Protein AF-0000000076095648 (afdb_homodimer)

Radius of gyration: 36.89 Å; Cα contacts (8 Å, |Δi|>4): 1553; chains: 2; bounding box: 144×110×98 Å

Solvent-accessible surface area (backbone atoms only — not comparable to full-atom values): 47430 Å² total; per-residue (Å²): 128,73,72,68,59,58,62,59,61,60,60,69,63,57,70,74,69,68,72,68,76,69,55,60,53,64,60,37,48,50,49,26,67,74,51,19,48,48,38,20,20,87,54,78,91,26,33,66,55,30,49,51,30,52,50,48,53,45,48,51,34,42,73,59,68,24,60,36,41,72,51,74,47,71,48,64,93,80,34,85,80,55,76,47,58,24,40,36,26,35,46,79,15,77,28,57,55,34,54,77,20,33,37,35,34,40,34,19,35,65,35,24,47,80,56,14,14,19,23,36,50,14,21,38,20,42,30,32,51,53,51,31,51,50,57,55,37,52,34,36,77,27,51,33,42,40,33,21,26,37,40,38,36,39,27,23,44,41,46,42,57,45,49,64,70,91,82,63,45,54,72,39,99,60,46,25,41,31,48,44,48,37,64,71,51,50,50,57,49,52,41,46,75,55,21,51,93,26,52,44,86,56,54,54,22,33,43,27,33,50,20,46,27,66,60,28,80,48,76,58,19,34,57,69,59,75,92,41,40,70,57,44,42,69,66,30,48,67,43,44,50,55,34,56,74,54,48,21,33,19,38,40,40,37,41,37,30,28,51,83,46,61,13,39,57,47,49,50,44,36,51,53,29,43,64,70,69,50,68,71,77,60,38,72,39,66,44,61,34,92,51,66,45,74,87,77,50,51,72,71,53,40,67,68,46,47,80,79,48,78,50,60,39,41,50,35,30,62,31,82,90,32,97,65,19,43,29,30,31,38,40,24,29,59,43,59,30,19,48,70,25,51,70,17,53,74,21,57,60,23,17,60,89,70,50,68,40,72,65,15,46,50,53,31,28,51,52,26,44,17,49,40,50,30,50,50,57,64,19,49,60,42,67,80,40,52,65,73,63,64,80,55,71,74,68,72,72,71,68,62,68,64,63,63,63,63,70,64,63,75,71,63,72,90,70,71,80,79,72,69,91,74,78,73,99,81,81,78,85,73,68,92,71,79,70,93,75,80,84,72,92,83,76,78,135,128,73,72,68,56,59,62,58,61,60,61,69,62,58,71,74,69,67,74,70,75,70,57,60,52,65,60,36,50,50,48,26,66,73,49,21,47,50,38,20,21,86,53,77,91,26,34,65,55,30,49,51,28,54,51,48,52,47,49,51,34,41,73,58,68,23,58,36,41,72,51,75,45,71,47,65,94,80,34,83,78,55,74,46,57,25,41,36,26,36,46,78,15,76,27,57,56,34,54,79,21,32,37,34,33,42,33,19,36,65,34,24,46,81,54,13,14,20,23,34,49,15,22,37,20,41,30,33,51,53,50,31,51,51,54,55,38,52,35,37,78,27,52,32,42,40,33,18,26,38,39,36,36,38,27,23,44,41,47,44,56,43,48,65,71,92,81,63,46,52,74,38,98,58,44,26,42,31,49,44,48,36,62,70,50,50,50,57,50,51,40,45,74,56,21,51,93,26,52,44,86,57,56,54,22,32,43,28,34,49,21,46,28,67,60,28,81,47,77,58,19,34,56,70,61,73,92,40,40,69,58,46,43,68,66,29,47,67,43,45,50,55,35,55,73,53,48,21,34,19,37,41,39,38,41,37,31,29,51,83,45,61,13,39,58,47,50,51,45,36,51,53,28,42,63,70,72,52,67,73,76,61,38,72,37,66,44,62,34,92,50,64,45,72,87,77,48,52,72,71,54,40,68,69,45,48,80,80,48,76,50,60,39,41,52,35,30,62,29,83,92,31,96,66,19,43,30,30,30,37,39,23,29,60,44,59,31,19,47,70,26,50,72,17,54,73,22,57,59,22,18,59,88,70,52,67,41,72,65,14,46,50,52,32,27,50,52,26,43,17,48,40,50,29,52,48,57,64,20,49,62,42,66,80,40,50,63,72,64,64,82,54,72,72,66,70,66,68,66,57,60,60,57,55,58,57,61,58,60,67,72,57,71,86,71,66,96,80,86,73,102,86,86,73,100,82,82,85,85,72,72,94,70,86,83,87,80,79,90,66,95,77,86,87,136

pLDDT: mean 80.95, std 27.75, range [15.97, 98.94]

Foldsee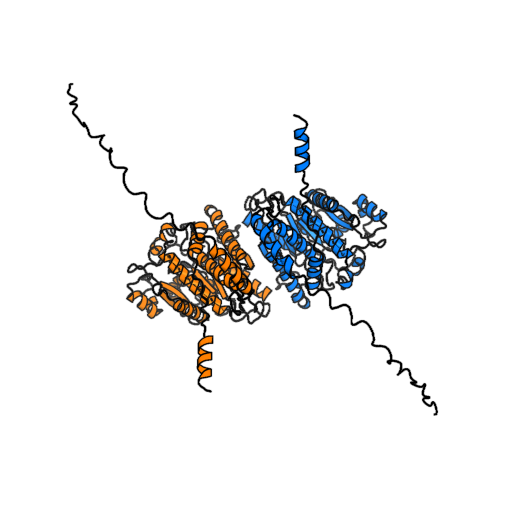k 3Di:
DVPVVVVVVVPVPPVCPVVLPFFPLVQLLVLLVPQQFAAQAPDPVNPVSVVVNQVVLQVLLVVLPFPKDWDKDDDVVVPDPDIDTKIKTKDAAQCWQAQPAAEEEEEEERHAFRFASCSLFPSLSSSLLSSLSNSLSLLVVLPKGFHHMYMYIHFYQQCPLAQDDDQPRPVPPCHQVRLLCCLVPVVVVVQCVTHNVRRHPHYLFYEYEGRAQFAFLDAQQFADDPVQVVVQCVQAVPLVCVCVVSNNGLLEKEKEFEDVDSLVVLSVLLVVLLVVLDPPSYHYGYRHDHDQALVPDDPVVCSNCVLVCSGSVNSQSHRPVDPSGGHYMYIHSSQCRGHPSVPNRSHHVNGCVNGVDPRRSSSSSSSSSSVSSSVVVVSPIDTSSHNCPVVPPPPPPPPPVPPVPPPPPPPPDDPPDPPDDPDDDDDDPPDDPDDPDDDDPDPDD/DVVVVVVVVVPVPPVCPVVLPFFPLVQLLVLLVPQQFAAQAPDPVNPVSVVVNQVVLQVLLVVLPFPKDWDKDDDVVVPPPDIDTKIKTKDAAPCWQAQPAAEEEEEEERHAFRFASCSLFPSLSSSLLSSLSNSLSLLVVLPKGFHHMYMYIHFYQQCPPAQDDDQPRPVPPCHLVRLLCCLVPVVVVVQCVTHNVSRHPHYLFYEYEGRAQFAFLDALQFADDPVQVVVQCVQAVPLVVVCVVSNNGLQEKEKEFECVDSLVVLSVLLVVLLVVLDPPSYHYGYRHDHDQALVPDDPVVCSNCVLVCSGSVNSQSHRPVDPSGGHYMYIHSSQCRGHPSVPNRSHHVNGCVNGVDPRRSSSSSSSSSSVSSSCVVVSPIDDSSHNCPVVPPCPPPPPPVPVVVPVVPPPPPDPPPDDDDDDDDDDDPDDDDDDPDDDDPDDDD

Structure (mmCIF, N/CA/C/O backbone):
data_AF-0000000076095648-model_v1
#
loop_
_entity.id
_entity.type
_entity.pdbx_description
1 polymer 'Peptidase M28 domain-containing protein'
#
loop_
_atom_site.group_PDB
_atom_site.id
_atom_site.type_symbol
_atom_site.label_atom_id
_atom_site.label_alt_id
_atom_site.label_comp_id
_atom_site.label_asym_id
_atom_site.label_entity_id
_atom_site.label_seq_id
_atom_site.pdbx_PDB_ins_code
_atom_site.Cartn_x
_atom_site.Cartn_y
_atom_site.Cartn_z
_atom_site.occupancy
_atom_site.B_iso_or_equiv
_atom_site.auth_seq_id
_atom_site.auth_comp_id
_atom_site.auth_asym_id
_atom_site.auth_atom_id
_atom_site.pdbx_PDB_model_num
ATOM 1 N N . MET A 1 1 ? -32.781 4.141 54.625 1 26.33 1 MET A N 1
ATOM 2 C CA . MET A 1 1 ? -32.438 3.391 53.406 1 26.33 1 MET A CA 1
ATOM 3 C C . MET A 1 1 ? -31.75 4.285 52.375 1 26.33 1 MET A C 1
ATOM 5 O O . MET A 1 1 ? -31.266 3.803 51.344 1 26.33 1 MET A O 1
ATOM 9 N N . VAL A 1 2 ? -31.938 5.605 52.5 1 37.78 2 VAL A N 1
ATOM 10 C CA . VAL A 1 2 ? -31.5 6.688 51.625 1 37.78 2 VAL A CA 1
ATOM 11 C C . VAL A 1 2 ? -30 6.895 51.75 1 37.78 2 VAL A C 1
ATOM 13 O O . VAL A 1 2 ? -29.359 7.43 50.812 1 37.78 2 VAL A O 1
ATOM 16 N N . THR A 1 3 ? -29.469 6.566 52.938 1 38.81 3 THR A N 1
ATOM 17 C CA . THR A 1 3 ? -28.109 7.016 53.219 1 38.81 3 THR A CA 1
ATOM 18 C C . THR A 1 3 ? -27.094 6.18 52.438 1 38.81 3 THR A C 1
ATOM 20 O O . THR A 1 3 ? -25.953 6.617 52.219 1 38.81 3 THR A O 1
ATOM 23 N N . SER A 1 4 ? -27.438 4.867 52.188 1 37.41 4 SER A N 1
ATOM 24 C CA . SER A 1 4 ? -26.422 3.963 51.656 1 37.41 4 SER A CA 1
ATOM 25 C C . SER A 1 4 ? -26.172 4.203 50.188 1 37.41 4 SER A C 1
ATOM 27 O O . SER A 1 4 ? -25.234 3.646 49.594 1 37.41 4 SER A O 1
ATOM 29 N N . VAL A 1 5 ? -27.234 4.805 49.5 1 39.22 5 VAL A N 1
ATOM 30 C CA . VAL A 1 5 ? -27.109 4.93 48.062 1 39.22 5 VAL A CA 1
ATOM 31 C C . VAL A 1 5 ? -26.078 6.004 47.719 1 39.22 5 VAL A C 1
ATOM 33 O O . VAL A 1 5 ? -25.484 5.977 46.625 1 39.22 5 VAL A O 1
ATOM 36 N N . PHE A 1 6 ? -25.938 6.969 48.719 1 37.59 6 PHE A N 1
ATOM 37 C CA . PHE A 1 6 ? -25.141 8.133 48.344 1 37.59 6 PHE A CA 1
ATOM 38 C C . PHE A 1 6 ? -23.672 7.762 48.219 1 37.59 6 PHE A C 1
ATOM 40 O O . PHE A 1 6 ? -22.953 8.312 47.375 1 37.59 6 PHE A O 1
ATOM 47 N N . LEU A 1 7 ? -23.281 6.77 49.094 1 37.88 7 LEU A N 1
ATOM 48 C CA . LEU A 1 7 ? -21.828 6.547 49.125 1 37.88 7 LEU A CA 1
ATOM 49 C C . LEU A 1 7 ? -21.375 5.789 47.875 1 37.88 7 LEU A C 1
ATOM 51 O O . LEU A 1 7 ? -20.219 5.93 47.469 1 37.88 7 LEU A O 1
ATOM 55 N N . TYR A 1 8 ? -22.344 5.016 47.281 1 36.31 8 TYR A N 1
ATOM 56 C CA . TYR A 1 8 ? -21.891 4.16 46.188 1 36.31 8 TYR A CA 1
ATOM 57 C C . TYR A 1 8 ? -21.578 4.98 44.938 1 36.31 8 TYR A C 1
ATOM 59 O O . TYR A 1 8 ? -20.812 4.551 44.094 1 36.31 8 TYR A O 1
ATOM 67 N N . TYR A 1 9 ? -22.328 6.113 44.781 1 37.31 9 TYR A N 1
ATOM 68 C CA . TYR A 1 9 ? -22.109 6.852 43.562 1 37.31 9 TYR A CA 1
ATOM 69 C C . TYR A 1 9 ? -20.766 7.578 43.594 1 37.31 9 TYR A C 1
ATOM 71 O O . TYR A 1 9 ? -20.328 8.125 42.562 1 37.31 9 TYR A O 1
ATOM 79 N N . VAL A 1 10 ? -20.297 7.855 44.812 1 37.16 10 VAL A N 1
ATOM 80 C CA . VAL A 1 10 ? -19.078 8.641 44.812 1 37.16 10 VAL A CA 1
ATOM 81 C C . VAL A 1 10 ? -17.922 7.801 44.25 1 37.16 10 VAL A C 1
ATOM 83 O O . VAL A 1 10 ? -17.047 8.32 43.562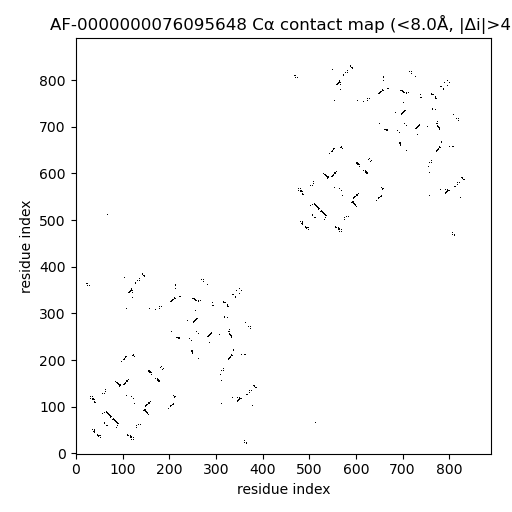 1 37.16 10 VAL A O 1
ATOM 86 N N . ILE A 1 11 ? -17.938 6.461 44.562 1 36.47 11 ILE A N 1
ATOM 87 C CA . ILE A 1 11 ? -16.703 5.746 44.25 1 36.47 11 ILE A CA 1
ATOM 88 C C . ILE A 1 11 ? -16.562 5.578 42.75 1 36.47 11 ILE A C 1
ATOM 90 O O . ILE A 1 11 ? -15.453 5.621 42.188 1 36.47 11 ILE A O 1
ATOM 94 N N . SER A 1 12 ? -17.688 5.371 42.125 1 34.75 12 SER A N 1
ATOM 95 C CA . SER A 1 12 ? -17.469 4.906 40.75 1 34.75 12 SER A CA 1
ATOM 96 C C . SER A 1 12 ? -17.016 6.047 39.875 1 34.75 12 SER A C 1
ATOM 98 O O . SER A 1 12 ? -16.859 5.863 38.656 1 34.75 12 SER A O 1
ATOM 100 N N . PHE A 1 13 ? -17.203 7.293 40.312 1 34.5 13 PHE A N 1
ATOM 101 C CA . PHE A 1 13 ? -16.609 8.258 39.406 1 34.5 13 PHE A CA 1
ATOM 102 C C . PHE A 1 13 ? -15.086 8.141 39.406 1 34.5 13 PHE A C 1
ATOM 104 O O . PHE A 1 13 ? -14.398 9.008 39.969 1 34.5 13 PHE A O 1
ATOM 111 N N . LEU A 1 14 ? -14.57 7.012 39.75 1 32.22 14 LEU A N 1
ATOM 112 C CA . LEU A 1 14 ? -13.164 6.988 39.375 1 32.22 14 LEU A CA 1
ATOM 113 C C . LEU A 1 14 ? -12.969 7.605 37.969 1 32.22 14 LEU A C 1
ATOM 115 O O . LEU A 1 14 ? -13.469 7.074 37 1 32.22 14 LEU A O 1
ATOM 119 N N . LEU A 1 15 ? -12.859 8.922 37.906 1 34.62 15 LEU A N 1
ATOM 120 C CA . LEU A 1 15 ? -12.227 9.555 36.781 1 34.62 15 LEU A CA 1
ATOM 121 C C . LEU A 1 15 ? -11.117 8.664 36.219 1 34.62 15 LEU A C 1
ATOM 123 O O . LEU A 1 15 ? -10.117 8.414 36.875 1 34.62 15 LEU A O 1
ATOM 127 N N . SER A 1 16 ? -11.422 7.648 35.625 1 35.34 16 SER A N 1
ATOM 128 C CA . SER A 1 16 ? -10.406 7.078 34.75 1 35.34 16 SER A CA 1
ATOM 129 C C . SER A 1 16 ? -9.523 8.164 34.125 1 35.34 16 SER A C 1
ATOM 131 O O . SER A 1 16 ? -9.875 8.75 33.094 1 35.34 16 SER A O 1
ATOM 133 N N . PHE A 1 17 ? -8.984 8.969 34.969 1 36.44 17 PHE A N 1
ATOM 134 C CA . PHE A 1 17 ? -7.883 9.742 34.406 1 36.44 17 PHE A CA 1
ATOM 135 C C . PHE A 1 17 ? -7.016 8.875 33.5 1 36.44 17 PHE A C 1
ATOM 137 O O . PHE A 1 17 ? -6.234 8.055 33.969 1 36.44 17 PHE A O 1
ATOM 144 N N . TYR A 1 18 ? -7.516 8.453 32.469 1 40.91 18 TYR A N 1
ATOM 145 C CA . TYR A 1 18 ? -6.645 7.961 31.406 1 40.91 18 TYR A CA 1
ATOM 146 C C . TYR A 1 18 ? -5.402 8.828 31.266 1 40.91 18 TYR A C 1
ATOM 148 O O . TYR A 1 18 ? -5.504 10.031 31 1 40.91 18 TYR A O 1
ATOM 156 N N . CYS A 1 19 ? -4.539 8.664 32.156 1 42.22 19 CYS A N 1
ATOM 157 C CA . CYS A 1 19 ? -3.25 9.328 32 1 42.22 19 CYS A CA 1
ATOM 158 C C . CYS A 1 19 ? -2.809 9.352 30.547 1 42.22 19 CYS A C 1
ATOM 160 O O . CYS A 1 19 ? -2.514 8.305 29.969 1 42.22 19 CYS A O 1
ATOM 162 N N . VAL A 1 20 ? -3.406 10.164 29.859 1 53.25 20 VAL A N 1
ATOM 163 C CA . VAL A 1 20 ? -2.83 10.438 28.547 1 53.25 20 VAL A CA 1
ATOM 164 C C . VAL A 1 20 ? -1.32 10.625 28.672 1 53.25 20 VAL A C 1
ATOM 166 O O . VAL A 1 20 ? -0.859 11.539 29.375 1 53.25 20 VAL A O 1
ATOM 169 N N . LYS A 1 21 ? -0.603 9.625 28.406 1 65.44 21 LYS A N 1
ATOM 170 C CA . LYS A 1 21 ? 0.849 9.773 28.359 1 65.44 21 LYS A CA 1
ATOM 171 C C . LYS A 1 21 ? 1.253 10.969 27.5 1 65.44 21 LYS A C 1
ATOM 173 O O . LYS A 1 21 ? 0.716 11.164 26.406 1 65.44 21 LYS A O 1
ATOM 178 N N . SER A 1 22 ? 1.883 11.898 28.109 1 86.31 22 SER A N 1
ATOM 179 C CA . SER A 1 22 ? 2.404 13.078 27.422 1 86.31 22 SER A CA 1
ATOM 180 C C . SER A 1 22 ? 3.293 12.68 26.25 1 86.31 22 SER A C 1
ATOM 182 O O . SER A 1 22 ? 3.836 11.57 26.219 1 86.31 22 SER A O 1
ATOM 184 N N . ALA A 1 23 ? 3.326 13.586 25.312 1 96.31 23 ALA A N 1
ATOM 185 C CA . ALA A 1 23 ? 4.148 13.375 24.125 1 96.31 23 ALA A CA 1
ATOM 186 C C . ALA A 1 23 ? 5.578 13 24.5 1 96.31 23 ALA A C 1
ATOM 188 O O . ALA A 1 23 ? 6.145 13.57 25.438 1 96.31 23 ALA A O 1
ATOM 189 N N . ASP A 1 24 ? 6.121 11.984 23.922 1 97.69 24 ASP A N 1
ATOM 190 C CA . ASP A 1 24 ? 7.527 11.617 24.062 1 97.69 24 ASP A CA 1
ATOM 191 C C . ASP A 1 24 ? 8.414 12.57 23.25 1 97.69 24 ASP A C 1
ATOM 193 O O . ASP A 1 24 ? 8.75 12.289 22.094 1 97.69 24 ASP A O 1
ATOM 197 N N . THR A 1 25 ? 8.883 13.648 23.891 1 97.5 25 THR A N 1
ATOM 198 C CA . THR A 1 25 ? 9.641 14.68 23.203 1 97.5 25 THR A CA 1
ATOM 199 C C . THR A 1 25 ? 10.992 14.133 22.734 1 97.5 25 THR A C 1
ATOM 201 O O . THR A 1 25 ? 11.539 14.609 21.734 1 97.5 25 THR A O 1
ATOM 204 N N . GLN A 1 26 ? 11.484 13.133 23.406 1 97.94 26 GLN A N 1
ATOM 205 C CA . GLN A 1 26 ? 12.734 12.523 22.953 1 97.94 26 GLN A CA 1
ATOM 206 C C . GLN A 1 26 ? 12.547 11.766 21.641 1 97.94 26 GLN A C 1
ATOM 208 O O . GLN A 1 26 ? 13.414 11.805 20.766 1 97.94 26 GLN A O 1
ATOM 213 N N . TYR A 1 27 ? 11.453 11.039 21.609 1 97.81 27 TYR A N 1
ATOM 214 C CA . TYR A 1 27 ? 11.117 10.375 20.359 1 97.81 27 TYR A CA 1
ATOM 215 C C . TYR A 1 27 ? 11 11.375 19.219 1 97.81 27 TYR A C 1
ATOM 217 O O . TYR A 1 27 ? 11.539 11.156 18.141 1 97.81 27 TYR A O 1
ATOM 225 N N . MET A 1 28 ? 10.344 12.477 19.453 1 98.56 28 MET A N 1
ATOM 226 C CA . MET A 1 28 ? 10.141 13.5 18.438 1 98.56 28 MET A CA 1
ATOM 227 C C . MET A 1 28 ? 11.469 14.141 18.031 1 98.56 28 MET A C 1
ATOM 229 O O . MET A 1 28 ? 11.727 14.352 16.859 1 98.56 28 MET A O 1
ATOM 233 N N . LYS A 1 29 ? 12.32 14.438 19.016 1 98.56 29 LYS A N 1
ATOM 234 C CA . LYS A 1 29 ? 13.641 15 18.75 1 98.56 29 LYS A CA 1
ATOM 235 C C . LYS A 1 29 ? 14.469 14.07 17.875 1 98.56 29 LYS A C 1
ATOM 237 O O . LYS A 1 29 ? 15.117 14.516 16.922 1 98.56 29 LYS A O 1
ATOM 242 N N . THR A 1 30 ? 14.406 12.836 18.25 1 98.56 30 THR A N 1
ATOM 243 C CA . THR A 1 30 ? 15.195 11.844 17.531 1 98.56 30 THR A CA 1
ATOM 244 C C . THR A 1 30 ? 14.719 11.719 16.078 1 98.56 30 THR A C 1
ATOM 246 O O . THR A 1 30 ? 15.539 11.641 15.156 1 98.56 30 THR A O 1
ATOM 249 N N . SER A 1 31 ? 13.391 11.664 15.875 1 98.69 31 SER A N 1
ATOM 250 C CA . SER A 1 31 ? 12.859 11.609 14.523 1 98.69 31 SER A CA 1
ATOM 251 C C . SER A 1 31 ? 13.305 12.812 13.703 1 98.69 31 SER A C 1
ATOM 253 O O . SER A 1 31 ? 13.719 12.672 12.547 1 98.69 31 SER A O 1
ATOM 255 N N . ILE A 1 32 ? 13.258 14.023 14.312 1 98.81 32 ILE A N 1
ATOM 256 C CA . ILE A 1 32 ? 13.625 15.258 13.617 1 98.81 32 ILE A CA 1
ATOM 257 C C . ILE A 1 32 ? 15.109 15.234 13.273 1 98.81 32 ILE A C 1
ATOM 259 O O . ILE A 1 32 ? 15.492 15.484 12.133 1 98.81 32 ILE A O 1
ATOM 263 N N . ARG A 1 33 ? 15.93 14.891 14.227 1 98.75 33 ARG A N 1
ATOM 264 C CA . ARG A 1 33 ? 17.375 14.906 14.039 1 98.75 33 ARG A CA 1
ATOM 265 C C . ARG A 1 33 ? 17.797 13.938 12.945 1 98.75 33 ARG A C 1
ATOM 267 O O . ARG A 1 33 ? 18.656 14.266 12.109 1 98.75 33 ARG A O 1
ATOM 274 N N . ASN A 1 34 ? 17.172 12.812 12.914 1 98.5 34 ASN A N 1
ATOM 275 C CA . ASN A 1 34 ? 17.672 11.742 12.047 1 98.5 34 ASN A CA 1
ATOM 276 C C . ASN A 1 34 ? 17.078 11.836 10.648 1 98.5 34 ASN A C 1
ATOM 278 O O . ASN A 1 34 ? 17.734 11.469 9.672 1 98.5 34 ASN A O 1
ATOM 282 N N . TYR A 1 35 ? 15.82 12.367 10.531 1 98.75 35 TYR A N 1
ATOM 283 C CA . TYR A 1 35 ? 15.18 12.156 9.242 1 98.75 35 TYR A CA 1
ATOM 284 C C . TYR A 1 35 ? 14.531 13.445 8.734 1 98.75 35 TYR A C 1
ATOM 286 O O . TYR A 1 35 ? 14.078 13.516 7.594 1 98.75 35 TYR A O 1
ATOM 294 N N . PHE A 1 36 ? 14.492 14.5 9.555 1 98.81 36 PHE A N 1
ATOM 295 C CA . PHE A 1 36 ? 13.805 15.719 9.125 1 98.81 36 PHE A CA 1
ATOM 296 C C . PHE A 1 36 ? 14.648 16.953 9.43 1 98.81 36 PHE A C 1
ATOM 298 O O . PHE A 1 36 ? 14.117 17.984 9.828 1 98.81 36 PHE A O 1
ATOM 305 N N . SER A 1 37 ? 15.953 16.844 9.273 1 98.75 37 SER A N 1
ATOM 306 C CA . SER A 1 37 ? 16.859 17.938 9.609 1 98.75 37 SER A CA 1
ATOM 307 C C . SER A 1 37 ? 17.703 18.344 8.406 1 98.75 37 SER A C 1
ATOM 309 O O . SER A 1 37 ? 18.734 19 8.562 1 98.75 37 SER A O 1
ATOM 311 N N . ASN A 1 38 ? 17.328 17.859 7.211 1 98.62 38 ASN A N 1
ATOM 312 C CA . ASN A 1 38 ? 18 18.234 5.969 1 98.62 38 ASN A CA 1
ATOM 313 C C . ASN A 1 38 ? 17 18.391 4.824 1 98.62 38 ASN A C 1
ATOM 315 O O . ASN A 1 38 ? 15.812 18.094 4.973 1 98.62 38 ASN A O 1
ATOM 319 N N . THR A 1 39 ? 17.5 18.953 3.76 1 98.31 39 THR A N 1
ATOM 320 C CA . THR A 1 39 ? 16.656 19.297 2.613 1 98.31 39 THR A CA 1
ATOM 321 C C . THR A 1 39 ? 16.031 18.031 2.018 1 98.31 39 THR A C 1
ATOM 323 O O . THR A 1 39 ? 16.734 17.078 1.701 1 98.31 39 THR A O 1
ATOM 326 N N . ARG A 1 40 ? 14.703 18.031 1.833 1 97.94 40 ARG A N 1
ATOM 327 C CA . ARG A 1 40 ? 13.891 16.969 1.266 1 97.94 40 ARG A CA 1
ATOM 328 C C . ARG A 1 40 ? 13.18 17.422 0.002 1 97.94 40 ARG A C 1
ATOM 330 O O . ARG A 1 40 ? 11.945 17.438 -0.051 1 97.94 40 ARG A O 1
ATOM 337 N N . HIS A 1 41 ? 13.938 17.719 -0.95 1 95.06 41 HIS A N 1
ATOM 338 C CA . HIS A 1 41 ? 13.469 18.297 -2.207 1 95.06 41 HIS A CA 1
ATOM 339 C C . HIS A 1 41 ? 13.562 17.281 -3.342 1 95.06 41 HIS A C 1
ATOM 341 O O . HIS A 1 41 ? 14.32 16.312 -3.256 1 95.06 41 HIS A O 1
ATOM 347 N N . HIS A 1 42 ? 12.828 17.469 -4.441 1 91.75 42 HIS A N 1
ATOM 348 C CA . HIS A 1 42 ? 12.688 16.484 -5.512 1 91.75 42 HIS A CA 1
ATOM 349 C C . HIS A 1 42 ? 13.898 16.5 -6.445 1 91.75 42 HIS A C 1
ATOM 351 O O . HIS A 1 42 ? 14.086 15.586 -7.246 1 91.75 42 HIS A O 1
ATOM 357 N N . GLU A 1 43 ? 14.68 17.531 -6.391 1 92.88 43 GLU A N 1
ATOM 358 C CA . GLU A 1 43 ? 15.844 17.594 -7.262 1 92.88 43 GLU A CA 1
ATOM 359 C C . GLU A 1 43 ? 16.844 16.484 -6.93 1 92.88 43 GLU A C 1
ATOM 361 O O . GLU A 1 43 ? 16.938 16.062 -5.773 1 92.88 43 GLU A O 1
ATOM 366 N N . PRO A 1 44 ? 17.594 16.031 -7.883 1 91.38 44 PRO A N 1
ATOM 367 C CA . PRO A 1 44 ? 18.422 14.836 -7.754 1 91.38 44 PRO A CA 1
ATOM 368 C C . PRO A 1 44 ? 19.406 14.914 -6.582 1 91.38 44 PRO A C 1
ATOM 370 O O . PRO A 1 44 ? 19.672 13.906 -5.922 1 91.38 44 PRO A O 1
ATOM 373 N N . GLU A 1 45 ? 19.906 16.094 -6.293 1 94.25 45 GLU A N 1
ATOM 374 C CA . GLU A 1 45 ? 20.906 16.234 -5.242 1 94.25 45 GLU A CA 1
ATOM 375 C C . GLU A 1 45 ? 20.312 15.953 -3.865 1 94.25 45 GLU A C 1
ATOM 377 O O . GLU A 1 45 ? 21.031 15.594 -2.936 1 94.25 45 GLU A O 1
ATOM 382 N N . TYR A 1 46 ? 19.016 16.078 -3.732 1 95.25 46 TYR A N 1
ATOM 383 C CA . TYR A 1 46 ? 18.375 15.953 -2.428 1 95.25 46 TYR A CA 1
ATOM 384 C C . TYR A 1 46 ? 17.531 14.688 -2.348 1 95.25 46 TYR A C 1
ATOM 386 O O . TYR A 1 46 ? 16.906 14.406 -1.319 1 95.25 46 TYR A O 1
ATOM 394 N N . LYS A 1 47 ? 17.547 13.891 -3.34 1 91.38 47 LYS A N 1
ATOM 395 C CA . LYS A 1 47 ? 16.609 12.789 -3.498 1 91.38 47 LYS A CA 1
ATOM 396 C C . LYS A 1 47 ? 16.875 11.68 -2.482 1 91.38 47 LYS A C 1
ATOM 398 O O . LYS A 1 47 ? 15.938 11.031 -2.008 1 91.38 47 LYS A O 1
ATOM 403 N N . ASP A 1 48 ? 18.125 11.461 -2.145 1 94.75 48 ASP A N 1
ATOM 404 C CA . ASP A 1 48 ? 18.453 10.375 -1.227 1 94.75 48 ASP A CA 1
ATOM 405 C C . ASP A 1 48 ? 17.906 10.656 0.171 1 94.75 48 ASP A C 1
ATOM 407 O O . ASP A 1 48 ? 17.328 9.766 0.803 1 94.75 48 ASP A O 1
ATOM 411 N N . TYR A 1 49 ? 18.094 11.844 0.655 1 98.12 49 TYR A N 1
ATOM 412 C CA . TYR A 1 49 ? 17.594 12.18 1.982 1 98.12 49 TYR A CA 1
ATOM 413 C C . TYR A 1 49 ? 16.078 12.219 1.993 1 98.12 49 TYR A C 1
ATOM 415 O O . TYR A 1 49 ? 15.438 11.781 2.961 1 98.12 49 TYR A O 1
ATOM 423 N N . LYS A 1 50 ? 15.469 12.742 0.946 1 98.12 50 LYS A N 1
ATOM 424 C CA . LYS A 1 50 ? 14.008 12.742 0.839 1 98.12 50 LYS A CA 1
ATOM 425 C C . LYS A 1 50 ? 13.469 11.312 0.838 1 98.12 50 LYS A C 1
ATOM 427 O O . LYS A 1 50 ? 12.469 11.023 1.502 1 98.12 50 LYS A O 1
ATOM 432 N N . TYR A 1 51 ? 14.133 10.469 0.103 1 97.5 51 TYR A N 1
ATOM 433 C CA . TYR A 1 51 ? 13.75 9.062 0.059 1 97.5 51 TYR A CA 1
ATOM 434 C C . TYR A 1 51 ? 13.852 8.422 1.44 1 97.5 51 TYR A C 1
ATOM 436 O O . TYR A 1 51 ? 12.961 7.68 1.854 1 97.5 51 TYR A O 1
ATOM 444 N N . ALA A 1 52 ? 14.875 8.695 2.154 1 98.25 52 ALA A N 1
ATOM 445 C CA . ALA A 1 52 ? 15.07 8.141 3.492 1 98.25 52 ALA A CA 1
ATOM 446 C C . ALA A 1 52 ? 13.977 8.617 4.445 1 98.25 52 ALA A C 1
ATOM 448 O O . ALA A 1 52 ? 13.492 7.848 5.277 1 98.25 52 ALA A O 1
ATOM 449 N N . ALA A 1 53 ? 13.617 9.875 4.344 1 98.88 53 ALA A N 1
ATOM 450 C CA . ALA A 1 53 ? 12.547 10.414 5.18 1 98.88 53 ALA A CA 1
ATOM 451 C C . ALA A 1 53 ? 11.219 9.727 4.887 1 98.88 53 ALA A C 1
ATOM 453 O O . ALA A 1 53 ? 10.5 9.336 5.809 1 98.88 53 ALA A O 1
ATOM 454 N N . LYS A 1 54 ? 10.938 9.57 3.625 1 98.69 54 LYS A N 1
ATOM 455 C CA . LYS A 1 54 ? 9.719 8.883 3.193 1 98.69 54 LYS A CA 1
ATOM 456 C C . LYS A 1 54 ? 9.68 7.453 3.723 1 98.69 54 LYS A C 1
ATOM 458 O O . LYS A 1 54 ? 8.656 7.004 4.242 1 98.69 54 LYS A O 1
ATOM 463 N N . GLU A 1 55 ? 10.797 6.727 3.627 1 98.44 55 GLU A N 1
ATOM 464 C CA . GLU A 1 55 ? 10.891 5.348 4.098 1 98.44 55 GLU A CA 1
ATOM 465 C C . GLU A 1 55 ? 10.766 5.27 5.617 1 98.44 55 GLU A C 1
ATOM 467 O O . GLU A 1 55 ? 10.211 4.305 6.148 1 98.44 55 GLU A O 1
ATOM 472 N N . TYR A 1 56 ? 11.328 6.246 6.266 1 98.75 56 TYR A N 1
ATOM 473 C CA . TYR A 1 56 ? 11.188 6.293 7.719 1 98.75 56 TYR A CA 1
ATOM 474 C C . TYR A 1 56 ? 9.727 6.441 8.117 1 98.75 56 TYR A C 1
ATOM 476 O O . TYR A 1 56 ? 9.25 5.746 9.023 1 98.75 56 TYR A O 1
ATOM 484 N N . ILE A 1 57 ? 9 7.34 7.461 1 98.94 57 ILE A N 1
ATOM 485 C CA . ILE A 1 57 ? 7.578 7.539 7.734 1 98.94 57 ILE A CA 1
ATOM 486 C C . ILE A 1 57 ? 6.82 6.234 7.512 1 98.94 57 ILE A C 1
ATOM 488 O O . ILE A 1 57 ? 6.051 5.801 8.375 1 98.94 57 ILE A O 1
ATOM 492 N N . TYR A 1 58 ? 7.055 5.613 6.363 1 98.69 58 TYR A N 1
ATOM 493 C CA . TYR A 1 58 ? 6.422 4.328 6.078 1 98.69 58 TYR A CA 1
ATOM 494 C C . TYR A 1 58 ? 6.719 3.318 7.18 1 98.69 58 TYR A C 1
ATOM 496 O O . TYR A 1 58 ? 5.812 2.637 7.664 1 98.69 58 TYR A O 1
ATOM 504 N N . GLY A 1 59 ? 7.984 3.188 7.52 1 98.12 59 GLY A N 1
ATOM 505 C CA . GLY A 1 59 ? 8.406 2.24 8.539 1 98.12 59 GLY A CA 1
ATOM 506 C C . GLY A 1 59 ? 7.719 2.459 9.875 1 98.12 59 GLY A C 1
ATOM 507 O O . GLY A 1 59 ? 7.328 1.499 10.547 1 98.12 59 GLY A O 1
ATOM 508 N N . GLU A 1 60 ? 7.582 3.703 10.234 1 98.44 60 GLU A N 1
ATOM 509 C CA . GLU A 1 60 ? 6.918 4.012 11.5 1 98.44 60 GLU A CA 1
ATOM 510 C C . GLU A 1 60 ? 5.434 3.67 11.445 1 98.44 60 GLU A C 1
ATOM 512 O O . GLU A 1 60 ? 4.891 3.082 12.383 1 98.44 60 GLU A O 1
ATOM 517 N N . PHE A 1 61 ? 4.754 4.07 10.336 1 98.5 61 PHE A N 1
ATOM 518 C CA . PHE A 1 61 ? 3.357 3.688 10.172 1 98.5 61 PHE A CA 1
ATOM 519 C C . PHE A 1 61 ? 3.193 2.178 10.297 1 98.5 61 PHE A C 1
ATOM 521 O O . PHE A 1 61 ? 2.322 1.703 11.031 1 98.5 61 PHE A O 1
ATOM 528 N N . PHE A 1 62 ? 4.074 1.475 9.609 1 96.75 62 PHE A N 1
ATOM 529 C CA . PHE A 1 62 ? 4.031 0.018 9.555 1 96.75 62 PHE A CA 1
ATOM 530 C C . PHE A 1 62 ? 4.301 -0.584 10.93 1 96.75 62 PHE A C 1
ATOM 532 O O . PHE A 1 62 ? 3.592 -1.494 11.359 1 96.75 62 PHE A O 1
ATOM 539 N N . ARG A 1 63 ? 5.293 -0.123 11.57 1 94.94 63 ARG A N 1
ATOM 540 C CA . ARG A 1 63 ? 5.703 -0.615 12.883 1 94.94 63 ARG A CA 1
ATOM 541 C C . ARG A 1 63 ? 4.574 -0.478 13.898 1 94.94 63 ARG A C 1
ATOM 543 O O . ARG A 1 63 ? 4.406 -1.333 14.766 1 94.94 63 ARG A O 1
ATOM 550 N N . TYR A 1 64 ? 3.824 0.56 13.711 1 94.44 64 TYR A N 1
ATOM 551 C CA . TYR A 1 64 ? 2.777 0.812 14.695 1 94.44 64 TYR A CA 1
ATOM 552 C C . TYR A 1 64 ? 1.45 0.212 14.25 1 94.44 64 TYR A C 1
ATOM 554 O O . TYR A 1 64 ? 0.394 0.546 14.789 1 94.44 64 TYR A O 1
ATOM 562 N N . GLY A 1 65 ? 1.449 -0.602 13.188 1 94.12 65 GLY A N 1
ATOM 563 C CA . GLY A 1 65 ? 0.333 -1.482 12.883 1 94.12 65 GLY A CA 1
ATOM 564 C C . GLY A 1 65 ? -0.656 -0.874 11.906 1 94.12 65 GLY A C 1
ATOM 565 O O . GLY A 1 65 ? -1.755 -1.4 11.719 1 94.12 65 GLY A O 1
ATOM 566 N N . LEU A 1 66 ? -0.342 0.237 11.289 1 97.62 66 LEU A N 1
ATOM 567 C CA . LEU A 1 66 ? -1.224 0.827 10.289 1 97.62 66 LEU A CA 1
ATOM 568 C C . LEU A 1 66 ? -1.117 0.081 8.961 1 97.62 66 LEU A C 1
ATOM 570 O O . LEU A 1 66 ? -0.029 -0.353 8.578 1 97.62 66 LEU A O 1
ATOM 574 N N . ARG A 1 67 ? -2.254 -0.125 8.297 1 97.75 67 ARG A N 1
ATOM 575 C CA . ARG A 1 67 ? -2.182 -0.498 6.891 1 97.75 67 ARG A CA 1
ATOM 576 C C . ARG A 1 67 ? -1.526 0.605 6.066 1 97.75 67 ARG A C 1
ATOM 578 O O . ARG A 1 67 ? -2.127 1.657 5.84 1 97.75 67 ARG A O 1
ATOM 585 N N . THR A 1 68 ? -0.284 0.354 5.652 1 98.31 68 THR A N 1
ATOM 586 C CA . THR A 1 68 ? 0.556 1.41 5.098 1 98.31 68 THR A CA 1
ATOM 587 C C . THR A 1 68 ? 0.761 1.209 3.6 1 98.31 68 THR A C 1
ATOM 589 O O . THR A 1 68 ? 0.987 0.086 3.145 1 98.31 68 THR A O 1
ATOM 592 N N . GLU A 1 69 ? 0.626 2.256 2.818 1 97.19 69 GLU A N 1
ATOM 593 C CA . GLU A 1 69 ? 0.892 2.189 1.385 1 97.19 69 GLU A CA 1
ATOM 594 C C . GLU A 1 69 ? 1.394 3.529 0.854 1 97.19 69 GLU A C 1
ATOM 596 O O . GLU A 1 69 ? 1.292 4.551 1.537 1 97.19 69 GLU A O 1
ATOM 601 N N . TYR A 1 70 ? 1.992 3.465 -0.304 1 98.31 70 TYR A N 1
ATOM 602 C CA . TYR A 1 70 ? 2.357 4.676 -1.03 1 98.31 70 TYR A CA 1
ATOM 603 C C . TYR A 1 70 ? 1.256 5.082 -2.004 1 98.31 70 TYR A C 1
ATOM 605 O O . TYR A 1 70 ? 0.646 4.227 -2.65 1 98.31 70 TYR A O 1
ATOM 613 N N . HIS A 1 71 ? 0.945 6.32 -2.006 1 98.38 71 HIS A N 1
ATOM 614 C CA . HIS A 1 71 ? 0.241 6.895 -3.146 1 98.38 71 HIS A CA 1
ATOM 615 C C . HIS A 1 71 ? 1.217 7.508 -4.145 1 98.38 71 HIS A C 1
ATOM 617 O O . HIS A 1 71 ? 1.782 8.57 -3.891 1 98.38 71 HIS A O 1
ATOM 623 N N . THR A 1 72 ? 1.404 6.82 -5.246 1 97.94 72 THR A N 1
ATOM 624 C CA . THR A 1 72 ? 2.361 7.215 -6.273 1 97.94 72 THR A CA 1
ATOM 625 C C . THR A 1 72 ? 1.678 8.031 -7.367 1 97.94 72 THR A C 1
ATOM 627 O O . THR A 1 72 ? 0.62 7.645 -7.867 1 97.94 72 THR A O 1
ATOM 630 N N . PHE A 1 73 ? 2.283 9.188 -7.727 1 95.81 73 PHE A N 1
ATOM 631 C CA . PHE A 1 73 ? 1.7 10.047 -8.742 1 95.81 73 PHE A CA 1
ATOM 632 C C . PHE A 1 73 ? 2.789 10.758 -9.539 1 95.81 73 PHE A C 1
ATOM 634 O O . PHE A 1 73 ? 3.959 10.75 -9.148 1 95.81 73 PHE A O 1
ATOM 641 N N . GLN A 1 74 ? 2.422 11.25 -10.672 1 93.44 74 GLN A N 1
ATOM 642 C CA . GLN A 1 74 ? 3.297 12.078 -11.492 1 93.44 74 GLN A CA 1
ATOM 643 C C . GLN A 1 74 ? 2.783 13.516 -11.57 1 93.44 74 GLN A C 1
ATOM 645 O O . GLN A 1 74 ? 1.575 13.75 -11.516 1 93.44 74 GLN A O 1
ATOM 650 N N . GLU A 1 75 ? 3.664 14.359 -11.531 1 91.38 75 GLU A N 1
ATOM 651 C CA . GLU A 1 75 ? 3.402 15.789 -11.727 1 91.38 75 GLU A CA 1
ATOM 652 C C . GLU A 1 75 ? 4.246 16.359 -12.867 1 91.38 75 GLU A C 1
ATOM 654 O O . GLU A 1 75 ? 5.371 16.797 -12.648 1 91.38 75 GLU A O 1
ATOM 659 N N . THR A 1 76 ? 3.633 16.453 -14.031 1 88 76 THR A N 1
ATOM 660 C CA . THR A 1 76 ? 4.352 16.75 -15.266 1 88 76 THR A CA 1
ATOM 661 C C . THR A 1 76 ? 4.973 18.141 -15.203 1 88 76 THR A C 1
ATOM 663 O O . THR A 1 76 ? 5.984 18.406 -15.859 1 88 76 THR A O 1
ATOM 666 N N . SER A 1 77 ? 4.336 19.031 -14.445 1 84.31 77 SER A N 1
ATOM 667 C CA . SER A 1 77 ? 4.875 20.375 -14.305 1 84.31 77 SER A CA 1
ATOM 668 C C . SER A 1 77 ? 6.211 20.375 -13.57 1 84.31 77 SER A C 1
ATOM 670 O O . SER A 1 77 ? 6.977 21.328 -13.648 1 84.31 77 SER A O 1
ATOM 672 N N . VAL A 1 78 ? 6.465 19.328 -12.875 1 86.5 78 VAL A N 1
ATOM 673 C CA . VAL A 1 78 ? 7.711 19.203 -12.125 1 86.5 78 VAL A CA 1
ATOM 674 C C . VAL A 1 78 ? 8.688 18.312 -12.891 1 86.5 78 VAL A C 1
ATOM 676 O O . VAL A 1 78 ? 9.859 18.672 -13.055 1 86.5 78 VAL A O 1
ATOM 679 N N . SER A 1 79 ? 8.211 17.234 -13.344 1 87.5 79 SER A N 1
ATOM 680 C CA . SER A 1 79 ? 9.008 16.266 -14.102 1 87.5 79 SER A CA 1
ATOM 681 C C . SER A 1 79 ? 8.117 15.375 -14.961 1 87.5 79 SER A C 1
ATOM 683 O O . SER A 1 79 ? 7.047 14.953 -14.523 1 87.5 79 SER A O 1
ATOM 685 N N . SER A 1 80 ? 8.602 15.055 -16.078 1 88.19 80 SER A N 1
ATOM 686 C CA . SER A 1 80 ? 7.84 14.195 -16.969 1 88.19 80 SER A CA 1
ATOM 687 C C . SER A 1 80 ? 8.141 12.727 -16.719 1 88.19 80 SER A C 1
ATOM 689 O O . SER A 1 80 ? 7.418 11.844 -17.188 1 88.19 80 SER A O 1
ATOM 691 N N . THR A 1 81 ? 9.156 12.461 -15.953 1 88.38 81 THR A N 1
ATOM 692 C CA . THR A 1 81 ? 9.586 11.078 -15.844 1 88.38 81 THR A CA 1
ATOM 693 C C . THR A 1 81 ? 9.562 10.617 -14.383 1 88.38 81 THR A C 1
ATOM 695 O O . THR A 1 81 ? 9.414 9.43 -14.109 1 88.38 81 THR A O 1
ATOM 698 N N . ASP A 1 82 ? 9.664 11.594 -13.508 1 91.19 82 ASP A N 1
ATOM 699 C CA . ASP A 1 82 ? 9.805 11.211 -12.102 1 91.19 82 ASP A CA 1
ATOM 700 C C . ASP A 1 82 ? 8.445 10.891 -11.484 1 91.19 82 ASP A C 1
ATOM 702 O O . ASP A 1 82 ? 7.414 11.383 -11.945 1 91.19 82 ASP A O 1
ATOM 706 N N . TYR A 1 83 ? 8.523 10.031 -10.516 1 94.94 83 TYR A N 1
ATOM 707 C CA . TYR A 1 83 ? 7.363 9.734 -9.688 1 94.94 83 TYR A CA 1
ATOM 708 C C . TYR A 1 83 ? 7.527 10.312 -8.281 1 94.94 83 TYR A C 1
ATOM 710 O O . TYR A 1 83 ? 8.648 10.406 -7.777 1 94.94 83 TYR A O 1
ATOM 718 N N . PHE A 1 84 ? 6.43 10.703 -7.734 1 96.12 84 PHE A N 1
ATOM 719 C CA . PHE A 1 84 ? 6.352 11.211 -6.371 1 96.12 84 PHE A CA 1
ATOM 720 C C . PHE A 1 84 ? 5.434 10.352 -5.516 1 96.12 84 PHE A C 1
ATOM 722 O O . PHE A 1 84 ? 4.609 9.602 -6.043 1 96.12 84 PHE A O 1
ATOM 729 N N . GLN A 1 85 ? 5.703 10.367 -4.168 1 98 85 GLN A N 1
ATOM 730 C CA . GLN A 1 85 ? 4.934 9.445 -3.338 1 98 85 GLN A CA 1
ATOM 731 C C . GLN A 1 85 ? 4.523 10.102 -2.023 1 98 85 GLN A C 1
ATOM 733 O O . GLN A 1 85 ? 5.371 10.586 -1.272 1 98 85 GLN A O 1
ATOM 738 N N . SER A 1 86 ? 3.221 10.148 -1.761 1 98.69 86 SER A N 1
ATOM 739 C CA . SER A 1 86 ? 2.746 10.344 -0.395 1 98.69 86 SER A CA 1
ATOM 740 C C . SER A 1 86 ? 2.695 9.023 0.369 1 98.69 86 SER A C 1
ATOM 742 O O . SER A 1 86 ? 2.611 7.953 -0.236 1 98.69 86 SER A O 1
ATOM 744 N N . VAL A 1 87 ? 2.867 9.078 1.647 1 98.88 87 VAL A N 1
ATOM 745 C CA . VAL A 1 87 ? 2.771 7.887 2.486 1 98.88 87 VAL A CA 1
ATOM 746 C C . VAL A 1 87 ? 1.446 7.895 3.244 1 98.88 87 VAL A C 1
ATOM 748 O O . VAL A 1 87 ? 1.112 8.875 3.914 1 98.88 87 VAL A O 1
ATOM 751 N N . ILE A 1 88 ? 0.662 6.828 3.125 1 98.88 88 ILE A N 1
ATOM 752 C CA . ILE A 1 88 ? -0.655 6.742 3.748 1 98.88 88 ILE A CA 1
ATOM 753 C C . ILE A 1 88 ? -0.666 5.621 4.785 1 98.88 88 ILE A C 1
ATOM 755 O O . ILE A 1 88 ? -0.155 4.527 4.531 1 98.88 88 ILE A O 1
ATOM 759 N N . GLY A 1 89 ? -1.114 5.852 5.965 1 98.75 89 GLY A N 1
ATOM 760 C CA . GLY A 1 89 ? -1.392 4.879 7.008 1 98.75 89 GLY A CA 1
ATOM 761 C C . GLY A 1 89 ? -2.84 4.887 7.461 1 98.75 89 GLY A C 1
ATOM 762 O O . GLY A 1 89 ? -3.396 5.945 7.762 1 98.75 89 GLY A O 1
ATOM 763 N N . ILE A 1 90 ? -3.457 3.721 7.5 1 98.31 90 ILE A N 1
ATOM 764 C CA . ILE A 1 90 ? -4.879 3.623 7.801 1 98.31 90 ILE A CA 1
ATOM 765 C C . ILE A 1 90 ? -5.09 2.742 9.031 1 98.31 90 ILE A C 1
ATOM 767 O O . ILE A 1 90 ? -4.578 1.622 9.094 1 98.31 90 ILE A O 1
ATOM 771 N N . ALA A 1 91 ? -5.77 3.2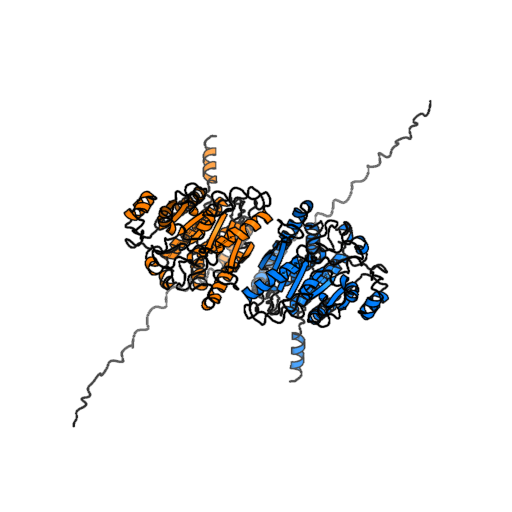34 10.016 1 97.25 91 ALA A N 1
ATOM 772 C CA . ALA A 1 91 ? -6.324 2.461 11.125 1 97.25 91 ALA A CA 1
ATOM 773 C C . ALA A 1 91 ? -7.832 2.291 10.977 1 97.25 91 ALA A C 1
ATOM 775 O O . ALA A 1 91 ? -8.602 3.213 11.266 1 97.25 91 ALA A O 1
ATOM 776 N N . ARG A 1 92 ? -8.266 1.13 10.57 1 96.12 92 ARG A N 1
ATOM 777 C CA . ARG A 1 92 ? -9.68 0.873 10.352 1 96.12 92 ARG A CA 1
ATOM 778 C C . ARG A 1 92 ? -10.43 0.774 11.672 1 96.12 92 ARG A C 1
ATOM 780 O O . ARG A 1 92 ? -9.93 0.198 12.641 1 96.12 92 ARG A O 1
ATOM 787 N N . GLY A 1 93 ? -11.594 1.379 11.719 1 96.12 93 GLY A N 1
ATOM 788 C CA . GLY A 1 93 ? -12.492 1.203 12.844 1 96.12 93 GLY A CA 1
ATOM 789 C C . GLY A 1 93 ? -13.531 0.12 12.609 1 96.12 93 GLY A C 1
ATOM 790 O O . GLY A 1 93 ? -13.625 -0.431 11.516 1 96.12 93 GLY A O 1
ATOM 791 N N . THR A 1 94 ? -14.328 -0.138 13.594 1 95.56 94 THR A N 1
ATOM 792 C CA . THR A 1 94 ? -15.352 -1.176 13.492 1 95.56 94 THR A CA 1
ATOM 793 C C . THR A 1 94 ? -16.438 -0.77 12.5 1 95.56 94 THR A C 1
ATOM 795 O O . THR A 1 94 ? -17.156 -1.623 11.969 1 95.56 94 THR A O 1
ATOM 798 N N . ASN A 1 95 ? -16.594 0.543 12.234 1 96.19 95 ASN A N 1
ATOM 799 C CA . ASN A 1 95 ? -17.578 1.034 11.281 1 96.19 95 ASN A CA 1
ATOM 800 C C . ASN A 1 95 ? -17.031 1.005 9.852 1 96.19 95 ASN A C 1
ATOM 802 O O . ASN A 1 95 ? -17.75 1.344 8.906 1 96.19 95 ASN A O 1
ATOM 806 N N . PHE A 1 96 ? -15.852 0.566 9.711 1 97 96 PHE A N 1
ATOM 807 C CA . PHE A 1 96 ? -15.227 0.563 8.391 1 97 96 PHE A CA 1
ATOM 808 C C . PHE A 1 96 ? -16.109 -0.151 7.371 1 97 96 PHE A C 1
ATOM 810 O O . PHE A 1 96 ? -16.609 -1.24 7.641 1 97 96 PHE A O 1
ATOM 817 N N . GLY A 1 97 ? -16.25 0.551 6.23 1 95.75 97 GLY A N 1
ATOM 818 C CA . GLY A 1 97 ? -17 -0.036 5.133 1 95.75 97 GLY A CA 1
ATOM 819 C C . GLY A 1 97 ? -18.5 0.211 5.238 1 95.75 97 GLY A C 1
ATOM 820 O O . GLY A 1 97 ? -19.266 -0.24 4.383 1 95.75 97 GLY A O 1
ATOM 821 N N . THR A 1 98 ? -18.922 0.901 6.262 1 95.94 98 THR A N 1
ATOM 822 C CA . THR A 1 98 ? -20.328 1.188 6.441 1 95.94 98 THR A CA 1
ATOM 823 C C . THR A 1 98 ? -20.594 2.688 6.348 1 95.94 98 THR A C 1
ATOM 825 O O . THR A 1 98 ? -19.672 3.494 6.434 1 95.94 98 THR A O 1
ATOM 828 N N . ALA A 1 99 ? -21.844 3.027 6.207 1 94.31 99 ALA A N 1
ATOM 829 C CA . ALA A 1 99 ? -22.25 4.422 6.094 1 94.31 99 ALA A CA 1
ATOM 830 C C . ALA A 1 99 ? -22.078 5.156 7.422 1 94.31 99 ALA A C 1
ATOM 832 O O . ALA A 1 99 ? -22.078 6.391 7.461 1 94.31 99 ALA A O 1
ATOM 833 N N . ASN A 1 100 ? -21.844 4.43 8.508 1 94.75 100 ASN A N 1
ATOM 834 C CA . ASN A 1 100 ? -21.734 5.027 9.836 1 94.75 100 ASN A CA 1
ATOM 835 C C . ASN A 1 100 ? -20.297 5.453 10.141 1 94.75 100 ASN A C 1
ATOM 837 O O . ASN A 1 100 ? -20.047 6.113 11.148 1 94.75 100 ASN A O 1
ATOM 841 N N . ASP A 1 101 ? -19.375 5.062 9.281 1 96.69 101 ASP A N 1
ATOM 842 C CA . ASP A 1 101 ? -17.984 5.418 9.508 1 96.69 101 ASP A CA 1
ATOM 843 C C . ASP A 1 101 ? -17.766 6.922 9.344 1 96.69 101 ASP A C 1
ATOM 845 O O . ASP A 1 101 ? -18.031 7.477 8.273 1 96.69 101 ASP A O 1
ATOM 849 N N . ARG A 1 102 ? -17.344 7.637 10.422 1 96.75 102 ARG A N 1
ATOM 850 C CA . ARG A 1 102 ? -16.984 9.047 10.352 1 96.75 102 ARG A CA 1
ATOM 851 C C . ARG A 1 102 ? -15.461 9.227 10.328 1 96.75 102 ARG A C 1
ATOM 853 O O . ARG A 1 102 ? -14.852 9.5 11.367 1 96.75 102 ARG A O 1
ATOM 860 N N . ILE A 1 103 ? -14.898 9.18 9.195 1 97.69 103 ILE A N 1
ATOM 861 C CA . ILE A 1 103 ? -13.461 9.141 8.984 1 97.69 103 ILE A CA 1
ATOM 862 C C . ILE A 1 103 ? -12.82 10.438 9.477 1 97.69 103 ILE A C 1
ATOM 864 O O . ILE A 1 103 ? -13.359 11.523 9.242 1 97.69 103 ILE A O 1
ATOM 868 N N . ILE A 1 104 ? -11.727 10.375 10.18 1 98.06 104 ILE A N 1
ATOM 869 C CA . ILE A 1 104 ? -10.914 11.523 10.555 1 98.06 104 ILE A CA 1
ATOM 870 C C . ILE A 1 104 ? -9.484 11.336 10.055 1 98.06 104 ILE A C 1
ATOM 872 O O . ILE A 1 104 ? -8.969 10.211 10.039 1 98.06 104 ILE A O 1
ATOM 876 N N . GLY A 1 105 ? -8.891 12.398 9.609 1 98.5 105 GLY A N 1
ATOM 877 C CA . GLY A 1 105 ? -7.551 12.336 9.039 1 98.5 105 GLY A CA 1
ATOM 878 C C . GLY A 1 105 ? -6.57 13.273 9.719 1 98.5 105 GLY A C 1
ATOM 879 O O . GLY A 1 105 ? -6.977 14.227 10.383 1 98.5 105 GLY A O 1
ATOM 880 N N . LEU A 1 106 ? -5.336 12.977 9.625 1 98.94 106 LEU A N 1
ATOM 881 C CA . LEU A 1 106 ? -4.207 13.812 10.016 1 98.94 106 LEU A CA 1
ATOM 882 C C . LEU A 1 106 ? -3.162 13.859 8.898 1 98.94 106 LEU A C 1
ATOM 884 O O . LEU A 1 106 ? -2.738 12.812 8.398 1 98.94 106 LEU A O 1
ATOM 888 N N . GLY A 1 107 ? -2.773 15.055 8.484 1 98.81 107 GLY A N 1
ATOM 889 C CA . GLY A 1 107 ? -1.854 15.195 7.367 1 98.81 107 GLY A CA 1
ATOM 890 C C . GLY A 1 107 ? -0.744 16.188 7.625 1 98.81 107 GLY A C 1
ATOM 891 O O . GLY A 1 107 ? -0.939 17.172 8.352 1 98.81 107 GLY A O 1
ATOM 892 N N . ALA A 1 108 ? 0.374 15.992 7.062 1 98.81 108 ALA A N 1
ATOM 893 C CA . ALA A 1 108 ? 1.532 16.875 7.012 1 98.81 108 ALA A CA 1
ATOM 894 C C . ALA A 1 108 ? 2.379 16.609 5.773 1 98.81 108 ALA A C 1
ATOM 896 O O . ALA A 1 108 ? 2.482 15.461 5.32 1 98.81 108 ALA A O 1
ATOM 897 N N . HIS A 1 109 ? 2.918 17.641 5.203 1 97.88 109 HIS A N 1
ATOM 898 C CA . HIS A 1 109 ? 3.82 17.359 4.09 1 97.88 109 HIS A CA 1
ATOM 899 C C . HIS A 1 109 ? 5.242 17.109 4.586 1 97.88 109 HIS A C 1
ATOM 901 O O . HIS A 1 109 ? 5.66 17.672 5.598 1 97.88 109 HIS A O 1
ATOM 907 N N . TYR A 1 110 ? 5.961 16.297 3.83 1 98.5 110 TYR A N 1
ATOM 908 C CA . TYR A 1 110 ? 7.297 15.977 4.324 1 98.5 110 TYR A CA 1
ATOM 909 C C . TYR A 1 110 ? 8.367 16.578 3.42 1 98.5 110 TYR A C 1
ATOM 911 O O . TYR A 1 110 ? 9.547 16.609 3.783 1 98.5 110 TYR A O 1
ATOM 919 N N . ASP A 1 111 ? 7.988 17.125 2.217 1 96.94 111 ASP A N 1
ATOM 920 C CA . ASP A 1 111 ? 8.969 17.734 1.319 1 96.94 111 ASP A CA 1
ATOM 921 C C . ASP A 1 111 ? 9.352 19.125 1.799 1 96.94 111 ASP A C 1
ATOM 923 O O . ASP A 1 111 ? 8.742 19.672 2.725 1 96.94 111 ASP A O 1
ATOM 927 N N . THR A 1 112 ? 10.461 19.656 1.258 1 95.62 112 THR A N 1
ATOM 928 C CA . THR A 1 112 ? 10.914 21.016 1.54 1 95.62 112 THR A CA 1
ATOM 929 C C . THR A 1 112 ? 11.211 21.766 0.245 1 95.62 112 THR A C 1
ATOM 931 O O . THR A 1 112 ? 11.281 21.156 -0.827 1 95.62 112 THR A O 1
ATOM 934 N N . VAL A 1 113 ? 11.297 23.094 0.404 1 93.44 113 VAL A N 1
ATOM 935 C CA . VAL A 1 113 ? 11.969 23.828 -0.665 1 93.44 113 VAL A CA 1
ATOM 936 C C . VAL A 1 113 ? 13.461 23.516 -0.657 1 93.44 113 VAL A C 1
ATOM 938 O O . VAL A 1 113 ? 13.969 22.922 0.299 1 93.44 113 VAL A O 1
ATOM 941 N N . LYS A 1 114 ? 14.148 23.875 -1.705 1 93.19 114 LYS A N 1
ATOM 942 C CA . LYS A 1 114 ? 15.539 23.469 -1.902 1 93.19 114 LYS A CA 1
ATOM 943 C C . LYS A 1 114 ? 16.469 24.219 -0.95 1 93.19 114 LYS A C 1
ATOM 945 O O . LYS A 1 114 ? 17.531 23.719 -0.58 1 93.19 114 LYS A O 1
ATOM 950 N N . GLU A 1 115 ? 16.062 25.391 -0.449 1 94.06 115 GLU A N 1
ATOM 951 C CA . GLU A 1 115 ? 16.953 26.281 0.276 1 94.06 115 GLU A CA 1
ATOM 952 C C . GLU A 1 115 ? 16.953 25.984 1.772 1 94.06 115 GLU A C 1
ATOM 954 O O . GLU A 1 115 ? 17.812 26.453 2.514 1 94.06 115 GLU A O 1
ATOM 959 N N . THR A 1 116 ? 16.031 25.188 2.193 1 96.81 116 THR A N 1
ATOM 960 C CA . THR A 1 116 ? 15.82 25.047 3.631 1 96.81 116 THR A CA 1
ATOM 961 C C . THR A 1 116 ? 16.25 23.656 4.113 1 96.81 116 THR A C 1
ATOM 963 O O . THR A 1 116 ? 16.344 22.719 3.316 1 96.81 116 THR A O 1
ATOM 966 N N . LYS A 1 117 ? 16.578 23.562 5.469 1 98.44 117 LYS A N 1
ATOM 967 C CA . LYS A 1 117 ? 16.75 22.266 6.102 1 98.44 117 LYS A CA 1
ATOM 968 C C . LYS A 1 117 ? 15.43 21.719 6.641 1 98.44 117 LYS A C 1
ATOM 970 O O . LYS A 1 117 ? 15.328 20.531 6.965 1 98.44 117 LYS A O 1
ATOM 975 N N . GLY A 1 118 ? 14.438 22.562 6.723 1 98.31 118 GLY A N 1
ATOM 976 C CA . GLY A 1 118 ? 13.039 22.188 6.871 1 98.31 118 GLY A CA 1
ATOM 977 C C . GLY A 1 118 ? 12.727 21.547 8.219 1 98.31 118 GLY A C 1
ATOM 978 O O . GLY A 1 118 ? 11.898 20.641 8.305 1 98.31 118 GLY A O 1
ATOM 979 N N . VAL A 1 119 ? 13.414 22 9.281 1 98.81 119 VAL A N 1
ATOM 980 C CA . VAL A 1 119 ? 13.156 21.422 10.602 1 98.81 119 VAL A CA 1
ATOM 981 C C . VAL A 1 119 ? 11.758 21.812 11.07 1 98.81 119 VAL A C 1
ATOM 983 O O . VAL A 1 119 ? 10.969 20.953 11.477 1 98.81 119 VAL A O 1
ATOM 986 N N . ASP A 1 120 ? 11.469 23.094 11.023 1 98.75 120 ASP A N 1
ATOM 987 C CA . ASP A 1 120 ? 10.117 23.531 11.375 1 98.75 120 ASP A CA 1
ATOM 988 C C . ASP A 1 120 ? 9.156 23.328 10.211 1 98.75 120 ASP A C 1
ATOM 990 O O . ASP A 1 120 ? 8.039 22.828 10.398 1 98.75 120 ASP A O 1
ATOM 994 N N . ASP A 1 121 ? 9.547 23.688 9.016 1 97.25 121 ASP A N 1
ATOM 995 C CA . ASP A 1 121 ? 8.781 23.547 7.781 1 97.25 121 ASP A CA 1
ATOM 996 C C . ASP A 1 121 ? 9.305 22.375 6.949 1 97.25 121 ASP A C 1
ATOM 998 O O . ASP A 1 121 ? 10.102 22.562 6.027 1 97.25 121 ASP A O 1
ATOM 1002 N N . ASN A 1 122 ? 8.805 21.281 7.137 1 97.88 122 ASN A N 1
ATOM 1003 C CA . ASN A 1 122 ? 7.703 20.828 7.984 1 97.88 122 ASN A CA 1
ATOM 1004 C C . ASN A 1 122 ? 8.062 19.578 8.773 1 97.88 122 ASN A C 1
ATOM 1006 O O . ASN A 1 122 ? 7.227 18.703 8.961 1 97.88 122 ASN A O 1
ATOM 1010 N N . GLY A 1 123 ? 9.406 19.453 9.094 1 98.81 123 GLY A N 1
ATOM 1011 C CA . GLY A 1 123 ? 9.82 18.344 9.938 1 98.81 123 GLY A CA 1
ATOM 1012 C C . GLY A 1 123 ? 9.055 18.266 11.242 1 98.81 123 GLY A C 1
ATOM 1013 O O . GLY A 1 123 ? 8.734 17.172 11.711 1 98.81 123 GLY A O 1
ATOM 1014 N N . ALA A 1 124 ? 8.75 19.391 11.773 1 98.81 124 ALA A N 1
ATOM 1015 C CA . ALA A 1 124 ? 7.988 19.453 13.016 1 98.81 124 ALA A CA 1
ATOM 1016 C C . ALA A 1 124 ? 6.609 18.828 12.852 1 98.81 124 ALA A C 1
ATOM 1018 O O . ALA A 1 124 ? 6.16 18.078 13.719 1 98.81 124 ALA A O 1
ATOM 1019 N N . GLY A 1 125 ? 5.914 19.188 11.773 1 98.81 125 GLY A N 1
ATOM 1020 C CA . GLY A 1 125 ? 4.602 18.609 11.523 1 98.81 125 GLY A CA 1
ATOM 1021 C C . GLY A 1 125 ? 4.629 17.109 11.391 1 98.81 125 GLY A C 1
ATOM 1022 O O . GLY A 1 125 ? 3.771 16.406 11.945 1 98.81 125 GLY A O 1
ATOM 1023 N N . VAL A 1 126 ? 5.582 16.578 10.68 1 98.94 126 VAL A N 1
ATOM 1024 C CA . VAL A 1 126 ? 5.691 15.141 10.477 1 98.94 126 VAL A CA 1
ATOM 1025 C C . VAL A 1 126 ? 6.023 14.461 11.805 1 98.94 126 VAL A C 1
ATOM 1027 O O . VAL A 1 126 ? 5.457 13.414 12.133 1 98.94 126 VAL A O 1
ATOM 1030 N N . ALA A 1 127 ? 6.93 15.055 12.547 1 98.88 127 ALA A N 1
ATOM 1031 C CA . ALA A 1 127 ? 7.285 14.492 13.852 1 98.88 127 ALA A CA 1
ATOM 1032 C C . ALA A 1 127 ? 6.07 14.43 14.766 1 98.88 127 ALA A C 1
ATOM 1034 O O . ALA A 1 127 ? 5.871 13.445 15.484 1 98.88 127 ALA A O 1
ATOM 1035 N N . ALA A 1 128 ? 5.312 15.484 14.781 1 98.88 128 ALA A N 1
ATOM 1036 C CA . ALA A 1 128 ? 4.09 15.492 15.586 1 98.88 128 ALA A CA 1
ATOM 1037 C C . ALA A 1 128 ? 3.123 14.406 15.125 1 98.88 128 ALA A C 1
ATOM 1039 O O . ALA A 1 128 ? 2.508 13.719 15.945 1 98.88 128 ALA A O 1
ATOM 1040 N N . MET A 1 129 ? 2.967 14.258 13.844 1 98.88 129 MET A N 1
ATOM 1041 C CA . MET A 1 129 ? 2.092 13.219 13.297 1 98.88 129 MET A CA 1
ATOM 1042 C C . MET A 1 129 ? 2.547 11.836 13.742 1 98.88 129 MET A C 1
ATOM 1044 O O . MET A 1 129 ? 1.729 11.008 14.156 1 98.88 129 MET A O 1
ATOM 1048 N N . LEU A 1 130 ? 3.826 11.555 13.656 1 98.88 130 LEU A N 1
ATOM 1049 C CA . LEU A 1 130 ? 4.355 10.258 14.062 1 98.88 130 LEU A CA 1
ATOM 1050 C C . LEU A 1 130 ? 4.129 10.016 15.547 1 98.88 130 LEU A C 1
ATOM 1052 O O . LEU A 1 130 ? 3.844 8.891 15.961 1 98.88 130 LEU A O 1
ATOM 1056 N N . GLU A 1 131 ? 4.262 11.086 16.312 1 98.69 131 GLU A N 1
ATOM 1057 C CA . GLU A 1 131 ? 3.986 10.977 17.75 1 98.69 131 GLU A CA 1
ATOM 1058 C C . GLU A 1 131 ? 2.514 10.664 18 1 98.69 131 GLU A C 1
ATOM 1060 O O . GLU A 1 131 ? 2.186 9.859 18.875 1 98.69 131 GLU A O 1
ATOM 1065 N N . VAL A 1 132 ? 1.643 11.266 17.25 1 98.69 132 VAL A N 1
ATOM 1066 C CA . VAL A 1 132 ? 0.214 10.992 17.375 1 98.69 132 VAL A CA 1
ATOM 1067 C C . VAL A 1 132 ? -0.065 9.531 17.031 1 98.69 132 VAL A C 1
ATOM 1069 O O . VAL A 1 132 ? -0.812 8.852 17.734 1 98.69 132 VAL A O 1
ATOM 1072 N N . VAL A 1 133 ? 0.527 9.023 15.945 1 98.44 133 VAL A N 1
ATOM 1073 C CA . VAL A 1 133 ? 0.391 7.629 15.539 1 98.44 133 VAL A CA 1
ATOM 1074 C C . VAL A 1 133 ? 0.815 6.715 16.688 1 98.44 133 VAL A C 1
ATOM 1076 O O . VAL A 1 133 ? 0.096 5.777 17.047 1 98.44 133 VAL A O 1
ATOM 1079 N N . ARG A 1 134 ? 1.94 6.98 17.234 1 97.44 134 ARG A N 1
ATOM 1080 C CA . ARG A 1 134 ? 2.49 6.168 18.312 1 97.44 134 ARG A CA 1
ATOM 1081 C C . ARG A 1 134 ? 1.532 6.117 19.5 1 97.44 134 ARG A C 1
ATOM 1083 O O . ARG A 1 134 ? 1.216 5.035 20 1 97.44 134 ARG A O 1
ATOM 1090 N N . GLN A 1 135 ? 1.049 7.254 19.875 1 96.69 135 GLN A N 1
ATOM 1091 C CA . GLN A 1 135 ? 0.194 7.32 21.062 1 96.69 135 GLN A CA 1
ATOM 1092 C C . GLN A 1 135 ? -1.134 6.609 20.828 1 96.69 135 GLN A C 1
ATOM 1094 O O . GLN A 1 135 ? -1.603 5.855 21.672 1 96.69 135 GLN A O 1
ATOM 1099 N N . LEU A 1 136 ? -1.746 6.863 19.703 1 96 136 LEU A N 1
ATOM 1100 C CA . LEU A 1 136 ? -3.051 6.273 19.422 1 96 136 LEU A CA 1
ATOM 1101 C C . LEU A 1 136 ? -2.947 4.758 19.297 1 96 136 LEU A C 1
ATOM 1103 O O . LEU A 1 136 ? -3.809 4.031 19.797 1 96 136 LEU A O 1
ATOM 1107 N N . THR A 1 137 ? -1.94 4.277 18.641 1 91.5 137 THR A N 1
ATOM 1108 C CA . THR A 1 137 ? -1.82 2.842 18.406 1 91.5 137 THR A CA 1
ATOM 1109 C C . THR A 1 137 ? -1.406 2.115 19.672 1 91.5 137 THR A C 1
ATOM 1111 O O . THR A 1 137 ? -1.761 0.953 19.875 1 91.5 137 THR A O 1
ATOM 1114 N N . ASP A 1 138 ? -0.649 2.768 20.5 1 89.12 138 ASP A N 1
ATOM 1115 C CA . ASP A 1 138 ? -0.346 2.207 21.812 1 89.12 138 ASP A CA 1
ATOM 1116 C C . ASP A 1 138 ? -1.625 1.952 22.609 1 89.12 138 ASP A C 1
ATOM 1118 O O . ASP A 1 138 ? -1.748 0.929 23.297 1 89.12 138 ASP A O 1
ATOM 1122 N N . ARG A 1 139 ? -2.547 2.818 22.5 1 88.12 139 ARG A N 1
ATOM 1123 C CA . ARG A 1 139 ? -3.838 2.648 23.156 1 88.12 139 ARG A CA 1
ATOM 1124 C C . ARG A 1 139 ? -4.602 1.465 22.578 1 88.12 139 ARG A C 1
ATOM 1126 O O . ARG A 1 139 ? -5.238 0.708 23.312 1 88.12 139 ARG A O 1
ATOM 1133 N N . ASN A 1 140 ? -4.496 1.348 21.375 1 86.94 140 ASN A N 1
ATOM 1134 C CA . ASN A 1 140 ? -5.137 0.208 20.719 1 86.94 140 ASN A CA 1
ATOM 1135 C C . ASN A 1 140 ? -4.547 -1.114 21.203 1 86.94 140 ASN A C 1
ATOM 1137 O O . ASN A 1 140 ? -5.281 -2.066 21.469 1 86.94 140 ASN A O 1
ATOM 1141 N N . ARG A 1 141 ? -3.299 -1.178 21.234 1 85.06 141 ARG A N 1
ATOM 1142 C CA . ARG A 1 141 ? -2.609 -2.385 21.688 1 85.06 141 ARG A CA 1
ATOM 1143 C C . ARG A 1 141 ? -2.975 -2.729 23.125 1 85.06 141 ARG A C 1
ATOM 1145 O O . ARG A 1 141 ? -2.887 -3.887 23.531 1 85.06 141 ARG A O 1
ATOM 1152 N N . ASN A 1 142 ? -3.414 -1.694 23.75 1 84.38 142 ASN A N 1
ATOM 1153 C CA . ASN A 1 142 ? -3.799 -1.884 25.156 1 84.38 142 ASN A CA 1
ATOM 1154 C C . ASN A 1 142 ? -5.309 -2.051 25.297 1 84.38 142 ASN A C 1
ATOM 1156 O O . ASN A 1 142 ? -5.867 -1.769 26.359 1 84.38 142 ASN A O 1
ATOM 1160 N N . GLY A 1 143 ? -5.969 -2.334 24.141 1 85.44 143 GLY A N 1
ATOM 1161 C CA . GLY A 1 143 ? -7.336 -2.816 24.234 1 85.44 143 GLY A CA 1
ATOM 1162 C C . GLY A 1 143 ? -8.359 -1.803 23.766 1 85.44 143 GLY A C 1
ATOM 1163 O O . GLY A 1 143 ? -9.562 -2.078 23.766 1 85.44 143 GLY A O 1
ATOM 1164 N N . VAL A 1 144 ? -7.941 -0.671 23.391 1 89.25 144 VAL A N 1
ATOM 1165 C CA . VAL A 1 144 ? -8.891 0.316 22.891 1 89.25 144 VAL A CA 1
ATOM 1166 C C . VAL A 1 144 ? -9.344 -0.076 21.484 1 89.25 144 VAL A C 1
ATOM 1168 O O . VAL A 1 144 ? -8.523 -0.37 20.609 1 89.25 144 VAL A O 1
ATOM 1171 N N . LYS A 1 145 ? -10.633 -0.126 21.328 1 91.5 145 LYS A N 1
ATOM 1172 C CA . LYS A 1 145 ? -11.242 -0.343 20.016 1 91.5 145 LYS A CA 1
ATOM 1173 C C . LYS A 1 145 ? -11.938 0.919 19.516 1 91.5 145 LYS A C 1
ATOM 1175 O O . LYS A 1 145 ? -12.734 1.521 20.234 1 91.5 145 LYS A O 1
ATOM 1180 N N . ARG A 1 146 ? -11.664 1.267 18.375 1 95.62 146 ARG A N 1
ATOM 1181 C CA . ARG A 1 146 ? -12.227 2.498 17.828 1 95.62 146 ARG A CA 1
ATOM 1182 C C . ARG A 1 146 ? -13.305 2.195 16.797 1 95.62 146 ARG A C 1
ATOM 1184 O O . ARG A 1 146 ? -13.188 1.232 16.031 1 95.62 146 ARG A O 1
ATOM 1191 N N . LYS A 1 147 ? -14.266 3.018 16.734 1 95.94 147 LYS A N 1
ATOM 1192 C CA . LYS A 1 147 ? -15.375 2.82 15.805 1 95.94 147 LYS A CA 1
ATOM 1193 C C . LYS A 1 147 ? -15.062 3.443 14.445 1 95.94 147 LYS A C 1
ATOM 1195 O O . LYS A 1 147 ? -15.375 2.861 13.406 1 95.94 147 LYS A O 1
ATOM 1200 N N . ASN A 1 148 ? -14.492 4.641 14.492 1 97.44 148 ASN A N 1
ATOM 1201 C CA . ASN A 1 148 ? -14.289 5.371 13.25 1 97.44 148 ASN A CA 1
ATOM 1202 C C . ASN A 1 148 ? -12.867 5.211 12.727 1 97.44 148 ASN A C 1
ATOM 1204 O O . ASN A 1 148 ? -11.914 5.18 13.508 1 97.44 148 ASN A O 1
ATOM 1208 N N . THR A 1 149 ? -12.727 5.141 11.391 1 97.62 149 THR A N 1
ATOM 1209 C CA . THR A 1 149 ? -11.453 4.965 10.695 1 97.62 149 THR A CA 1
ATOM 1210 C C . THR A 1 149 ? -10.609 6.23 10.789 1 97.62 149 THR A C 1
ATOM 1212 O O . THR A 1 149 ? -11.125 7.344 10.68 1 97.62 149 THR A O 1
ATOM 1215 N N . ILE A 1 150 ? -9.328 6.055 11.039 1 98.31 150 ILE A N 1
ATOM 1216 C CA . ILE A 1 150 ? -8.352 7.141 11.039 1 98.31 150 ILE A CA 1
ATOM 1217 C C . ILE A 1 150 ? -7.391 6.977 9.867 1 98.31 150 ILE A C 1
ATOM 1219 O O . ILE A 1 150 ? -6.883 5.879 9.625 1 98.31 150 ILE A O 1
ATOM 1223 N N . ILE A 1 151 ? -7.156 8.055 9.117 1 98.69 151 ILE A N 1
ATOM 1224 C CA . ILE A 1 151 ? -6.215 8.055 8.008 1 98.69 151 ILE A CA 1
ATOM 1225 C C . ILE A 1 151 ? -5.102 9.062 8.273 1 98.69 151 ILE A C 1
ATOM 1227 O O . ILE A 1 151 ? -5.375 10.234 8.555 1 98.69 151 ILE A O 1
ATOM 1231 N N . PHE A 1 152 ? -3.883 8.625 8.234 1 98.94 152 PHE A N 1
ATOM 1232 C CA . PHE A 1 152 ? -2.701 9.477 8.297 1 98.94 152 PHE A CA 1
ATOM 1233 C C . PHE A 1 152 ? -2.064 9.625 6.918 1 98.94 152 PHE A C 1
ATOM 1235 O O . PHE A 1 152 ? -1.931 8.641 6.184 1 98.94 152 PHE A O 1
ATOM 1242 N N . VAL A 1 153 ? -1.694 10.859 6.535 1 98.94 153 VAL A N 1
ATOM 1243 C CA . VAL A 1 153 ? -1.082 11.047 5.223 1 98.94 153 VAL A CA 1
ATOM 1244 C C . VAL A 1 153 ? 0.113 11.984 5.336 1 98.94 153 VAL A C 1
ATOM 1246 O O . VAL A 1 153 ? -0.02 13.109 5.832 1 98.94 153 VAL A O 1
ATOM 1249 N N . ALA A 1 154 ? 1.256 11.562 4.961 1 98.94 154 ALA A N 1
ATOM 1250 C CA . ALA A 1 154 ? 2.414 12.414 4.715 1 98.94 154 ALA A CA 1
ATOM 1251 C C . ALA A 1 154 ? 2.506 12.805 3.244 1 98.94 154 ALA A C 1
ATOM 1253 O O . ALA A 1 154 ? 2.947 12.008 2.41 1 98.94 154 ALA A O 1
ATOM 1254 N N . PHE A 1 155 ? 2.182 14.039 2.949 1 98.25 155 PHE A N 1
ATOM 1255 C CA . PHE A 1 155 ? 2.043 14.484 1.568 1 98.25 155 PHE A CA 1
ATOM 1256 C C . PHE A 1 155 ? 3.4 14.844 0.976 1 98.25 155 PHE A C 1
ATOM 1258 O O . PHE A 1 155 ? 4.246 15.43 1.657 1 98.25 155 PHE A O 1
ATOM 1265 N N . ASP A 1 156 ? 3.559 14.5 -0.288 1 96.81 156 ASP A N 1
ATOM 1266 C CA . ASP A 1 156 ? 4.715 14.93 -1.069 1 96.81 156 ASP A CA 1
ATOM 1267 C C . ASP A 1 156 ? 4.379 16.156 -1.918 1 96.81 156 ASP A C 1
ATOM 1269 O O . ASP A 1 156 ? 3.207 16.453 -2.15 1 96.81 156 ASP A O 1
ATOM 1273 N N . LEU A 1 157 ? 5.363 16.984 -2.211 1 94 157 LEU A N 1
ATOM 1274 C CA . LEU A 1 157 ? 5.336 18.062 -3.184 1 94 157 LEU A CA 1
ATOM 1275 C C . LEU A 1 157 ? 4.344 19.141 -2.768 1 94 157 LEU A C 1
ATOM 1277 O O . LEU A 1 157 ? 3.58 19.641 -3.598 1 94 157 LEU A O 1
ATOM 1281 N N . GLU A 1 158 ? 4.293 19.375 -1.544 1 93.69 158 GLU A N 1
ATOM 1282 C CA . GLU A 1 158 ? 3.535 20.547 -1.086 1 93.69 158 GLU A CA 1
ATOM 1283 C C . GLU A 1 158 ? 4.203 21.844 -1.516 1 93.69 158 GLU A C 1
ATOM 1285 O O . GLU A 1 158 ? 3.525 22.812 -1.873 1 93.69 158 GLU A O 1
ATOM 1290 N N . GLU A 1 159 ? 5.5 21.812 -1.488 1 89.12 159 GLU A N 1
ATOM 1291 C CA . GLU A 1 159 ? 6.293 23.031 -1.645 1 89.12 159 GLU A CA 1
ATOM 1292 C C . GLU A 1 159 ? 6.457 23.391 -3.117 1 89.12 159 GLU A C 1
ATOM 1294 O O . GLU A 1 159 ? 6.988 24.453 -3.441 1 89.12 159 GLU A O 1
ATOM 1299 N N . TYR A 1 160 ? 6.043 22.484 -3.969 1 76.38 160 TYR A N 1
ATOM 1300 C CA . TYR A 1 160 ? 6.309 22.75 -5.375 1 76.38 160 TYR A CA 1
ATOM 1301 C C . TYR A 1 160 ? 5.426 23.891 -5.887 1 76.38 160 TYR A C 1
ATOM 1303 O O . TYR A 1 160 ? 4.215 23.875 -5.676 1 76.38 160 TYR A O 1
ATOM 1311 N N . GLY A 1 161 ? 6.07 24.875 -6.41 1 58.66 161 GLY A N 1
ATOM 1312 C CA . GLY A 1 161 ? 5.422 26.047 -6.973 1 58.66 161 GLY A CA 1
ATOM 1313 C C . GLY A 1 161 ? 5.145 27.125 -5.945 1 58.66 161 GLY A C 1
ATOM 1314 O O . GLY A 1 161 ? 4.422 28.078 -6.223 1 58.66 161 GLY A O 1
ATOM 1315 N N . SER A 1 162 ? 5.43 26.641 -4.691 1 50.75 162 SER A N 1
ATOM 1316 C CA . SER A 1 162 ? 5.148 27.562 -3.596 1 50.75 162 SER A CA 1
ATOM 1317 C C . SER A 1 162 ? 5.648 28.969 -3.914 1 50.75 162 SER A C 1
ATOM 1319 O O . SER A 1 162 ? 6.527 29.141 -4.758 1 50.75 162 SER A O 1
ATOM 1321 N N . CYS A 1 163 ? 4.898 29.938 -3.309 1 45.78 163 CYS A N 1
ATOM 1322 C CA . CYS A 1 163 ? 5.078 31.391 -3.324 1 45.78 163 CYS A CA 1
ATOM 1323 C C . CYS A 1 163 ? 6.527 31.766 -3.033 1 45.78 163 CYS A C 1
ATOM 1325 O O . CYS A 1 163 ? 7.066 31.406 -1.985 1 45.78 163 CYS A O 1
ATOM 1327 N N . ARG A 1 164 ? 7.293 31.531 -4.027 1 39.19 164 ARG A N 1
ATOM 1328 C CA . ARG A 1 164 ? 8.57 32.219 -3.816 1 39.19 164 ARG A CA 1
ATOM 1329 C C . ARG A 1 164 ? 8.352 33.656 -3.402 1 39.19 164 ARG A C 1
ATOM 1331 O O . ARG A 1 164 ? 7.504 34.344 -3.969 1 39.19 164 ARG A O 1
ATOM 1338 N N . GLY A 1 165 ? 9.094 34.188 -2.207 1 38.31 165 GLY A N 1
ATOM 1339 C CA . GLY A 1 165 ? 9.203 35.469 -1.504 1 38.31 165 GLY A CA 1
ATOM 1340 C C . GLY A 1 165 ? 7.867 36 -1.012 1 38.31 165 GLY A C 1
ATOM 1341 O O . GLY A 1 165 ? 6.832 35.344 -1.215 1 38.31 165 GLY A O 1
ATOM 1342 N N . THR A 1 166 ? 7.91 37.219 -0.317 1 39.44 166 THR A N 1
ATOM 1343 C CA . THR A 1 166 ? 6.922 37.875 0.529 1 39.44 166 THR A CA 1
ATOM 1344 C C . THR A 1 166 ? 5.551 37.875 -0.137 1 39.44 166 THR A C 1
ATOM 1346 O O . THR A 1 166 ? 4.531 37.656 0.529 1 39.44 166 THR A O 1
ATOM 1349 N N . PHE A 1 167 ? 5.328 38.875 -1.072 1 38.16 167 PHE A N 1
ATOM 1350 C CA . PHE A 1 167 ? 4.055 39.469 -1.471 1 38.16 167 PHE A CA 1
ATOM 1351 C C . PHE A 1 167 ? 3.463 38.719 -2.662 1 38.16 167 PHE A C 1
ATOM 1353 O O . PHE A 1 167 ? 2.301 38.938 -3.014 1 38.16 167 PHE A O 1
ATOM 1360 N N . ASP A 1 168 ? 4.27 38.281 -3.539 1 37.91 168 ASP A N 1
ATOM 1361 C CA . ASP A 1 168 ? 3.635 37.812 -4.77 1 37.91 168 ASP A CA 1
ATOM 1362 C C . ASP A 1 168 ? 3.395 36.312 -4.73 1 37.91 168 ASP A C 1
ATOM 1364 O O . ASP A 1 168 ? 4.031 35.562 -5.469 1 37.91 168 ASP A O 1
ATOM 1368 N N . CYS A 1 169 ? 3.061 35.875 -3.721 1 42.97 169 CYS A N 1
ATOM 1369 C CA . CYS A 1 169 ? 2.658 34.469 -3.645 1 42.97 169 CYS A CA 1
ATOM 1370 C C . CYS A 1 169 ? 1.471 34.188 -4.559 1 42.97 169 CYS A C 1
ATOM 1372 O O . CYS A 1 169 ? 0.332 34.531 -4.219 1 42.97 169 CYS A O 1
ATOM 1374 N N . LYS A 1 170 ? 1.63 34.5 -5.855 1 40.16 170 LYS A N 1
ATOM 1375 C CA . LYS A 1 170 ? 0.537 33.906 -6.625 1 40.16 170 LYS A CA 1
ATOM 1376 C C . LYS A 1 170 ? 0.446 32.406 -6.395 1 40.16 170 LYS A C 1
ATOM 1378 O O . LYS A 1 170 ? 1.447 31.703 -6.496 1 40.16 170 LYS A O 1
ATOM 1383 N N . LEU A 1 171 ? -0.273 32 -5.422 1 44.75 171 LEU A N 1
ATOM 1384 C CA . LEU A 1 171 ? -0.547 30.578 -5.445 1 44.75 171 LEU A CA 1
ATOM 1385 C C . LEU A 1 171 ? -0.365 30.016 -6.852 1 44.75 171 LEU A C 1
ATOM 1387 O O . LEU A 1 171 ? -1.01 30.469 -7.797 1 44.75 171 LEU A O 1
ATOM 1391 N N . PRO A 1 172 ? 0.781 29.734 -7.285 1 42.06 172 PRO A N 1
ATOM 1392 C CA . PRO A 1 172 ? 0.73 29.062 -8.586 1 42.06 172 PRO A CA 1
ATOM 1393 C C . PRO A 1 172 ? -0.419 28.062 -8.695 1 42.06 172 PRO A C 1
ATOM 1395 O O . PRO A 1 172 ? -0.894 27.562 -7.676 1 42.06 172 PRO A O 1
ATOM 1398 N N . ASN A 1 173 ? -1.161 28 -9.734 1 46.16 173 ASN A N 1
ATOM 1399 C CA . ASN A 1 173 ? -2.17 27.031 -10.156 1 46.16 173 ASN A CA 1
ATOM 1400 C C . ASN A 1 173 ? -1.833 25.625 -9.664 1 46.16 173 ASN A C 1
ATOM 1402 O O . ASN A 1 173 ? -2.652 24.703 -9.773 1 46.16 173 ASN A O 1
ATOM 1406 N N . VAL A 1 174 ? -0.434 25.359 -9.289 1 49.56 174 VAL A N 1
ATOM 1407 C CA . VAL A 1 174 ? -0.067 23.953 -9.133 1 49.56 174 VAL A CA 1
ATOM 1408 C C . VAL A 1 174 ? 0.365 23.688 -7.695 1 49.56 174 VAL A C 1
ATOM 1410 O O . VAL A 1 174 ? 1.026 22.688 -7.41 1 49.56 174 VAL A O 1
ATOM 1413 N N . PRO A 1 175 ? 0.275 24.672 -6.578 1 59.41 175 PRO A N 1
ATOM 1414 C CA . PRO A 1 175 ? 0.817 24.328 -5.258 1 59.41 175 PRO A CA 1
ATOM 1415 C C . PRO A 1 175 ? 0.016 23.234 -4.555 1 59.41 175 PRO A C 1
ATOM 1417 O O . PRO A 1 175 ? -1.144 23 -4.898 1 59.41 175 PRO A O 1
ATOM 1420 N N . LEU A 1 176 ? 0.623 22.359 -3.842 1 83.12 176 LEU A N 1
ATOM 1421 C CA . LEU A 1 176 ? 0.052 21.359 -2.951 1 83.12 176 LEU A CA 1
ATOM 1422 C C . LEU A 1 176 ? -0.323 20.094 -3.721 1 83.12 176 LEU A C 1
ATOM 1424 O O . LEU A 1 176 ? -1.454 19.609 -3.619 1 83.12 176 LEU A O 1
ATOM 1428 N N . ALA A 1 177 ? 0.683 19.719 -4.559 1 89.94 177 ALA A N 1
ATOM 1429 C CA . ALA A 1 177 ? 0.397 18.672 -5.551 1 89.94 177 ALA A CA 1
ATOM 1430 C C . ALA A 1 177 ? -0.011 17.375 -4.883 1 89.94 177 ALA A C 1
ATOM 1432 O O . ALA A 1 177 ? -0.958 16.719 -5.316 1 89.94 177 ALA A O 1
ATOM 1433 N N . GLY A 1 178 ? 0.711 16.984 -3.809 1 94.94 178 GLY A N 1
ATOM 1434 C CA . GLY A 1 178 ? 0.449 15.703 -3.174 1 94.94 178 GLY A CA 1
ATOM 1435 C C . GLY A 1 178 ? -0.988 15.555 -2.713 1 94.94 178 GLY A C 1
ATOM 1436 O O . GLY A 1 178 ? -1.655 14.578 -3.062 1 94.94 178 GLY A O 1
ATOM 1437 N N . SER A 1 179 ? -1.47 16.578 -2.02 1 96.19 179 SER A N 1
ATOM 1438 C CA . SER A 1 179 ? -2.84 16.484 -1.521 1 96.19 179 SER A CA 1
ATOM 1439 C C . SER A 1 179 ? -3.85 16.609 -2.658 1 96.19 179 SER A C 1
ATOM 1441 O O . SER A 1 179 ? -4.926 16.016 -2.609 1 96.19 179 SER A O 1
ATOM 1443 N N . ARG A 1 180 ? -3.529 17.375 -3.678 1 93.5 180 ARG A N 1
ATOM 1444 C CA . ARG A 1 180 ? -4.406 17.453 -4.844 1 93.5 180 ARG A CA 1
ATOM 1445 C C . ARG A 1 180 ? -4.57 16.094 -5.496 1 93.5 180 ARG A C 1
ATOM 1447 O O . ARG A 1 180 ? -5.695 15.656 -5.766 1 93.5 180 ARG A O 1
ATOM 1454 N N . HIS A 1 181 ? -3.465 15.438 -5.762 1 95.25 181 HIS A N 1
ATOM 1455 C CA . HIS A 1 181 ? -3.512 14.102 -6.355 1 95.25 181 HIS A CA 1
ATOM 1456 C C . HIS A 1 181 ? -4.227 13.117 -5.441 1 95.25 181 HIS A C 1
ATOM 1458 O O . HIS A 1 181 ? -4.973 12.25 -5.91 1 95.25 181 HIS A O 1
ATOM 1464 N N . PHE A 1 182 ? -3.959 13.211 -4.18 1 97.5 182 PHE A N 1
ATOM 1465 C CA . PHE A 1 182 ? -4.625 12.367 -3.195 1 97.5 182 PHE A CA 1
ATOM 1466 C C . PHE A 1 182 ? -6.141 12.492 -3.312 1 97.5 182 PHE A C 1
ATOM 1468 O O . PHE A 1 182 ? -6.848 11.484 -3.379 1 97.5 182 PHE A O 1
ATOM 1475 N N . LEU A 1 183 ? -6.664 13.688 -3.393 1 96.06 183 LEU A N 1
ATOM 1476 C CA . LEU A 1 183 ? -8.102 13.961 -3.359 1 96.06 183 LEU A CA 1
ATOM 1477 C C . LEU A 1 183 ? -8.742 13.641 -4.699 1 96.06 183 LEU A C 1
ATOM 1479 O O . LEU A 1 183 ? -9.945 13.367 -4.766 1 96.06 183 LEU A O 1
ATOM 1483 N N . LYS A 1 184 ? -7.965 13.664 -5.738 1 94.62 184 LYS A N 1
ATOM 1484 C CA . LYS A 1 184 ? -8.523 13.43 -7.066 1 94.62 184 LYS A CA 1
ATOM 1485 C C . LYS A 1 184 ? -8.383 11.969 -7.473 1 94.62 184 LYS A C 1
ATOM 1487 O O . LYS A 1 184 ? -9.188 11.453 -8.258 1 94.62 184 LYS A O 1
ATOM 1492 N N . GLU A 1 185 ? -7.363 11.336 -6.93 1 95.81 185 GLU A N 1
ATOM 1493 C CA . GLU A 1 185 ? -7.016 10.016 -7.449 1 95.81 185 GLU A CA 1
ATOM 1494 C C . GLU A 1 185 ? -7.184 8.938 -6.375 1 95.81 185 GLU A C 1
ATOM 1496 O O . GLU A 1 185 ? -7.926 7.977 -6.566 1 95.81 185 GLU A O 1
ATOM 1501 N N . TRP A 1 186 ? -6.559 9.062 -5.293 1 97.56 186 TRP A N 1
ATOM 1502 C CA . TRP A 1 186 ? -6.488 7.977 -4.316 1 97.56 186 TRP A CA 1
ATOM 1503 C C . TRP A 1 186 ? -7.785 7.879 -3.518 1 97.56 186 TRP A C 1
ATOM 1505 O O . TRP A 1 186 ? -8.383 6.805 -3.42 1 97.56 186 TRP A O 1
ATOM 1515 N N . LEU A 1 187 ? -8.242 9 -2.885 1 97.31 187 LEU A N 1
ATOM 1516 C CA . LEU A 1 187 ? -9.336 8.945 -1.921 1 97.31 187 LEU A CA 1
ATOM 1517 C C . LEU A 1 187 ? -10.625 8.484 -2.588 1 97.31 187 LEU A C 1
ATOM 1519 O O . LEU A 1 187 ? -11.305 7.59 -2.082 1 97.31 187 LEU A O 1
ATOM 1523 N N . PRO A 1 188 ? -11.047 9.07 -3.773 1 95.88 188 PRO A N 1
ATOM 1524 C CA . PRO A 1 188 ? -12.305 8.609 -4.375 1 95.88 188 PRO A CA 1
ATOM 1525 C C . PRO A 1 188 ? -12.289 7.125 -4.723 1 95.88 188 PRO A C 1
ATOM 1527 O O . PRO A 1 188 ? -13.297 6.434 -4.555 1 95.88 188 PRO A O 1
ATOM 1530 N N . VAL A 1 189 ? -11.156 6.668 -5.199 1 96.56 189 VAL A N 1
ATOM 1531 C CA . VAL A 1 189 ? -11.023 5.262 -5.562 1 96.56 189 VAL A CA 1
ATOM 1532 C C . VAL A 1 189 ? -11.094 4.395 -4.305 1 96.56 189 VAL A C 1
ATOM 1534 O O . VAL A 1 189 ? -11.789 3.373 -4.285 1 96.56 189 VAL A O 1
ATOM 1537 N N . TRP A 1 190 ? -10.383 4.738 -3.281 1 97.44 190 TRP A N 1
ATOM 1538 C CA . TRP A 1 190 ? -10.367 4.012 -2.016 1 97.44 190 TRP A CA 1
ATOM 1539 C C . TRP A 1 190 ? -11.766 3.943 -1.411 1 97.44 190 TRP A C 1
ATOM 1541 O O . TRP A 1 190 ? -12.188 2.895 -0.916 1 97.44 190 TRP A O 1
ATOM 1551 N N . LEU A 1 191 ? -12.484 5.059 -1.472 1 96.31 191 LEU A N 1
ATOM 1552 C CA . LEU A 1 191 ? -13.852 5.09 -0.972 1 96.31 191 LEU A CA 1
ATOM 1553 C C . LEU A 1 191 ? -14.75 4.172 -1.79 1 96.31 191 LEU A C 1
ATOM 1555 O O . LEU A 1 191 ? -15.555 3.42 -1.229 1 96.31 191 LEU A O 1
ATOM 1559 N N . SER A 1 192 ? -14.602 4.246 -3.092 1 94.69 192 SER A N 1
ATOM 1560 C CA . SER A 1 192 ? -15.43 3.414 -3.963 1 94.69 192 SER A CA 1
ATOM 1561 C C . SER A 1 192 ? -15.219 1.932 -3.676 1 94.69 192 SER A C 1
ATOM 1563 O O . SER A 1 192 ? -16.188 1.168 -3.586 1 94.69 192 SER A O 1
ATOM 1565 N N . ILE A 1 193 ? -14.008 1.507 -3.484 1 95.81 193 ILE A N 1
ATOM 1566 C CA . ILE A 1 193 ? -13.656 0.104 -3.299 1 95.81 193 ILE A CA 1
ATOM 1567 C C . ILE A 1 193 ? -14.141 -0.375 -1.934 1 95.81 193 ILE A C 1
ATOM 1569 O O . ILE A 1 193 ? -14.688 -1.477 -1.812 1 95.81 193 ILE A O 1
ATOM 1573 N N . ASN A 1 194 ? -14 0.421 -0.916 1 96.31 194 ASN A N 1
ATOM 1574 C CA . ASN A 1 194 ? -14.18 -0.061 0.45 1 96.31 194 ASN A CA 1
ATOM 1575 C C . ASN A 1 194 ? -15.594 0.207 0.958 1 96.31 194 ASN A C 1
ATOM 1577 O O . ASN A 1 194 ? -16.062 -0.467 1.875 1 96.31 194 ASN A O 1
ATOM 1581 N N . TYR A 1 195 ? -16.25 1.188 0.343 1 94.56 195 TYR A N 1
ATOM 1582 C CA . TYR A 1 195 ? -17.562 1.558 0.872 1 94.56 195 TYR A CA 1
ATOM 1583 C C . TYR A 1 195 ? -18.656 1.333 -0.167 1 94.56 195 TYR A C 1
ATOM 1585 O O . TYR A 1 195 ? -19.828 1.218 0.177 1 94.56 195 TYR A O 1
ATOM 1593 N N . GLY A 1 196 ? -18.297 1.378 -1.443 1 90.31 196 GLY A N 1
ATOM 1594 C CA . GLY A 1 196 ? -19.328 1.268 -2.465 1 90.31 196 GLY A CA 1
ATOM 1595 C C . GLY A 1 196 ? -20.422 2.314 -2.33 1 90.31 196 GLY A C 1
ATOM 1596 O O . GLY A 1 196 ? -20.141 3.514 -2.311 1 90.31 196 GLY A O 1
ATOM 1597 N N . ASN A 1 197 ? -21.641 1.768 -2.145 1 83.69 197 ASN A N 1
ATOM 1598 C CA . ASN A 1 197 ? -22.766 2.672 -1.99 1 83.69 197 ASN A CA 1
ATOM 1599 C C . ASN A 1 197 ? -22.875 3.209 -0.565 1 83.69 197 ASN A C 1
ATOM 1601 O O . ASN A 1 197 ? -23.641 4.133 -0.298 1 83.69 197 ASN A O 1
ATOM 1605 N N . ALA A 1 198 ? -22 2.697 0.287 1 85.25 198 ALA A N 1
ATOM 1606 C CA . ALA A 1 198 ? -22.031 3.07 1.698 1 85.25 198 ALA A CA 1
ATOM 1607 C C . ALA A 1 198 ? -21.047 4.195 1.997 1 85.25 198 ALA A C 1
ATOM 1609 O O . ALA A 1 198 ? -20.578 4.34 3.129 1 85.25 198 ALA A O 1
ATOM 1610 N N . ILE A 1 199 ? -20.688 4.957 1.022 1 84.88 199 ILE A N 1
ATOM 1611 C CA . ILE A 1 199 ? -19.766 6.07 1.247 1 84.88 199 ILE A CA 1
ATOM 1612 C C . ILE A 1 199 ? -20.344 7 2.316 1 84.88 199 ILE A C 1
ATOM 1614 O O . ILE A 1 199 ? -21.469 7.484 2.191 1 84.88 199 ILE A O 1
ATOM 1618 N N . PRO A 1 200 ? -19.516 7.234 3.322 1 82.81 200 PRO A N 1
ATOM 1619 C CA . PRO A 1 200 ? -20.062 8.094 4.387 1 82.81 200 PRO A CA 1
ATOM 1620 C C . PRO A 1 200 ? -20.281 9.531 3.93 1 82.81 200 PRO A C 1
ATOM 1622 O O . PRO A 1 200 ? -19.359 10.156 3.383 1 82.81 200 PRO A O 1
ATOM 1625 N N . PRO A 1 201 ? -21.453 9.938 4.227 1 76.5 201 PRO A N 1
ATOM 1626 C CA . PRO A 1 201 ? -21.703 11.328 3.848 1 76.5 201 PRO A CA 1
ATOM 1627 C C . PRO A 1 201 ? -21.062 12.328 4.805 1 76.5 201 PRO A C 1
ATOM 1629 O O . PRO A 1 201 ? -20.875 13.5 4.445 1 76.5 201 PRO A O 1
ATOM 1632 N N . GLU A 1 202 ? -20.781 11.859 6.027 1 86.44 202 GLU A N 1
ATOM 1633 C CA . GLU A 1 202 ? -20.297 12.789 7.039 1 86.44 202 GLU A CA 1
ATOM 1634 C C . GLU A 1 202 ? -18.906 12.375 7.547 1 86.44 202 GLU A C 1
ATOM 1636 O O . GLU A 1 202 ? -18.781 11.398 8.289 1 86.44 202 GLU A O 1
ATOM 1641 N N . MET A 1 203 ? -17.875 12.977 7.035 1 90.88 203 MET A N 1
ATOM 1642 C CA . MET A 1 203 ? -16.531 12.797 7.566 1 90.88 203 MET A CA 1
ATOM 1643 C C . MET A 1 203 ? -16.172 13.906 8.555 1 90.88 203 MET A C 1
ATOM 1645 O O . MET A 1 203 ? -16.594 15.047 8.391 1 90.88 203 MET A O 1
ATOM 1649 N N . HIS A 1 204 ? -15.445 13.547 9.633 1 91.56 204 HIS A N 1
ATOM 1650 C CA . HIS A 1 204 ? -15 14.57 10.57 1 91.56 204 HIS A CA 1
ATOM 1651 C C . HIS A 1 204 ? -14 15.523 9.914 1 91.56 204 HIS A C 1
ATOM 1653 O O . HIS A 1 204 ? -13.891 16.688 10.305 1 91.56 204 HIS A O 1
ATOM 1659 N N . GLY A 1 205 ? -13.312 15 8.961 1 95.56 205 GLY A N 1
ATOM 1660 C CA . GLY A 1 205 ? -12.375 15.836 8.227 1 95.56 205 GLY A CA 1
ATOM 1661 C C . GLY A 1 205 ? -10.93 15.531 8.547 1 95.56 205 GLY A C 1
ATOM 1662 O O . GLY A 1 205 ? -10.586 14.391 8.875 1 95.56 205 GLY A O 1
ATOM 1663 N N . VAL A 1 206 ? -10.07 16.531 8.211 1 98.56 206 VAL A N 1
ATOM 1664 C CA . VAL A 1 206 ? -8.641 16.297 8.344 1 98.56 206 VAL A CA 1
ATOM 1665 C C . VAL A 1 206 ? -8 17.453 9.109 1 98.56 206 VAL A C 1
ATOM 1667 O O . VAL A 1 206 ? -8.422 18.594 8.969 1 98.56 206 VAL A O 1
ATOM 1670 N N . ILE A 1 207 ? -7.078 17.109 10.016 1 98.94 207 ILE A N 1
ATOM 1671 C CA . ILE A 1 207 ? -6.191 18.094 10.641 1 98.94 207 ILE A CA 1
ATOM 1672 C C . ILE A 1 207 ? -4.887 18.172 9.844 1 98.94 207 ILE A C 1
ATOM 1674 O O . ILE A 1 207 ? -4.188 17.172 9.672 1 98.94 207 ILE A O 1
ATOM 1678 N N . ILE A 1 208 ? -4.566 19.391 9.383 1 98.81 208 ILE A N 1
ATOM 1679 C CA . ILE A 1 208 ? -3.355 19.578 8.594 1 98.81 208 ILE A CA 1
ATOM 1680 C C . ILE A 1 208 ? -2.316 20.328 9.414 1 98.81 208 ILE A C 1
ATOM 1682 O O . ILE A 1 208 ? -2.613 21.391 9.977 1 98.81 208 ILE A O 1
ATOM 1686 N N . LEU A 1 209 ? -1.098 19.766 9.461 1 98.88 209 LEU A N 1
ATOM 1687 C CA . LEU A 1 209 ? 0.021 20.328 10.203 1 98.88 209 LEU A CA 1
ATOM 1688 C C . LEU A 1 209 ? 1.05 20.953 9.258 1 98.88 209 LEU A C 1
ATOM 1690 O O . LEU A 1 209 ? 1.534 20.281 8.344 1 98.88 209 LEU A O 1
ATOM 1694 N N . ASP A 1 210 ? 1.365 22.172 9.422 1 97.62 210 ASP A N 1
ATOM 1695 C CA . ASP A 1 210 ? 2.35 22.844 8.578 1 97.62 210 ASP A CA 1
ATOM 1696 C C . ASP A 1 210 ? 3.053 23.969 9.352 1 97.62 210 ASP A C 1
ATOM 1698 O O . ASP A 1 210 ? 2.447 24.984 9.656 1 97.62 210 ASP A O 1
ATOM 1702 N N . THR A 1 211 ? 4.402 23.812 9.602 1 97.12 211 THR A N 1
ATOM 1703 C CA . THR A 1 211 ? 5.191 24.766 10.359 1 97.12 211 THR A CA 1
ATOM 1704 C C . THR A 1 211 ? 4.566 25.016 11.734 1 97.12 211 THR A C 1
ATOM 1706 O O . THR A 1 211 ? 3.688 25.875 11.875 1 97.12 211 THR A O 1
ATOM 1709 N N . MET A 1 212 ? 5.152 24.359 12.82 1 94.75 212 MET A N 1
ATOM 1710 C CA . MET A 1 212 ? 4.332 24.188 14.016 1 94.75 212 MET A CA 1
ATOM 1711 C C . MET A 1 212 ? 5.141 24.484 15.273 1 94.75 212 MET A C 1
ATOM 1713 O O . MET A 1 212 ? 4.609 24.406 16.391 1 94.75 212 MET A O 1
ATOM 1717 N N . MET A 1 213 ? 6.348 24.797 15.195 1 95.38 213 MET A N 1
ATOM 1718 C CA . MET A 1 213 ? 7.07 24.562 16.438 1 95.38 213 MET A CA 1
ATOM 1719 C C . MET A 1 213 ? 7.746 25.844 16.922 1 95.38 213 MET A C 1
ATOM 1721 O O . MET A 1 213 ? 8.227 25.922 18.047 1 95.38 213 MET A O 1
ATOM 1725 N N . GLU A 1 214 ? 7.68 26.953 16.141 1 97.69 214 GLU A N 1
ATOM 1726 C CA . GLU A 1 214 ? 8.344 28.172 16.578 1 97.69 214 GLU A CA 1
ATOM 1727 C C . GLU A 1 214 ? 7.555 28.859 17.703 1 97.69 214 GLU A C 1
ATOM 1729 O O . GLU A 1 214 ? 6.566 29.547 17.438 1 97.69 214 GLU A O 1
ATOM 1734 N N . TYR A 1 215 ? 8.016 28.688 18.875 1 97.94 215 TYR A N 1
ATOM 1735 C CA . TYR A 1 215 ? 7.547 29.328 20.094 1 97.94 215 TYR A CA 1
ATOM 1736 C C . TYR A 1 215 ? 8.484 30.469 20.5 1 97.94 215 TYR A C 1
ATOM 1738 O O . TYR A 1 215 ? 9.664 30.234 20.75 1 97.94 215 TYR A O 1
ATOM 1746 N N . ASN A 1 216 ? 8.008 31.672 20.531 1 97.88 216 ASN A N 1
ATOM 1747 C CA . ASN A 1 216 ? 8.852 32.844 20.797 1 97.88 216 ASN A CA 1
ATOM 1748 C C . ASN A 1 216 ? 8.172 33.844 21.734 1 97.88 216 ASN A C 1
ATOM 1750 O O . ASN A 1 216 ? 7.164 34.438 21.359 1 97.88 216 ASN A O 1
ATOM 1754 N N . THR A 1 217 ? 8.773 34.125 22.906 1 97.19 217 THR A N 1
ATOM 1755 C CA . THR A 1 217 ? 8.133 34.969 23.922 1 97.19 217 THR A CA 1
ATOM 1756 C C . THR A 1 217 ? 8.688 36.375 23.891 1 97.19 217 THR A C 1
ATOM 1758 O O . THR A 1 217 ? 8.383 37.188 24.766 1 97.19 217 THR A O 1
ATOM 1761 N N . SER A 1 218 ? 9.5 36.625 22.891 1 97.5 218 SER A N 1
ATOM 1762 C CA . SER A 1 218 ? 9.992 38 22.781 1 97.5 218 SER A CA 1
ATOM 1763 C C . SER A 1 218 ? 8.891 38.938 22.297 1 97.5 218 SER A C 1
ATOM 1765 O O . SER A 1 218 ? 8.008 38.531 21.531 1 97.5 218 SER A O 1
ATOM 1767 N N . ALA A 1 219 ? 9.016 40.125 22.719 1 97.62 219 ALA A N 1
ATOM 1768 C CA . ALA A 1 219 ? 8.047 41.156 22.297 1 97.62 219 ALA A CA 1
ATOM 1769 C C . ALA A 1 219 ? 8.055 41.312 20.781 1 97.62 219 ALA A C 1
ATOM 1771 O O . ALA A 1 219 ? 9.109 41.312 20.141 1 97.62 219 ALA A O 1
ATOM 1772 N N . ARG A 1 220 ? 6.82 41.375 20.188 1 97.31 220 ARG A N 1
ATOM 1773 C CA . ARG A 1 220 ? 6.578 41.656 18.766 1 97.31 220 ARG A CA 1
ATOM 1774 C C . ARG A 1 220 ? 7.152 40.562 17.875 1 97.31 220 ARG A C 1
ATOM 1776 O O . ARG A 1 220 ? 7.535 40.844 16.734 1 97.31 220 ARG A O 1
ATOM 1783 N N . SER A 1 221 ? 7.281 39.344 18.484 1 98.19 221 SER A N 1
ATOM 1784 C CA . SER A 1 221 ? 7.77 38.219 17.703 1 98.19 221 SER A CA 1
ATOM 1785 C C . SER A 1 221 ? 6.672 37.656 16.797 1 98.19 221 SER A C 1
ATOM 1787 O O . SER A 1 221 ? 6.934 36.812 15.953 1 98.19 221 SER A O 1
ATOM 1789 N N . GLN A 1 222 ? 5.473 38.094 16.969 1 98.12 222 GLN A N 1
ATOM 1790 C CA . GLN A 1 222 ? 4.402 37.781 16.016 1 98.12 222 GLN A CA 1
ATOM 1791 C C . GLN A 1 222 ? 4.117 38.969 15.109 1 98.12 222 GLN A C 1
ATOM 1793 O O . GLN A 1 222 ? 3.77 40.062 15.578 1 98.12 222 GLN A O 1
ATOM 1798 N N . MET A 1 223 ? 4.246 38.656 13.836 1 96.25 223 MET A N 1
ATOM 1799 C CA . MET A 1 223 ? 3.959 39.688 12.844 1 96.25 223 MET A CA 1
ATOM 1800 C C . MET A 1 223 ? 2.605 39.438 12.18 1 96.25 223 MET A C 1
ATOM 1802 O O . MET A 1 223 ? 2.254 38.281 11.875 1 96.25 223 MET A O 1
ATOM 1806 N N . ILE A 1 224 ? 1.829 40.438 12.031 1 94.31 224 ILE A N 1
ATOM 1807 C CA . ILE A 1 224 ? 0.69 40.5 11.117 1 94.31 224 ILE A CA 1
ATOM 1808 C C . ILE A 1 224 ? 1.012 41.406 9.938 1 94.31 224 ILE A C 1
ATOM 1810 O O . ILE A 1 224 ? 1.342 42.562 10.117 1 94.31 224 ILE A O 1
ATOM 1814 N N . PRO A 1 225 ? 0.96 40.875 8.789 1 88.94 225 PRO A N 1
ATOM 1815 C CA . PRO A 1 225 ? 1.324 41.719 7.652 1 88.94 225 PRO A CA 1
ATOM 1816 C C . PRO A 1 225 ? 0.538 43.031 7.613 1 88.94 225 PRO A C 1
ATOM 1818 O O . PRO A 1 225 ? -0.692 43 7.711 1 88.94 225 PRO A O 1
ATOM 1821 N N . PRO A 1 226 ? 1.278 44.062 7.371 1 88.62 226 PRO A N 1
ATOM 1822 C CA . PRO A 1 226 ? 0.616 45.375 7.402 1 88.62 226 PRO A CA 1
ATOM 1823 C C . PRO A 1 226 ? -0.495 45.5 6.363 1 88.62 226 PRO A C 1
ATOM 1825 O O . PRO A 1 226 ? -1.521 46.125 6.621 1 88.62 226 PRO A O 1
ATOM 1828 N N . GLN A 1 227 ? -0.321 44.875 5.273 1 87.44 227 GLN A N 1
ATOM 1829 C CA . GLN A 1 227 ? -1.258 45 4.16 1 87.44 227 GLN A CA 1
ATOM 1830 C C . GLN A 1 227 ? -2.623 44.438 4.52 1 87.44 227 GLN A C 1
ATOM 1832 O O . GLN A 1 227 ? -3.643 44.844 3.953 1 87.44 227 GLN A O 1
ATOM 1837 N N . ILE A 1 228 ? -2.609 43.5 5.523 1 90.38 228 ILE A N 1
ATOM 1838 C CA . ILE A 1 228 ? -3.895 42.875 5.809 1 90.38 228 ILE A CA 1
ATOM 1839 C C . ILE A 1 228 ? -4.32 43.188 7.238 1 90.38 228 ILE A C 1
ATOM 1841 O O . ILE A 1 228 ? -5.305 42.656 7.738 1 90.38 228 ILE A O 1
ATOM 1845 N N . LEU A 1 229 ? -3.652 44.031 7.918 1 93.19 229 LEU A N 1
ATOM 1846 C CA . LEU A 1 229 ? -3.898 44.344 9.328 1 93.19 229 LEU A CA 1
ATOM 1847 C C . LEU A 1 229 ? -5.336 44.781 9.547 1 93.19 229 LEU A C 1
ATOM 1849 O O . LEU A 1 229 ? -6.027 44.281 10.43 1 93.19 229 LEU A O 1
ATOM 1853 N N . PRO A 1 230 ? -5.875 45.75 8.711 1 94.31 230 PRO A N 1
ATOM 1854 C CA . PRO A 1 230 ? -7.266 46.156 8.93 1 94.31 230 PRO A CA 1
ATOM 1855 C C . PRO A 1 230 ? -8.25 45 8.734 1 94.31 230 PRO A C 1
ATOM 1857 O O . PRO A 1 230 ? -9.18 44.812 9.531 1 94.31 230 PRO A O 1
ATOM 1860 N N . ALA A 1 231 ? -8 44.25 7.742 1 94.06 231 ALA A N 1
ATOM 1861 C CA . ALA A 1 231 ? -8.859 43.094 7.469 1 94.06 231 ALA A CA 1
ATOM 1862 C C . ALA A 1 231 ? -8.758 42.062 8.586 1 94.06 231 ALA A C 1
ATOM 1864 O O . ALA A 1 231 ? -9.75 41.438 8.953 1 94.06 231 ALA A O 1
ATOM 1865 N N . PHE A 1 232 ? -7.566 41.844 9.055 1 95.69 232 PHE A N 1
ATOM 1866 C CA . PHE A 1 232 ? -7.332 40.906 10.133 1 95.69 232 PHE A CA 1
ATOM 1867 C C . PHE A 1 232 ? -8.078 41.312 11.398 1 95.69 232 PHE A C 1
ATOM 1869 O O . PHE A 1 232 ? -8.734 40.5 12.031 1 95.69 232 PHE A O 1
ATOM 1876 N N . GLN A 1 233 ? -8.016 42.594 11.727 1 96.19 233 GLN A N 1
ATOM 1877 C CA . GLN A 1 233 ? -8.695 43.156 12.898 1 96.19 233 GLN A CA 1
ATOM 1878 C C . GLN A 1 233 ? -10.211 42.969 12.781 1 96.19 233 GLN A C 1
ATOM 1880 O O . GLN A 1 233 ? -10.883 42.656 13.766 1 96.19 233 GLN A O 1
ATOM 1885 N N . THR A 1 234 ? -10.648 43.188 11.625 1 95.62 234 THR A N 1
ATOM 1886 C CA . THR A 1 234 ? -12.086 43.094 11.375 1 95.62 234 THR A CA 1
ATOM 1887 C C . THR A 1 234 ? -12.547 41.625 11.422 1 95.62 234 THR A C 1
ATOM 1889 O O . THR A 1 234 ? -13.562 41.312 12.039 1 95.62 234 THR A O 1
ATOM 1892 N N . ALA A 1 235 ? -11.773 40.75 10.82 1 95.12 235 ALA A N 1
ATOM 1893 C CA . ALA A 1 235 ? -12.172 39.375 10.672 1 95.12 235 ALA A CA 1
ATOM 1894 C C . ALA A 1 235 ? -11.992 38.594 11.977 1 95.12 235 ALA A C 1
ATOM 1896 O O . ALA A 1 235 ? -12.766 37.688 12.289 1 95.12 235 ALA A O 1
ATOM 1897 N N . PHE A 1 236 ? -10.953 39 12.734 1 97.25 236 PHE A N 1
ATOM 1898 C CA . PHE A 1 236 ? -10.594 38.25 13.938 1 97.25 236 PHE A CA 1
ATOM 1899 C C . PHE A 1 236 ? -10.375 39.188 15.109 1 97.25 236 PHE A C 1
ATOM 1901 O O . PHE A 1 236 ? -9.297 39.219 15.711 1 97.25 236 PHE A O 1
ATOM 1908 N N . PRO A 1 237 ? -11.352 39.906 15.539 1 97.25 237 PRO A N 1
ATOM 1909 C CA . PRO A 1 237 ? -11.148 40.938 16.578 1 97.25 237 PRO A CA 1
ATOM 1910 C C . PRO A 1 237 ? -10.664 40.312 17.891 1 97.25 237 PRO A C 1
ATOM 1912 O O . PRO A 1 237 ? -9.82 40.906 18.578 1 97.25 237 PRO A O 1
ATOM 1915 N N . ASP A 1 238 ? -11.18 39.188 18.281 1 97.19 238 ASP A N 1
ATOM 1916 C CA . ASP A 1 238 ? -10.773 38.562 19.547 1 97.19 238 ASP A CA 1
ATOM 1917 C C . ASP A 1 238 ? -9.32 38.125 19.5 1 97.19 238 ASP A C 1
ATOM 1919 O O . ASP A 1 238 ? -8.562 38.344 20.453 1 97.19 238 ASP A O 1
ATOM 1923 N N . ALA A 1 239 ? -8.938 37.469 18.438 1 97.62 239 ALA A N 1
ATOM 1924 C CA . ALA A 1 239 ? -7.555 37.031 18.297 1 97.62 239 ALA A CA 1
ATOM 1925 C C . ALA A 1 239 ? -6.598 38.188 18.281 1 97.62 239 ALA A C 1
ATOM 1927 O O . ALA A 1 239 ? -5.535 38.156 18.906 1 97.62 239 ALA A O 1
ATOM 1928 N N . TYR A 1 240 ? -7.012 39.281 17.547 1 97.69 240 TYR A N 1
ATOM 1929 C CA . TYR A 1 240 ? -6.168 40.469 17.484 1 97.69 240 TYR A CA 1
ATOM 1930 C C . TYR A 1 240 ? -5.984 41.062 18.875 1 97.69 240 TYR A C 1
ATOM 1932 O O . TYR A 1 240 ? -4.871 41.406 19.266 1 97.69 240 TYR A O 1
ATOM 1940 N N . ALA A 1 241 ? -7.059 41.188 19.578 1 98.19 241 ALA A N 1
ATOM 1941 C CA . ALA A 1 241 ? -6.996 41.75 20.922 1 98.19 241 ALA A CA 1
ATOM 1942 C C . ALA A 1 241 ? -6.098 40.906 21.828 1 98.19 241 ALA A C 1
ATOM 1944 O O . ALA A 1 241 ? -5.32 41.438 22.609 1 98.19 241 ALA A O 1
ATOM 1945 N N . SER A 1 242 ? -6.246 39.656 21.719 1 97.81 242 SER A N 1
ATOM 1946 C CA . SER A 1 242 ? -5.434 38.75 22.516 1 97.81 242 SER A CA 1
ATOM 1947 C C . SER A 1 242 ? -3.951 38.906 22.203 1 97.81 242 SER A C 1
ATOM 1949 O O . SER A 1 242 ? -3.127 39.031 23.109 1 97.81 242 SER A O 1
ATOM 1951 N N . ILE A 1 243 ? -3.57 38.938 20.969 1 97.94 243 ILE A N 1
ATOM 1952 C CA . ILE A 1 243 ? -2.186 39.062 20.531 1 97.94 243 ILE A CA 1
ATOM 1953 C C . ILE A 1 243 ? -1.615 40.406 20.922 1 97.94 243 ILE A C 1
ATOM 1955 O O . ILE A 1 243 ? -0.496 40.5 21.438 1 97.94 243 ILE A O 1
ATOM 1959 N N . ALA A 1 244 ? -2.441 41.375 20.703 1 97.38 244 ALA A N 1
ATOM 1960 C CA . ALA A 1 244 ? -2.006 42.75 21 1 97.38 244 ALA A CA 1
ATOM 1961 C C . ALA A 1 244 ? -1.794 42.938 22.5 1 97.38 244 ALA A C 1
ATOM 1963 O O . ALA A 1 244 ? -0.859 43.625 22.922 1 97.38 244 ALA A O 1
ATOM 1964 N N . SER A 1 245 ? -2.639 42.344 23.281 1 97.38 245 SER A N 1
ATOM 1965 C CA . SER A 1 245 ? -2.574 42.531 24.719 1 97.38 245 SER A CA 1
ATOM 1966 C C . SER A 1 245 ? -1.35 41.844 25.312 1 97.38 245 SER A C 1
ATOM 1968 O O . SER A 1 245 ? -0.937 42.156 26.438 1 97.38 245 SER A O 1
ATOM 1970 N N . ASP A 1 246 ? -0.808 40.969 24.578 1 96.75 246 ASP A N 1
ATOM 1971 C CA . ASP A 1 246 ? 0.354 40.219 25.047 1 96.75 246 ASP A CA 1
ATOM 1972 C C . ASP A 1 246 ? 1.619 40.656 24.297 1 96.75 246 ASP A C 1
ATOM 1974 O O . ASP A 1 246 ? 2.502 39.844 24.047 1 96.75 246 ASP A O 1
ATOM 1978 N N . ASN A 1 247 ? 1.639 41.875 23.844 1 97.88 247 ASN A N 1
ATOM 1979 C CA . ASN A 1 247 ? 2.764 42.531 23.188 1 97.88 247 ASN A CA 1
ATOM 1980 C C . ASN A 1 247 ? 3.17 41.812 21.906 1 97.88 247 ASN A C 1
ATOM 1982 O O . ASN A 1 247 ? 4.359 41.719 21.609 1 97.88 247 ASN A O 1
ATOM 1986 N N . PHE A 1 248 ? 2.213 41.125 21.234 1 98.06 248 PHE A N 1
ATOM 1987 C CA . PHE A 1 248 ? 2.42 40.438 19.969 1 98.06 248 PHE A CA 1
ATOM 1988 C C . PHE A 1 248 ? 3.49 39.375 20.094 1 98.06 248 PHE A C 1
ATOM 1990 O O . PHE A 1 248 ? 4.348 39.219 19.234 1 98.06 248 PHE A O 1
ATOM 1997 N N . ARG A 1 249 ? 3.486 38.688 21.234 1 98.12 249 ARG A N 1
ATOM 1998 C CA . ARG A 1 249 ? 4.363 37.531 21.406 1 98.12 249 ARG A CA 1
ATOM 1999 C C . ARG A 1 249 ? 3.887 36.344 20.562 1 98.12 249 ARG A C 1
ATOM 2001 O O . ARG A 1 249 ? 2.682 36.125 20.406 1 98.12 249 ARG A O 1
ATOM 2008 N N . GLY A 1 250 ? 4.875 35.656 19.969 1 97.94 250 GLY A N 1
ATOM 2009 C CA . GLY A 1 250 ? 4.57 34.438 19.203 1 97.94 250 GLY A CA 1
ATOM 2010 C C . GLY A 1 250 ? 4.492 33.219 20.078 1 97.94 250 GLY A C 1
ATOM 2011 O O . GLY A 1 250 ? 5.152 32.219 19.781 1 97.94 250 GLY A O 1
ATOM 2012 N N . ASP A 1 251 ? 3.73 33.219 21.156 1 97.94 251 ASP A N 1
ATOM 2013 C CA . ASP A 1 251 ? 3.678 32.156 22.141 1 97.94 251 ASP A CA 1
ATOM 2014 C C . ASP A 1 251 ? 2.387 31.344 22.016 1 97.94 251 ASP A C 1
ATOM 2016 O O . ASP A 1 251 ? 1.874 30.828 23 1 97.94 251 ASP A O 1
ATOM 2020 N N . PHE A 1 252 ? 1.857 31.312 20.734 1 98.25 252 PHE A N 1
ATOM 2021 C CA . PHE A 1 252 ? 0.578 30.641 20.531 1 98.25 252 PHE A CA 1
ATOM 2022 C C . PHE A 1 252 ? 0.587 29.828 19.25 1 98.25 252 PHE A C 1
ATOM 2024 O O . PHE A 1 252 ? 1.432 30.047 18.375 1 98.25 252 PHE A O 1
ATOM 2031 N N . LEU A 1 253 ? -0.322 28.812 19.188 1 98.5 253 LEU A N 1
ATOM 2032 C CA . LEU A 1 253 ? -0.656 28.078 17.969 1 98.5 253 LEU A CA 1
ATOM 2033 C C . LEU A 1 253 ? -1.84 28.703 17.25 1 98.5 253 LEU A C 1
ATOM 2035 O O . LEU A 1 253 ? -2.814 29.109 17.891 1 98.5 253 LEU A O 1
ATOM 2039 N N . ASN A 1 254 ? -1.764 28.828 15.938 1 98.31 254 ASN A N 1
ATOM 2040 C CA . ASN A 1 254 ? -2.914 29.266 15.156 1 98.31 254 ASN A CA 1
ATOM 2041 C C . ASN A 1 254 ? -3.799 28.094 14.75 1 98.31 254 ASN A C 1
ATOM 2043 O O . ASN A 1 254 ? -3.305 27.094 14.234 1 98.31 254 ASN A O 1
ATOM 2047 N N . LEU A 1 255 ? -5.039 28.188 15 1 98.75 255 LEU A N 1
ATOM 2048 C CA . LEU A 1 255 ? -6.09 27.297 14.531 1 98.75 255 LEU A CA 1
ATOM 2049 C C . LEU A 1 255 ? -6.934 27.969 13.453 1 98.75 255 LEU A C 1
ATOM 2051 O O . LEU A 1 255 ? -7.738 28.844 13.758 1 98.75 255 LEU A O 1
ATOM 2055 N N . ILE A 1 256 ? -6.801 27.547 12.211 1 98.5 256 ILE A N 1
ATOM 2056 C CA . ILE A 1 256 ? -7.477 28.172 11.078 1 98.5 256 ILE A CA 1
ATOM 2057 C C . ILE A 1 256 ? -8.523 27.219 10.508 1 98.5 256 ILE A C 1
ATOM 2059 O O . ILE A 1 256 ? -8.227 26.047 10.258 1 98.5 256 ILE A O 1
ATOM 2063 N N . TYR A 1 257 ? -9.734 27.625 10.336 1 98.56 257 TYR A N 1
ATOM 2064 C CA . TYR A 1 257 ? -10.82 26.797 9.852 1 98.56 257 TYR A CA 1
ATOM 2065 C C . TYR A 1 257 ? -11.938 27.641 9.242 1 98.56 257 TYR A C 1
ATOM 2067 O O . TYR A 1 257 ? -11.953 28.859 9.406 1 98.56 257 TYR A O 1
ATOM 2075 N N . ARG A 1 258 ? -12.828 27.109 8.445 1 97.5 258 ARG A N 1
ATOM 2076 C CA . ARG A 1 258 ? -13.992 27.781 7.879 1 97.5 258 ARG A CA 1
ATOM 2077 C C . ARG A 1 258 ? -15.18 27.719 8.836 1 97.5 258 ARG A C 1
ATOM 2079 O O . ARG A 1 258 ? -15.609 26.625 9.219 1 97.5 258 ARG A O 1
ATOM 2086 N N . LYS A 1 259 ? -15.773 28.781 9.164 1 97.19 259 LYS A N 1
ATOM 2087 C CA . LYS A 1 259 ? -16.828 28.891 10.172 1 97.19 259 LYS A CA 1
ATOM 2088 C C . LYS A 1 259 ? -18.125 28.281 9.68 1 97.19 259 LYS A C 1
ATOM 2090 O O . LYS A 1 259 ? -18.828 27.594 10.438 1 97.19 259 LYS A O 1
ATOM 2095 N N . PRO A 1 260 ? -18.5 28.422 8.445 1 95.88 260 PRO A N 1
ATOM 2096 C CA . PRO A 1 260 ? -19.828 27.969 8.008 1 95.88 260 PRO A CA 1
ATOM 2097 C C . PRO A 1 260 ? -19.844 26.484 7.66 1 95.88 260 PRO A C 1
ATOM 2099 O O . PRO A 1 260 ? -20.891 25.953 7.266 1 95.88 260 PRO A O 1
ATOM 2102 N N . THR A 1 261 ? -18.781 25.797 7.711 1 94.62 261 THR A N 1
ATOM 2103 C CA . THR A 1 261 ? -18.688 24.391 7.324 1 94.62 261 THR A CA 1
ATOM 2104 C C . THR A 1 261 ? -18.469 23.516 8.547 1 94.62 261 THR A C 1
ATOM 2106 O O . THR A 1 261 ? -18.391 24 9.672 1 94.62 261 THR A O 1
ATOM 2109 N N . ASN A 1 262 ? -18.328 22.25 8.266 1 94 262 ASN A N 1
ATOM 2110 C CA . ASN A 1 262 ? -18.125 21.312 9.359 1 94 262 ASN A CA 1
ATOM 2111 C C . ASN A 1 262 ? -16.703 21.391 9.906 1 94 262 ASN A C 1
ATOM 2113 O O . ASN A 1 262 ? -16.359 20.703 10.875 1 94 262 ASN A O 1
ATOM 2117 N N . ASP A 1 263 ? -15.922 22.312 9.305 1 97.75 263 ASP A N 1
ATOM 2118 C CA . ASP A 1 263 ? -14.641 22.625 9.93 1 97.75 263 ASP A CA 1
ATOM 2119 C C . ASP A 1 263 ? -14.836 23.047 11.383 1 97.75 263 ASP A C 1
ATOM 2121 O O . ASP A 1 263 ? -14 22.734 12.242 1 97.75 263 ASP A O 1
ATOM 2125 N N . ALA A 1 264 ? -15.891 23.766 11.609 1 98 264 ALA A N 1
ATOM 2126 C CA . ALA A 1 264 ? -16.141 24.406 12.906 1 98 264 ALA A CA 1
ATOM 2127 C C . ALA A 1 264 ? -16.312 23.359 14 1 98 264 ALA A C 1
ATOM 2129 O O . ALA A 1 264 ? -15.891 23.562 15.141 1 98 264 ALA A O 1
ATOM 2130 N N . TYR A 1 265 ? -16.922 22.281 13.633 1 97.81 265 TYR A N 1
ATOM 2131 C CA . TYR A 1 265 ? -17.062 21.203 14.617 1 97.81 265 TYR A CA 1
ATOM 2132 C C . TYR A 1 265 ? -15.703 20.625 14.992 1 97.81 265 TYR A C 1
ATOM 2134 O O . TYR A 1 265 ? -15.406 20.438 16.172 1 97.81 265 TYR A O 1
ATOM 2142 N N . LEU A 1 266 ? -14.891 20.328 13.984 1 98.31 266 LEU A N 1
ATOM 2143 C CA . LEU A 1 266 ? -13.555 19.797 14.211 1 98.31 266 LEU A CA 1
ATOM 2144 C C . LEU A 1 266 ? -12.695 20.781 15 1 98.31 266 LEU A C 1
ATOM 2146 O O . LEU A 1 266 ? -11.969 20.391 15.914 1 98.31 266 LEU A O 1
ATOM 2150 N N . ALA A 1 267 ? -12.82 22.016 14.695 1 98.75 267 ALA A N 1
ATOM 2151 C CA . ALA A 1 267 ? -12.086 23.062 15.398 1 98.75 267 ALA A CA 1
ATOM 2152 C C . ALA A 1 267 ? -12.508 23.156 16.859 1 98.75 267 ALA A C 1
ATOM 2154 O O . ALA A 1 267 ? -11.664 23.297 17.75 1 98.75 267 ALA A O 1
ATOM 2155 N N . ALA A 1 268 ? -13.781 23.062 17.094 1 98.5 268 ALA A N 1
ATOM 2156 C CA . ALA A 1 268 ? -14.297 23.125 18.453 1 98.5 268 ALA A CA 1
ATOM 2157 C C . ALA A 1 268 ? -13.773 21.953 19.297 1 98.5 268 ALA A C 1
ATOM 2159 O O . ALA A 1 268 ? -13.422 22.141 20.469 1 98.5 268 ALA A O 1
ATOM 2160 N N . GLU A 1 269 ? -13.797 20.812 18.688 1 98.06 269 GLU A N 1
ATOM 2161 C CA . GLU A 1 269 ? -13.289 19.641 19.391 1 98.06 269 GLU A CA 1
ATOM 2162 C C . GLU A 1 269 ? -11.805 19.781 19.703 1 98.06 269 GLU A C 1
ATOM 2164 O O . GLU A 1 269 ? -11.352 19.406 20.781 1 98.06 269 GLU A O 1
ATOM 2169 N N . PHE A 1 270 ? -11.055 20.266 18.75 1 98.62 270 PHE A N 1
ATOM 2170 C CA . PHE A 1 270 ? -9.625 20.469 18.984 1 98.62 270 PHE A CA 1
ATOM 2171 C C . PHE A 1 270 ? -9.398 21.5 20.078 1 98.62 270 PHE A C 1
ATOM 2173 O O . PHE A 1 270 ? -8.547 21.297 20.953 1 98.62 270 PHE A O 1
ATOM 2180 N N . LEU A 1 271 ? -10.117 22.578 20.047 1 97.94 271 LEU A N 1
ATOM 2181 C CA . LEU A 1 271 ? -9.977 23.641 21.047 1 97.94 271 LEU A CA 1
ATOM 2182 C C . LEU A 1 271 ? -10.289 23.109 22.438 1 97.94 271 LEU A C 1
ATOM 2184 O O . LEU A 1 271 ? -9.617 23.469 23.406 1 97.94 271 LEU A O 1
ATOM 2188 N N . THR A 1 272 ? -11.305 22.312 22.531 1 97.56 272 THR A N 1
ATOM 2189 C CA . THR A 1 272 ? -11.664 21.703 23.797 1 97.56 272 THR A CA 1
ATOM 2190 C C . THR A 1 272 ? -10.523 20.828 24.312 1 97.56 272 THR A C 1
ATOM 2192 O O . THR A 1 272 ? -10.172 20.875 25.5 1 97.56 272 THR A O 1
ATOM 2195 N N . SER A 1 273 ? -9.953 20.078 23.422 1 97.31 273 SER A N 1
ATOM 2196 C CA . SER A 1 273 ? -8.836 19.203 23.766 1 97.31 273 SER A CA 1
ATOM 2197 C C . SER A 1 273 ? -7.621 20.016 24.203 1 97.31 273 SER A C 1
ATOM 2199 O O . SER A 1 273 ? -6.938 19.641 25.172 1 97.31 273 SER A O 1
ATOM 2201 N N . TRP A 1 274 ? -7.332 21.109 23.484 1 97.75 274 TRP A N 1
ATOM 2202 C CA . TRP A 1 274 ? -6.207 21.984 23.812 1 97.75 274 TRP A CA 1
ATOM 2203 C C . TRP A 1 274 ? -6.352 22.547 25.234 1 97.75 274 TRP A C 1
ATOM 2205 O O . TRP A 1 274 ? -5.391 22.547 26 1 97.75 274 TRP A O 1
ATOM 2215 N N . LYS A 1 275 ? -7.512 22.969 25.594 1 95.56 275 LYS A N 1
ATOM 2216 C CA . LYS A 1 275 ? -7.773 23.625 26.875 1 95.56 275 LYS A CA 1
ATOM 2217 C C . LYS A 1 275 ? -7.695 22.625 28.031 1 95.56 275 LYS A C 1
ATOM 2219 O O . LYS A 1 275 ? -7.273 22.969 29.125 1 95.56 275 LYS A O 1
ATOM 2224 N N . LYS A 1 276 ? -8.023 21.438 27.75 1 94.06 276 LYS A N 1
ATOM 2225 C CA . LYS A 1 276 ? -8.031 20.406 28.781 1 94.06 276 LYS A CA 1
ATOM 2226 C C . LYS A 1 276 ? -6.613 20.031 29.203 1 94.06 276 LYS A C 1
ATOM 2228 O O . LYS A 1 276 ? -6.395 19.562 30.312 1 94.06 276 LYS A O 1
ATOM 2233 N N . LEU A 1 277 ? -5.621 20.109 28.344 1 93.25 277 LEU A N 1
ATOM 2234 C CA . LEU A 1 277 ? -4.258 19.656 28.578 1 93.25 277 LEU A CA 1
ATOM 2235 C C . LEU A 1 277 ? -3.512 20.609 29.5 1 93.25 277 LEU A C 1
ATOM 2237 O O . LEU A 1 277 ? -2.48 20.234 30.078 1 93.25 277 LEU A O 1
ATOM 2241 N N . GLY A 1 278 ? -4.023 21.75 29.828 1 88.12 278 GLY A N 1
ATOM 2242 C CA . GLY A 1 278 ? -3.299 22.703 30.641 1 88.12 278 GLY A CA 1
ATOM 2243 C C . GLY A 1 278 ? -2.141 23.359 29.906 1 88.12 278 GLY A C 1
ATOM 2244 O O . GLY A 1 278 ? -2.295 23.797 28.766 1 88.12 278 GLY A O 1
ATOM 2245 N N . LYS A 1 279 ? -0.838 23.516 30.688 1 91 279 LYS A N 1
ATOM 2246 C CA . LYS A 1 279 ? 0.302 24.219 30.109 1 91 279 LYS A CA 1
ATOM 2247 C C . LYS A 1 279 ? -0.128 25.531 29.469 1 91 279 LYS A C 1
ATOM 2249 O O . LYS A 1 279 ? 0.156 25.797 28.297 1 91 279 LYS A O 1
ATOM 2254 N N . ALA A 1 280 ? -0.591 26.391 30.266 1 92.5 280 ALA A N 1
ATOM 2255 C CA . ALA A 1 280 ? -1.296 27.594 29.844 1 92.5 280 ALA A CA 1
ATOM 2256 C C . ALA A 1 280 ? -0.348 28.578 29.156 1 92.5 280 ALA A C 1
ATOM 2258 O O . ALA A 1 280 ? -0.79 29.484 28.453 1 92.5 280 ALA A O 1
ATOM 2259 N N . LYS A 1 281 ? 0.899 28.391 29.391 1 95.5 281 LYS A N 1
ATOM 2260 C CA . LYS A 1 281 ? 1.839 29.297 28.75 1 95.5 281 LYS A CA 1
ATOM 2261 C C . LYS A 1 281 ? 1.764 29.172 27.219 1 95.5 281 LYS A C 1
ATOM 2263 O O . LYS A 1 281 ? 2.082 30.125 26.5 1 95.5 281 LYS A O 1
ATOM 2268 N N . TYR A 1 282 ? 1.545 27.938 26.797 1 97.38 282 TYR A N 1
ATOM 2269 C CA . TYR A 1 282 ? 1.319 27.75 25.375 1 97.38 282 TYR A CA 1
ATOM 2270 C C . TYR A 1 282 ? -0.1 28.141 24.984 1 97.38 282 TYR A C 1
ATOM 2272 O O . TYR A 1 282 ? -1.055 27.422 25.281 1 97.38 282 TYR A O 1
ATOM 2280 N N . GLU A 1 283 ? -0.242 29.219 24.297 1 97.44 283 GLU A N 1
ATOM 2281 C CA . GLU A 1 283 ? -1.557 29.766 23.953 1 97.44 283 GLU A CA 1
ATOM 2282 C C . GLU A 1 283 ? -2.014 29.281 22.578 1 97.44 283 GLU A C 1
ATOM 2284 O O . GLU A 1 283 ? -1.276 28.578 21.891 1 97.44 283 GLU A O 1
ATOM 2289 N N . ILE A 1 284 ? -3.26 29.531 22.281 1 98.12 284 ILE A N 1
ATOM 2290 C CA . ILE A 1 284 ? -3.836 29.203 20.984 1 98.12 284 ILE A CA 1
ATOM 2291 C C . ILE A 1 284 ? -4.742 30.344 20.5 1 98.12 284 ILE A C 1
ATOM 2293 O O . ILE A 1 284 ? -5.434 30.969 21.312 1 98.12 284 ILE A O 1
ATOM 2297 N N . GLU A 1 285 ? -4.656 30.688 19.25 1 98.25 285 GLU A N 1
ATOM 2298 C CA . GLU A 1 285 ? -5.531 31.672 18.641 1 98.25 285 GLU A CA 1
ATOM 2299 C C . GLU A 1 285 ? -6.363 31.047 17.516 1 98.25 285 GLU A C 1
ATOM 2301 O O . GLU A 1 285 ? -5.82 30.453 16.594 1 98.25 285 GLU A O 1
ATOM 2306 N N . SER A 1 286 ? -7.676 31.172 17.641 1 98.06 286 SER A N 1
ATOM 2307 C CA . SER A 1 286 ? -8.594 30.703 16.609 1 98.06 286 SER A CA 1
ATOM 2308 C C . SER A 1 286 ? -8.82 31.766 15.547 1 98.06 286 SER A C 1
ATOM 2310 O O . SER A 1 286 ? -9.055 32.938 15.859 1 98.06 286 SER A O 1
ATOM 2312 N N . LEU A 1 287 ? -8.75 31.344 14.328 1 98.19 287 LEU A N 1
ATOM 2313 C CA . LEU A 1 287 ? -8.984 32.219 13.188 1 98.19 287 LEU A CA 1
ATOM 2314 C C . LEU A 1 287 ? -10.062 31.656 12.273 1 98.19 287 LEU A C 1
ATOM 2316 O O . LEU A 1 287 ? -9.758 31.141 11.195 1 98.19 287 LEU A O 1
ATOM 2320 N N . PRO A 1 288 ? -11.344 31.75 12.664 1 98.25 288 PRO A N 1
ATOM 2321 C CA . PRO A 1 288 ? -12.445 31.281 11.82 1 98.25 288 PRO A CA 1
ATOM 2322 C C . PRO A 1 288 ? -12.656 32.156 10.586 1 98.25 288 PRO A C 1
ATOM 2324 O O . PRO A 1 288 ? -12.805 33.375 10.711 1 98.25 288 PRO A O 1
ATOM 2327 N N . LEU A 1 289 ? -12.617 31.562 9.469 1 97.62 289 LEU A N 1
ATOM 2328 C CA . LEU A 1 289 ? -12.836 32.281 8.219 1 97.62 289 LEU A CA 1
ATOM 2329 C C . LEU A 1 289 ? -14.281 32.125 7.758 1 97.62 289 LEU A C 1
ATOM 2331 O O . LEU A 1 289 ? -14.859 31.047 7.852 1 97.62 289 LEU A O 1
ATOM 2335 N N . ASN A 1 290 ? -14.82 33.219 7.27 1 95.31 290 ASN A N 1
ATOM 2336 C CA . ASN A 1 290 ? -16.188 33.219 6.754 1 95.31 290 ASN A CA 1
ATOM 2337 C C . ASN A 1 290 ? -16.219 32.969 5.25 1 95.31 290 ASN A C 1
ATOM 2339 O O . ASN A 1 290 ? -16.547 33.875 4.473 1 95.31 290 ASN A O 1
ATOM 2343 N N . LEU A 1 291 ? -15.922 31.781 4.848 1 94.5 291 LEU A N 1
ATOM 2344 C CA . LEU A 1 291 ? -15.984 31.359 3.451 1 94.5 291 LEU A CA 1
ATOM 2345 C C . LEU A 1 291 ? -16.297 29.875 3.344 1 94.5 291 LEU A C 1
ATOM 2347 O O . LEU A 1 291 ? -16.156 29.125 4.32 1 94.5 291 LEU A O 1
ATOM 2351 N N . ILE A 1 292 ? -16.828 29.516 2.186 1 94 292 ILE A N 1
ATOM 2352 C CA . ILE A 1 292 ? -17.031 28.109 1.884 1 94 292 ILE A CA 1
ATOM 2353 C C . ILE A 1 292 ? -15.93 27.625 0.938 1 94 292 ILE A C 1
ATOM 2355 O O . ILE A 1 292 ? -15.117 26.766 1.302 1 94 292 ILE A O 1
ATOM 2359 N N . LYS A 1 293 ? -15.758 28.297 -0.219 1 92.62 293 LYS A N 1
ATOM 2360 C CA . LYS A 1 293 ? -14.68 28.016 -1.16 1 92.62 293 LYS A CA 1
ATOM 2361 C C . LYS A 1 293 ? -13.898 29.297 -1.489 1 92.62 293 LYS A C 1
ATOM 2363 O O . LYS A 1 293 ? -14.492 30.344 -1.742 1 92.62 293 LYS A O 1
ATOM 2368 N N . PHE A 1 294 ? -12.633 29.156 -1.405 1 91.62 294 PHE A N 1
ATOM 2369 C CA . PHE A 1 294 ? -11.734 30.25 -1.733 1 91.62 294 PHE A CA 1
ATOM 2370 C C . PHE A 1 294 ? -11.891 30.672 -3.191 1 91.62 294 PHE A C 1
ATOM 2372 O O . PHE A 1 294 ? -11.859 31.859 -3.514 1 91.62 294 PHE A O 1
ATOM 2379 N N . SER A 1 295 ? -12.109 29.719 -4.043 1 88 295 SER A N 1
ATOM 2380 C CA . SER A 1 295 ? -12.18 29.922 -5.488 1 88 295 SER A CA 1
ATOM 2381 C C . SER A 1 295 ? -13.398 30.75 -5.863 1 88 295 SER A C 1
ATOM 2383 O O . SER A 1 295 ? -13.469 31.312 -6.965 1 88 295 SER A O 1
ATOM 2385 N N . GLU A 1 296 ? -14.367 30.891 -4.953 1 90 296 GLU A N 1
ATOM 2386 C CA . GLU A 1 296 ? -15.594 31.625 -5.23 1 90 296 GLU A CA 1
ATOM 2387 C C . GLU A 1 296 ? -15.477 33.094 -4.812 1 90 296 GLU A C 1
ATOM 2389 O O . GLU A 1 296 ? -16.359 33.906 -5.121 1 90 296 GLU A O 1
AT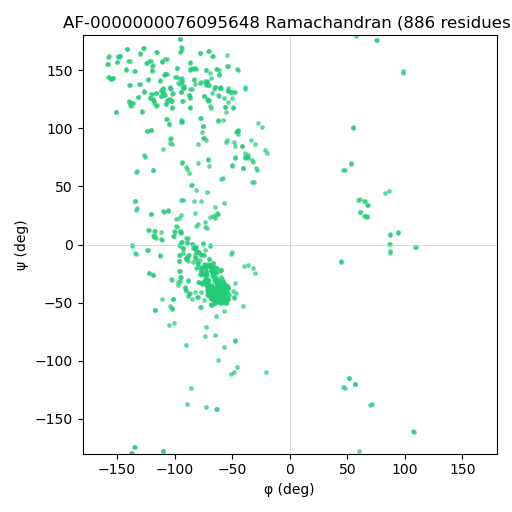OM 2394 N N . LYS A 1 297 ? -14.391 33.469 -4.242 1 90.81 297 LYS A N 1
ATOM 2395 C CA . LYS A 1 297 ? -14.195 34.812 -3.754 1 90.81 297 LYS A CA 1
ATOM 2396 C C . LYS A 1 297 ? -13.664 35.719 -4.859 1 90.81 297 LYS A C 1
ATOM 2398 O O . LYS A 1 297 ? -13.047 35.25 -5.816 1 90.81 297 LYS A O 1
ATOM 2403 N N . SER A 1 298 ? -13.914 37.031 -4.652 1 92.25 298 SER A N 1
ATOM 2404 C CA . SER A 1 298 ? -13.367 38.031 -5.586 1 92.25 298 SER A CA 1
ATOM 2405 C C . SER A 1 298 ? -11.852 38.094 -5.488 1 92.25 298 SER A C 1
ATOM 2407 O O . SER A 1 298 ? -11.266 37.656 -4.5 1 92.25 298 SER A O 1
ATOM 2409 N N . SER A 1 299 ? -11.258 38.656 -6.484 1 89.25 299 SER A N 1
ATOM 2410 C CA . SER A 1 299 ? -9.805 38.781 -6.508 1 89.25 299 SER A CA 1
ATOM 2411 C C . SER A 1 299 ? -9.305 39.594 -5.309 1 89.25 299 SER A C 1
ATOM 2413 O O . SER A 1 299 ? -8.273 39.25 -4.723 1 89.25 299 SER A O 1
ATOM 2415 N N . ASP A 1 300 ? -10 40.594 -4.973 1 87.19 300 ASP A N 1
ATOM 2416 C CA . ASP A 1 300 ? -9.633 41.438 -3.832 1 87.19 300 ASP A CA 1
ATOM 2417 C C . ASP A 1 300 ? -9.695 40.625 -2.531 1 87.19 300 ASP A C 1
ATOM 2419 O O . ASP A 1 300 ? -8.805 40.75 -1.688 1 87.19 300 ASP A O 1
ATOM 2423 N N . GLU A 1 301 ? -10.703 39.875 -2.395 1 89.19 301 GLU A N 1
ATOM 2424 C CA . GLU A 1 301 ? -10.844 39.031 -1.21 1 89.19 301 GLU A CA 1
ATOM 2425 C C . GLU A 1 301 ? -9.758 37.969 -1.166 1 89.19 301 GLU A C 1
ATOM 2427 O O . GLU A 1 301 ? -9.219 37.656 -0.098 1 89.19 301 GLU A O 1
ATOM 2432 N N . GLN A 1 302 ? -9.492 37.375 -2.316 1 88.06 302 GLN A N 1
ATOM 2433 C CA . GLN A 1 302 ? -8.469 36.344 -2.4 1 88.06 302 GLN A CA 1
ATOM 2434 C C . GLN A 1 302 ? -7.102 36.906 -1.984 1 88.06 302 GLN A C 1
ATOM 2436 O O . GLN A 1 302 ? -6.32 36.188 -1.339 1 88.06 302 GLN A O 1
ATOM 2441 N N . ASN A 1 303 ? -6.871 38.094 -2.314 1 84.69 303 ASN A N 1
ATOM 2442 C CA . ASN A 1 303 ? -5.602 38.719 -1.954 1 84.69 303 ASN A CA 1
ATOM 2443 C C . ASN A 1 303 ? -5.453 38.844 -0.441 1 84.69 303 ASN A C 1
ATOM 2445 O O . ASN A 1 303 ? -4.348 38.75 0.089 1 84.69 303 ASN A O 1
ATOM 2449 N N . VAL A 1 304 ? -6.523 39.031 0.215 1 84.81 304 VAL A N 1
ATOM 2450 C CA . VAL A 1 304 ? -6.52 39.156 1.668 1 84.81 304 VAL A CA 1
ATOM 2451 C C . VAL A 1 304 ? -6.41 37.781 2.318 1 84.81 304 VAL A C 1
ATOM 2453 O O . VAL A 1 304 ? -5.727 37.625 3.334 1 84.81 304 VAL A O 1
ATOM 2456 N N . LEU A 1 305 ? -6.98 36.812 1.628 1 89.12 305 LEU A N 1
ATOM 2457 C CA . LEU A 1 305 ? -7.176 35.5 2.246 1 89.12 305 LEU A CA 1
ATOM 2458 C C . LEU A 1 305 ? -6.039 34.562 1.877 1 89.12 305 LEU A C 1
ATOM 2460 O O . LEU A 1 305 ? -5.887 33.5 2.488 1 89.12 305 LEU A O 1
ATOM 2464 N N . ILE A 1 306 ? -5.188 34.906 0.991 1 87.81 306 ILE A N 1
ATOM 2465 C CA . ILE A 1 306 ? -4.266 34 0.33 1 87.81 306 ILE A CA 1
ATOM 2466 C C . ILE A 1 306 ? -3.344 33.375 1.364 1 87.81 306 ILE A C 1
ATOM 2468 O O . ILE A 1 306 ? -2.973 32.188 1.238 1 87.81 306 ILE A O 1
ATOM 2472 N N . ASN A 1 307 ? -2.979 34.062 2.383 1 88.88 307 ASN A N 1
ATOM 2473 C CA . ASN A 1 307 ? -2.064 33.531 3.389 1 88.88 307 ASN A CA 1
ATOM 2474 C C . ASN A 1 307 ? -2.723 32.438 4.219 1 88.88 307 ASN A C 1
ATOM 2476 O O . ASN A 1 307 ? -2.033 31.609 4.844 1 88.88 307 ASN A O 1
ATOM 2480 N N . PHE A 1 308 ? -4.031 32.375 4.203 1 92.69 308 PHE A N 1
ATOM 2481 C CA . PHE A 1 308 ? -4.762 31.375 4.949 1 92.69 308 PHE A CA 1
ATOM 2482 C C . PHE A 1 308 ? -4.977 30.125 4.094 1 92.69 308 PHE A C 1
ATOM 2484 O O . PHE A 1 308 ? -5.645 29.188 4.523 1 92.69 308 PHE A O 1
ATOM 2491 N N . MET A 1 309 ? -4.379 30.078 2.879 1 90.5 309 MET A N 1
ATOM 2492 C CA . MET A 1 309 ? -4.555 28.953 1.956 1 90.5 309 MET A CA 1
ATOM 2493 C C . MET A 1 309 ? -3.215 28.297 1.635 1 90.5 309 MET A C 1
ATOM 2495 O O . MET A 1 309 ? -3.09 27.594 0.635 1 90.5 309 MET A O 1
ATOM 2499 N N . ARG A 1 310 ? -2.279 28.406 2.498 1 89.19 310 ARG A N 1
ATOM 2500 C CA . ARG A 1 310 ? -0.898 28.125 2.131 1 89.19 310 ARG A CA 1
ATOM 2501 C C . ARG A 1 310 ? -0.528 26.688 2.486 1 89.19 310 ARG A C 1
ATOM 2503 O O . ARG A 1 310 ? 0.647 26.312 2.461 1 89.19 310 ARG A O 1
ATOM 2510 N N . SER A 1 311 ? -1.444 25.859 2.824 1 93.19 311 SER A N 1
ATOM 2511 C CA . SER A 1 311 ? -1.119 24.469 3.137 1 93.19 311 SER A CA 1
ATOM 2512 C C . SER A 1 311 ? -2.143 23.516 2.535 1 93.19 311 SER A C 1
ATOM 2514 O O . SER A 1 311 ? -3.078 23.938 1.858 1 93.19 311 SER A O 1
ATOM 2516 N N . ASP A 1 312 ? -1.94 22.281 2.771 1 95.06 312 ASP A N 1
ATOM 2517 C CA . ASP A 1 312 ? -2.686 21.219 2.102 1 95.06 312 ASP A CA 1
ATOM 2518 C C . ASP A 1 312 ? -4.172 21.281 2.449 1 95.06 312 ASP A C 1
ATOM 2520 O O . ASP A 1 312 ? -5.012 20.75 1.713 1 95.06 312 ASP A O 1
ATOM 2524 N N . HIS A 1 313 ? -4.598 21.922 3.525 1 96.25 313 HIS A N 1
ATOM 2525 C CA . HIS A 1 313 ? -6.008 22.062 3.881 1 96.25 313 HIS A CA 1
ATOM 2526 C C . HIS A 1 313 ? -6.793 22.75 2.768 1 96.25 313 HIS A C 1
ATOM 2528 O O . HIS A 1 313 ? -7.984 22.484 2.588 1 96.25 313 HIS A O 1
ATOM 2534 N N . GLY A 1 314 ? -6.125 23.625 2.076 1 93.81 314 GLY A N 1
ATOM 2535 C CA . GLY A 1 314 ? -6.781 24.344 0.996 1 93.81 314 GLY A CA 1
ATOM 2536 C C . GLY A 1 314 ? -7.387 23.422 -0.051 1 93.81 314 GLY A C 1
ATOM 2537 O O . GLY A 1 314 ? -8.5 23.656 -0.522 1 93.81 314 GLY A O 1
ATOM 2538 N N . ASN A 1 315 ? -6.664 22.406 -0.442 1 93.56 315 ASN A N 1
ATOM 2539 C CA . ASN A 1 315 ? -7.188 21.453 -1.425 1 93.56 315 ASN A CA 1
ATOM 2540 C C . ASN A 1 315 ? -8.406 20.719 -0.895 1 93.56 315 ASN A C 1
ATOM 2542 O O . ASN A 1 315 ? -9.312 20.375 -1.658 1 93.56 315 ASN A O 1
ATOM 2546 N N . PHE A 1 316 ? -8.453 20.438 0.407 1 95.38 316 PHE A N 1
ATOM 2547 C CA . PHE A 1 316 ? -9.625 19.797 0.992 1 95.38 316 PHE A CA 1
ATOM 2548 C C . PHE A 1 316 ? -10.828 20.734 0.951 1 95.38 316 PHE A C 1
ATOM 2550 O O . PHE A 1 316 ? -11.938 20.312 0.627 1 95.38 316 PHE A O 1
ATOM 2557 N N . TRP A 1 317 ? -10.57 22.016 1.229 1 95.62 317 TRP A N 1
ATOM 2558 C CA . TRP A 1 317 ? -11.633 23 1.179 1 95.62 317 TRP A CA 1
ATOM 2559 C C . TRP A 1 317 ? -12.211 23.125 -0.23 1 95.62 317 TRP A C 1
ATOM 2561 O O . TRP A 1 317 ? -13.406 23.344 -0.401 1 95.62 317 TRP A O 1
ATOM 2571 N N . GLU A 1 318 ? -11.391 22.891 -1.225 1 93 318 GLU A N 1
ATOM 2572 C CA . GLU A 1 318 ? -11.789 23.094 -2.615 1 93 318 GLU A CA 1
ATOM 2573 C C . GLU A 1 318 ? -12.258 21.781 -3.252 1 93 318 GLU A C 1
ATOM 2575 O O . GLU A 1 318 ? -12.641 21.766 -4.422 1 93 318 GLU A O 1
ATOM 2580 N N . SER A 1 319 ? -12.242 20.688 -2.525 1 92.56 319 SER A N 1
ATOM 2581 C CA . SER A 1 319 ? -12.516 19.375 -3.09 1 92.56 319 SER A CA 1
ATOM 2582 C C . SER A 1 319 ? -13.922 19.297 -3.67 1 92.56 319 SER A C 1
ATOM 2584 O O . SER A 1 319 ? -14.867 19.844 -3.09 1 92.56 319 SER A O 1
ATOM 2586 N N . ASP A 1 320 ? -14.07 18.5 -4.758 1 88.81 320 ASP A N 1
ATOM 2587 C CA . ASP A 1 320 ? -15.367 18.328 -5.402 1 88.81 320 ASP A CA 1
ATOM 2588 C C . ASP A 1 320 ? -16.078 17.078 -4.871 1 88.81 320 ASP A C 1
ATOM 2590 O O . ASP A 1 320 ? -17.156 16.719 -5.344 1 88.81 320 ASP A O 1
ATOM 2594 N N . LEU A 1 321 ? -15.445 16.422 -3.93 1 89.06 321 LEU A N 1
ATOM 2595 C CA . LEU A 1 321 ? -16.062 15.234 -3.346 1 89.06 321 LEU A CA 1
ATOM 2596 C C . LEU A 1 321 ? -17.312 15.617 -2.539 1 89.06 321 LEU A C 1
ATOM 2598 O O . LEU A 1 321 ? -18.141 14.766 -2.246 1 89.06 321 LEU A O 1
ATOM 2602 N N . ASN A 1 322 ? -17.375 16.828 -2.174 1 88.62 322 ASN A N 1
ATOM 2603 C CA . ASN A 1 322 ? -18.531 17.406 -1.515 1 88.62 322 ASN A CA 1
ATOM 2604 C C . ASN A 1 322 ? -18.781 18.844 -1.979 1 88.62 322 ASN A C 1
ATOM 2606 O O . ASN A 1 322 ? -17.844 19.594 -2.23 1 88.62 322 ASN A O 1
ATOM 2610 N N . VAL A 1 323 ? -19.984 19.281 -1.976 1 89.38 323 VAL A N 1
ATOM 2611 C CA . VAL A 1 323 ? -20.359 20.594 -2.484 1 89.38 323 VAL A CA 1
ATOM 2612 C C . VAL A 1 323 ? -19.719 21.672 -1.631 1 89.38 323 VAL A C 1
ATOM 2614 O O . VAL A 1 323 ? -19.359 22.734 -2.141 1 89.38 323 VAL A O 1
ATOM 2617 N N . GLN A 1 324 ? -19.531 21.438 -0.4 1 91.88 324 GLN A N 1
ATOM 2618 C CA . GLN A 1 324 ? -18.922 22.422 0.489 1 91.88 324 GLN A CA 1
ATOM 2619 C C . GLN A 1 324 ? -17.453 22.125 0.718 1 91.88 324 GLN A C 1
ATOM 2621 O O . GLN A 1 324 ? -16.812 22.703 1.605 1 91.88 324 GLN A O 1
ATOM 2626 N N . GLY A 1 325 ? -16.859 21.203 -0.051 1 93.12 325 GLY A N 1
ATOM 2627 C CA . GLY A 1 325 ? -15.523 20.719 0.258 1 93.12 325 GLY A CA 1
ATOM 2628 C C . GLY A 1 325 ? -15.484 19.766 1.433 1 93.12 325 GLY A C 1
ATOM 2629 O O . GLY A 1 325 ? -16.516 19.5 2.049 1 93.12 325 GLY A O 1
ATOM 2630 N N . LEU A 1 326 ? -14.391 19.266 1.685 1 95.62 326 LEU A N 1
ATOM 2631 C CA . LEU A 1 326 ? -14.219 18.375 2.83 1 95.62 326 LEU A CA 1
ATOM 2632 C C . LEU A 1 326 ? -13.742 19.156 4.055 1 95.62 326 LEU A C 1
ATOM 2634 O O . LEU A 1 326 ? -12.922 20.062 3.934 1 95.62 326 LEU A O 1
ATOM 2638 N N . PRO A 1 327 ? -14.242 18.844 5.246 1 97.5 327 PRO A N 1
ATOM 2639 C CA . PRO A 1 327 ? -13.805 19.547 6.449 1 97.5 327 PRO A CA 1
ATOM 2640 C C . PRO A 1 327 ? -12.312 19.391 6.715 1 97.5 327 PRO A C 1
ATOM 2642 O O . PRO A 1 327 ? -11.766 18.297 6.57 1 97.5 327 PRO A O 1
ATOM 2645 N N . ALA A 1 328 ? -11.688 20.5 7.043 1 98.44 328 ALA A N 1
ATOM 2646 C CA . ALA A 1 328 ? -10.266 20.516 7.375 1 98.44 328 ALA A CA 1
ATOM 2647 C C . ALA A 1 328 ? -9.922 21.703 8.273 1 98.44 328 ALA A C 1
ATOM 2649 O O . ALA A 1 328 ? -10.492 22.781 8.117 1 98.44 328 ALA A O 1
ATOM 2650 N N . ILE A 1 329 ? -9.047 21.484 9.203 1 98.88 329 ILE A N 1
ATOM 2651 C CA . ILE A 1 329 ? -8.477 22.578 9.977 1 98.88 329 ILE A CA 1
ATOM 2652 C C . ILE A 1 329 ? -6.961 22.625 9.781 1 98.88 329 ILE A C 1
ATOM 2654 O O . ILE A 1 329 ? -6.344 21.594 9.5 1 98.88 329 ILE A O 1
ATOM 2658 N N . TRP A 1 330 ? -6.402 23.797 9.859 1 98.5 330 TRP A N 1
ATOM 2659 C CA . TRP A 1 330 ? -4.973 24.031 9.68 1 98.5 330 TRP A CA 1
ATOM 2660 C C . TRP A 1 330 ? -4.332 24.547 10.953 1 98.5 330 TRP A C 1
ATOM 2662 O O . TRP A 1 330 ? -4.781 25.562 11.516 1 98.5 330 TRP A O 1
ATOM 2672 N N . LEU A 1 331 ? -3.375 23.812 11.461 1 98.88 331 LEU A N 1
ATOM 2673 C CA . LEU A 1 331 ? -2.574 24.203 12.617 1 98.88 331 LEU A CA 1
ATOM 2674 C C . LEU A 1 331 ? -1.2 24.703 12.172 1 98.88 331 LEU A C 1
ATOM 2676 O O . LEU A 1 331 ? -0.512 24.031 11.406 1 98.88 331 LEU A O 1
ATOM 2680 N N . THR A 1 332 ? -0.773 25.906 12.672 1 98.5 332 THR A N 1
ATOM 2681 C CA . THR A 1 332 ? 0.493 26.484 12.234 1 98.5 332 THR A CA 1
ATOM 2682 C C . THR A 1 332 ? 1.011 27.484 13.258 1 98.5 332 THR A C 1
ATOM 2684 O O . THR A 1 332 ? 0.236 28.031 14.047 1 98.5 332 THR A O 1
ATOM 2687 N N . ASP A 1 333 ? 2.303 27.672 13.242 1 98.12 333 ASP A N 1
ATOM 2688 C CA . ASP A 1 333 ? 2.914 28.719 14.062 1 98.12 333 ASP A CA 1
ATOM 2689 C C . ASP A 1 333 ? 2.979 30.031 13.297 1 98.12 333 ASP A C 1
ATOM 2691 O O . ASP A 1 333 ? 3.588 31 13.766 1 98.12 333 ASP A O 1
ATOM 2695 N N . SER A 1 334 ? 2.479 30.078 12.078 1 96 334 SER A N 1
ATOM 2696 C CA . SER A 1 334 ? 2.348 31.25 11.203 1 96 334 SER A CA 1
ATOM 2697 C C . SER A 1 334 ? 3.621 31.469 10.398 1 96 334 SER A C 1
ATOM 2699 O O . SER A 1 334 ? 3.793 32.531 9.789 1 96 334 SER A O 1
ATOM 2701 N N . ALA A 1 335 ? 4.531 30.562 10.43 1 95.44 335 ALA A N 1
ATOM 2702 C CA . ALA A 1 335 ? 5.68 30.453 9.531 1 95.44 335 ALA A CA 1
ATOM 2703 C C . ALA A 1 335 ? 6.438 31.781 9.469 1 95.44 335 ALA A C 1
ATOM 2705 O O . ALA A 1 335 ? 6.902 32.281 10.492 1 95.44 335 ALA A O 1
ATOM 2706 N N . ASN A 1 336 ? 6.438 32.438 8.258 1 95.19 336 ASN A N 1
ATOM 2707 C CA . ASN A 1 336 ? 7.285 33.625 8.039 1 95.19 336 ASN A CA 1
ATOM 2708 C C . ASN A 1 336 ? 6.762 34.844 8.789 1 95.19 336 ASN A C 1
ATOM 2710 O O . ASN A 1 336 ? 7.258 35.938 8.602 1 95.19 336 ASN A O 1
ATOM 2714 N N . PHE A 1 337 ? 5.898 34.656 9.688 1 96.25 337 PHE A N 1
ATOM 2715 C CA . PHE A 1 337 ? 5.395 35.75 10.484 1 96.25 337 PHE A CA 1
ATOM 2716 C C . PHE A 1 337 ? 5.734 35.562 11.961 1 96.25 337 PHE A C 1
ATOM 2718 O O . PHE A 1 337 ? 5.238 36.312 12.82 1 96.25 337 PHE A O 1
ATOM 2725 N N . ARG A 1 338 ? 6.594 34.625 12.266 1 96.88 338 ARG A N 1
ATOM 2726 C CA . ARG A 1 338 ? 6.844 34.219 13.656 1 96.88 338 ARG A CA 1
ATOM 2727 C C . ARG A 1 338 ? 8.336 34.25 13.969 1 96.88 338 ARG A C 1
ATOM 2729 O O . ARG A 1 338 ? 9.102 33.469 13.43 1 96.88 338 ARG A O 1
ATOM 2736 N N . GLY A 1 339 ? 8.742 35.094 14.82 1 96.69 339 GLY A N 1
ATOM 2737 C CA . GLY A 1 339 ? 10.055 35.031 15.445 1 96.69 339 GLY A CA 1
ATOM 2738 C C . GLY A 1 339 ? 11.18 34.781 14.445 1 96.69 339 GLY A C 1
ATOM 2739 O O . GLY A 1 339 ? 11.305 35.531 13.469 1 96.69 339 GLY A O 1
ATOM 2740 N N . ASP A 1 340 ? 11.914 33.688 14.695 1 97.12 340 ASP A N 1
ATOM 2741 C CA . ASP A 1 340 ? 13.07 33.375 13.859 1 97.12 340 ASP A CA 1
ATOM 2742 C C . ASP A 1 340 ? 12.648 33 12.445 1 97.12 340 ASP A C 1
ATOM 2744 O O . ASP A 1 340 ? 13.422 33.156 11.5 1 97.12 340 ASP A O 1
ATOM 2748 N N . MET A 1 341 ? 11.477 32.562 12.312 1 97.06 341 MET A N 1
ATOM 2749 C CA . MET A 1 341 ? 11 32.094 11.016 1 97.06 341 MET A CA 1
ATOM 2750 C C . MET A 1 341 ? 10.773 33.281 10.07 1 97.06 341 MET A C 1
ATOM 2752 O O . MET A 1 341 ? 10.688 33.094 8.852 1 97.06 341 MET A O 1
ATOM 2756 N N . ILE A 1 342 ? 10.648 34.438 10.633 1 95.88 342 ILE A N 1
ATOM 2757 C CA . ILE A 1 342 ? 10.57 35.594 9.773 1 95.88 342 ILE A CA 1
ATOM 2758 C C . ILE A 1 342 ? 11.766 35.625 8.82 1 95.88 342 ILE A C 1
ATOM 2760 O O . ILE A 1 342 ? 11.617 35.969 7.645 1 95.88 342 ILE A O 1
ATOM 2764 N N . LYS A 1 343 ? 12.891 35.219 9.367 1 96.12 343 LYS A N 1
ATOM 2765 C CA . LYS A 1 343 ? 14.102 35.156 8.555 1 96.12 343 LYS A CA 1
ATOM 2766 C C . LYS A 1 343 ? 14.328 33.75 8 1 96.12 343 LYS A C 1
ATOM 2768 O O . LYS A 1 343 ? 14.844 33.594 6.887 1 96.12 343 LYS A O 1
ATOM 2773 N N . CYS A 1 344 ? 13.93 32.75 8.695 1 97.62 344 CYS A N 1
ATOM 2774 C CA . CYS A 1 344 ? 14.406 31.406 8.43 1 97.62 344 CYS A CA 1
ATOM 2775 C C . CYS A 1 344 ? 13.43 30.641 7.543 1 97.62 344 CYS A C 1
ATOM 2777 O O . CYS A 1 344 ? 13.766 29.594 6.996 1 97.62 344 CYS A O 1
ATOM 2779 N N . TYR A 1 345 ? 12.211 31.156 7.379 1 95.31 345 TYR A N 1
ATOM 2780 C CA . TYR A 1 345 ? 11.242 30.484 6.523 1 95.31 345 TYR A CA 1
ATOM 2781 C C . TYR A 1 345 ? 11.797 30.297 5.113 1 95.31 345 TYR A C 1
ATOM 2783 O O . TYR A 1 345 ? 12.156 31.266 4.445 1 95.31 345 TYR A O 1
ATOM 2791 N N . HIS A 1 346 ? 11.93 29.016 4.691 1 94.06 346 HIS A N 1
ATOM 2792 C CA . HIS A 1 346 ? 12.438 28.625 3.377 1 94.06 346 HIS A CA 1
ATOM 2793 C C . HIS A 1 346 ? 13.914 28.984 3.23 1 94.06 346 HIS A C 1
ATOM 2795 O O . HIS A 1 346 ? 14.383 29.234 2.121 1 94.06 346 HIS A O 1
ATOM 2801 N N . HIS A 1 347 ? 14.57 29.078 4.344 1 96.44 347 HIS A N 1
ATOM 2802 C CA . HIS A 1 347 ? 16 29.344 4.332 1 96.44 347 HIS A CA 1
ATOM 2803 C C . HIS A 1 347 ? 16.75 28.312 5.168 1 96.44 347 HIS A C 1
ATOM 2805 O O . HIS A 1 347 ? 16.156 27.578 5.953 1 96.44 347 HIS A O 1
ATOM 2811 N N . GLU A 1 348 ? 18.031 28.328 5.043 1 97.56 348 GLU A N 1
ATOM 2812 C CA . GLU A 1 348 ? 18.891 27.297 5.617 1 97.56 348 GLU A CA 1
ATOM 2813 C C . GLU A 1 348 ? 18.812 27.297 7.141 1 97.56 348 GLU A C 1
ATOM 2815 O O . GLU A 1 348 ? 19 26.25 7.777 1 97.56 348 GLU A O 1
ATOM 2820 N N . CYS A 1 349 ? 18.438 28.438 7.66 1 98.12 349 CYS A N 1
ATOM 2821 C CA . CYS A 1 349 ? 18.5 28.547 9.117 1 98.12 349 CYS A CA 1
ATOM 2822 C C . CYS A 1 349 ? 17.281 27.906 9.758 1 98.12 349 CYS A C 1
ATOM 2824 O O . CYS A 1 349 ? 17.203 27.797 10.984 1 98.12 349 CYS A O 1
ATOM 2826 N N . ASP A 1 350 ? 16.312 27.469 9 1 98.44 350 ASP A N 1
ATOM 2827 C CA . ASP A 1 350 ? 15.352 26.516 9.539 1 98.44 350 ASP A CA 1
ATOM 2828 C C . ASP A 1 350 ? 15.984 25.141 9.75 1 98.44 350 ASP A C 1
ATOM 2830 O O . ASP A 1 350 ? 15.703 24.203 9.008 1 98.44 350 ASP A O 1
ATOM 2834 N N . ASN A 1 351 ? 16.828 25.078 10.781 1 98.69 351 ASN A N 1
ATOM 2835 C CA . ASN A 1 351 ? 17.656 23.922 11.07 1 98.69 351 ASN A CA 1
ATOM 2836 C C . ASN A 1 351 ? 17.625 23.547 12.547 1 98.69 351 ASN A C 1
ATOM 2838 O O . ASN A 1 351 ? 16.844 24.109 13.312 1 98.69 351 ASN A O 1
ATOM 2842 N N . LEU A 1 352 ? 18.453 22.578 12.906 1 98.69 352 LEU A N 1
ATOM 2843 C CA . LEU A 1 352 ? 18.438 22.047 14.266 1 98.69 352 LEU A CA 1
ATOM 2844 C C . LEU A 1 352 ? 18.891 23.109 15.266 1 98.69 352 LEU A C 1
ATOM 2846 O O . LEU A 1 352 ? 18.312 23.219 16.359 1 98.69 352 LEU A O 1
ATOM 2850 N N . GLN A 1 353 ? 19.812 23.891 14.906 1 98.19 353 GLN A N 1
ATOM 2851 C CA . GLN A 1 353 ? 20.406 24.859 15.812 1 98.19 353 GLN A CA 1
ATOM 2852 C C . GLN A 1 353 ? 19.391 25.922 16.203 1 98.19 353 GLN A C 1
ATOM 2854 O O . GLN A 1 353 ? 19.328 26.344 17.375 1 98.19 353 GLN A O 1
ATOM 2859 N N . VAL A 1 354 ? 18.609 26.328 15.312 1 98.31 354 VAL A N 1
ATOM 2860 C CA . VAL A 1 354 ? 17.688 27.438 15.547 1 98.31 354 VAL A CA 1
ATOM 2861 C C . VAL A 1 354 ? 16.359 26.922 16.078 1 98.31 354 VAL A C 1
ATOM 2863 O O . VAL A 1 354 ? 15.781 27.5 17 1 98.31 354 VAL A O 1
ATOM 2866 N N . MET A 1 355 ? 15.883 25.812 15.562 1 98.25 355 MET A N 1
ATOM 2867 C CA . MET A 1 355 ? 14.477 25.453 15.758 1 98.25 355 MET A CA 1
ATOM 2868 C C . MET A 1 355 ? 14.336 24.375 16.812 1 98.25 355 MET A C 1
ATOM 2870 O O . MET A 1 355 ? 13.297 24.266 17.469 1 98.25 355 MET A O 1
ATOM 2874 N N . LEU A 1 356 ? 15.305 23.516 16.984 1 98.19 356 LEU A N 1
ATOM 2875 C CA . LEU A 1 356 ? 15.102 22.375 17.875 1 98.19 356 LEU A CA 1
ATOM 2876 C C . LEU A 1 356 ? 15.523 22.734 19.297 1 98.19 356 LEU A C 1
ATOM 2878 O O . LEU A 1 356 ? 16.422 22.078 19.875 1 98.19 356 LEU A O 1
ATOM 2882 N N . THR A 1 357 ? 14.828 23.641 19.938 1 97.56 357 THR A N 1
ATOM 2883 C CA . THR A 1 357 ? 15.023 24.016 21.328 1 97.56 357 THR A CA 1
ATOM 2884 C C . THR A 1 357 ? 14.07 23.25 22.234 1 97.56 357 THR A C 1
ATOM 2886 O O . THR A 1 357 ? 13.078 22.672 21.766 1 97.56 357 THR A O 1
ATOM 2889 N N . ASP A 1 358 ? 14.305 23.266 23.5 1 96.88 358 ASP A N 1
ATOM 2890 C CA . ASP A 1 358 ? 13.43 22.594 24.453 1 96.88 358 ASP A CA 1
ATOM 2891 C C . ASP A 1 358 ? 12.039 23.219 24.469 1 96.88 358 ASP A C 1
ATOM 2893 O O . ASP A 1 358 ? 11.031 22.5 24.531 1 96.88 358 ASP A O 1
ATOM 2897 N N . GLU A 1 359 ? 11.961 24.547 24.375 1 96.56 359 GLU A N 1
ATOM 2898 C CA . GLU A 1 359 ? 10.672 25.219 24.391 1 96.56 359 GLU A CA 1
ATOM 2899 C C . GLU A 1 359 ? 9.867 24.891 23.125 1 96.56 359 GLU A C 1
ATOM 2901 O O . GLU A 1 359 ? 8.664 24.641 23.203 1 96.56 359 GLU A O 1
ATOM 2906 N N . ASN A 1 360 ? 10.562 24.938 22.031 1 98.44 360 ASN A N 1
ATOM 2907 C CA . ASN A 1 360 ? 9.883 24.625 20.766 1 98.44 360 ASN A CA 1
ATOM 2908 C C . ASN A 1 360 ? 9.328 23.203 20.766 1 98.44 360 ASN A C 1
ATOM 2910 O O . ASN A 1 360 ? 8.188 22.984 20.375 1 98.44 360 ASN A O 1
ATOM 2914 N N . ILE A 1 361 ? 10.109 22.219 21.203 1 98.5 361 ILE A N 1
ATOM 2915 C CA . ILE A 1 361 ? 9.695 20.812 21.125 1 98.5 361 ILE A CA 1
ATOM 2916 C C . ILE A 1 361 ? 8.594 20.562 22.156 1 98.5 361 ILE A C 1
ATOM 2918 O O . ILE A 1 361 ? 7.691 19.75 21.922 1 98.5 361 ILE A O 1
ATOM 2922 N N . ASN A 1 362 ? 8.641 21.219 23.281 1 97.81 362 ASN A N 1
ATOM 2923 C CA . ASN A 1 362 ? 7.574 21.094 24.266 1 97.81 362 ASN A CA 1
ATOM 2924 C C . ASN A 1 362 ? 6.27 21.703 23.766 1 97.81 362 ASN A C 1
ATOM 2926 O O . ASN A 1 362 ? 5.191 21.172 24.016 1 97.81 362 ASN A O 1
ATOM 2930 N N . PHE A 1 363 ? 6.395 22.859 23.125 1 98.25 363 PHE A N 1
ATOM 2931 C CA . PHE A 1 363 ? 5.242 23.484 22.484 1 98.25 363 PHE A CA 1
ATOM 2932 C C . PHE A 1 363 ? 4.625 22.531 21.453 1 98.25 363 PHE A C 1
ATOM 2934 O O . PHE A 1 363 ? 3.41 22.328 21.438 1 98.25 363 PHE A O 1
ATOM 2941 N N . LEU A 1 364 ? 5.43 21.891 20.672 1 98.56 364 LEU A N 1
ATOM 2942 C CA . LEU A 1 364 ? 4.992 20.906 19.688 1 98.56 364 LEU A CA 1
ATOM 2943 C C . LEU A 1 364 ? 4.355 19.703 20.375 1 98.56 364 LEU A C 1
ATOM 2945 O O . LEU A 1 364 ? 3.381 19.141 19.875 1 98.56 364 LEU A O 1
ATOM 2949 N N . GLY A 1 365 ? 4.965 19.266 21.438 1 98.31 365 GLY A N 1
ATOM 2950 C CA . GLY A 1 365 ? 4.426 18.156 22.203 1 98.31 365 GLY A CA 1
ATOM 2951 C C . GLY A 1 365 ? 3.002 18.391 22.672 1 98.31 365 GLY A C 1
ATOM 2952 O O . GLY A 1 365 ? 2.166 17.484 22.609 1 98.31 365 GLY A O 1
ATOM 2953 N N . LYS A 1 366 ? 2.713 19.609 23.125 1 98 366 LYS A N 1
ATOM 2954 C CA . LYS A 1 366 ? 1.346 19.922 23.547 1 98 366 LYS A CA 1
ATOM 2955 C C . LYS A 1 366 ? 0.382 19.812 22.359 1 98 366 LYS A C 1
ATOM 2957 O O . LYS A 1 366 ? -0.743 19.328 22.516 1 98 366 LYS A O 1
ATOM 2962 N N . THR A 1 367 ? 0.849 20.344 21.25 1 98.38 367 THR A N 1
ATOM 2963 C CA . THR A 1 367 ? 0.02 20.234 20.047 1 98.38 367 THR A CA 1
ATOM 2964 C C . THR A 1 367 ? -0.286 18.781 19.734 1 98.38 367 THR A C 1
ATOM 2966 O O . THR A 1 367 ? -1.434 18.422 19.453 1 98.38 367 THR A O 1
ATOM 2969 N N . ALA A 1 368 ? 0.729 17.906 19.75 1 98.5 368 ALA A N 1
ATOM 2970 C CA . ALA A 1 368 ? 0.535 16.484 19.5 1 98.5 368 ALA A CA 1
ATOM 2971 C C . ALA A 1 368 ? -0.471 15.875 20.469 1 98.5 368 ALA A C 1
ATOM 2973 O O . ALA A 1 368 ? -1.373 15.141 20.062 1 98.5 368 ALA A O 1
ATOM 2974 N N . ASP A 1 369 ? -0.324 16.234 21.719 1 98.19 369 ASP A N 1
ATOM 2975 C CA . ASP A 1 369 ? -1.229 15.727 22.734 1 98.19 369 ASP A CA 1
ATOM 2976 C C . ASP A 1 369 ? -2.668 16.156 22.469 1 98.19 369 ASP A C 1
ATOM 2978 O O . ASP A 1 369 ? -3.604 15.383 22.672 1 98.19 369 ASP A O 1
ATOM 2982 N N . ALA A 1 370 ? -2.822 17.375 22.078 1 98.5 370 ALA A N 1
ATOM 2983 C CA . ALA A 1 370 ? -4.16 17.875 21.781 1 98.5 370 ALA A CA 1
ATOM 2984 C C . ALA A 1 370 ? -4.777 17.141 20.594 1 98.5 370 ALA A C 1
ATOM 2986 O O . ALA A 1 370 ? -5.977 16.844 20.609 1 98.5 370 ALA A O 1
ATOM 2987 N N . ILE A 1 371 ? -3.998 16.875 19.625 1 98.75 371 ILE A N 1
ATOM 2988 C CA . ILE A 1 371 ? -4.473 16.141 18.453 1 98.75 371 ILE A CA 1
ATOM 2989 C C . ILE A 1 371 ? -4.875 14.719 18.875 1 98.75 371 ILE A C 1
ATOM 2991 O O . ILE A 1 371 ? -5.922 14.219 18.453 1 98.75 371 ILE A O 1
ATOM 2995 N N . VAL A 1 372 ? -4.047 14.055 19.672 1 97.94 372 VAL A N 1
ATOM 2996 C CA . VAL A 1 372 ? -4.344 12.711 20.156 1 97.94 372 VAL A CA 1
ATOM 2997 C C . VAL A 1 372 ? -5.688 12.703 20.875 1 97.94 372 VAL A C 1
ATOM 2999 O O . VAL A 1 372 ? -6.527 11.828 20.625 1 97.94 372 VAL A O 1
ATOM 3002 N N . THR A 1 373 ? -5.844 13.695 21.75 1 97.19 373 THR A N 1
ATOM 3003 C CA . THR A 1 373 ? -7.078 13.781 22.516 1 97.19 373 THR A CA 1
ATOM 3004 C C . THR A 1 373 ? -8.281 13.992 21.609 1 97.19 373 THR A C 1
ATOM 3006 O O . THR A 1 373 ? -9.328 13.367 21.797 1 97.19 373 THR A O 1
ATOM 3009 N N . THR A 1 374 ? -8.141 14.805 20.656 1 98.19 374 THR A N 1
ATOM 3010 C CA . THR A 1 374 ? -9.203 15.102 19.703 1 98.19 374 THR A CA 1
ATOM 3011 C C . THR A 1 374 ? -9.555 13.859 18.875 1 98.19 374 THR A C 1
ATOM 3013 O O . THR A 1 374 ? -10.727 13.492 18.781 1 98.19 374 THR A O 1
ATOM 3016 N N . MET A 1 375 ? -8.57 13.211 18.312 1 97.88 375 MET A N 1
ATOM 3017 C CA . MET A 1 375 ? -8.797 12.07 17.438 1 97.88 375 MET A CA 1
ATOM 3018 C C . MET A 1 375 ? -9.281 10.859 18.219 1 97.88 375 MET A C 1
ATOM 3020 O O . MET A 1 375 ? -10.07 10.062 17.719 1 97.88 375 MET A O 1
ATOM 3024 N N . HIS A 1 376 ? -8.742 10.742 19.391 1 95.81 376 HIS A N 1
ATOM 3025 C CA . HIS A 1 376 ? -9.242 9.688 20.266 1 95.81 376 HIS A CA 1
ATOM 3026 C C . HIS A 1 376 ? -10.742 9.836 20.5 1 95.81 376 HIS A C 1
ATOM 3028 O O . HIS A 1 376 ? -11.492 8.859 20.375 1 95.81 376 HIS A O 1
ATOM 3034 N N . LYS A 1 377 ? -11.148 11.008 20.781 1 95.75 377 LYS A N 1
ATOM 3035 C CA . LYS A 1 377 ? -12.57 11.258 21.016 1 95.75 377 LYS A CA 1
ATOM 3036 C C . LYS A 1 377 ? -13.391 11 19.75 1 95.75 377 LYS A C 1
ATOM 3038 O O . LYS A 1 377 ? -14.398 10.297 19.797 1 95.75 377 LYS A O 1
ATOM 3043 N N . LEU A 1 378 ? -12.945 11.516 18.688 1 96.88 378 LEU A N 1
ATOM 3044 C CA . LEU A 1 378 ? -13.734 11.492 17.469 1 96.88 378 LEU A CA 1
ATOM 3045 C C . LEU A 1 378 ? -13.734 10.102 16.844 1 96.88 378 LEU A C 1
ATOM 3047 O O . LEU A 1 378 ? -14.578 9.797 16 1 96.88 378 LEU A O 1
ATOM 3051 N N . SER A 1 379 ? -12.797 9.266 17.188 1 95.06 379 SER A N 1
ATOM 3052 C CA . SER A 1 379 ? -12.805 7.891 16.703 1 95.06 379 SER A CA 1
ATOM 3053 C C . SER A 1 379 ? -13.719 7.012 17.547 1 95.06 379 SER A C 1
ATOM 3055 O O . SER A 1 379 ? -13.852 5.812 17.297 1 95.06 379 SER A O 1
ATOM 3057 N N . GLU A 1 380 ? -14.391 7.508 18.609 1 86.12 380 GLU A N 1
ATOM 3058 C CA . GLU A 1 380 ? -15.375 6.859 19.469 1 86.12 380 GLU A CA 1
ATOM 3059 C C . GLU A 1 380 ? -14.836 5.543 20.031 1 86.12 380 GLU A C 1
ATOM 3061 O O . GLU A 1 380 ? -15.383 4.477 19.75 1 86.12 380 GLU A O 1
ATOM 3066 N N . PRO A 1 381 ? -13.93 5.734 20.859 1 82.88 381 PRO A N 1
ATOM 3067 C CA . PRO A 1 381 ? -13.289 4.539 21.422 1 82.88 381 PRO A CA 1
ATOM 3068 C C . PRO A 1 381 ? -14.188 3.789 22.406 1 82.88 381 PRO A C 1
ATOM 3070 O O . PRO A 1 381 ? -15.062 4.395 23.031 1 82.88 381 PRO A O 1
ATOM 3073 N N . SER A 1 382 ? -14.102 2.518 22.312 1 78.25 382 SER A N 1
ATOM 3074 C CA . SER A 1 382 ? -14.664 1.662 23.344 1 78.25 382 SER A CA 1
ATOM 3075 C C . SER A 1 382 ? -13.594 0.754 23.953 1 78.25 382 SER A C 1
ATOM 3077 O O . SER A 1 382 ? -12.523 0.572 23.359 1 78.25 382 SER A O 1
ATOM 3079 N N . GLY A 1 383 ? -13.789 0.275 25.109 1 70.06 383 GLY A N 1
ATOM 3080 C CA . GLY A 1 383 ? -12.836 -0.592 25.781 1 70.06 383 GLY A CA 1
ATOM 3081 C C . GLY A 1 383 ? -11.969 0.143 26.781 1 70.06 383 GLY A C 1
ATOM 3082 O O . GLY A 1 383 ? -11.969 1.375 26.828 1 70.06 383 GLY A O 1
ATOM 3083 N N . SER A 1 384 ? -11.523 -0.512 27.875 1 55.75 384 SER A N 1
ATOM 3084 C CA . SER A 1 384 ? -10.906 0.102 29.047 1 55.75 384 SER A CA 1
ATOM 3085 C C . SER A 1 384 ? -9.523 0.653 28.719 1 55.75 384 SER A C 1
ATOM 3087 O O . SER A 1 384 ? -9.023 1.546 29.406 1 55.75 384 SER A O 1
ATOM 3089 N N . GLY A 1 385 ? -9.094 0.461 27.453 1 54.34 385 GLY A N 1
ATOM 3090 C CA . GLY A 1 385 ? -7.746 0.917 27.156 1 54.34 385 GLY A CA 1
ATOM 3091 C C . GLY A 1 385 ? -6.734 0.546 28.219 1 54.34 385 GLY A C 1
ATOM 3092 O O . GLY A 1 385 ? -5.578 0.972 28.156 1 54.34 385 GLY A O 1
ATOM 3093 N N . ILE A 1 386 ? -7.164 0.112 29.469 1 45.66 386 ILE A N 1
ATOM 3094 C CA . ILE A 1 386 ? -6.289 -0.315 30.562 1 45.66 386 ILE A CA 1
ATOM 3095 C C . ILE A 1 386 ? -5.965 -1.8 30.406 1 45.66 386 ILE A C 1
ATOM 3097 O O . ILE A 1 386 ? -6.859 -2.619 30.188 1 45.66 386 ILE A O 1
ATOM 3101 N N . LYS A 1 387 ? -4.758 -1.925 30.266 1 45.97 387 LYS A N 1
ATOM 3102 C CA . LYS A 1 387 ? -4.336 -3.32 30.344 1 45.97 387 LYS A CA 1
ATOM 3103 C C . LYS A 1 387 ? -4.977 -4.023 31.547 1 45.97 387 LYS A C 1
ATOM 3105 O O . LYS A 1 387 ? -4.957 -3.5 32.656 1 45.97 387 LYS A O 1
ATOM 3110 N N . ASP A 1 388 ? -6.062 -4.75 31.453 1 34.69 388 ASP A N 1
ATOM 3111 C CA . ASP A 1 388 ? -6.418 -5.609 32.594 1 34.69 388 ASP A CA 1
ATOM 3112 C C . ASP A 1 388 ? -5.176 -6.246 33.219 1 34.69 388 ASP A C 1
ATOM 3114 O O . ASP A 1 388 ? -4.523 -7.086 32.562 1 34.69 388 ASP A O 1
ATOM 3118 N N . ASP A 1 389 ? -4.57 -5.516 33.938 1 34.41 389 ASP A N 1
ATOM 3119 C CA . ASP A 1 389 ? -3.572 -6.184 34.781 1 34.41 389 ASP A CA 1
ATOM 3120 C C . ASP A 1 389 ? -4.184 -7.363 35.531 1 34.41 389 ASP A C 1
ATOM 3122 O O . ASP A 1 389 ? -3.604 -7.855 36.5 1 34.41 389 ASP A O 1
ATOM 3126 N N . SER A 1 390 ? -5.504 -7.484 35.438 1 32.66 390 SER A N 1
ATOM 3127 C CA . SER A 1 390 ? -5.977 -8.492 36.375 1 32.66 390 SER A CA 1
ATOM 3128 C C . SER A 1 390 ? -5.34 -9.852 36.094 1 32.66 390 SER A C 1
ATOM 3130 O O . SER A 1 390 ? -5.656 -10.844 36.75 1 32.66 390 SER A O 1
ATOM 3132 N N . SER A 1 391 ? -4.965 -10.156 34.938 1 29.44 391 SER A N 1
ATOM 3133 C CA . SER A 1 391 ? -4.473 -11.523 35.031 1 29.44 391 SER A CA 1
ATOM 3134 C C . SER A 1 391 ? -3.26 -11.617 35.969 1 29.44 391 SER A C 1
ATOM 3136 O O . SER A 1 391 ? -2.119 -11.656 35.5 1 29.44 391 SER A O 1
ATOM 3138 N N . HIS A 1 392 ? -3.205 -10.656 36.969 1 27.72 392 HIS A N 1
ATOM 3139 C CA . HIS A 1 392 ? -2.385 -11.078 38.094 1 27.72 392 HIS A CA 1
ATOM 3140 C C . HIS A 1 392 ? -2.781 -12.469 38.562 1 27.72 392 HIS A C 1
ATOM 3142 O O . HIS A 1 392 ? -3.85 -12.648 39.156 1 27.72 392 HIS A O 1
ATOM 3148 N N . ASN A 1 393 ? -2.582 -13.484 37.875 1 26.92 393 ASN A N 1
ATOM 3149 C CA . ASN A 1 393 ? -2.598 -14.773 38.562 1 26.92 393 ASN A CA 1
ATOM 3150 C C . ASN A 1 393 ? -2.047 -14.656 39.969 1 26.92 393 ASN A C 1
ATOM 3152 O O . ASN A 1 393 ? -0.929 -14.18 40.188 1 26.92 393 ASN A O 1
ATOM 3156 N N . SER A 1 394 ? -2.896 -14.375 40.969 1 25.34 394 SER A N 1
ATOM 3157 C CA . SER A 1 394 ? -2.699 -14.531 42.406 1 25.34 394 SER A CA 1
ATOM 3158 C C . SER A 1 394 ? -1.733 -15.672 42.719 1 25.34 394 SER A C 1
ATOM 3160 O O . SER A 1 394 ? -2.049 -16.844 42.469 1 25.34 394 SER A O 1
ATOM 3162 N N . ILE A 1 395 ? -0.588 -15.5 42.344 1 27 395 ILE A N 1
ATOM 3163 C CA . ILE A 1 395 ? 0.342 -16.453 42.969 1 27 395 ILE A CA 1
ATOM 3164 C C . ILE A 1 395 ? 0.107 -16.5 44.469 1 27 395 ILE A C 1
ATOM 3166 O O . ILE A 1 395 ? 0.128 -15.469 45.156 1 27 395 ILE A O 1
ATOM 3170 N N . SER A 1 396 ? -0.787 -17.344 44.906 1 23.66 396 SER A N 1
ATOM 3171 C CA . SER A 1 396 ? -1.066 -17.656 46.312 1 23.66 396 SER A CA 1
ATOM 3172 C C . SER A 1 396 ? 0.17 -17.453 47.188 1 23.66 396 SER A C 1
ATOM 3174 O O . SER A 1 396 ? 1.272 -17.859 46.812 1 23.66 396 SER A O 1
ATOM 3176 N N . ALA A 1 397 ? 0.2 -16.406 47.938 1 30.11 397 ALA A N 1
ATOM 3177 C CA . ALA A 1 397 ? 1.102 -15.828 48.938 1 30.11 397 ALA A CA 1
ATOM 3178 C C . ALA A 1 397 ? 1.751 -16.906 49.781 1 30.11 397 ALA A C 1
ATOM 3180 O O . ALA A 1 397 ? 2.457 -16.609 50.75 1 30.11 397 ALA A O 1
ATOM 3181 N N . GLY A 1 398 ? 1.084 -18.062 49.688 1 24.83 398 GLY A N 1
ATOM 3182 C CA . GLY A 1 398 ? 1.412 -19.016 50.75 1 24.83 398 GLY A CA 1
ATOM 3183 C C . GLY A 1 398 ? 2.902 -19.266 50.875 1 24.83 398 GLY A C 1
ATOM 3184 O O . GLY A 1 398 ? 3.387 -19.562 51.969 1 24.83 398 GLY A O 1
ATOM 3185 N N . GLY A 1 399 ? 3.469 -19.422 49.656 1 24.09 399 GLY A N 1
ATOM 3186 C CA . GLY A 1 399 ? 4.645 -20.25 49.875 1 24.09 399 GLY A CA 1
ATOM 3187 C C . GLY A 1 399 ? 5.848 -19.469 50.375 1 24.09 399 GLY A C 1
ATOM 3188 O O . GLY A 1 399 ? 6.902 -20.047 50.625 1 24.09 399 GLY A O 1
ATOM 3189 N N . ILE A 1 400 ? 5.723 -18.125 50.094 1 27.44 400 ILE A N 1
ATOM 3190 C CA . ILE A 1 400 ? 7.043 -17.5 50.188 1 27.44 400 ILE A CA 1
ATOM 3191 C C . ILE A 1 400 ? 7.367 -17.219 51.656 1 27.44 400 ILE A C 1
ATOM 3193 O O . ILE A 1 400 ? 8.398 -16.625 51.969 1 27.44 400 ILE A O 1
ATOM 3197 N N . PHE A 1 401 ? 6.363 -17.281 52.469 1 27.8 401 PHE A N 1
ATOM 3198 C CA . PHE A 1 401 ? 6.711 -16.906 53.812 1 27.8 401 PHE A CA 1
ATOM 3199 C C . PHE A 1 401 ? 7.984 -17.609 54.281 1 27.8 401 PHE A C 1
ATOM 3201 O O . PHE A 1 401 ? 8.617 -17.188 55.25 1 27.8 401 PHE A O 1
ATOM 3208 N N . GLY A 1 402 ? 8.07 -18.781 53.75 1 23.97 402 GLY A N 1
ATOM 3209 C CA . GLY A 1 402 ? 9.023 -19.641 54.438 1 23.97 402 GLY A CA 1
ATOM 3210 C C . GLY A 1 402 ? 10.461 -19.188 54.281 1 23.97 402 GLY A C 1
ATOM 3211 O O . GLY A 1 402 ? 11.312 -19.516 55.125 1 23.97 402 GLY A O 1
ATOM 3212 N N . ILE A 1 403 ? 10.656 -18.656 53.031 1 24.92 403 ILE A N 1
ATOM 3213 C CA . ILE A 1 403 ? 12.086 -18.781 52.75 1 24.92 403 ILE A CA 1
ATOM 3214 C C . ILE A 1 403 ? 12.836 -17.594 53.375 1 24.92 403 ILE A C 1
ATOM 3216 O O . ILE A 1 403 ? 14.062 -17.516 53.281 1 24.92 403 ILE A O 1
ATOM 3220 N N . ILE A 1 404 ? 12.055 -16.625 53.719 1 26.72 404 ILE A N 1
ATOM 3221 C CA . ILE A 1 404 ? 12.75 -15.398 54.094 1 26.72 404 ILE A CA 1
ATOM 3222 C C . ILE A 1 404 ? 13.656 -15.648 55.281 1 26.72 404 ILE A C 1
ATOM 3224 O O . ILE A 1 404 ? 14.633 -14.922 55.5 1 26.72 404 ILE A O 1
ATOM 3228 N N . ILE A 1 405 ? 13.109 -16.547 56.062 1 24.83 405 ILE A N 1
ATOM 3229 C CA . ILE A 1 405 ? 13.75 -16.547 57.375 1 24.83 405 ILE A CA 1
ATOM 3230 C C . ILE A 1 405 ? 15.227 -16.922 57.25 1 24.83 405 ILE A C 1
ATOM 3232 O O . ILE A 1 405 ? 16.031 -16.625 58.125 1 24.83 405 ILE A O 1
ATOM 3236 N N . ALA A 1 406 ? 15.375 -17.766 56.188 1 24.48 406 ALA A N 1
ATOM 3237 C CA . ALA A 1 406 ? 16.594 -18.531 56.438 1 24.48 406 ALA A CA 1
ATOM 3238 C C . ALA A 1 406 ? 17.828 -17.641 56.344 1 24.48 406 ALA A C 1
ATOM 3240 O O . ALA A 1 406 ? 18.844 -17.891 57 1 24.48 406 ALA A O 1
ATOM 3241 N N . VAL A 1 407 ? 17.75 -16.734 55.312 1 25.7 407 VAL A N 1
ATOM 3242 C CA . VAL A 1 407 ? 19.094 -16.312 54.938 1 25.7 407 VAL A CA 1
ATOM 3243 C C . VAL A 1 407 ? 19.594 -15.266 55.938 1 25.7 407 VAL A C 1
ATOM 3245 O O . VAL A 1 407 ? 20.672 -14.711 55.781 1 25.7 407 VAL A O 1
ATOM 3248 N N . ILE A 1 408 ? 18.656 -14.883 56.812 1 25.56 408 ILE A N 1
ATOM 3249 C CA . ILE A 1 408 ? 19.094 -13.766 57.656 1 25.56 408 ILE A CA 1
ATOM 3250 C C . ILE A 1 408 ? 20.391 -14.117 58.344 1 25.56 408 ILE A C 1
ATOM 3252 O O . ILE A 1 408 ? 21.141 -13.234 58.781 1 25.56 408 ILE A O 1
ATOM 3256 N N . VAL A 1 409 ? 20.391 -15.438 58.656 1 23.7 409 VAL A N 1
ATOM 3257 C CA . VAL A 1 409 ? 21.234 -15.68 59.844 1 23.7 409 VAL A CA 1
ATOM 3258 C C . VAL A 1 409 ? 22.688 -15.344 59.5 1 23.7 409 VAL A C 1
ATOM 3260 O O . VAL A 1 409 ? 23.469 -14.945 60.375 1 23.7 409 VAL A O 1
ATOM 3263 N N . LEU A 1 410 ? 23.109 -15.781 58.312 1 24.27 410 LEU A N 1
ATOM 3264 C CA . LEU A 1 410 ? 24.516 -16.125 58.406 1 24.27 410 LEU A CA 1
ATOM 3265 C C . LEU A 1 410 ? 25.391 -14.883 58.375 1 24.27 410 LEU A C 1
ATOM 3267 O O . LEU A 1 410 ? 26.609 -14.984 58.281 1 24.27 410 LEU A O 1
ATOM 3271 N N . GLN A 1 411 ? 24.734 -13.789 58 1 23.06 411 GLN A N 1
ATOM 3272 C CA . GLN A 1 411 ? 25.656 -12.742 57.594 1 23.06 411 GLN A CA 1
ATOM 3273 C C . GLN A 1 411 ? 26.359 -12.133 58.812 1 23.06 411 GLN A C 1
ATOM 3275 O O . GLN A 1 411 ? 26.078 -10.992 59.188 1 23.06 411 GLN A O 1
ATOM 3280 N N . ILE A 1 412 ? 26.391 -12.758 59.906 1 21.94 412 ILE A N 1
ATOM 3281 C CA . ILE A 1 412 ? 26.812 -11.945 61.062 1 21.94 412 ILE A CA 1
ATOM 3282 C C . ILE A 1 412 ? 28.188 -11.352 60.781 1 21.94 412 ILE A C 1
ATOM 3284 O O . ILE A 1 412 ? 28.422 -10.164 61.031 1 21.94 412 ILE A O 1
ATOM 3288 N N . PRO A 1 413 ? 29.219 -12.211 60.5 1 20.56 413 PRO A N 1
ATOM 3289 C CA . PRO A 1 413 ? 30.484 -11.898 61.188 1 20.56 413 PRO A CA 1
ATOM 3290 C C . PRO A 1 413 ? 31.188 -10.688 60.562 1 20.56 413 PRO A C 1
ATOM 3292 O O . PRO A 1 413 ? 31.859 -9.938 61.281 1 20.56 413 PRO A O 1
ATOM 3295 N N . LEU A 1 414 ? 31.328 -10.625 59.188 1 22.73 414 LEU A N 1
ATOM 3296 C CA . LEU A 1 414 ? 32.625 -10.109 58.75 1 22.73 414 LEU A CA 1
ATOM 3297 C C . LEU A 1 414 ? 32.625 -8.578 58.781 1 22.73 414 LEU A C 1
ATOM 3299 O O . LEU A 1 414 ? 32.344 -7.922 57.781 1 22.73 414 LEU A O 1
ATOM 3303 N N . ILE A 1 415 ? 31.828 -7.922 59.625 1 21.62 415 ILE A N 1
ATOM 3304 C CA . ILE A 1 415 ? 31.656 -6.477 59.75 1 21.62 415 ILE A CA 1
ATOM 3305 C C . ILE A 1 415 ? 33.031 -5.816 60 1 21.62 415 ILE A C 1
ATOM 3307 O O . ILE A 1 415 ? 33.219 -4.668 59.594 1 21.62 415 ILE A O 1
ATOM 3311 N N . VAL A 1 416 ? 34 -6.371 60.844 1 19.83 416 VAL A N 1
ATOM 3312 C CA . VAL A 1 416 ? 34.781 -5.543 61.719 1 19.83 416 VAL A CA 1
ATOM 3313 C C . VAL A 1 416 ? 35.875 -4.816 60.938 1 19.83 416 VAL A C 1
ATOM 3315 O O . VAL A 1 416 ? 36.25 -3.699 61.281 1 19.83 416 VAL A O 1
ATOM 3318 N N . ALA A 1 417 ? 36.562 -5.465 59.969 1 20.34 417 ALA A N 1
ATOM 3319 C CA . ALA A 1 417 ? 38 -5.199 59.938 1 20.34 417 ALA A CA 1
ATOM 3320 C C . ALA A 1 417 ? 38.312 -3.885 59.219 1 20.34 417 ALA A C 1
ATOM 3322 O O . ALA A 1 417 ? 39.469 -3.523 59.031 1 20.34 417 ALA A O 1
ATOM 3323 N N . CYS A 1 418 ? 37.406 -3.26 58.531 1 19.38 418 CYS A N 1
ATOM 3324 C CA . CYS A 1 418 ? 37.844 -2.252 57.562 1 19.38 418 CYS A CA 1
ATOM 3325 C C . CYS A 1 418 ? 38.312 -0.991 58.281 1 19.38 418 CYS A C 1
ATOM 3327 O O . CYS A 1 418 ? 38.438 0.067 57.656 1 19.38 418 CYS A O 1
ATOM 3329 N N . ILE A 1 419 ? 38.219 -0.858 59.594 1 19.69 419 ILE A N 1
ATOM 3330 C CA . ILE A 1 419 ? 38.375 0.459 60.188 1 19.69 419 ILE A CA 1
ATOM 3331 C C . ILE A 1 419 ? 39.75 1.008 59.906 1 19.69 419 ILE A C 1
ATOM 3333 O O . ILE A 1 419 ? 39.938 2.209 59.688 1 19.69 419 ILE A O 1
ATOM 3337 N N . MET A 1 420 ? 40.906 0.266 60.031 1 18.09 420 MET A N 1
ATOM 3338 C CA . MET A 1 420 ? 42.062 0.871 60.688 1 18.09 420 MET A CA 1
ATOM 3339 C C . MET A 1 420 ? 42.844 1.749 59.719 1 18.09 420 MET A C 1
ATOM 3341 O O . MET A 1 420 ? 43.656 2.584 60.125 1 18.09 420 MET A O 1
ATOM 3345 N N . TRP A 1 421 ? 43.125 1.46 58.406 1 18.45 421 TRP A N 1
ATOM 3346 C CA . TRP A 1 421 ? 44.469 1.816 57.938 1 18.45 421 TRP A CA 1
ATOM 3347 C C . TRP A 1 421 ? 44.531 3.283 57.531 1 18.45 421 TRP A C 1
ATOM 3349 O O . TRP A 1 421 ? 44.156 3.637 56.406 1 18.45 421 TRP A O 1
ATOM 3359 N N . ARG A 1 422 ? 43.875 4.324 58.188 1 18.88 422 ARG A N 1
ATOM 3360 C CA . ARG A 1 422 ? 43.844 5.754 57.906 1 18.88 422 ARG A CA 1
ATOM 3361 C C . ARG A 1 422 ? 45.25 6.344 57.906 1 18.88 422 ARG A C 1
ATOM 3363 O O . ARG A 1 422 ? 45.438 7.516 57.594 1 18.88 422 ARG A O 1
ATOM 3370 N N . ARG A 1 423 ? 46.281 6.031 58.719 1 18.08 423 ARG A N 1
ATOM 3371 C CA . ARG A 1 423 ? 47.125 7.047 59.344 1 18.08 423 ARG A CA 1
ATOM 3372 C C . ARG A 1 423 ? 48.062 7.68 58.312 1 18.08 423 ARG A C 1
ATOM 3374 O O . ARG A 1 423 ? 48.219 8.898 58.281 1 18.08 423 ARG A O 1
ATOM 3381 N N . ASN A 1 424 ? 49.25 7.195 57.781 1 16.02 424 ASN A N 1
ATOM 3382 C CA . ASN A 1 424 ? 50.562 7.816 57.938 1 16.02 424 ASN A CA 1
ATOM 3383 C C . ASN A 1 424 ? 50.906 8.672 56.719 1 16.02 424 ASN A C 1
ATOM 3385 O O . ASN A 1 424 ? 51.969 9.297 56.688 1 16.02 424 ASN A O 1
ATOM 3389 N N . LYS A 1 425 ? 50.594 8.445 55.438 1 18.45 425 LYS A N 1
ATOM 3390 C CA . LYS A 1 425 ? 51.656 8.797 54.531 1 18.45 425 LYS A CA 1
ATOM 3391 C C . LYS A 1 425 ? 51.75 10.312 54.344 1 18.45 425 LYS A C 1
ATOM 3393 O O . LYS A 1 425 ? 50.844 10.938 53.812 1 18.45 425 LYS A O 1
ATOM 3398 N N . SER A 1 426 ? 52.719 11.227 55.094 1 17.31 426 SER A N 1
ATOM 3399 C CA . SER A 1 426 ? 53.219 12.547 55.438 1 17.31 426 SER A CA 1
ATOM 3400 C C . SER A 1 426 ? 53.75 13.25 54.188 1 17.31 426 SER A C 1
ATOM 3402 O O . SER A 1 426 ? 53.375 14.391 53.906 1 17.31 426 SER A O 1
ATOM 3404 N N . ASN A 1 427 ? 55.125 13.328 53.812 1 17.23 427 ASN A N 1
ATOM 3405 C CA . ASN A 1 427 ? 56.094 14.438 53.812 1 17.23 427 ASN A CA 1
ATOM 3406 C C . ASN A 1 427 ? 56.25 15.016 52.406 1 17.23 427 ASN A C 1
ATOM 3408 O O . ASN A 1 427 ? 56.281 16.234 52.25 1 17.23 427 ASN A O 1
ATOM 3412 N N . ASN A 1 428 ? 56.812 14.344 51.344 1 16.7 428 ASN A N 1
ATOM 3413 C CA . ASN A 1 428 ? 58 14.859 50.688 1 16.7 428 ASN A CA 1
ATOM 3414 C C . ASN A 1 428 ? 57.625 15.75 49.5 1 16.7 428 ASN A C 1
ATOM 3416 O O . ASN A 1 428 ? 58.5 16.094 48.688 1 16.7 428 ASN A O 1
ATOM 3420 N N . GLU A 1 429 ? 56.469 15.953 49 1 17.22 429 GLU A N 1
ATOM 3421 C CA . GLU A 1 429 ? 56.5 16.438 47.625 1 17.22 429 GLU A CA 1
ATOM 3422 C C . GLU A 1 429 ? 56.75 17.953 47.562 1 17.22 429 GLU A C 1
ATOM 3424 O O . GLU A 1 429 ? 55.844 18.75 47.625 1 17.22 429 GLU A O 1
ATOM 3429 N N . GLN A 1 430 ? 57.719 18.594 48.281 1 16.16 430 GLN A N 1
ATOM 3430 C CA . GLN A 1 430 ? 57.906 20.031 48.188 1 16.16 430 GLN A CA 1
ATOM 3431 C C . GLN A 1 430 ? 58.344 20.453 46.812 1 16.16 430 GLN A C 1
ATOM 3433 O O . GLN A 1 430 ? 58.281 21.625 46.438 1 16.16 430 GLN A O 1
ATOM 3438 N N . LYS A 1 431 ? 59.281 19.688 46.125 1 18.75 431 LYS A N 1
ATOM 3439 C CA . LYS A 1 431 ? 60.438 20.391 45.562 1 18.75 431 LYS A CA 1
ATOM 3440 C C . LYS A 1 431 ? 60 21.359 44.469 1 18.75 431 LYS A C 1
ATOM 3442 O O . LYS A 1 431 ? 60.531 22.469 44.375 1 18.75 431 LYS A O 1
ATOM 3447 N N . ARG A 1 432 ? 59.688 20.891 43.188 1 17.77 432 ARG A N 1
ATOM 3448 C CA . ARG A 1 432 ? 60.531 21.406 42.125 1 17.77 432 ARG A CA 1
ATOM 3449 C C . ARG A 1 432 ? 59.969 22.734 41.594 1 17.77 432 ARG A C 1
ATOM 3451 O O . ARG A 1 432 ? 59 22.75 40.844 1 17.77 432 ARG A O 1
ATOM 3458 N N . SER A 1 433 ? 59.844 23.828 42.375 1 16.84 433 SER A N 1
ATOM 3459 C CA . SER A 1 433 ? 59.375 25.172 42.062 1 16.84 433 SER A CA 1
ATOM 3460 C C . SER A 1 433 ? 60.219 25.844 40.969 1 16.84 433 SER A C 1
ATOM 3462 O O . SER A 1 433 ? 59.906 26.953 40.531 1 16.84 433 SER A O 1
ATOM 3464 N N . ASN A 1 434 ? 61.531 25.391 40.719 1 16.98 434 ASN A N 1
ATOM 3465 C CA . ASN A 1 434 ? 62.406 26.547 40.562 1 16.98 434 ASN A CA 1
ATOM 3466 C C . ASN A 1 434 ? 62 27.391 39.344 1 16.98 434 ASN A C 1
ATOM 3468 O O . ASN A 1 434 ? 61.188 26.953 38.531 1 16.98 434 ASN A O 1
ATOM 3472 N N . GLU A 1 435 ? 63.125 28 38.5 1 17.06 435 GLU A N 1
ATOM 3473 C CA . GLU A 1 435 ? 63.75 29.266 38.156 1 17.06 435 GLU A CA 1
ATOM 3474 C C . GLU A 1 435 ? 63.5 29.641 36.719 1 17.06 435 GLU A C 1
ATOM 3476 O O . GLU A 1 435 ? 64.062 30.609 36.219 1 17.06 435 GLU A O 1
ATOM 3481 N N . PHE A 1 436 ? 62.594 28.969 35.938 1 18.3 436 PHE A N 1
ATOM 3482 C CA . PHE A 1 436 ? 62.969 29.266 34.562 1 18.3 436 PHE A CA 1
ATOM 3483 C C . PHE A 1 436 ? 62.969 30.766 34.281 1 18.3 436 PHE A C 1
ATOM 3485 O O . PHE A 1 436 ? 61.938 31.422 34.5 1 18.3 436 PHE A O 1
ATOM 3492 N N . GLU A 1 437 ? 64.25 31.438 34.125 1 17.17 437 GLU A N 1
ATOM 3493 C CA . GLU A 1 437 ? 64.875 32.719 33.906 1 17.17 437 GLU A CA 1
ATOM 3494 C C . GLU A 1 437 ? 64.438 33.312 32.562 1 17.17 437 GLU A C 1
ATOM 3496 O O . GLU A 1 437 ? 64 32.562 31.641 1 17.17 437 GLU A O 1
ATOM 3501 N N . ASN A 1 438 ? 64.375 34.656 32.406 1 19.16 438 ASN A N 1
ATOM 3502 C CA . ASN A 1 438 ? 64.062 35.812 31.609 1 19.16 438 ASN A CA 1
ATOM 3503 C C . ASN A 1 438 ? 64.938 35.938 30.359 1 19.16 438 ASN A C 1
ATOM 3505 O O . ASN A 1 438 ? 64.875 36.906 29.641 1 19.16 438 ASN A O 1
ATOM 3509 N N . PRO A 1 439 ? 65.625 34.875 29.734 1 19.23 439 PRO A N 1
ATOM 3510 C CA . PRO A 1 439 ? 66.812 35.438 29.016 1 19.23 439 PRO A CA 1
ATOM 3511 C C . PRO A 1 439 ? 66.375 36.562 28.047 1 19.23 439 PRO A C 1
ATOM 3513 O O . PRO A 1 439 ? 65.25 36.656 27.641 1 19.23 439 PRO A O 1
ATOM 3516 N N . SER A 1 440 ? 67.5 37.438 27.594 1 19.08 440 SER A N 1
ATOM 3517 C CA . SER A 1 440 ? 68.062 38.656 27.078 1 19.08 440 SER A CA 1
ATOM 3518 C C . SER A 1 440 ? 67.938 38.719 25.547 1 19.08 440 SER A C 1
ATOM 3520 O O . SER A 1 440 ? 68.5 39.625 24.922 1 19.08 440 SER A O 1
ATOM 3522 N N . TYR A 1 441 ? 67.188 38 24.781 1 21.53 441 TYR A N 1
ATOM 3523 C CA . TYR A 1 441 ? 67.688 38.031 23.406 1 21.53 441 TYR A CA 1
ATOM 3524 C C . TYR A 1 441 ? 67.938 39.469 22.953 1 21.53 441 TYR A C 1
ATOM 3526 O O . TYR A 1 441 ? 67.125 40.375 23.297 1 21.53 441 TYR A O 1
ATOM 3534 N N . GLY A 1 442 ? 69.25 39.875 22.406 1 20.23 442 GLY A N 1
ATOM 3535 C CA . GLY A 1 442 ? 70.188 40.781 21.781 1 20.23 442 GLY A CA 1
ATOM 3536 C C . GLY A 1 442 ? 69.625 41.5 20.562 1 20.23 442 GLY A C 1
ATOM 3537 O O . GLY A 1 442 ? 69.188 40.844 19.594 1 20.23 442 GLY A O 1
ATOM 3538 N N . ASN A 1 443 ? 69.125 42.719 20.609 1 19.28 443 ASN A N 1
ATOM 3539 C CA . ASN A 1 443 ? 68.938 43.75 19.578 1 19.28 443 ASN A CA 1
ATOM 3540 C C . ASN A 1 443 ? 70.25 44.219 19.031 1 19.28 443 ASN A C 1
ATOM 3542 O O . ASN A 1 443 ? 70.375 45.312 18.484 1 19.28 443 ASN A O 1
ATOM 3546 N N . ASN A 1 444 ? 71.562 43.781 18.859 1 18.75 444 ASN A N 1
ATOM 3547 C CA . ASN A 1 444 ? 72.375 44.719 18.094 1 18.75 444 ASN A CA 1
ATOM 3548 C C . ASN A 1 444 ? 71.625 45.219 16.844 1 18.75 444 ASN A C 1
ATOM 3550 O O . ASN A 1 444 ? 71.562 46.406 16.625 1 18.75 444 ASN A O 1
ATOM 3554 N N . GLN A 1 445 ? 72 44.719 15.562 1 19.45 445 GLN A N 1
ATOM 3555 C CA . GLN A 1 445 ? 72.5 45.594 14.5 1 19.45 445 GLN A CA 1
ATOM 3556 C C . GLN A 1 445 ? 71.312 46.375 13.859 1 19.45 445 GLN A C 1
ATOM 3558 O O . GLN A 1 445 ? 70.25 45.844 13.656 1 19.45 445 GLN A O 1
ATOM 3563 N N . MET B 1 1 ? 50.469 -37.219 15.102 1 26.73 1 MET B N 1
ATOM 3564 C CA . MET B 1 1 ? 49.875 -35.875 15.047 1 26.73 1 MET B CA 1
ATOM 3565 C C . MET B 1 1 ? 48.719 -35.812 14.07 1 26.73 1 MET B C 1
ATOM 3567 O O . MET B 1 1 ? 47.969 -34.844 14.031 1 26.73 1 MET B O 1
ATOM 3571 N N . VAL B 1 2 ? 48.656 -36.781 13.133 1 38.47 2 VAL B N 1
ATOM 3572 C CA . VAL B 1 2 ? 47.75 -36.938 12.008 1 38.47 2 VAL B CA 1
ATOM 3573 C C . VAL B 1 2 ? 46.375 -37.375 12.516 1 38.47 2 VAL B C 1
ATOM 3575 O O . VAL B 1 2 ? 45.375 -37.188 11.852 1 38.47 2 VAL B O 1
ATOM 3578 N N . THR B 1 3 ? 46.406 -38.125 13.648 1 39.66 3 THR B N 1
ATOM 3579 C CA . THR B 1 3 ? 45.188 -38.812 14.023 1 39.66 3 THR B CA 1
ATOM 3580 C C . THR B 1 3 ? 44.125 -37.844 14.57 1 39.66 3 THR B C 1
ATOM 3582 O O . THR B 1 3 ? 42.938 -38.125 14.562 1 39.66 3 THR B O 1
ATOM 3585 N N . SER B 1 4 ? 44.625 -36.75 15.25 1 38.16 4 SER B N 1
ATOM 3586 C CA . SER B 1 4 ? 43.688 -35.906 15.977 1 38.16 4 SER B CA 1
ATOM 3587 C C . SER B 1 4 ? 42.906 -35 15.031 1 38.16 4 SER B C 1
ATOM 3589 O O . SER B 1 4 ? 41.969 -34.312 15.453 1 38.16 4 SER B O 1
ATOM 3591 N N . VAL B 1 5 ? 43.5 -34.812 13.805 1 40.03 5 VAL B N 1
ATOM 3592 C CA . VAL B 1 5 ? 42.844 -33.844 12.922 1 40.03 5 VAL B CA 1
ATOM 3593 C C . VAL B 1 5 ? 41.562 -34.438 12.352 1 40.03 5 VAL B C 1
ATOM 3595 O O . VAL B 1 5 ? 40.625 -33.719 11.992 1 40.03 5 VAL B O 1
ATOM 3598 N N . PHE B 1 6 ? 41.594 -35.844 12.273 1 38.59 6 PHE B N 1
ATOM 3599 C CA . PHE B 1 6 ? 40.5 -36.438 11.539 1 38.59 6 PHE B CA 1
ATOM 3600 C C . PHE B 1 6 ? 39.188 -36.312 12.32 1 38.59 6 PHE B C 1
ATOM 3602 O O . PHE B 1 6 ? 38.125 -36.156 11.727 1 38.59 6 PHE B O 1
ATOM 3609 N N . LEU B 1 7 ? 39.375 -36.344 13.68 1 38.5 7 LEU B N 1
ATOM 3610 C CA . LEU B 1 7 ? 38.125 -36.438 14.43 1 38.5 7 LEU B CA 1
ATOM 3611 C C . LEU B 1 7 ? 37.406 -35.062 14.445 1 38.5 7 LEU B C 1
ATOM 3613 O O . LEU B 1 7 ? 36.188 -35 14.555 1 38.5 7 LEU B O 1
ATOM 3617 N N . TYR B 1 8 ? 38.219 -33.969 14.266 1 37.81 8 TYR B N 1
ATOM 3618 C CA . TYR B 1 8 ? 37.594 -32.688 14.422 1 37.81 8 TYR B CA 1
ATOM 3619 C C . TY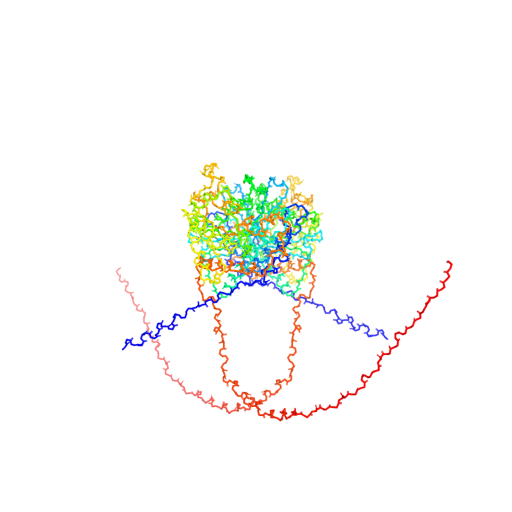R B 1 8 ? 36.688 -32.375 13.227 1 37.81 8 TYR B C 1
ATOM 3621 O O . TYR B 1 8 ? 35.75 -31.562 13.344 1 37.81 8 TYR B O 1
ATOM 3629 N N . TYR B 1 9 ? 37.094 -32.906 12.039 1 38.22 9 TYR B N 1
ATOM 3630 C CA . TYR B 1 9 ? 36.281 -32.531 10.875 1 38.22 9 TYR B CA 1
ATOM 3631 C C . TYR B 1 9 ? 34.938 -33.219 10.891 1 38.22 9 TYR B C 1
ATOM 3633 O O . TYR B 1 9 ? 34.031 -32.875 10.117 1 38.22 9 TYR B O 1
ATOM 3641 N N . VAL B 1 10 ? 34.906 -34.375 11.578 1 37.81 10 VAL B N 1
ATOM 3642 C CA . VAL B 1 10 ? 33.625 -35.094 11.484 1 37.81 10 VAL B CA 1
ATOM 3643 C C . VAL B 1 10 ? 32.531 -34.281 12.219 1 37.81 10 VAL B C 1
ATOM 3645 O O . VAL B 1 10 ? 31.375 -34.25 11.789 1 37.81 10 VAL B O 1
ATOM 3648 N N . ILE B 1 11 ? 32.938 -33.594 13.344 1 37.03 11 ILE B N 1
ATOM 3649 C CA . ILE B 1 11 ? 31.844 -33.062 14.164 1 37.03 11 ILE B CA 1
ATOM 3650 C C . ILE B 1 11 ? 31.203 -31.875 13.477 1 37.03 11 ILE B C 1
ATOM 3652 O O . ILE B 1 11 ? 30 -31.641 13.586 1 37.03 11 ILE B O 1
ATOM 3656 N N . SER B 1 12 ? 32.062 -31.141 12.805 1 35.41 12 SER B N 1
ATOM 3657 C CA . SER B 1 12 ? 31.469 -29.859 12.414 1 35.41 12 SER B CA 1
ATOM 3658 C C . SER B 1 12 ? 30.469 -30.047 11.273 1 35.41 12 SER B C 1
ATOM 3660 O O . SER B 1 12 ? 29.891 -29.078 10.781 1 35.41 12 SER B O 1
ATOM 3662 N N . PHE B 1 13 ? 30.578 -31.188 10.555 1 34.94 13 PHE B N 1
ATOM 3663 C CA . PHE B 1 13 ? 29.5 -31.266 9.578 1 34.94 13 PHE B CA 1
ATOM 3664 C C . PHE B 1 13 ? 28.156 -31.484 10.273 1 34.94 13 PHE B C 1
ATOM 3666 O O . PHE B 1 13 ? 27.562 -32.562 10.172 1 34.94 13 PHE B O 1
ATOM 3673 N N . LEU B 1 14 ? 28.047 -31.109 11.508 1 32.47 14 LEU B N 1
ATOM 3674 C CA . LEU B 1 14 ? 26.625 -31.062 11.859 1 32.47 14 LEU B CA 1
ATOM 3675 C C . LEU B 1 14 ? 25.812 -30.453 10.734 1 32.47 14 LEU B C 1
ATOM 3677 O O . LEU B 1 14 ? 25.969 -29.266 10.422 1 32.47 14 LEU B O 1
ATOM 3681 N N . LEU B 1 15 ? 25.422 -31.25 9.75 1 34.78 15 LEU B N 1
ATOM 3682 C CA . LEU B 1 15 ? 24.297 -30.906 8.898 1 34.78 15 LEU B CA 1
ATOM 3683 C C . LEU B 1 15 ? 23.25 -30.125 9.688 1 34.78 15 LEU B C 1
ATOM 3685 O O . LEU B 1 15 ? 22.656 -30.641 10.633 1 34.78 15 LEU B O 1
ATOM 3689 N N . SER B 1 16 ? 23.484 -28.969 9.992 1 35.47 16 SER B N 1
ATOM 3690 C CA . SER B 1 16 ? 22.328 -28.156 10.328 1 35.47 16 SER B CA 1
ATOM 3691 C C . SER B 1 16 ? 21.094 -28.594 9.562 1 35.47 16 SER B C 1
ATOM 3693 O O . SER B 1 16 ? 20.875 -28.172 8.422 1 35.47 16 SER B O 1
ATOM 3695 N N . PHE B 1 17 ? 20.781 -29.828 9.664 1 36.62 17 PHE B N 1
ATOM 3696 C CA . PHE B 1 17 ? 19.422 -30.141 9.234 1 36.62 17 PHE B CA 1
ATOM 3697 C C . PHE B 1 17 ? 18.438 -29.062 9.695 1 36.62 17 PHE B C 1
ATOM 3699 O O . PHE B 1 17 ? 18.078 -29 10.875 1 36.62 17 PHE B O 1
ATOM 3706 N N . TYR B 1 18 ? 18.562 -27.953 9.211 1 41.06 18 TYR B N 1
ATOM 3707 C CA . TYR B 1 18 ? 17.453 -27.016 9.305 1 41.06 18 TYR B CA 1
ATOM 3708 C C . TYR B 1 18 ? 16.125 -27.719 9.102 1 41.06 18 TYR B C 1
ATOM 3710 O O . TYR B 1 18 ? 15.883 -28.297 8.031 1 41.06 18 TYR B O 1
ATOM 3718 N N . CYS B 1 19 ? 15.734 -28.422 10.055 1 42.19 19 CYS B N 1
ATOM 3719 C CA . CYS B 1 19 ? 14.391 -29 10.008 1 42.19 19 CYS B CA 1
ATOM 3720 C C . CYS B 1 19 ? 13.414 -28.031 9.344 1 42.19 19 CYS B C 1
ATOM 3722 O O . CYS B 1 19 ? 13.109 -26.969 9.891 1 42.19 19 CYS B O 1
ATOM 3724 N N . VAL B 1 20 ? 13.523 -27.938 8.133 1 53.25 20 VAL B N 1
ATOM 3725 C CA . VAL B 1 20 ? 12.438 -27.266 7.426 1 53.25 20 VAL B CA 1
ATOM 3726 C C . VAL B 1 20 ? 11.094 -27.781 7.953 1 53.25 20 VAL B C 1
ATOM 3728 O O . VAL B 1 20 ? 10.797 -28.969 7.867 1 53.25 20 VAL B O 1
ATOM 3731 N N . LYS B 1 21 ? 10.523 -27.062 8.805 1 65.25 21 LYS B N 1
ATOM 3732 C CA . LYS B 1 21 ? 9.18 -27.406 9.242 1 65.25 21 LYS B CA 1
ATOM 3733 C C . LYS B 1 21 ? 8.258 -27.656 8.055 1 65.25 21 LYS B C 1
ATOM 3735 O O . LYS B 1 21 ? 8.273 -26.891 7.082 1 65.25 21 LYS B O 1
ATOM 3740 N N . SER B 1 22 ? 7.762 -28.828 7.973 1 86.19 22 SER B N 1
ATOM 3741 C CA . SER B 1 22 ? 6.809 -29.203 6.938 1 86.19 22 SER B CA 1
ATOM 3742 C C . SER B 1 22 ? 5.613 -28.266 6.906 1 86.19 22 SER B C 1
ATOM 3744 O O . SER B 1 22 ? 5.316 -27.594 7.898 1 86.19 22 SER B O 1
ATOM 3746 N N . ALA B 1 23 ? 5.059 -28.203 5.734 1 96.25 23 ALA B N 1
ATOM 3747 C CA . ALA B 1 23 ? 3.887 -27.359 5.535 1 96.25 23 ALA B CA 1
ATOM 3748 C C . ALA B 1 23 ? 2.818 -27.641 6.586 1 96.25 23 ALA B C 1
ATOM 3750 O O . ALA B 1 23 ? 2.578 -28.797 6.938 1 96.25 23 ALA B O 1
ATOM 3751 N N . ASP B 1 24 ? 2.287 -26.625 7.207 1 97.62 24 ASP B N 1
ATOM 3752 C CA . ASP B 1 24 ? 1.138 -26.75 8.102 1 97.62 24 ASP B CA 1
ATOM 3753 C C . ASP B 1 24 ? -0.152 -26.953 7.309 1 97.62 24 ASP B C 1
ATOM 3755 O O . ASP B 1 24 ? -0.852 -26 6.977 1 97.62 24 ASP B O 1
ATOM 3759 N N . THR B 1 25 ? -0.518 -28.234 7.074 1 97.44 25 THR B N 1
ATOM 3760 C CA . THR B 1 25 ? -1.667 -28.562 6.238 1 97.44 25 THR B CA 1
ATOM 3761 C C . THR B 1 25 ? -2.965 -28.109 6.898 1 97.44 25 THR B C 1
ATOM 3763 O O . THR B 1 25 ? -3.945 -27.812 6.215 1 97.44 25 THR B O 1
ATOM 3766 N N . GLN B 1 26 ? -2.955 -28 8.203 1 97.88 26 GLN B N 1
ATOM 3767 C CA . GLN B 1 26 ? -4.145 -27.5 8.891 1 97.88 26 GLN B CA 1
ATOM 3768 C C . GLN B 1 26 ? -4.359 -26.016 8.609 1 97.88 26 GLN B C 1
ATOM 3770 O O . GLN B 1 26 ? -5.496 -25.578 8.43 1 97.88 26 GLN B O 1
ATOM 3775 N N . TYR B 1 27 ? -3.262 -25.312 8.688 1 97.81 27 TYR B N 1
ATOM 3776 C CA . TYR B 1 27 ? -3.34 -23.906 8.32 1 97.81 27 TYR B CA 1
ATOM 3777 C C . TYR B 1 27 ? -3.871 -23.734 6.906 1 97.81 27 TYR B C 1
ATOM 3779 O O . TYR B 1 27 ? -4.754 -22.906 6.66 1 97.81 27 TYR B O 1
ATOM 3787 N N . MET B 1 28 ? -3.383 -24.516 5.984 1 98.56 28 MET B N 1
ATOM 3788 C CA . MET B 1 28 ? -3.795 -24.422 4.59 1 98.56 28 MET B CA 1
ATOM 3789 C C . MET B 1 28 ? -5.262 -24.812 4.426 1 98.56 28 MET B C 1
ATOM 3791 O O . MET B 1 28 ? -6.004 -24.141 3.701 1 98.56 28 MET B O 1
ATOM 3795 N N . LYS B 1 29 ? -5.688 -25.875 5.102 1 98.56 29 LYS B N 1
ATOM 3796 C CA . LYS B 1 29 ? -7.086 -26.297 5.062 1 98.56 29 LYS B CA 1
ATOM 3797 C C . LYS B 1 29 ? -8.008 -25.188 5.566 1 98.56 29 LYS B C 1
ATOM 3799 O O . LYS B 1 29 ? -9.047 -24.922 4.961 1 98.56 29 LYS B O 1
ATOM 3804 N N . THR B 1 30 ? -7.59 -24.625 6.645 1 98.56 30 THR B N 1
ATOM 3805 C CA . THR B 1 30 ? -8.406 -23.594 7.262 1 98.56 30 THR B CA 1
ATOM 3806 C C . THR B 1 30 ? -8.531 -22.375 6.34 1 98.56 30 THR B C 1
ATOM 3808 O O . THR B 1 30 ? -9.617 -21.812 6.195 1 98.56 30 THR B O 1
ATOM 3811 N N . SER B 1 31 ? -7.41 -21.953 5.738 1 98.69 31 SER B N 1
ATOM 3812 C CA . SER B 1 31 ? -7.453 -20.844 4.793 1 98.69 31 SER B CA 1
ATOM 3813 C C . SER B 1 31 ? -8.398 -21.141 3.631 1 98.69 31 SER B C 1
ATOM 3815 O O . SER B 1 31 ? -9.203 -20.281 3.244 1 98.69 31 SER B O 1
ATOM 3817 N N . ILE B 1 32 ? -8.328 -22.375 3.086 1 98.88 32 ILE B N 1
ATOM 3818 C CA . ILE B 1 32 ? -9.156 -22.766 1.949 1 98.88 32 ILE B CA 1
ATOM 3819 C C . ILE B 1 32 ? -10.625 -22.781 2.359 1 98.88 32 ILE B C 1
ATOM 3821 O O . ILE B 1 32 ? -11.477 -22.188 1.682 1 98.88 32 ILE B O 1
ATOM 3825 N N . ARG B 1 33 ? -10.922 -23.391 3.465 1 98.75 33 ARG B N 1
ATOM 3826 C CA . ARG B 1 33 ? -12.305 -23.531 3.922 1 98.75 33 ARG B CA 1
ATOM 3827 C C . ARG B 1 33 ? -12.945 -22.172 4.16 1 98.75 33 ARG B C 1
ATOM 3829 O O . ARG B 1 33 ? -14.094 -21.938 3.781 1 98.75 33 ARG B O 1
ATOM 3836 N N . ASN B 1 34 ? -12.188 -21.281 4.711 1 98.5 34 ASN B N 1
ATOM 3837 C CA . ASN B 1 34 ? -12.781 -20.031 5.184 1 98.5 34 ASN B CA 1
ATOM 3838 C C . ASN B 1 34 ? -12.82 -18.984 4.086 1 98.5 34 ASN B C 1
ATOM 3840 O O . ASN B 1 34 ? -13.734 -18.156 4.047 1 98.5 34 ASN B O 1
ATOM 3844 N N . TYR B 1 35 ? -11.828 -19.016 3.141 1 98.81 35 TYR B N 1
ATOM 3845 C CA . TYR B 1 35 ? -11.727 -17.828 2.299 1 98.81 35 TYR B CA 1
ATOM 3846 C C . TYR B 1 35 ? -11.586 -18.219 0.831 1 98.81 35 TYR B C 1
ATOM 3848 O O . TYR B 1 35 ? -11.648 -17.359 -0.05 1 98.81 35 TYR B O 1
ATOM 3856 N N . PHE B 1 36 ? -11.414 -19.5 0.515 1 98.81 36 PHE B N 1
ATOM 3857 C CA . PHE B 1 36 ? -11.18 -19.875 -0.874 1 98.81 36 PHE B CA 1
ATOM 3858 C C . PHE B 1 36 ? -12.047 -21.078 -1.26 1 98.81 36 PHE B C 1
ATOM 3860 O O . PHE B 1 36 ? -11.594 -21.969 -1.985 1 98.81 36 PHE B O 1
ATOM 3867 N N . SER B 1 37 ? -13.258 -21.125 -0.751 1 98.75 37 SER B N 1
ATOM 3868 C CA . SER B 1 37 ? -14.133 -22.266 -0.986 1 98.75 37 SER B CA 1
ATOM 3869 C C . SER B 1 37 ? -15.445 -21.844 -1.632 1 98.75 37 SER B C 1
ATOM 3871 O O . SER B 1 37 ? -16.438 -22.578 -1.595 1 98.75 37 SER B O 1
ATOM 3873 N N . ASN B 1 38 ? -15.492 -20.578 -2.115 1 98.62 38 ASN B N 1
ATOM 3874 C CA . ASN B 1 38 ? -16.656 -20.062 -2.824 1 98.62 38 ASN B CA 1
ATOM 3875 C C . ASN B 1 38 ? -16.25 -19.172 -3.988 1 98.62 38 ASN B C 1
ATOM 3877 O O . ASN B 1 38 ? -15.07 -18.844 -4.145 1 98.62 38 ASN B O 1
ATOM 3881 N N . THR B 1 39 ? -17.219 -18.875 -4.801 1 98.31 39 THR B N 1
ATOM 3882 C CA . THR B 1 39 ? -16.984 -18.125 -6.027 1 98.31 39 THR B CA 1
ATOM 3883 C C . THR B 1 39 ? -16.422 -16.734 -5.715 1 98.31 39 THR B C 1
ATOM 3885 O O . THR B 1 39 ? -17 -15.992 -4.918 1 98.31 39 THR B O 1
ATOM 3888 N N . ARG B 1 40 ? -15.297 -16.359 -6.344 1 98 40 ARG B N 1
ATOM 3889 C CA . ARG B 1 40 ? -14.609 -15.078 -6.207 1 98 40 ARG B CA 1
ATOM 3890 C C . ARG B 1 40 ? -14.547 -14.344 -7.539 1 98 40 ARG B C 1
ATOM 3892 O O . ARG B 1 40 ? -13.461 -14.062 -8.047 1 98 40 ARG B O 1
ATOM 3899 N N . HIS B 1 41 ? -15.664 -14.016 -8.008 1 95.12 41 HIS B N 1
ATOM 3900 C CA . HIS B 1 41 ? -15.844 -13.406 -9.32 1 95.12 41 HIS B CA 1
ATOM 3901 C C . HIS B 1 41 ? -16.188 -11.93 -9.195 1 95.12 41 HIS B C 1
ATOM 3903 O O . HIS B 1 41 ? -16.656 -11.477 -8.148 1 95.12 41 HIS B O 1
ATOM 3909 N N . HIS B 1 42 ? -16 -11.117 -10.242 1 91.88 42 HIS B N 1
ATOM 3910 C CA . HIS B 1 42 ? -16.125 -9.664 -10.195 1 91.88 42 HIS B CA 1
ATOM 3911 C C . HIS B 1 42 ? -17.578 -9.234 -10.266 1 91.88 42 HIS B C 1
ATOM 3913 O O . HIS B 1 42 ? -17.906 -8.07 -9.984 1 91.88 42 HIS B O 1
ATOM 3919 N N . GLU B 1 43 ? -18.453 -10.102 -10.672 1 92.81 43 GLU B N 1
ATOM 3920 C CA . GLU B 1 43 ? -19.859 -9.727 -10.742 1 92.81 43 GLU B CA 1
ATOM 3921 C C . GLU B 1 43 ? -20.406 -9.398 -9.359 1 92.81 43 GLU B C 1
ATOM 3923 O O . GLU B 1 43 ? -19.969 -9.969 -8.359 1 92.81 43 GLU B O 1
ATOM 3928 N N . PRO B 1 44 ? -21.375 -8.555 -9.281 1 91.19 44 PRO B N 1
ATOM 3929 C CA . PRO B 1 44 ? -21.859 -7.996 -8.016 1 91.19 44 PRO B CA 1
ATOM 3930 C C . PRO B 1 44 ? -22.297 -9.078 -7.027 1 91.19 44 PRO B C 1
ATOM 3932 O O . PRO B 1 44 ? -22.094 -8.922 -5.816 1 91.19 44 PRO B O 1
ATOM 3935 N N . GLU B 1 45 ? -22.844 -10.148 -7.516 1 94.12 45 GLU B N 1
ATOM 3936 C CA . GLU B 1 45 ? -23.359 -11.188 -6.633 1 94.12 45 GLU B CA 1
ATOM 3937 C C . GLU B 1 45 ? -22.234 -11.883 -5.875 1 94.12 45 GLU B C 1
ATOM 3939 O O . GLU B 1 45 ? -22.453 -12.445 -4.801 1 94.12 45 GLU B O 1
ATOM 3944 N N . TYR B 1 46 ? -21.031 -11.82 -6.391 1 95.19 46 TYR B N 1
ATOM 3945 C CA . TYR B 1 46 ? -19.906 -12.562 -5.809 1 95.19 46 TYR B CA 1
ATOM 3946 C C . TYR B 1 46 ? -18.891 -11.617 -5.188 1 95.19 46 TYR B C 1
ATOM 3948 O O . TYR B 1 46 ? -17.875 -12.055 -4.656 1 95.19 46 TYR B O 1
ATOM 3956 N N . LYS B 1 47 ? -19.172 -10.375 -5.168 1 91.06 47 LYS B N 1
ATOM 3957 C CA . LYS B 1 47 ? -18.188 -9.352 -4.844 1 91.06 47 LYS B CA 1
ATOM 3958 C C . LYS B 1 47 ? -17.812 -9.391 -3.363 1 91.06 47 LYS B C 1
ATOM 3960 O O . LYS B 1 47 ? -16.672 -9.133 -2.994 1 91.06 47 LYS B O 1
ATOM 3965 N N . ASP B 1 48 ? -18.766 -9.719 -2.51 1 94.5 48 ASP B N 1
ATOM 3966 C CA . ASP B 1 48 ? -18.5 -9.719 -1.075 1 94.5 48 ASP B CA 1
ATOM 3967 C C . ASP B 1 48 ? -17.5 -10.805 -0.698 1 94.5 48 ASP B C 1
ATOM 3969 O O . ASP B 1 48 ? -16.562 -10.562 0.065 1 94.5 48 ASP B O 1
ATOM 3973 N N . TYR B 1 49 ? -17.703 -11.992 -1.204 1 98.06 49 TYR B N 1
ATOM 3974 C CA . TYR B 1 49 ? -16.781 -13.078 -0.886 1 98.06 49 TYR B CA 1
ATOM 3975 C C . TYR B 1 49 ? -15.422 -12.828 -1.512 1 98.06 49 TYR B C 1
ATOM 3977 O O . TYR B 1 49 ? -14.391 -13.125 -0.901 1 98.06 49 TYR B O 1
ATOM 3985 N N . LYS B 1 50 ? -15.375 -12.32 -2.727 1 98.06 50 LYS B N 1
ATOM 3986 C CA . LYS B 1 50 ? -14.102 -11.977 -3.359 1 98.06 50 LYS B CA 1
ATOM 3987 C C . LYS B 1 50 ? -13.359 -10.922 -2.549 1 98.06 50 LYS B C 1
ATOM 3989 O O . LYS B 1 50 ? -12.141 -11.023 -2.354 1 98.06 50 LYS B O 1
ATOM 3994 N N . TYR B 1 51 ? -14.094 -9.938 -2.096 1 97.38 51 TYR B N 1
ATOM 3995 C CA . TYR B 1 51 ? -13.516 -8.898 -1.26 1 97.38 51 TYR B CA 1
ATOM 3996 C C . TYR B 1 51 ? -12.945 -9.484 0.025 1 97.38 51 TYR B C 1
ATOM 3998 O O . TYR B 1 51 ? -11.844 -9.117 0.443 1 97.38 51 TYR B O 1
ATOM 4006 N N . ALA B 1 52 ? -13.633 -10.359 0.646 1 98.19 52 ALA B N 1
ATOM 4007 C CA . ALA B 1 52 ? -13.172 -10.984 1.884 1 98.19 52 ALA B CA 1
ATOM 4008 C C . ALA B 1 52 ? -11.898 -11.789 1.649 1 98.19 52 ALA B C 1
ATOM 4010 O O . ALA B 1 52 ? -10.992 -11.789 2.484 1 98.19 52 ALA B O 1
ATOM 4011 N N . ALA B 1 53 ? -11.844 -12.492 0.537 1 98.88 53 ALA B N 1
ATOM 4012 C CA . ALA B 1 53 ? -10.648 -13.258 0.202 1 98.88 53 ALA B CA 1
ATOM 4013 C C . ALA B 1 53 ? -9.445 -12.344 0.009 1 98.88 53 ALA B C 1
ATOM 4015 O O . ALA B 1 53 ? -8.359 -12.609 0.531 1 98.88 53 ALA B O 1
ATOM 4016 N N . LYS B 1 54 ? -9.656 -11.289 -0.716 1 98.69 54 LYS B N 1
ATOM 4017 C CA . LYS B 1 54 ? -8.617 -10.289 -0.948 1 98.69 54 LYS B CA 1
ATOM 4018 C C . LYS B 1 54 ? -8.109 -9.703 0.368 1 98.69 54 LYS B C 1
ATOM 4020 O O . LYS B 1 54 ? -6.902 -9.594 0.58 1 98.69 54 LYS B O 1
ATOM 4025 N N . GLU B 1 55 ? -9.008 -9.352 1.271 1 98.38 55 GLU B N 1
ATOM 4026 C CA . GLU B 1 55 ? -8.664 -8.781 2.57 1 98.38 55 GLU B CA 1
ATOM 4027 C C . GLU B 1 55 ? -7.934 -9.797 3.439 1 98.38 55 GLU B C 1
ATOM 4029 O O . GLU B 1 55 ? -7.047 -9.438 4.219 1 98.38 55 GLU B O 1
ATOM 4034 N N . TYR B 1 56 ? -8.359 -11.031 3.334 1 98.75 56 TYR B N 1
ATOM 4035 C CA . TYR B 1 56 ? -7.664 -12.078 4.074 1 98.75 56 TYR B CA 1
ATOM 4036 C C . TYR B 1 56 ? -6.215 -12.203 3.621 1 98.75 56 TYR B C 1
ATOM 4038 O O . TYR B 1 56 ? -5.305 -12.297 4.449 1 98.75 56 TYR B O 1
ATOM 4046 N N . ILE B 1 57 ? -5.988 -12.195 2.307 1 98.94 57 ILE B N 1
ATOM 4047 C CA . ILE B 1 57 ? -4.637 -12.273 1.758 1 98.94 57 ILE B CA 1
ATOM 4048 C C . ILE B 1 57 ? -3.807 -11.102 2.27 1 98.94 57 ILE B C 1
ATOM 4050 O O . ILE B 1 57 ? -2.693 -11.289 2.764 1 98.94 57 ILE B O 1
ATOM 4054 N N . TYR B 1 58 ? -4.367 -9.891 2.16 1 98.69 58 TYR B N 1
ATOM 4055 C CA . TYR B 1 58 ? -3.68 -8.711 2.67 1 98.69 58 TYR B CA 1
ATOM 4056 C C . TYR B 1 58 ? -3.326 -8.883 4.145 1 98.69 58 TYR B C 1
ATOM 4058 O O . TYR B 1 58 ? -2.195 -8.609 4.551 1 98.69 58 TYR B O 1
ATOM 4066 N N . GLY B 1 59 ? -4.301 -9.273 4.934 1 98.19 59 GLY B N 1
ATOM 4067 C CA . GLY B 1 59 ? -4.105 -9.445 6.363 1 98.19 59 GLY B CA 1
ATOM 4068 C C . GLY B 1 59 ? -2.996 -10.43 6.695 1 98.19 59 GLY B C 1
ATOM 4069 O O . GLY B 1 59 ? -2.203 -10.195 7.609 1 98.19 59 GLY B O 1
ATOM 4070 N N . GLU B 1 60 ? -2.947 -11.5 5.949 1 98.44 60 GLU B N 1
ATOM 4071 C CA . GLU B 1 60 ? -1.907 -12.492 6.184 1 98.44 60 GLU B CA 1
ATOM 4072 C C . GLU B 1 60 ? -0.53 -11.953 5.809 1 98.44 60 GLU B C 1
ATOM 4074 O O . GLU B 1 60 ? 0.437 -12.141 6.551 1 98.44 60 GLU B O 1
ATOM 4079 N N . PHE B 1 61 ? -0.438 -11.305 4.617 1 98.5 61 PHE B N 1
ATOM 4080 C CA . PHE B 1 61 ? 0.823 -10.672 4.242 1 98.5 61 PHE B CA 1
ATOM 4081 C C . PHE B 1 61 ? 1.296 -9.719 5.336 1 98.5 61 PHE B C 1
ATOM 4083 O O . PHE B 1 61 ? 2.457 -9.766 5.75 1 98.5 61 PHE B O 1
ATOM 4090 N N . PHE B 1 62 ? 0.366 -8.914 5.797 1 96.75 62 PHE B N 1
ATOM 4091 C CA . PHE B 1 62 ? 0.647 -7.891 6.797 1 96.75 62 PHE B CA 1
ATOM 4092 C C . PHE B 1 62 ? 1.058 -8.523 8.117 1 96.75 62 PHE B C 1
ATOM 4094 O O . PHE B 1 62 ? 2.035 -8.102 8.742 1 96.75 62 PHE B O 1
ATOM 4101 N N . ARG B 1 63 ? 0.33 -9.484 8.547 1 94.94 63 ARG B N 1
ATOM 4102 C CA . ARG B 1 63 ? 0.57 -10.172 9.812 1 94.94 63 ARG B CA 1
ATOM 4103 C C . ARG B 1 63 ? 1.966 -10.789 9.844 1 94.94 63 ARG B C 1
ATOM 4105 O O . ARG B 1 63 ? 2.615 -10.812 10.891 1 94.94 63 ARG B O 1
ATOM 4112 N N . TYR B 1 64 ? 2.373 -11.211 8.695 1 94.44 64 TYR B N 1
ATOM 4113 C CA . TYR B 1 64 ? 3.66 -11.898 8.664 1 94.44 64 TYR B CA 1
ATOM 4114 C C . TYR B 1 64 ? 4.785 -10.93 8.312 1 94.44 64 TYR B C 1
ATOM 4116 O O . TYR B 1 64 ? 5.887 -11.359 7.957 1 94.44 64 TYR B O 1
ATOM 4124 N N . GLY B 1 65 ? 4.523 -9.633 8.297 1 94.12 65 GLY B N 1
ATOM 4125 C CA . GLY B 1 65 ? 5.566 -8.617 8.312 1 94.12 65 GLY B CA 1
ATOM 4126 C C . GLY B 1 65 ? 5.957 -8.141 6.922 1 94.12 65 GLY B C 1
ATOM 4127 O O . GLY B 1 65 ? 6.961 -7.453 6.758 1 94.12 65 GLY B O 1
ATOM 4128 N N . LEU B 1 66 ? 5.219 -8.492 5.895 1 97.62 66 LEU B N 1
ATOM 4129 C CA . LEU B 1 66 ? 5.504 -8.008 4.547 1 97.62 66 LEU B CA 1
ATOM 4130 C C . LEU B 1 66 ? 5.016 -6.574 4.375 1 97.62 66 LEU B C 1
ATOM 4132 O O . LEU B 1 66 ? 3.957 -6.207 4.891 1 97.62 66 LEU B O 1
ATOM 4136 N N . ARG B 1 67 ? 5.816 -5.75 3.703 1 97.69 67 ARG B N 1
ATOM 4137 C CA . ARG B 1 67 ? 5.254 -4.5 3.201 1 97.69 67 ARG B CA 1
ATOM 4138 C C . ARG B 1 67 ? 4.141 -4.766 2.195 1 97.69 67 ARG B C 1
ATOM 4140 O O . ARG B 1 67 ? 4.398 -5.203 1.071 1 97.69 67 ARG B O 1
ATOM 4147 N N . THR B 1 68 ? 2.912 -4.523 2.627 1 98.38 68 THR B N 1
ATOM 4148 C CA . THR B 1 68 ? 1.745 -4.988 1.884 1 98.38 68 THR B CA 1
ATOM 4149 C C . THR B 1 68 ? 1.003 -3.811 1.256 1 98.38 68 THR B C 1
ATOM 4151 O O . THR B 1 68 ? 0.819 -2.773 1.896 1 98.38 68 THR B O 1
ATOM 4154 N N . GLU B 1 69 ? 0.629 -3.926 0.002 1 97.12 69 GLU B N 1
ATOM 4155 C CA . GLU B 1 69 ? -0.165 -2.896 -0.663 1 97.12 69 GLU B CA 1
ATOM 4156 C C . GLU B 1 69 ? -1.069 -3.502 -1.732 1 97.12 69 GLU B C 1
ATOM 4158 O O . GLU B 1 69 ? -0.889 -4.656 -2.125 1 97.12 69 GLU B O 1
ATOM 4163 N N . TYR B 1 70 ? -2.059 -2.736 -2.104 1 98.31 70 TYR B N 1
ATOM 4164 C CA . TYR B 1 70 ? -2.896 -3.088 -3.244 1 98.31 70 TYR B CA 1
ATOM 4165 C C . TYR B 1 70 ? -2.363 -2.459 -4.527 1 98.31 70 TYR B C 1
ATOM 4167 O O . TYR B 1 70 ? -1.916 -1.31 -4.52 1 98.31 70 TYR B O 1
ATOM 4175 N N . HIS B 1 71 ? -2.314 -3.23 -5.547 1 98.38 71 HIS B N 1
ATOM 4176 C CA . HIS B 1 71 ? -2.238 -2.666 -6.887 1 98.38 71 HIS B CA 1
ATOM 4177 C C . HIS B 1 71 ? -3.625 -2.535 -7.512 1 98.38 71 HIS B C 1
ATOM 4179 O O . HIS B 1 71 ? -4.23 -3.535 -7.906 1 98.38 71 HIS B O 1
ATOM 4185 N N . THR B 1 72 ? -4.102 -1.311 -7.574 1 98 72 THR B N 1
ATOM 4186 C CA . THR B 1 72 ? -5.445 -1.01 -8.062 1 98 72 THR B CA 1
ATOM 4187 C C . THR B 1 72 ? -5.41 -0.648 -9.547 1 98 72 THR B C 1
ATOM 4189 O O . THR B 1 72 ? -4.586 0.161 -9.977 1 98 72 THR B O 1
ATOM 4192 N N . PHE B 1 73 ? -6.309 -1.273 -10.336 1 95.94 73 PHE B N 1
ATOM 4193 C CA . PHE B 1 73 ? -6.344 -1.015 -11.766 1 95.94 73 PHE B CA 1
ATOM 4194 C C . PHE B 1 73 ? -7.77 -1.113 -12.297 1 95.94 73 PHE B C 1
ATOM 4196 O O . PHE B 1 73 ? -8.664 -1.605 -11.609 1 95.94 73 PHE B O 1
ATOM 4203 N N . GLN B 1 74 ? -7.973 -0.562 -13.438 1 93.62 74 GLN B N 1
ATOM 4204 C CA . GLN B 1 74 ? -9.234 -0.688 -14.164 1 93.62 74 GLN B CA 1
ATOM 4205 C C . GLN B 1 74 ? -9.062 -1.505 -15.438 1 93.62 74 GLN B C 1
ATOM 4207 O O . GLN B 1 74 ? -7.996 -1.479 -16.062 1 93.62 74 GLN B O 1
ATOM 4212 N N . GLU B 1 75 ? -10 -2.262 -15.688 1 91.44 75 GLU B N 1
ATOM 4213 C CA . GLU B 1 75 ? -10.102 -3.029 -16.922 1 91.44 75 GLU B CA 1
ATOM 4214 C C . GLU B 1 75 ? -11.406 -2.742 -17.656 1 91.44 75 GLU B C 1
ATOM 4216 O O . GLU B 1 75 ? -12.422 -3.404 -17.406 1 91.44 75 GLU B O 1
ATOM 4221 N N . THR B 1 76 ? -11.344 -1.856 -18.641 1 88.12 76 THR B N 1
ATOM 4222 C CA . THR B 1 76 ? -12.531 -1.305 -19.281 1 88.12 76 THR B CA 1
ATOM 4223 C C . THR B 1 76 ? -13.312 -2.398 -20 1 88.12 76 THR B C 1
ATOM 4225 O O . THR B 1 76 ? -14.531 -2.291 -20.156 1 88.12 76 THR B O 1
ATOM 4228 N N . SER B 1 77 ? -12.602 -3.43 -20.453 1 84.31 77 SER B N 1
ATOM 4229 C CA . SER B 1 77 ? -13.273 -4.531 -21.125 1 84.31 77 SER B CA 1
ATOM 4230 C C . SER B 1 77 ? -14.188 -5.293 -20.172 1 84.31 77 SER B C 1
ATOM 4232 O O . SER B 1 77 ? -15.078 -6.023 -20.609 1 84.31 77 SER B O 1
ATOM 4234 N N . VAL B 1 78 ? -13.961 -5.133 -18.906 1 86.56 78 VAL B N 1
ATOM 4235 C CA . VAL B 1 78 ? -14.766 -5.816 -17.906 1 86.56 78 VAL B CA 1
ATOM 4236 C C . VAL B 1 78 ? -15.789 -4.844 -17.312 1 86.56 78 VAL B C 1
ATOM 4238 O O . VAL B 1 78 ? -16.969 -5.176 -17.203 1 86.56 78 VAL B O 1
ATOM 4241 N N . SER B 1 79 ? -15.336 -3.707 -16.969 1 87.56 79 SER B N 1
ATOM 4242 C CA . SER B 1 79 ? -16.172 -2.658 -16.406 1 87.56 79 SER B CA 1
ATOM 4243 C C . SER B 1 79 ? -15.555 -1.28 -16.609 1 87.56 79 SER B C 1
ATOM 4245 O O . SER B 1 79 ? -14.336 -1.117 -16.469 1 87.56 79 SER B O 1
ATOM 4247 N N . SER B 1 80 ? -16.359 -0.361 -16.828 1 88.31 80 SER B N 1
ATOM 4248 C CA . SER B 1 80 ? -15.867 0.999 -17.031 1 88.31 80 SER B CA 1
ATOM 4249 C C . SER B 1 80 ? -15.773 1.748 -15.703 1 88.31 80 SER B C 1
ATOM 4251 O O . SER B 1 80 ? -15.141 2.803 -15.625 1 88.31 80 SER B O 1
ATOM 4253 N N . THR B 1 81 ? -16.344 1.195 -14.68 1 88.38 81 THR B N 1
ATOM 4254 C CA . THR B 1 81 ? -16.438 1.968 -13.445 1 88.38 81 THR B CA 1
ATOM 4255 C C . THR B 1 81 ? -15.758 1.231 -12.297 1 88.38 81 THR B C 1
ATOM 4257 O O . THR B 1 81 ? -15.297 1.856 -11.336 1 88.38 81 THR B O 1
ATOM 4260 N N . ASP B 1 82 ? -15.672 -0.066 -12.438 1 91.25 82 ASP B N 1
ATOM 4261 C CA . ASP B 1 82 ? -15.172 -0.847 -11.312 1 91.25 82 ASP B CA 1
ATOM 4262 C C . ASP B 1 82 ? -13.641 -0.826 -11.266 1 91.25 82 ASP B C 1
ATOM 4264 O O . ASP B 1 82 ? -12.984 -0.651 -12.297 1 91.25 82 ASP B O 1
ATOM 4268 N N . TYR B 1 83 ? -13.172 -0.96 -10.07 1 95 83 TYR B N 1
ATOM 4269 C CA . TYR B 1 83 ? -11.742 -1.147 -9.836 1 95 83 TYR B CA 1
ATOM 4270 C C . TYR B 1 83 ? -11.445 -2.57 -9.383 1 95 83 TYR B C 1
ATOM 4272 O O . TYR B 1 83 ? -12.266 -3.199 -8.711 1 95 83 TYR B O 1
ATOM 4280 N N . PHE B 1 84 ? -10.312 -3.041 -9.789 1 96.19 84 PHE B N 1
ATOM 4281 C CA . PHE B 1 84 ? -9.797 -4.352 -9.406 1 96.19 84 PHE B CA 1
ATOM 4282 C C . PHE B 1 84 ? -8.477 -4.223 -8.664 1 96.19 84 PHE B C 1
ATOM 4284 O O . PHE B 1 84 ? -7.801 -3.195 -8.758 1 96.19 84 PHE B O 1
ATOM 4291 N N . GLN B 1 85 ? -8.18 -5.254 -7.797 1 98.06 85 GLN B N 1
ATOM 4292 C CA . GLN B 1 85 ? -6.992 -5.098 -6.969 1 98.06 85 GLN B CA 1
ATOM 4293 C C . GLN B 1 85 ? -6.223 -6.41 -6.859 1 98.06 85 GLN B C 1
ATOM 4295 O O . GLN B 1 85 ? -6.781 -7.43 -6.453 1 98.06 85 GLN B O 1
ATOM 4300 N N . SER B 1 86 ? -4.957 -6.383 -7.242 1 98.69 86 SER B N 1
ATOM 4301 C CA . SER B 1 86 ? -4.027 -7.414 -6.793 1 98.69 86 SER B CA 1
ATOM 4302 C C . SER B 1 86 ? -3.436 -7.07 -5.43 1 98.69 86 SER B C 1
ATOM 4304 O O . SER B 1 86 ? -3.408 -5.902 -5.039 1 98.69 86 SER B O 1
ATOM 4306 N N . VAL B 1 87 ? -3.084 -8.062 -4.684 1 98.88 87 VAL B N 1
ATOM 4307 C CA . VAL B 1 87 ? -2.447 -7.855 -3.387 1 98.88 87 VAL B CA 1
ATOM 4308 C C . VAL B 1 87 ? -0.955 -8.164 -3.488 1 98.88 87 VAL B C 1
ATOM 4310 O O . VAL B 1 87 ? -0.567 -9.242 -3.947 1 98.88 87 VAL B O 1
ATOM 4313 N N . ILE B 1 88 ? -0.109 -7.211 -3.094 1 98.88 88 ILE B N 1
ATOM 4314 C CA . ILE B 1 88 ? 1.338 -7.359 -3.201 1 98.88 88 ILE B CA 1
ATOM 4315 C C . ILE B 1 88 ? 1.963 -7.352 -1.809 1 98.88 88 ILE B C 1
ATOM 4317 O O . ILE B 1 88 ? 1.601 -6.531 -0.963 1 98.88 88 ILE B O 1
ATOM 4321 N N . GLY B 1 89 ? 2.791 -8.281 -1.482 1 98.75 89 GLY B N 1
ATOM 4322 C CA . GLY B 1 89 ? 3.633 -8.328 -0.298 1 98.75 89 GLY B CA 1
ATOM 4323 C C . GLY B 1 89 ? 5.113 -8.391 -0.621 1 98.75 89 GLY B C 1
ATOM 4324 O O . GLY B 1 89 ? 5.543 -9.211 -1.437 1 98.75 89 GLY B O 1
ATOM 4325 N N . ILE B 1 90 ? 5.895 -7.527 -0.006 1 98.31 90 ILE B N 1
ATOM 4326 C CA . ILE B 1 90 ? 7.312 -7.418 -0.327 1 98.31 90 ILE B CA 1
ATOM 4327 C C . ILE B 1 90 ? 8.148 -7.676 0.924 1 98.31 90 ILE B C 1
ATOM 4329 O O . ILE B 1 90 ? 7.91 -7.07 1.973 1 98.31 90 ILE B O 1
ATOM 4333 N N . ALA B 1 91 ? 9.062 -8.586 0.854 1 97.25 91 ALA B N 1
ATOM 4334 C CA . ALA B 1 91 ? 10.141 -8.766 1.824 1 97.25 91 ALA B CA 1
ATOM 4335 C C . ALA B 1 91 ? 11.469 -8.266 1.267 1 97.25 91 ALA B C 1
ATOM 4337 O O . ALA B 1 91 ? 12.109 -8.953 0.467 1 97.25 91 ALA B O 1
ATOM 4338 N N . ARG B 1 92 ? 11.906 -7.125 1.696 1 96.12 92 ARG B N 1
ATOM 4339 C CA . ARG B 1 92 ? 13.141 -6.535 1.194 1 96.12 92 ARG B CA 1
ATOM 4340 C C . ARG B 1 92 ? 14.359 -7.285 1.718 1 96.12 92 ARG B C 1
ATOM 4342 O O . ARG B 1 92 ? 14.391 -7.691 2.881 1 96.12 92 ARG B O 1
ATOM 4349 N N . GLY B 1 93 ? 15.312 -7.496 0.854 1 96.12 93 GLY B N 1
ATOM 4350 C CA . GLY B 1 93 ? 16.609 -8.023 1.259 1 96.12 93 GLY B CA 1
ATOM 4351 C C . GLY B 1 93 ? 17.641 -6.941 1.497 1 96.12 93 GLY B C 1
ATOM 4352 O O . GLY B 1 93 ? 17.391 -5.766 1.23 1 96.12 93 GLY B O 1
ATOM 4353 N N . THR B 1 94 ? 18.797 -7.34 1.927 1 95.62 94 THR B N 1
ATOM 4354 C CA . THR B 1 94 ? 19.859 -6.379 2.209 1 95.62 94 THR B CA 1
ATOM 4355 C C . THR B 1 94 ? 20.359 -5.742 0.918 1 95.62 94 THR B C 1
ATOM 4357 O O . THR B 1 94 ? 20.953 -4.66 0.946 1 95.62 94 THR B O 1
ATOM 4360 N N . ASN B 1 95 ? 20.156 -6.402 -0.243 1 96.31 95 ASN B N 1
ATOM 4361 C CA . ASN B 1 95 ? 20.578 -5.863 -1.533 1 96.31 95 ASN B CA 1
ATOM 4362 C C . ASN B 1 95 ? 19.531 -4.922 -2.115 1 96.31 95 ASN B C 1
ATOM 4364 O O . ASN B 1 95 ? 19.719 -4.352 -3.189 1 96.31 95 ASN B O 1
ATOM 4368 N N . PHE B 1 96 ? 18.484 -4.742 -1.403 1 97.06 96 PHE B N 1
ATOM 4369 C CA . PHE B 1 96 ? 17.391 -3.91 -1.903 1 97.06 96 PHE B CA 1
ATOM 4370 C C . PHE B 1 96 ? 17.906 -2.539 -2.322 1 97.06 96 PHE B C 1
ATOM 4372 O O . PHE B 1 96 ? 18.672 -1.905 -1.59 1 97.06 96 PHE B O 1
ATOM 4379 N N . GLY B 1 97 ? 17.469 -2.162 -3.537 1 95.88 97 GLY B N 1
ATOM 4380 C CA . GLY B 1 97 ? 17.812 -0.845 -4.043 1 95.88 97 GLY B CA 1
ATOM 4381 C C . GLY B 1 97 ? 19.156 -0.815 -4.762 1 95.88 97 GLY B C 1
ATOM 4382 O O . GLY B 1 97 ? 19.594 0.238 -5.227 1 95.88 97 GLY B O 1
ATOM 4383 N N . THR B 1 98 ? 19.812 -1.935 -4.836 1 96.12 98 THR B N 1
ATOM 4384 C CA . THR B 1 98 ? 21.109 -1.995 -5.5 1 96.12 98 THR B CA 1
ATOM 4385 C C . THR B 1 98 ? 21.047 -2.898 -6.73 1 96.12 98 THR B C 1
ATOM 4387 O O . THR B 1 98 ? 20.109 -3.686 -6.883 1 96.12 98 THR B O 1
ATOM 4390 N N . ALA B 1 99 ? 22.031 -2.797 -7.551 1 94.69 99 ALA B N 1
ATOM 4391 C CA . ALA B 1 99 ? 22.109 -3.582 -8.781 1 94.69 99 ALA B CA 1
ATOM 4392 C C . ALA B 1 99 ? 22.359 -5.055 -8.477 1 94.69 99 ALA B C 1
ATOM 4394 O O . ALA B 1 99 ? 22.156 -5.914 -9.336 1 94.69 99 ALA B O 1
ATOM 4395 N N . ASN B 1 100 ? 22.719 -5.371 -7.23 1 95.06 100 ASN B N 1
ATOM 4396 C CA . ASN B 1 100 ? 23.047 -6.742 -6.855 1 95.06 100 ASN B CA 1
ATOM 4397 C C . ASN B 1 100 ? 21.797 -7.516 -6.426 1 95.06 100 ASN B C 1
ATOM 4399 O O . ASN B 1 100 ? 21.859 -8.734 -6.227 1 95.06 100 ASN B O 1
ATOM 4403 N N . ASP B 1 101 ? 20.703 -6.809 -6.281 1 96.75 101 ASP B N 1
ATOM 4404 C CA . ASP B 1 101 ? 19.469 -7.473 -5.859 1 96.75 101 ASP B CA 1
ATOM 4405 C C . ASP B 1 101 ? 18.938 -8.398 -6.953 1 96.75 101 ASP B C 1
ATOM 4407 O O . ASP B 1 101 ? 18.688 -7.961 -8.078 1 96.75 101 ASP B O 1
ATOM 4411 N N . ARG B 1 102 ? 18.828 -9.719 -6.68 1 96.81 102 ARG B N 1
ATOM 4412 C CA . ARG B 1 102 ? 18.219 -10.68 -7.594 1 96.81 102 ARG B CA 1
ATOM 4413 C C . ARG B 1 102 ? 16.828 -11.062 -7.133 1 96.81 102 ARG B C 1
ATOM 4415 O O . ARG B 1 102 ? 16.625 -12.109 -6.504 1 96.81 102 ARG B O 1
ATOM 4422 N N . ILE B 1 103 ? 15.875 -10.328 -7.512 1 97.75 103 ILE B N 1
ATOM 4423 C CA . ILE B 1 103 ? 14.5 -10.398 -7.035 1 97.75 103 ILE B CA 1
ATOM 4424 C C 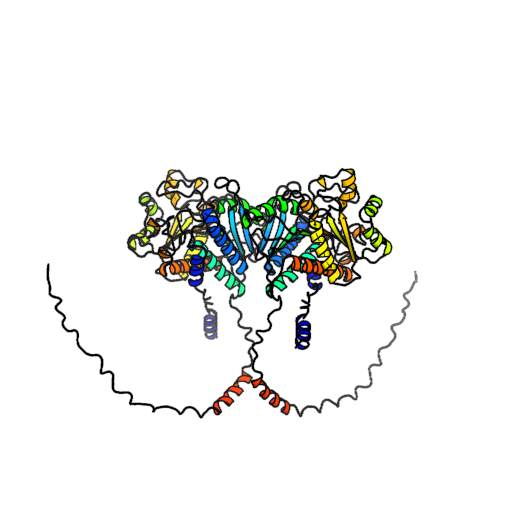. ILE B 1 103 ? 13.883 -11.734 -7.441 1 97.75 103 ILE B C 1
ATOM 4426 O O . ILE B 1 103 ? 14.078 -12.195 -8.57 1 97.75 103 ILE B O 1
ATOM 4430 N N . ILE B 1 104 ? 13.188 -12.398 -6.555 1 98.12 104 ILE B N 1
ATOM 4431 C CA . ILE B 1 104 ? 12.398 -13.586 -6.844 1 98.12 104 ILE B CA 1
ATOM 4432 C C . ILE B 1 104 ? 10.945 -13.359 -6.426 1 98.12 104 ILE B C 1
ATOM 4434 O O . ILE B 1 104 ? 10.68 -12.695 -5.426 1 98.12 104 ILE B O 1
ATOM 4438 N N . GLY B 1 105 ? 10.039 -13.867 -7.203 1 98.5 105 GLY B N 1
ATOM 4439 C CA . GLY B 1 105 ? 8.617 -13.656 -6.953 1 98.5 105 GLY B CA 1
ATOM 4440 C C . GLY B 1 105 ? 7.836 -14.953 -6.848 1 98.5 105 GLY B C 1
ATOM 4441 O O . GLY B 1 105 ? 8.289 -16 -7.32 1 98.5 105 GLY B O 1
ATOM 4442 N N . LEU B 1 106 ? 6.746 -14.914 -6.195 1 98.94 106 LEU B N 1
ATOM 4443 C CA . LEU B 1 106 ? 5.727 -15.961 -6.129 1 98.94 106 LEU B CA 1
ATOM 4444 C C . LEU B 1 106 ? 4.34 -15.383 -6.379 1 98.94 106 LEU B C 1
ATOM 4446 O O . LEU B 1 106 ? 3.947 -14.398 -5.75 1 98.94 106 LEU B O 1
ATOM 4450 N N . GLY B 1 107 ? 3.605 -15.961 -7.328 1 98.81 107 GLY B N 1
ATOM 4451 C CA . GLY B 1 107 ? 2.311 -15.414 -7.699 1 98.81 107 GLY B CA 1
ATOM 4452 C C . GLY B 1 107 ? 1.232 -16.469 -7.836 1 98.81 107 GLY B C 1
ATOM 4453 O O . GLY B 1 107 ? 1.519 -17.609 -8.203 1 98.81 107 GLY B O 1
ATOM 4454 N N . ALA B 1 108 ? 0.049 -16.125 -7.566 1 98.81 108 ALA B N 1
ATOM 4455 C CA . ALA B 1 108 ? -1.174 -16.891 -7.773 1 98.81 108 ALA B CA 1
ATOM 4456 C C . ALA B 1 108 ? -2.379 -15.977 -7.945 1 98.81 108 ALA B C 1
ATOM 4458 O O . ALA B 1 108 ? -2.447 -14.906 -7.328 1 98.81 108 ALA B O 1
ATOM 4459 N N . HIS B 1 109 ? -3.283 -16.359 -8.805 1 97.94 109 HIS B N 1
ATOM 4460 C CA . HIS B 1 109 ? -4.488 -15.539 -8.875 1 97.94 109 HIS B CA 1
ATOM 4461 C C . HIS B 1 109 ? -5.52 -15.984 -7.844 1 97.94 109 HIS B C 1
ATOM 4463 O O . HIS B 1 109 ? -5.59 -17.172 -7.504 1 97.94 109 HIS B O 1
ATOM 4469 N N . TYR B 1 110 ? -6.316 -15.031 -7.402 1 98.5 110 TYR B N 1
ATOM 4470 C CA . TYR B 1 110 ? -7.266 -15.422 -6.367 1 98.5 110 TYR B CA 1
ATOM 4471 C C . TYR B 1 110 ? -8.695 -15.367 -6.891 1 98.5 110 TYR B C 1
ATOM 4473 O O . TYR B 1 110 ? -9.617 -15.867 -6.242 1 98.5 110 TYR B O 1
ATOM 4481 N N . ASP B 1 111 ? -8.93 -14.797 -8.125 1 97 111 ASP B N 1
ATOM 4482 C CA . ASP B 1 111 ? -10.281 -14.742 -8.688 1 97 111 ASP B CA 1
ATOM 4483 C C . ASP B 1 111 ? -10.688 -16.094 -9.266 1 97 111 ASP B C 1
ATOM 4485 O O . ASP B 1 111 ? -9.867 -17 -9.383 1 97 111 ASP B O 1
ATOM 4489 N N . THR B 1 112 ? -12 -16.25 -9.508 1 95.75 112 THR B N 1
ATOM 4490 C CA . THR B 1 112 ? -12.539 -17.438 -10.148 1 95.75 112 THR B CA 1
ATOM 4491 C C . THR B 1 112 ? -13.461 -17.062 -11.305 1 95.75 112 THR B C 1
ATOM 4493 O O . THR B 1 112 ? -13.836 -15.898 -11.453 1 95.75 112 THR B O 1
ATOM 4496 N N . VAL B 1 113 ? -13.727 -18.094 -12.125 1 93.56 113 VAL B N 1
ATOM 4497 C CA . VAL B 1 113 ? -14.883 -17.938 -13 1 93.56 113 VAL B CA 1
ATOM 4498 C C . VAL B 1 113 ? -16.156 -18 -12.18 1 93.56 113 VAL B C 1
ATOM 4500 O O . VAL B 1 113 ? -16.141 -18.391 -11.008 1 93.56 113 VAL B O 1
ATOM 4503 N N . LYS B 1 114 ? -17.266 -17.609 -12.781 1 93.31 114 LYS B N 1
ATOM 4504 C CA . LYS B 1 114 ? -18.516 -17.453 -12.055 1 93.31 114 LYS B CA 1
ATOM 4505 C C . LYS B 1 114 ? -19.109 -18.812 -11.688 1 93.31 114 LYS B C 1
ATOM 4507 O O . LYS B 1 114 ? -19.828 -18.938 -10.695 1 93.31 114 LYS B O 1
ATOM 4512 N N . GLU B 1 115 ? -18.766 -19.875 -12.398 1 94.19 115 GLU B N 1
ATOM 4513 C CA . GLU B 1 115 ? -19.438 -21.172 -12.273 1 94.19 115 GLU B CA 1
ATOM 4514 C C . GLU B 1 115 ? -18.781 -22.047 -11.211 1 94.19 115 GLU B C 1
ATOM 4516 O O . GLU B 1 115 ? -19.344 -23.047 -10.789 1 94.19 115 GLU B O 1
ATOM 4521 N N . THR B 1 116 ? -17.641 -21.656 -10.758 1 96.88 116 THR B N 1
ATOM 4522 C CA . THR B 1 116 ? -16.859 -22.562 -9.93 1 96.88 116 THR B CA 1
ATOM 4523 C C . THR B 1 116 ? -16.812 -22.062 -8.484 1 96.88 116 THR B C 1
ATOM 4525 O O . THR B 1 116 ? -17.047 -20.875 -8.227 1 96.88 116 THR B O 1
ATOM 4528 N N . LYS B 1 117 ? -16.531 -23.031 -7.516 1 98.44 117 LYS B N 1
ATOM 4529 C CA . LYS B 1 117 ? -16.203 -22.641 -6.145 1 98.44 117 LYS B CA 1
ATOM 4530 C C . LYS B 1 117 ? -14.711 -22.438 -5.969 1 98.44 117 LYS B C 1
ATOM 4532 O O . LYS B 1 117 ? -14.266 -21.859 -4.965 1 98.44 117 LYS B O 1
ATOM 4537 N N . GLY B 1 118 ? -13.93 -22.859 -6.918 1 98.38 118 GLY B N 1
ATOM 4538 C CA . GLY B 1 118 ? -12.547 -22.453 -7.121 1 98.38 118 GLY B CA 1
ATOM 4539 C C . GLY B 1 118 ? -11.625 -22.938 -6.02 1 98.38 118 GLY B C 1
ATOM 4540 O O . GLY B 1 118 ? -10.68 -22.25 -5.645 1 98.38 118 GLY B O 1
ATOM 4541 N N . VAL B 1 119 ? -11.898 -24.125 -5.461 1 98.88 119 VAL B N 1
ATOM 4542 C CA . VAL B 1 119 ? -11.039 -24.656 -4.402 1 98.88 119 VAL B CA 1
ATOM 4543 C C . VAL B 1 119 ? -9.664 -25 -4.969 1 98.88 119 VAL B C 1
ATOM 4545 O O . VAL B 1 119 ? -8.641 -24.562 -4.434 1 98.88 119 VAL B O 1
ATOM 4548 N N . ASP B 1 120 ? -9.656 -25.766 -6.027 1 98.81 120 ASP B N 1
ATOM 4549 C CA . ASP B 1 120 ? -8.383 -26.062 -6.676 1 98.81 120 ASP B CA 1
ATOM 4550 C C . ASP B 1 120 ? -7.938 -24.906 -7.57 1 98.81 120 ASP B C 1
ATOM 4552 O O . ASP B 1 120 ? -6.777 -24.5 -7.531 1 98.81 120 ASP B O 1
ATOM 4556 N N . ASP B 1 121 ? -8.836 -24.375 -8.352 1 97.31 121 ASP B N 1
ATOM 4557 C CA . ASP B 1 121 ? -8.609 -23.234 -9.25 1 97.31 121 ASP B CA 1
ATOM 4558 C C . ASP B 1 121 ? -9.195 -21.953 -8.672 1 97.31 121 ASP B C 1
ATOM 4560 O O . ASP B 1 121 ? -10.305 -21.562 -9.031 1 97.31 121 ASP B O 1
ATOM 4564 N N . ASN B 1 122 ? -8.469 -21.25 -7.98 1 97.88 122 ASN B N 1
ATOM 4565 C CA . ASN B 1 122 ? -7.059 -21.375 -7.617 1 97.88 122 ASN B CA 1
ATOM 4566 C C . ASN B 1 122 ? -6.848 -21.156 -6.121 1 97.88 122 ASN B C 1
ATOM 4568 O O . ASN B 1 122 ? -5.855 -20.547 -5.711 1 97.88 122 ASN B O 1
ATOM 4572 N N . GLY B 1 123 ? -7.898 -21.562 -5.32 1 98.81 123 GLY B N 1
ATOM 4573 C CA . GLY B 1 123 ? -7.742 -21.5 -3.875 1 98.81 123 GLY B CA 1
ATOM 4574 C C . GLY B 1 123 ? -6.516 -22.25 -3.377 1 98.81 123 GLY B C 1
ATOM 4575 O O . GLY B 1 123 ? -5.844 -21.797 -2.451 1 98.81 123 GLY B O 1
ATOM 4576 N N . ALA B 1 124 ? -6.23 -23.312 -4.008 1 98.81 124 ALA B N 1
ATOM 4577 C CA . ALA B 1 124 ? -5.066 -24.125 -3.654 1 98.81 124 ALA B CA 1
ATOM 4578 C C . ALA B 1 124 ? -3.775 -23.344 -3.838 1 98.81 124 ALA B C 1
ATOM 4580 O O . ALA B 1 124 ? -2.893 -23.359 -2.977 1 98.81 124 ALA B O 1
ATOM 4581 N N . GLY B 1 125 ? -3.648 -22.672 -4.988 1 98.81 125 GLY B N 1
ATOM 4582 C CA . GLY B 1 125 ? -2.465 -21.875 -5.238 1 98.81 125 GLY B CA 1
ATOM 4583 C C . GLY B 1 125 ? -2.268 -20.766 -4.215 1 98.81 125 GLY B C 1
ATOM 4584 O O . GLY B 1 125 ? -1.151 -20.547 -3.736 1 98.81 125 GLY B O 1
ATOM 4585 N N . VAL B 1 126 ? -3.311 -20.078 -3.863 1 98.94 126 VAL B N 1
ATOM 4586 C CA . VAL B 1 126 ? -3.227 -18.984 -2.895 1 98.94 126 VAL B CA 1
ATOM 4587 C C . VAL B 1 126 ? -2.875 -19.547 -1.519 1 98.94 126 VAL B C 1
ATOM 4589 O O . VAL B 1 126 ? -2.047 -18.984 -0.803 1 98.94 126 VAL B O 1
ATOM 4592 N N . ALA B 1 127 ? -3.502 -20.656 -1.168 1 98.88 127 ALA B N 1
ATOM 4593 C CA . ALA B 1 127 ? -3.203 -21.281 0.12 1 98.88 127 ALA B CA 1
ATOM 4594 C C . ALA B 1 127 ? -1.732 -21.672 0.207 1 98.88 127 ALA B C 1
ATOM 4596 O O . ALA B 1 127 ? -1.092 -21.484 1.245 1 98.88 127 ALA B O 1
ATOM 4597 N N . ALA B 1 128 ? -1.232 -22.25 -0.838 1 98.88 128 ALA B N 1
ATOM 4598 C CA . ALA B 1 128 ? 0.183 -22.609 -0.873 1 98.88 128 ALA B CA 1
ATOM 4599 C C . ALA B 1 128 ? 1.066 -21.375 -0.735 1 98.88 128 ALA B C 1
ATOM 4601 O O . ALA B 1 128 ? 2.068 -21.391 -0.016 1 98.88 128 ALA B O 1
ATOM 4602 N N . MET B 1 129 ? 0.717 -20.328 -1.423 1 98.88 129 MET B N 1
ATOM 4603 C CA . MET B 1 129 ? 1.479 -19.078 -1.335 1 98.88 129 MET B CA 1
ATOM 4604 C C . MET B 1 129 ? 1.495 -18.547 0.096 1 98.88 129 MET B C 1
ATOM 4606 O O . MET B 1 129 ? 2.545 -18.141 0.602 1 98.88 129 MET B O 1
ATOM 4610 N N . LEU B 1 130 ? 0.363 -18.531 0.754 1 98.88 130 LEU B N 1
ATOM 4611 C CA . LEU B 1 130 ? 0.282 -18.047 2.129 1 98.88 130 LEU B CA 1
ATOM 4612 C C . LEU B 1 130 ? 1.12 -18.922 3.061 1 98.88 130 LEU B C 1
ATOM 4614 O O . LEU B 1 130 ? 1.747 -18.422 3.992 1 98.88 130 LEU B O 1
ATOM 4618 N N . GLU B 1 131 ? 1.113 -20.219 2.775 1 98.69 131 GLU B N 1
ATOM 4619 C CA . GLU B 1 131 ? 1.95 -21.109 3.562 1 98.69 131 GLU B CA 1
ATOM 4620 C C . GLU B 1 131 ? 3.432 -20.812 3.35 1 98.69 131 GLU B C 1
ATOM 4622 O O . GLU B 1 131 ? 4.219 -20.859 4.297 1 98.69 131 GLU B O 1
ATOM 4627 N N . VAL B 1 132 ? 3.809 -20.531 2.154 1 98.69 132 VAL B N 1
ATOM 4628 C CA . VAL B 1 132 ? 5.191 -20.172 1.852 1 98.69 132 VAL B CA 1
ATOM 4629 C C . VAL B 1 132 ? 5.57 -18.891 2.596 1 98.69 132 VAL B C 1
ATOM 4631 O O . VAL B 1 132 ? 6.645 -18.812 3.193 1 98.69 132 VAL B O 1
ATOM 4634 N N . VAL B 1 133 ? 4.691 -17.891 2.574 1 98.44 133 VAL B N 1
ATOM 4635 C CA . VAL B 1 133 ? 4.91 -16.641 3.295 1 98.44 133 VAL B CA 1
ATOM 4636 C C . VAL B 1 133 ? 5.145 -16.922 4.773 1 98.44 133 VAL B C 1
ATOM 4638 O O . VAL B 1 133 ? 6.102 -16.422 5.367 1 98.44 133 VAL B O 1
ATOM 4641 N N . ARG B 1 134 ? 4.309 -17.688 5.34 1 97.44 134 ARG B N 1
ATOM 4642 C CA . ARG B 1 134 ? 4.391 -18.031 6.758 1 97.44 134 ARG B CA 1
ATOM 4643 C C . ARG B 1 134 ? 5.73 -18.672 7.09 1 97.44 134 ARG B C 1
ATOM 4645 O O . ARG B 1 134 ? 6.41 -18.25 8.031 1 97.44 134 ARG B O 1
ATOM 4652 N N . GLN B 1 135 ? 6.113 -19.625 6.301 1 96.69 135 GLN B N 1
ATOM 4653 C CA . GLN B 1 135 ? 7.336 -20.359 6.586 1 96.69 135 GLN B CA 1
ATOM 4654 C C . GLN B 1 135 ? 8.562 -19.469 6.438 1 96.69 135 GLN B C 1
ATOM 4656 O O . GLN B 1 135 ? 9.461 -19.5 7.281 1 96.69 135 GLN B O 1
ATOM 4661 N N . LEU B 1 136 ? 8.633 -18.734 5.379 1 95.94 136 LEU B N 1
ATOM 4662 C CA . LEU B 1 136 ? 9.797 -17.891 5.121 1 95.94 136 LEU B CA 1
ATOM 4663 C C . LEU B 1 136 ? 9.93 -16.812 6.188 1 95.94 136 LEU B C 1
ATOM 4665 O O . LEU B 1 136 ? 11.039 -16.516 6.656 1 95.94 136 LEU B O 1
ATOM 4669 N N . THR B 1 137 ? 8.836 -16.188 6.543 1 91.5 137 THR B N 1
ATOM 4670 C CA . THR B 1 137 ? 8.891 -15.078 7.488 1 91.5 137 THR B CA 1
ATOM 4671 C C . THR B 1 137 ? 9.164 -15.586 8.906 1 91.5 137 THR B C 1
ATOM 4673 O O . THR B 1 137 ? 9.773 -14.891 9.711 1 91.5 137 THR B O 1
ATOM 4676 N N . ASP B 1 138 ? 8.695 -16.75 9.203 1 89.19 138 ASP B N 1
ATOM 4677 C CA . ASP B 1 138 ? 9.047 -17.391 10.477 1 89.19 138 ASP B CA 1
ATOM 4678 C C . ASP B 1 138 ? 10.555 -17.547 10.609 1 89.19 138 ASP B C 1
ATOM 4680 O O . ASP B 1 138 ? 11.125 -17.328 11.68 1 89.19 138 ASP B O 1
ATOM 4684 N N . ARG B 1 139 ? 11.18 -17.875 9.562 1 88.19 139 ARG B N 1
ATOM 4685 C CA . ARG B 1 139 ? 12.641 -18 9.547 1 88.19 139 ARG B CA 1
ATOM 4686 C C . ARG B 1 139 ? 13.305 -16.641 9.766 1 88.19 139 ARG B C 1
ATOM 4688 O O . ARG B 1 139 ? 14.305 -16.547 10.477 1 88.19 139 ARG B O 1
ATOM 4695 N N . ASN B 1 140 ? 12.766 -15.719 9.203 1 87 140 ASN B N 1
ATOM 4696 C CA . ASN B 1 140 ? 13.289 -14.367 9.398 1 87 140 ASN B CA 1
ATOM 4697 C C . ASN B 1 140 ? 13.18 -13.938 10.859 1 87 140 ASN B C 1
ATOM 4699 O O . ASN B 1 140 ? 14.117 -13.359 11.414 1 87 140 ASN B O 1
ATOM 4703 N N . ARG B 1 141 ? 12.094 -14.156 11.414 1 85.06 141 ARG B N 1
ATOM 4704 C CA . ARG B 1 141 ? 11.867 -13.797 12.812 1 85.06 141 ARG B CA 1
ATOM 4705 C C . ARG B 1 141 ? 12.828 -14.531 13.734 1 85.06 141 ARG B C 1
ATOM 4707 O O . ARG B 1 141 ? 13.125 -14.062 14.836 1 85.06 141 ARG B O 1
ATOM 4714 N N . ASN B 1 142 ? 13.281 -15.602 13.18 1 84.44 142 ASN B N 1
ATOM 4715 C CA . ASN B 1 142 ? 14.219 -16.406 13.953 1 84.44 142 ASN B CA 1
ATOM 4716 C C . ASN B 1 142 ? 15.664 -16.125 13.57 1 84.44 142 ASN B C 1
ATOM 4718 O O . ASN B 1 142 ? 16.547 -16.969 13.758 1 84.44 142 ASN B O 1
ATOM 4722 N N . GLY B 1 143 ? 15.844 -14.984 12.852 1 85.5 143 GLY B N 1
ATOM 4723 C CA . GLY B 1 143 ? 17.203 -14.477 12.711 1 85.5 143 GLY B CA 1
ATOM 4724 C C . GLY B 1 143 ? 17.75 -14.625 11.305 1 85.5 143 GLY B C 1
ATOM 4725 O O . GLY B 1 143 ? 18.891 -14.227 11.031 1 85.5 143 GLY B O 1
ATOM 4726 N N . VAL B 1 144 ? 17.016 -15.188 10.438 1 89.31 144 VAL B N 1
ATOM 4727 C CA . VAL B 1 144 ? 17.5 -15.32 9.062 1 89.31 144 VAL B CA 1
ATOM 4728 C C . VAL B 1 144 ? 17.422 -13.961 8.367 1 89.31 144 VAL B C 1
ATOM 4730 O O . VAL B 1 144 ? 16.391 -13.297 8.406 1 89.31 144 VAL B O 1
ATOM 4733 N N . LYS B 1 145 ? 18.531 -13.578 7.797 1 91.56 145 LYS B N 1
ATOM 4734 C CA . LYS B 1 145 ? 18.594 -12.383 6.961 1 91.56 145 LYS B CA 1
ATOM 4735 C C . LYS B 1 145 ? 18.797 -12.75 5.492 1 91.56 145 LYS B C 1
ATOM 4737 O O . LYS B 1 145 ? 19.688 -13.539 5.16 1 91.56 145 LYS B O 1
ATOM 4742 N N . ARG B 1 146 ? 18.031 -12.195 4.695 1 95.56 146 ARG B N 1
ATOM 4743 C CA . ARG B 1 146 ? 18.109 -12.539 3.279 1 95.56 146 ARG B CA 1
ATOM 4744 C C . ARG B 1 146 ? 18.719 -11.391 2.477 1 95.56 146 ARG B C 1
ATOM 4746 O O . ARG B 1 146 ? 18.484 -10.219 2.781 1 95.56 146 ARG B O 1
ATOM 4753 N N . LYS B 1 147 ? 19.422 -11.727 1.464 1 95.94 147 LYS B N 1
ATOM 4754 C CA . LYS B 1 147 ? 20.078 -10.727 0.631 1 95.94 147 LYS B CA 1
ATOM 4755 C C . LYS B 1 147 ? 19.141 -10.227 -0.467 1 95.94 147 LYS B C 1
ATOM 4757 O O . LYS B 1 147 ? 19.109 -9.031 -0.766 1 95.94 147 LYS B O 1
ATOM 4762 N N . ASN B 1 148 ? 18.422 -11.164 -1.056 1 97.5 148 ASN B N 1
ATOM 4763 C CA . ASN B 1 148 ? 17.625 -10.789 -2.215 1 97.5 148 ASN B CA 1
ATOM 4764 C C . ASN B 1 148 ? 16.156 -10.57 -1.833 1 97.5 148 ASN B C 1
ATOM 4766 O O . ASN B 1 148 ? 15.617 -11.289 -0.99 1 97.5 148 ASN B O 1
ATOM 4770 N N . THR B 1 149 ? 15.516 -9.586 -2.484 1 97.69 149 THR B N 1
ATOM 4771 C CA . THR B 1 149 ? 14.133 -9.203 -2.258 1 97.69 149 THR B CA 1
ATOM 4772 C C . THR B 1 149 ? 13.18 -10.273 -2.775 1 97.69 149 THR B C 1
ATOM 4774 O O . THR B 1 149 ? 13.406 -10.852 -3.842 1 97.69 149 THR B O 1
ATOM 4777 N N . ILE B 1 150 ? 12.148 -10.57 -1.998 1 98.31 150 ILE B N 1
ATOM 4778 C CA . ILE B 1 150 ? 11.078 -11.477 -2.398 1 98.31 150 ILE B CA 1
ATOM 4779 C C . ILE B 1 150 ? 9.781 -10.695 -2.568 1 98.31 150 ILE B C 1
ATOM 4781 O O . ILE B 1 150 ? 9.422 -9.875 -1.715 1 98.31 150 ILE B O 1
ATOM 4785 N N . ILE B 1 151 ? 9.078 -10.922 -3.676 1 98.69 151 ILE B N 1
ATOM 4786 C CA . ILE B 1 151 ? 7.785 -10.289 -3.936 1 98.69 151 ILE B CA 1
ATOM 4787 C C . ILE B 1 151 ? 6.707 -11.367 -4.07 1 98.69 151 ILE B C 1
ATOM 4789 O O . ILE B 1 151 ? 6.852 -12.305 -4.855 1 98.69 151 ILE B O 1
ATOM 4793 N N . PHE B 1 152 ? 5.672 -11.258 -3.289 1 98.94 152 PHE B N 1
ATOM 4794 C CA . PHE B 1 152 ? 4.477 -12.086 -3.395 1 98.94 152 PHE B CA 1
ATOM 4795 C C . PHE B 1 152 ? 3.332 -11.312 -4.031 1 98.94 152 PHE B C 1
ATOM 4797 O O . PHE B 1 152 ? 3.094 -10.156 -3.688 1 98.94 152 PHE B O 1
ATOM 4804 N N . VAL B 1 153 ? 2.623 -11.945 -4.992 1 98.94 153 VAL B N 1
ATOM 4805 C CA . VAL B 1 153 ? 1.519 -11.234 -5.629 1 98.94 153 VAL B CA 1
ATOM 4806 C C . VAL B 1 153 ? 0.317 -12.164 -5.77 1 98.94 153 VAL B C 1
ATOM 4808 O O . VAL B 1 153 ? 0.429 -13.25 -6.348 1 98.94 153 VAL B O 1
ATOM 4811 N N . ALA B 1 154 ? -0.782 -11.805 -5.223 1 98.94 154 ALA B N 1
ATOM 4812 C CA . ALA B 1 154 ? -2.076 -12.414 -5.523 1 98.94 154 ALA B CA 1
ATOM 4813 C C . ALA B 1 154 ? -2.812 -11.633 -6.605 1 98.94 154 ALA B C 1
ATOM 4815 O O . ALA B 1 154 ? -3.387 -10.578 -6.336 1 98.94 154 ALA B O 1
ATOM 4816 N N . PHE B 1 155 ? -2.869 -12.195 -7.793 1 98.25 155 PHE B N 1
ATOM 4817 C CA . PHE B 1 155 ? -3.371 -11.469 -8.961 1 98.25 155 PHE B CA 1
ATOM 4818 C C . PHE B 1 155 ? -4.895 -11.531 -9.016 1 98.25 155 PHE B C 1
ATOM 4820 O O . PHE B 1 155 ? -5.488 -12.57 -8.719 1 98.25 155 PHE B O 1
ATOM 4827 N N . ASP B 1 156 ? -5.477 -10.422 -9.43 1 96.81 156 ASP B N 1
ATOM 4828 C CA . ASP B 1 156 ? -6.902 -10.359 -9.727 1 96.81 156 ASP B CA 1
ATOM 4829 C C . ASP B 1 156 ? -7.156 -10.508 -11.227 1 96.81 156 ASP B C 1
ATOM 4831 O O . ASP B 1 156 ? -6.246 -10.336 -12.031 1 96.81 156 ASP B O 1
ATOM 4835 N N . LEU B 1 157 ? -8.305 -11.023 -11.578 1 93.88 157 LEU B N 1
ATOM 4836 C CA . LEU B 1 157 ? -8.867 -11.047 -12.93 1 93.88 157 LEU B CA 1
ATOM 4837 C C . LEU B 1 157 ? -8.008 -11.891 -13.859 1 93.88 157 LEU B C 1
ATOM 4839 O O . LEU B 1 157 ? -7.746 -11.492 -15 1 93.88 157 LEU B O 1
ATOM 4843 N N . GLU B 1 158 ? -7.512 -12.914 -13.359 1 93.69 158 GLU B N 1
ATOM 4844 C CA . GLU B 1 158 ? -6.859 -13.883 -14.227 1 93.69 158 GLU B CA 1
ATOM 4845 C C . GLU B 1 158 ? -7.867 -14.57 -15.148 1 93.69 158 GLU B C 1
ATOM 4847 O O . GLU B 1 158 ? -7.574 -14.828 -16.312 1 93.69 158 GLU B O 1
ATOM 4852 N N . GLU B 1 159 ? -9.016 -14.789 -14.594 1 89.19 159 GLU B N 1
ATOM 4853 C CA . GLU B 1 159 ? -10.008 -15.641 -15.242 1 89.19 159 GLU B CA 1
ATOM 4854 C C . GLU B 1 159 ? -10.797 -14.852 -16.297 1 89.19 159 GLU B C 1
ATOM 4856 O O . GLU B 1 159 ? -11.578 -15.43 -17.047 1 89.19 159 GLU B O 1
ATOM 4861 N N . TYR B 1 160 ? -10.625 -13.555 -16.266 1 76.81 160 TYR B N 1
ATOM 4862 C CA . TYR B 1 160 ? -11.469 -12.781 -17.172 1 76.81 160 TYR B CA 1
ATOM 4863 C C . TYR B 1 160 ? -11.031 -12.969 -18.625 1 76.81 160 TYR B C 1
ATOM 4865 O O . TYR B 1 160 ? -9.852 -12.836 -18.953 1 76.81 160 TYR B O 1
ATOM 4873 N N . GLY B 1 161 ? -11.992 -13.367 -19.406 1 58.69 161 GLY B N 1
ATOM 4874 C CA . GLY B 1 161 ? -11.82 -13.609 -20.828 1 58.69 161 GLY B CA 1
ATOM 4875 C C . GLY B 1 161 ? -11.352 -15.016 -21.141 1 58.69 161 GLY B C 1
ATOM 4876 O O . GLY B 1 161 ? -10.93 -15.305 -22.266 1 58.69 161 GLY B O 1
ATOM 4877 N N . SER B 1 162 ? -11.094 -15.664 -19.984 1 50.16 162 SER B N 1
ATOM 4878 C CA . SER B 1 162 ? -10.586 -17.031 -20.141 1 50.16 162 SER B CA 1
ATOM 4879 C C . SER B 1 162 ? -11.398 -17.797 -21.172 1 50.16 162 SER B C 1
ATOM 4881 O O . SER B 1 162 ? -12.539 -17.438 -21.469 1 50.16 162 SER B O 1
ATOM 4883 N N . CYS B 1 163 ? -10.664 -18.766 -21.812 1 45.34 163 CYS B N 1
ATOM 4884 C CA . CYS B 1 163 ? -11.102 -19.734 -22.812 1 45.34 163 CYS B CA 1
ATOM 4885 C C . CYS B 1 163 ? -12.391 -20.422 -22.375 1 45.34 163 CYS B C 1
ATOM 4887 O O . CYS B 1 163 ? -12.445 -21.016 -21.297 1 45.34 163 CYS B O 1
ATOM 4889 N N . ARG B 1 164 ? -13.406 -19.688 -22.5 1 38.66 164 ARG B N 1
ATOM 4890 C CA . ARG B 1 164 ? -14.617 -20.5 -22.391 1 38.66 164 ARG B CA 1
ATOM 4891 C C . ARG B 1 164 ? -14.523 -21.734 -23.281 1 38.66 164 ARG B C 1
ATOM 4893 O O . ARG B 1 164 ? -14.133 -21.625 -24.453 1 38.66 164 ARG B O 1
ATOM 4900 N N . GLY B 1 165 ? -14.859 -23.078 -22.688 1 38.12 165 GLY B N 1
ATOM 4901 C CA . GLY B 1 165 ? -14.977 -24.453 -23.141 1 38.12 165 GLY B CA 1
ATOM 4902 C C . GLY B 1 165 ? -13.695 -25.016 -23.734 1 38.12 165 GLY B C 1
ATOM 4903 O O . GLY B 1 165 ? -12.672 -24.312 -23.766 1 38.12 165 GLY B O 1
ATOM 4904 N N . THR B 1 166 ? -13.766 -26.344 -24.234 1 39.06 166 THR B N 1
ATOM 4905 C CA . THR B 1 166 ? -12.719 -27.297 -24.594 1 39.06 166 THR B CA 1
ATOM 4906 C C . THR B 1 166 ? -11.664 -26.625 -25.469 1 39.06 166 THR B C 1
ATOM 4908 O O . THR B 1 166 ? -10.469 -26.922 -25.344 1 39.06 166 THR B O 1
ATOM 4911 N N . PHE B 1 167 ? -11.953 -26.547 -26.828 1 37.81 167 PHE B N 1
ATOM 4912 C CA . PHE B 1 167 ? -11.023 -26.438 -27.938 1 37.81 167 PHE B CA 1
ATOM 4913 C C . PHE B 1 167 ? -10.742 -24.969 -28.281 1 37.81 167 PHE B C 1
ATOM 4915 O O . PHE B 1 167 ? -9.844 -24.672 -29.062 1 37.81 167 PHE B O 1
ATOM 4922 N N . ASP B 1 168 ? -11.719 -24.141 -28.203 1 37.22 168 ASP B N 1
ATOM 4923 C CA . ASP B 1 168 ? -11.5 -22.828 -28.828 1 37.22 168 ASP B CA 1
ATOM 4924 C C . ASP B 1 168 ? -10.969 -21.828 -27.797 1 37.22 168 ASP B C 1
ATOM 4926 O O . ASP B 1 168 ? -11.68 -20.922 -27.391 1 37.22 168 ASP B O 1
ATOM 4930 N N . CYS B 1 169 ? -10.203 -22.219 -27.016 1 42.44 169 CYS B N 1
ATOM 4931 C CA . CYS B 1 169 ? -9.539 -21.266 -26.125 1 42.44 169 CYS B CA 1
ATOM 4932 C C . CYS B 1 169 ? -8.781 -20.203 -26.922 1 42.44 169 CYS B C 1
ATOM 4934 O O . CYS B 1 169 ? -7.719 -20.5 -27.484 1 42.44 169 CYS B O 1
ATOM 4936 N N . LYS B 1 170 ? -9.477 -19.469 -27.797 1 39.88 170 LYS B N 1
ATOM 4937 C CA . LYS B 1 170 ? -8.68 -18.328 -28.219 1 39.88 170 LYS B CA 1
ATOM 4938 C C . LYS B 1 170 ? -8.188 -17.516 -27.031 1 39.88 170 LYS B C 1
ATOM 4940 O O . LYS B 1 170 ? -8.961 -17.219 -26.109 1 39.88 170 LYS B O 1
ATOM 4945 N N . LEU B 1 171 ? -7.078 -17.828 -26.516 1 44.5 171 LEU B N 1
ATOM 4946 C CA . LEU B 1 171 ? -6.574 -16.797 -25.625 1 44.5 171 LEU B CA 1
ATOM 4947 C C . LEU B 1 171 ? -7.242 -15.453 -25.906 1 44.5 171 LEU B C 1
ATOM 4949 O O . LEU B 1 171 ? -7.148 -14.938 -27.031 1 44.5 171 LEU B O 1
ATOM 4953 N N . PRO B 1 172 ? -8.375 -15.234 -25.469 1 42.16 172 PRO B N 1
ATOM 4954 C CA . PRO B 1 172 ? -8.797 -13.859 -25.734 1 42.16 172 PRO B CA 1
ATOM 4955 C C . PRO B 1 172 ? -7.66 -12.852 -25.562 1 42.16 172 PRO B C 1
ATOM 4957 O O . PRO B 1 172 ? -6.711 -13.109 -24.812 1 42.16 172 PRO B O 1
ATOM 4960 N N . ASN B 1 173 ? -7.414 -11.945 -26.391 1 45.62 173 ASN B N 1
ATOM 4961 C CA . ASN B 1 173 ? -6.531 -10.781 -26.328 1 45.62 173 ASN B CA 1
ATOM 4962 C C . ASN B 1 173 ? -6.387 -10.266 -24.906 1 45.62 173 ASN B C 1
ATOM 4964 O O . ASN B 1 173 ? -5.555 -9.398 -24.625 1 45.62 173 ASN B O 1
ATOM 4968 N N . VAL B 1 174 ? -7.473 -10.57 -23.938 1 48.16 174 VAL B N 1
ATOM 4969 C CA . VAL B 1 174 ? -7.539 -9.789 -22.703 1 48.16 174 VAL B CA 1
ATOM 4970 C C . VAL B 1 174 ? -7.301 -10.703 -21.5 1 48.16 174 VAL B C 1
ATOM 4972 O O . VAL B 1 174 ? -7.566 -10.32 -20.359 1 48.16 174 VAL B O 1
ATOM 4975 N N . PRO B 1 175 ? -6.918 -12.164 -21.562 1 60.34 175 PRO B N 1
ATOM 4976 C CA . PRO B 1 175 ? -6.793 -12.953 -20.328 1 60.34 175 PRO B CA 1
ATOM 4977 C C . PRO B 1 175 ? -5.594 -12.539 -19.484 1 60.34 175 PRO B C 1
ATOM 4979 O O . PRO B 1 175 ? -4.691 -11.852 -19.969 1 60.34 175 PRO B O 1
ATOM 4982 N N . LEU B 1 176 ? -5.652 -12.617 -18.203 1 82.75 176 LEU B N 1
ATOM 4983 C CA . LEU B 1 176 ? -4.562 -12.453 -17.234 1 82.75 176 LEU B CA 1
ATOM 4984 C C . LEU B 1 176 ? -4.316 -10.984 -16.938 1 82.75 176 LEU B C 1
ATOM 4986 O O . LEU B 1 176 ? -3.178 -10.516 -17.016 1 82.75 176 LEU B O 1
ATOM 4990 N N . ALA B 1 177 ? -5.527 -10.328 -16.75 1 90 177 ALA B N 1
ATOM 4991 C CA . ALA B 1 177 ? -5.469 -8.867 -16.688 1 90 177 ALA B CA 1
ATOM 4992 C C . ALA B 1 177 ? -4.602 -8.398 -15.531 1 90 177 ALA B C 1
ATOM 4994 O O . ALA B 1 177 ? -3.811 -7.461 -15.68 1 90 177 ALA B O 1
ATOM 4995 N N . GLY B 1 178 ? -4.762 -9.055 -14.352 1 94.88 178 GLY B N 1
ATOM 4996 C CA . GLY B 1 178 ? -4.043 -8.602 -13.172 1 94.88 178 GLY B CA 1
ATOM 4997 C C . GLY B 1 178 ? -2.541 -8.562 -13.367 1 94.88 178 GLY B C 1
ATOM 4998 O O . GLY B 1 178 ? -1.902 -7.539 -13.125 1 94.88 178 GLY B O 1
ATOM 4999 N N . SER B 1 179 ? -2.014 -9.664 -13.898 1 96.06 179 SER B N 1
ATOM 5000 C CA . SER B 1 179 ? -0.568 -9.711 -14.094 1 96.06 179 SER B CA 1
ATOM 5001 C C . SER B 1 179 ? -0.134 -8.789 -15.234 1 96.06 179 SER B C 1
ATOM 5003 O O . SER B 1 179 ? 0.962 -8.227 -15.195 1 96.06 179 SER B O 1
ATOM 5005 N N . ARG B 1 180 ? -0.965 -8.633 -16.234 1 93.19 180 ARG B N 1
ATOM 5006 C CA . ARG B 1 180 ? -0.655 -7.684 -17.297 1 93.19 180 ARG B CA 1
ATOM 5007 C C . ARG B 1 180 ? -0.515 -6.27 -16.75 1 93.19 180 ARG B C 1
ATOM 5009 O O . ARG B 1 180 ? 0.467 -5.582 -17.047 1 93.19 180 ARG B O 1
ATOM 5016 N N . HIS B 1 181 ? -1.496 -5.84 -15.984 1 95.06 181 HIS B N 1
ATOM 5017 C CA . HIS B 1 181 ? -1.446 -4.512 -15.383 1 95.06 181 HIS B CA 1
ATOM 5018 C C . HIS B 1 181 ? -0.261 -4.383 -14.438 1 95.06 181 HIS B C 1
ATOM 5020 O O . HIS B 1 181 ? 0.378 -3.33 -14.375 1 95.06 181 HIS B O 1
ATOM 5026 N N . PHE B 1 182 ? -0.009 -5.406 -13.688 1 97.38 182 PHE B N 1
ATOM 5027 C CA . PHE B 1 182 ? 1.136 -5.426 -12.789 1 97.38 182 PHE B CA 1
ATOM 5028 C C . PHE B 1 182 ? 2.428 -5.152 -13.547 1 97.38 182 PHE B C 1
ATOM 5030 O O . PHE B 1 182 ? 3.223 -4.301 -13.141 1 97.38 182 PHE B O 1
ATOM 5037 N N . LEU B 1 183 ? 2.645 -5.789 -14.656 1 95.88 183 LEU B N 1
ATOM 5038 C CA . LEU B 1 183 ? 3.896 -5.738 -15.406 1 95.88 183 LEU B CA 1
ATOM 5039 C C . LEU B 1 183 ? 4.004 -4.438 -16.188 1 95.88 183 LEU B C 1
ATOM 5041 O O . LEU B 1 183 ? 5.109 -3.986 -16.5 1 95.88 183 LEU B O 1
ATOM 5045 N N . LYS B 1 184 ? 2.881 -3.859 -16.5 1 94.5 184 LYS B N 1
ATOM 5046 C CA . LYS B 1 184 ? 2.898 -2.646 -17.312 1 94.5 184 LYS B CA 1
ATOM 5047 C C . LYS B 1 184 ? 2.879 -1.398 -16.438 1 94.5 184 LYS B C 1
ATOM 5049 O O . LYS B 1 184 ? 3.379 -0.345 -16.844 1 94.5 184 LYS B O 1
ATOM 5054 N N . GLU B 1 185 ? 2.295 -1.553 -15.258 1 95.75 185 GLU B N 1
ATOM 5055 C CA . GLU B 1 185 ? 2.02 -0.358 -14.469 1 95.75 185 GLU B CA 1
ATOM 5056 C C . GLU B 1 185 ? 2.791 -0.379 -13.148 1 95.75 185 GLU B C 1
ATOM 5058 O O . GLU B 1 185 ? 3.57 0.533 -12.867 1 95.75 185 GLU B O 1
ATOM 5063 N N . TRP B 1 186 ? 2.631 -1.353 -12.367 1 97.56 186 TRP B N 1
ATOM 5064 C CA . TRP B 1 186 ? 3.152 -1.339 -11.008 1 97.56 186 TRP B CA 1
ATOM 5065 C C . TRP B 1 186 ? 4.652 -1.608 -10.992 1 97.56 186 TRP B C 1
ATOM 5067 O O . TRP B 1 186 ? 5.422 -0.849 -10.406 1 97.56 186 TRP B O 1
ATOM 5077 N N . LEU B 1 187 ? 5.113 -2.725 -11.617 1 97.44 187 LEU B N 1
ATOM 5078 C CA . LEU B 1 187 ? 6.492 -3.184 -11.469 1 97.44 187 LEU B CA 1
ATOM 5079 C C . LEU B 1 187 ? 7.469 -2.16 -12.031 1 97.44 187 LEU B C 1
ATOM 5081 O O . LEU B 1 187 ? 8.445 -1.793 -11.367 1 97.44 187 LEU B O 1
ATOM 5085 N N . PRO B 1 188 ? 7.27 -1.619 -13.305 1 95.94 188 PRO B N 1
ATOM 5086 C CA . PRO B 1 188 ? 8.242 -0.65 -13.82 1 95.94 188 PRO B CA 1
ATOM 5087 C C . PRO B 1 188 ? 8.359 0.593 -12.938 1 95.94 188 PRO B C 1
ATOM 5089 O O . PRO B 1 188 ? 9.453 1.12 -12.75 1 95.94 188 PRO B O 1
ATOM 5092 N N . VAL B 1 189 ? 7.234 1.033 -12.43 1 96.62 189 VAL B N 1
ATOM 5093 C CA . VAL B 1 189 ? 7.23 2.215 -11.57 1 96.62 189 VAL B CA 1
ATOM 5094 C C . VAL B 1 189 ? 7.953 1.905 -10.266 1 96.62 189 VAL B C 1
ATOM 5096 O O . VAL B 1 189 ? 8.773 2.699 -9.797 1 96.62 189 VAL B O 1
ATOM 5099 N N . TRP B 1 190 ? 7.656 0.804 -9.641 1 97.56 190 TRP B N 1
ATOM 5100 C CA . TRP B 1 190 ? 8.281 0.378 -8.398 1 97.56 190 TRP B CA 1
ATOM 5101 C C . TRP B 1 190 ? 9.789 0.242 -8.562 1 97.56 190 TRP B C 1
ATOM 5103 O O . TRP B 1 190 ? 10.555 0.666 -7.691 1 97.56 190 TRP B O 1
ATOM 5113 N N . LEU B 1 191 ? 10.203 -0.327 -9.672 1 96.5 191 LEU B N 1
ATOM 5114 C CA . LEU B 1 191 ? 11.633 -0.461 -9.961 1 96.5 191 LEU B CA 1
ATOM 5115 C C . LEU B 1 191 ? 12.281 0.907 -10.125 1 96.5 191 LEU B C 1
ATOM 5117 O O . LEU B 1 191 ? 13.367 1.151 -9.594 1 96.5 191 LEU B O 1
ATOM 5121 N N . SER B 1 192 ? 11.625 1.763 -10.867 1 94.88 192 SER B N 1
ATOM 5122 C CA . SER B 1 192 ? 12.172 3.096 -11.094 1 94.88 192 SER B CA 1
ATOM 5123 C C . SER B 1 192 ? 12.367 3.848 -9.781 1 94.88 192 SER B C 1
ATOM 5125 O O . SER B 1 192 ? 13.406 4.469 -9.57 1 94.88 192 SER B O 1
ATOM 5127 N N . ILE B 1 193 ? 11.438 3.777 -8.883 1 95.94 193 ILE B N 1
ATOM 5128 C CA . ILE B 1 193 ? 11.445 4.52 -7.629 1 95.94 193 ILE B CA 1
ATOM 5129 C C . ILE B 1 193 ? 12.516 3.945 -6.699 1 95.94 193 ILE B C 1
ATOM 5131 O O . ILE B 1 193 ? 13.258 4.695 -6.059 1 95.94 193 ILE B O 1
ATOM 5135 N N . ASN B 1 194 ? 12.648 2.652 -6.645 1 96.56 194 ASN B N 1
ATOM 5136 C CA . ASN B 1 194 ? 13.438 2.027 -5.59 1 96.56 194 ASN B CA 1
ATOM 5137 C C . ASN B 1 194 ? 14.859 1.733 -6.055 1 96.56 194 ASN B C 1
ATOM 5139 O O . ASN B 1 194 ? 15.773 1.617 -5.238 1 96.56 194 ASN B O 1
ATOM 5143 N N . TYR B 1 195 ? 15.016 1.633 -7.367 1 94.81 195 TYR B N 1
ATOM 5144 C CA . TYR B 1 195 ? 16.328 1.24 -7.859 1 94.81 195 TYR B CA 1
ATOM 5145 C C . TYR B 1 195 ? 16.938 2.332 -8.734 1 94.81 195 TYR B C 1
ATOM 5147 O O . TYR B 1 195 ? 18.156 2.371 -8.938 1 94.81 195 TYR B O 1
ATOM 5155 N N . GLY B 1 196 ? 16.094 3.164 -9.352 1 90.81 196 GLY B N 1
ATOM 5156 C CA . GLY B 1 196 ? 16.625 4.156 -10.273 1 90.81 196 GLY B CA 1
ATOM 5157 C C . GLY B 1 196 ? 17.453 3.549 -11.391 1 90.81 196 GLY B C 1
ATOM 5158 O O . GLY B 1 196 ? 16.984 2.66 -12.109 1 90.81 196 GLY B O 1
ATOM 5159 N N . ASN B 1 197 ? 18.734 4.008 -11.406 1 84.19 197 ASN B N 1
ATOM 5160 C CA . ASN B 1 197 ? 19.625 3.486 -12.43 1 84.19 197 ASN B CA 1
ATOM 5161 C C . ASN B 1 197 ? 20.188 2.121 -12.039 1 84.19 197 ASN B C 1
ATOM 5163 O O . ASN B 1 197 ? 20.828 1.456 -12.852 1 84.19 197 ASN B O 1
ATOM 5167 N N . ALA B 1 198 ? 19.812 1.685 -10.836 1 85.19 198 ALA B N 1
ATOM 5168 C CA . ALA B 1 198 ? 20.344 0.422 -10.328 1 85.19 198 ALA B CA 1
ATOM 5169 C C . ALA B 1 198 ? 19.344 -0.716 -10.547 1 85.19 198 ALA B C 1
ATOM 5171 O O . ALA B 1 198 ? 19.375 -1.715 -9.82 1 85.19 198 ALA B O 1
ATOM 5172 N N . ILE B 1 199 ? 18.469 -0.573 -11.453 1 85.62 199 ILE B N 1
ATOM 5173 C CA . ILE B 1 199 ? 17.547 -1.66 -11.766 1 85.62 199 ILE B CA 1
ATOM 5174 C C . ILE B 1 199 ? 18.344 -2.934 -12.062 1 85.62 199 ILE B C 1
ATOM 5176 O O . ILE B 1 199 ? 19.156 -2.957 -12.984 1 85.62 199 ILE B O 1
ATOM 5180 N N . PRO B 1 200 ? 18.016 -3.932 -11.289 1 83.62 200 PRO B N 1
ATOM 5181 C CA . PRO B 1 200 ? 18.828 -5.137 -11.484 1 83.62 200 PRO B CA 1
ATOM 5182 C C . PRO B 1 200 ? 18.625 -5.773 -12.859 1 83.62 200 PRO B C 1
ATOM 5184 O O . PRO B 1 200 ? 17.484 -5.992 -13.281 1 83.62 200 PRO B O 1
ATOM 5187 N N . PRO B 1 201 ? 19.719 -6.066 -13.391 1 77 201 PRO B N 1
ATOM 5188 C CA . PRO B 1 201 ? 19.594 -6.676 -14.719 1 77 201 PRO B CA 1
ATOM 5189 C C . PRO B 1 201 ? 19.172 -8.141 -14.656 1 77 201 PRO B C 1
ATOM 5191 O O . PRO B 1 201 ? 18.672 -8.688 -15.641 1 77 201 PRO B O 1
ATOM 5194 N N . GLU B 1 202 ? 19.484 -8.789 -13.531 1 86.38 202 GLU B N 1
ATOM 5195 C CA . GLU B 1 202 ? 19.234 -10.227 -13.469 1 86.38 202 GLU B CA 1
ATOM 5196 C C . GLU B 1 202 ? 18.281 -10.57 -12.336 1 86.38 202 GLU B C 1
ATOM 5198 O O . GLU B 1 202 ? 18.688 -10.625 -11.172 1 86.38 202 GLU B O 1
ATOM 5203 N N . MET B 1 203 ? 17.016 -10.75 -12.648 1 90.75 203 MET B N 1
ATOM 5204 C CA . MET B 1 203 ? 16.047 -11.25 -11.68 1 90.75 203 MET B CA 1
ATOM 5205 C C . MET B 1 203 ? 15.914 -12.766 -11.781 1 90.75 203 MET B C 1
ATOM 5207 O O . MET B 1 203 ? 16 -13.328 -12.875 1 90.75 203 MET B O 1
ATOM 5211 N N . HIS B 1 204 ? 15.727 -13.438 -10.617 1 91.62 204 HIS B N 1
ATOM 5212 C CA . HIS B 1 204 ? 15.508 -14.875 -10.648 1 91.62 204 HIS B CA 1
ATOM 5213 C C . HIS B 1 204 ? 14.172 -15.219 -11.297 1 91.62 204 HIS B C 1
ATOM 5215 O O . HIS B 1 204 ? 14.008 -16.312 -11.844 1 91.62 204 HIS B O 1
ATOM 5221 N N . GLY B 1 205 ? 13.273 -14.305 -11.203 1 95.38 205 GLY B N 1
ATOM 5222 C CA . GLY B 1 205 ? 11.992 -14.516 -11.852 1 95.38 205 GLY B CA 1
ATOM 5223 C C . GLY B 1 205 ? 10.875 -14.82 -10.867 1 95.38 205 GLY B C 1
ATOM 5224 O O . GLY B 1 205 ? 10.898 -14.359 -9.727 1 95.38 205 GLY B O 1
ATOM 5225 N N . VAL B 1 206 ? 9.797 -15.414 -11.438 1 98.56 206 VAL B N 1
ATOM 5226 C CA . VAL B 1 206 ? 8.609 -15.617 -10.625 1 98.56 206 VAL B CA 1
ATOM 5227 C C . VAL B 1 206 ? 8.125 -17.062 -10.766 1 98.56 206 VAL B C 1
ATOM 5229 O O . VAL B 1 206 ? 8.234 -17.656 -11.836 1 98.56 206 VAL B O 1
ATOM 5232 N N . ILE B 1 207 ? 7.719 -17.656 -9.641 1 98.94 207 ILE B N 1
ATOM 5233 C CA . ILE B 1 207 ? 6.984 -18.922 -9.641 1 98.94 207 ILE B CA 1
ATOM 5234 C C . ILE B 1 207 ? 5.484 -18.641 -9.641 1 98.94 207 ILE B C 1
ATOM 5236 O O . ILE B 1 207 ? 4.969 -17.969 -8.742 1 98.94 207 ILE B O 1
ATOM 5240 N N . ILE B 1 208 ? 4.789 -19.188 -10.648 1 98.81 208 ILE B N 1
ATOM 5241 C CA . ILE B 1 208 ? 3.352 -18.953 -10.758 1 98.81 208 ILE B CA 1
ATOM 5242 C C . ILE B 1 208 ? 2.604 -20.25 -10.43 1 98.81 208 ILE B C 1
ATOM 5244 O O . ILE B 1 208 ? 2.9 -21.312 -10.984 1 98.81 208 ILE B O 1
ATOM 5248 N N . LEU B 1 209 ? 1.627 -20.125 -9.508 1 98.88 209 LEU B N 1
ATOM 5249 C CA . LEU B 1 209 ? 0.812 -21.25 -9.047 1 98.88 209 LEU B CA 1
ATOM 5250 C C . LEU B 1 209 ? -0.599 -21.156 -9.617 1 98.88 209 LEU B C 1
ATOM 5252 O O . LEU B 1 209 ? -1.273 -20.141 -9.469 1 98.88 209 LEU B O 1
ATOM 5256 N N . ASP B 1 210 ? -1.035 -22.156 -10.273 1 97.56 210 ASP B N 1
ATOM 5257 C CA . ASP B 1 210 ? -2.377 -22.188 -10.844 1 97.56 210 ASP B CA 1
ATOM 5258 C C . ASP B 1 210 ? -2.904 -23.609 -10.922 1 97.56 210 ASP B C 1
ATOM 5260 O O . ASP B 1 210 ? -2.414 -24.422 -11.711 1 97.56 210 ASP B O 1
ATOM 5264 N N . THR B 1 211 ? -3.992 -23.938 -10.141 1 97.12 211 THR B N 1
ATOM 5265 C CA . THR B 1 211 ? -4.574 -25.281 -10.094 1 97.12 211 THR B CA 1
ATOM 5266 C C . THR B 1 211 ? -3.518 -26.312 -9.742 1 97.12 211 THR B C 1
ATOM 5268 O O . THR B 1 211 ? -2.844 -26.844 -10.625 1 97.12 211 THR B O 1
ATOM 5271 N N . MET B 1 212 ? -3.479 -26.75 -8.422 1 94.88 212 MET B N 1
ATOM 5272 C CA . MET B 1 212 ? -2.238 -27.375 -7.957 1 94.88 212 MET B CA 1
ATOM 5273 C C . MET B 1 212 ? -2.523 -28.609 -7.125 1 94.88 212 MET B C 1
ATOM 5275 O O . MET B 1 212 ? -1.597 -29.266 -6.645 1 94.88 212 MET B O 1
ATOM 5279 N N . MET B 1 213 ? -3.695 -28.969 -6.91 1 95.44 213 MET B N 1
ATOM 5280 C CA . MET B 1 213 ? -3.818 -29.844 -5.746 1 95.44 213 MET B CA 1
ATOM 5281 C C . MET B 1 213 ? -4.469 -31.172 -6.129 1 95.44 213 MET B C 1
ATOM 5283 O O . MET B 1 213 ? -4.473 -32.125 -5.34 1 95.44 213 MET B O 1
ATOM 5287 N N . GLU B 1 214 ? -4.922 -31.344 -7.402 1 97.75 214 GLU B N 1
ATOM 5288 C CA . GLU B 1 214 ? -5.562 -32.594 -7.762 1 97.75 214 GLU B CA 1
ATOM 5289 C C . GLU B 1 214 ? -4.531 -33.719 -7.926 1 97.75 214 GLU B C 1
ATOM 5291 O O . GLU B 1 214 ? -3.881 -33.812 -8.969 1 97.75 214 GLU B O 1
ATOM 5296 N N . TYR B 1 215 ? -4.449 -34.531 -6.949 1 98 215 TYR B N 1
ATOM 5297 C CA . TYR B 1 215 ? -3.664 -35.75 -6.918 1 98 215 TYR B CA 1
ATOM 5298 C C . TYR B 1 215 ? -4.551 -36.969 -7.129 1 98 215 TYR B C 1
ATOM 5300 O O . TYR B 1 215 ? -5.477 -37.219 -6.352 1 98 215 TYR B O 1
ATOM 5308 N N . ASN B 1 216 ? -4.324 -37.719 -8.164 1 97.88 216 ASN B N 1
ATOM 5309 C CA . ASN B 1 216 ? -5.195 -38.844 -8.516 1 97.88 216 ASN B CA 1
ATOM 5310 C C . ASN B 1 216 ? -4.391 -40.062 -8.969 1 97.88 216 ASN B C 1
ATOM 5312 O O . ASN B 1 216 ? -3.734 -40.031 -10.008 1 97.88 216 ASN B O 1
ATOM 5316 N N . THR B 1 217 ? -4.523 -41.219 -8.266 1 97.19 217 THR B N 1
ATOM 5317 C CA . THR B 1 217 ? -3.697 -42.375 -8.539 1 97.19 217 THR B CA 1
ATOM 5318 C C . THR B 1 217 ? -4.469 -43.406 -9.359 1 97.19 217 THR B C 1
ATOM 5320 O O . THR B 1 217 ? -3.992 -44.531 -9.57 1 97.19 217 THR B O 1
ATOM 5323 N N . SER B 1 218 ? -5.637 -43 -9.781 1 97.44 218 SER B N 1
ATOM 5324 C CA . SER B 1 218 ? -6.379 -43.938 -10.641 1 97.44 218 SER B CA 1
ATOM 5325 C C . SER B 1 218 ? -5.746 -44 -12.023 1 97.44 218 SER B C 1
ATOM 5327 O O . SER B 1 218 ? -5.184 -43.031 -12.516 1 97.44 218 SER B O 1
ATOM 5329 N N . ALA B 1 219 ? -5.914 -45.156 -12.594 1 97.69 219 ALA B N 1
ATOM 5330 C CA . ALA B 1 219 ? -5.395 -45.344 -13.945 1 97.69 219 ALA B CA 1
ATOM 5331 C C . ALA B 1 219 ? -6.027 -44.375 -14.93 1 97.69 219 ALA B C 1
ATOM 5333 O O . ALA B 1 219 ? -7.234 -44.125 -14.875 1 97.69 219 ALA B O 1
ATOM 5334 N N . ARG B 1 220 ? -5.156 -43.75 -15.805 1 97.31 220 ARG B N 1
ATOM 5335 C CA . ARG B 1 220 ? -5.547 -42.906 -16.906 1 97.31 220 ARG B CA 1
ATOM 5336 C C . ARG B 1 220 ? -6.223 -41.625 -16.406 1 97.31 220 ARG B C 1
ATOM 5338 O O . ARG B 1 220 ? -7.078 -41.062 -17.094 1 97.31 220 ARG B O 1
ATOM 5345 N N . SER B 1 221 ? -5.883 -41.25 -15.133 1 98.19 221 SER B N 1
ATOM 5346 C CA . SER B 1 221 ? -6.434 -40.031 -14.578 1 98.19 221 SER B CA 1
ATOM 5347 C C . SER B 1 221 ? -5.699 -38.812 -15.117 1 98.19 221 SER B C 1
ATOM 5349 O O . SER B 1 221 ? -6.109 -37.688 -14.875 1 98.19 221 SER B O 1
ATOM 5351 N N . GLN B 1 222 ? -4.637 -39 -15.82 1 98.12 222 GLN B N 1
ATOM 5352 C CA . GLN B 1 222 ? -3.99 -37.906 -16.562 1 98.12 222 GLN B CA 1
ATOM 5353 C C . GLN B 1 222 ? -4.309 -38 -18.047 1 98.12 222 GLN B C 1
ATOM 5355 O O . GLN B 1 222 ? -4.008 -39 -18.703 1 98.12 222 GLN B O 1
ATOM 5360 N N . MET B 1 223 ? -4.863 -36.906 -18.484 1 96.31 223 MET B N 1
ATOM 5361 C CA . MET B 1 223 ? -5.188 -36.812 -19.906 1 96.31 223 MET B CA 1
ATOM 5362 C C . MET B 1 223 ? -4.188 -35.938 -20.656 1 96.31 223 MET B C 1
ATOM 5364 O O . MET B 1 223 ? -3.779 -34.875 -20.141 1 96.31 223 MET B O 1
ATOM 5368 N N . ILE B 1 224 ? -3.723 -36.375 -21.766 1 94.31 224 ILE B N 1
ATOM 5369 C CA . ILE B 1 224 ? -3.064 -35.531 -22.766 1 94.31 224 ILE B CA 1
ATOM 5370 C C . ILE B 1 224 ? -3.988 -35.344 -23.969 1 94.31 224 ILE B C 1
ATOM 5372 O O . ILE B 1 224 ? -4.43 -36.312 -24.578 1 94.31 224 ILE B O 1
ATOM 5376 N N . PRO B 1 225 ? -4.301 -34.156 -24.25 1 88.88 225 PRO B N 1
ATOM 5377 C CA . PRO B 1 225 ? -5.234 -33.969 -25.375 1 88.88 225 PRO B CA 1
ATOM 5378 C C . PRO B 1 225 ? -4.781 -34.656 -26.641 1 88.88 225 PRO B C 1
ATOM 5380 O O . PRO B 1 225 ? -3.633 -34.5 -27.062 1 88.88 225 PRO B O 1
ATOM 5383 N N . PRO B 1 226 ? -5.719 -35.344 -27.234 1 88.69 226 PRO B N 1
ATOM 5384 C CA . PRO B 1 226 ? -5.348 -36.125 -28.422 1 88.69 226 PRO B CA 1
ATOM 5385 C C . PRO B 1 226 ? -4.781 -35.25 -29.547 1 88.69 226 PRO B C 1
ATOM 5387 O O . PRO B 1 226 ? -3.869 -35.688 -30.25 1 88.69 226 PRO B O 1
ATOM 5390 N N . GLN B 1 227 ? -5.273 -34.094 -29.656 1 87.5 227 GLN B N 1
ATOM 5391 C CA . GLN B 1 227 ? -4.895 -33.219 -30.766 1 87.5 227 GLN B CA 1
ATOM 5392 C C . GLN B 1 227 ? -3.42 -32.812 -30.672 1 87.5 227 GLN B C 1
ATOM 5394 O O . GLN B 1 227 ? -2.799 -32.5 -31.688 1 87.5 227 GLN B O 1
ATOM 5399 N N . ILE B 1 228 ? -2.861 -32.938 -29.438 1 90.31 228 ILE B N 1
ATOM 5400 C CA . ILE B 1 228 ? -1.479 -32.469 -29.328 1 90.31 228 ILE B CA 1
ATOM 5401 C C . ILE B 1 228 ? -0.583 -33.625 -28.922 1 90.31 228 ILE B C 1
ATOM 5403 O O . ILE B 1 228 ? 0.6 -33.438 -28.625 1 90.31 228 ILE B O 1
ATOM 5407 N N . LEU B 1 229 ? -1.072 -34.812 -28.875 1 93.19 229 LEU B N 1
ATOM 5408 C CA . LEU B 1 229 ? -0.346 -35.969 -28.375 1 93.19 229 LEU B CA 1
ATOM 5409 C C . LEU B 1 229 ? 0.952 -36.188 -29.141 1 93.19 229 LEU B C 1
ATOM 5411 O O . LEU B 1 229 ? 2.016 -36.344 -28.547 1 93.19 229 LEU B O 1
ATOM 5415 N N . PRO B 1 230 ? 0.94 -36.125 -30.516 1 94.31 230 PRO B N 1
ATOM 5416 C CA . PRO B 1 230 ? 2.209 -36.312 -31.234 1 94.31 230 PRO B CA 1
ATOM 5417 C C . PRO B 1 230 ? 3.223 -35.219 -30.891 1 94.31 230 PRO B C 1
ATOM 5419 O O . PRO B 1 230 ? 4.402 -35.5 -30.688 1 94.31 230 PRO B O 1
ATOM 5422 N N . ALA B 1 231 ? 2.736 -34.031 -30.828 1 94.12 231 ALA B N 1
ATOM 5423 C CA . ALA B 1 231 ? 3.609 -32.906 -30.5 1 94.12 231 ALA B CA 1
ATOM 5424 C C . ALA B 1 231 ? 4.145 -33.031 -29.078 1 94.12 231 ALA B C 1
ATOM 5426 O O . ALA B 1 231 ? 5.305 -32.688 -28.812 1 94.12 231 ALA B O 1
ATOM 5427 N N . PHE B 1 232 ? 3.295 -33.438 -28.188 1 95.69 232 PHE B N 1
ATOM 5428 C CA . PHE B 1 232 ? 3.68 -33.625 -26.797 1 95.69 232 PHE B CA 1
ATOM 5429 C C . PHE B 1 232 ? 4.777 -34.688 -26.672 1 95.69 232 PHE B C 1
ATOM 5431 O O . PHE B 1 232 ? 5.77 -34.469 -25.969 1 95.69 232 PHE B O 1
ATOM 5438 N N . GLN B 1 233 ? 4.617 -35.781 -27.375 1 96.19 233 GLN B N 1
ATOM 5439 C CA . GLN B 1 233 ? 5.602 -36.875 -27.359 1 96.19 233 GLN B CA 1
ATOM 5440 C C . GLN B 1 233 ? 6.945 -36.406 -27.906 1 96.19 233 GLN B C 1
ATOM 5442 O O . GLN B 1 233 ? 8 -36.781 -27.391 1 96.19 233 GLN B O 1
ATOM 5447 N N . THR B 1 234 ? 6.852 -35.625 -28.891 1 95.62 234 THR B N 1
ATOM 5448 C CA . THR B 1 234 ? 8.062 -35.125 -29.516 1 95.62 234 THR B CA 1
ATOM 5449 C C . THR B 1 234 ? 8.758 -34.094 -28.625 1 95.62 234 THR B C 1
ATOM 5451 O O . THR B 1 234 ? 9.977 -34.125 -28.453 1 95.62 234 THR B O 1
ATOM 5454 N N . ALA B 1 235 ? 7.98 -33.219 -28.062 1 95.12 235 ALA B N 1
ATOM 5455 C CA . ALA B 1 235 ? 8.531 -32.094 -27.297 1 95.12 235 ALA B CA 1
ATOM 5456 C C . ALA B 1 235 ? 9.031 -32.562 -25.922 1 95.12 235 ALA B C 1
ATOM 5458 O O . ALA B 1 235 ? 10.008 -32.031 -25.406 1 95.12 235 ALA B O 1
ATOM 5459 N N . PHE B 1 236 ? 8.32 -33.562 -25.359 1 97.31 236 PHE B N 1
ATOM 5460 C CA . PHE B 1 236 ? 8.609 -34 -24 1 97.31 236 PHE B CA 1
ATOM 5461 C C . PHE B 1 236 ? 8.711 -35.531 -23.922 1 97.31 236 PHE B C 1
ATOM 5463 O O . PHE B 1 236 ? 7.973 -36.156 -23.172 1 97.31 236 PHE B O 1
ATOM 5470 N N . PRO B 1 237 ? 9.633 -36.125 -24.578 1 97.25 237 PRO B N 1
ATOM 5471 C CA . PRO B 1 237 ? 9.688 -37.594 -24.641 1 97.25 237 PRO B CA 1
ATOM 5472 C C . PRO B 1 237 ? 9.875 -38.219 -23.266 1 97.25 237 PRO B C 1
ATOM 5474 O O . PRO B 1 237 ? 9.273 -39.25 -22.984 1 97.25 237 PRO B O 1
ATOM 5477 N N . ASP B 1 238 ? 10.695 -37.625 -22.422 1 97.19 238 ASP B N 1
ATOM 5478 C CA . ASP B 1 238 ? 10.945 -38.219 -21.109 1 97.19 238 ASP B CA 1
ATOM 5479 C C . ASP B 1 238 ? 9.695 -38.156 -20.234 1 97.19 238 ASP B C 1
ATOM 5481 O O . ASP B 1 238 ? 9.352 -39.125 -19.547 1 97.19 238 ASP B O 1
ATOM 5485 N N . ALA B 1 239 ? 9.047 -37 -20.219 1 97.62 239 ALA B N 1
ATOM 5486 C CA . ALA B 1 239 ? 7.824 -36.844 -19.438 1 97.62 239 ALA B CA 1
ATOM 5487 C C . ALA B 1 239 ? 6.742 -37.812 -19.922 1 97.62 239 ALA B C 1
ATOM 5489 O O . ALA B 1 239 ? 6.043 -38.438 -19.109 1 97.62 239 ALA B O 1
ATOM 5490 N N . TYR B 1 240 ? 6.625 -37.938 -21.281 1 97.62 240 TYR B N 1
ATOM 5491 C CA . TYR B 1 240 ? 5.629 -38.844 -21.828 1 97.62 240 TYR B CA 1
ATOM 5492 C C . TYR B 1 240 ? 5.91 -40.281 -21.391 1 97.62 240 TYR B C 1
ATOM 5494 O O . TYR B 1 240 ? 4.996 -41 -20.984 1 97.62 240 TYR B O 1
ATOM 5502 N N . ALA B 1 241 ? 7.133 -40.656 -21.5 1 98.12 241 ALA B N 1
ATOM 5503 C CA . ALA B 1 241 ? 7.508 -42 -21.109 1 98.12 241 ALA B CA 1
ATOM 5504 C C . ALA B 1 241 ? 7.207 -42.281 -19.641 1 98.12 241 ALA B C 1
ATOM 5506 O O . ALA B 1 241 ? 6.723 -43.344 -19.281 1 98.12 241 ALA B O 1
ATOM 5507 N N . SER B 1 242 ? 7.531 -41.344 -18.859 1 97.81 242 SER B N 1
ATOM 5508 C CA . SER B 1 242 ? 7.285 -41.438 -17.422 1 97.81 242 SER B CA 1
ATOM 5509 C C . SER B 1 242 ? 5.793 -41.594 -17.125 1 97.81 242 SER B C 1
ATOM 5511 O O . SER B 1 242 ? 5.387 -42.469 -16.375 1 97.81 242 SER B O 1
ATOM 5513 N N . ILE B 1 243 ? 4.949 -40.812 -17.719 1 97.88 243 ILE B N 1
ATOM 5514 C CA . ILE B 1 243 ? 3.508 -40.812 -17.5 1 97.88 243 ILE B CA 1
ATOM 5515 C C . ILE B 1 243 ? 2.906 -42.094 -18.031 1 97.88 243 ILE B C 1
ATOM 5517 O O . ILE B 1 243 ? 2.088 -42.719 -17.344 1 97.88 243 ILE B O 1
ATOM 5521 N N . ALA B 1 244 ? 3.389 -42.438 -19.188 1 97.38 244 ALA B N 1
ATOM 5522 C CA . ALA B 1 244 ? 2.867 -43.656 -19.828 1 97.38 244 ALA B CA 1
ATOM 5523 C C . ALA B 1 244 ? 3.238 -44.906 -19.016 1 97.38 244 ALA B C 1
ATOM 5525 O O . ALA B 1 244 ? 2.436 -45.844 -18.906 1 97.38 244 ALA B O 1
ATOM 5526 N N . SER B 1 245 ? 4.418 -44.906 -18.484 1 97.38 245 SER B N 1
ATOM 5527 C CA . SER B 1 245 ? 4.898 -46.094 -17.766 1 97.38 245 SER B CA 1
ATOM 5528 C C . SER B 1 245 ? 4.156 -46.281 -16.453 1 97.38 245 SER B C 1
ATOM 5530 O O . SER B 1 245 ? 4.168 -47.375 -15.875 1 97.38 245 SER B O 1
ATOM 5532 N N . ASP B 1 246 ? 3.518 -45.25 -16.047 1 96.75 246 ASP B N 1
ATOM 5533 C CA . ASP B 1 246 ? 2.791 -45.312 -14.781 1 96.75 246 ASP B CA 1
ATOM 5534 C C . ASP B 1 246 ? 1.282 -45.281 -15.016 1 96.75 246 ASP B C 1
ATOM 5536 O O . ASP B 1 246 ? 0.532 -44.719 -14.219 1 96.75 246 ASP B O 1
ATOM 5540 N N . ASN B 1 247 ? 0.856 -45.781 -16.156 1 97.88 247 ASN B N 1
ATOM 5541 C CA . ASN B 1 247 ? -0.535 -45.969 -16.562 1 97.88 247 ASN B CA 1
ATOM 5542 C C . ASN B 1 247 ? -1.278 -44.625 -16.609 1 97.88 247 ASN B C 1
ATOM 5544 O O . ASN B 1 247 ? -2.445 -44.562 -16.219 1 97.88 247 ASN B O 1
ATOM 5548 N N . PHE B 1 248 ? -0.554 -43.531 -16.859 1 98 248 PHE B N 1
ATOM 5549 C CA . PHE B 1 248 ? -1.122 -42.188 -17.016 1 98 248 PHE B CA 1
ATOM 5550 C C . PHE B 1 248 ? -1.84 -41.75 -15.734 1 98 248 PHE B C 1
ATOM 5552 O O . PHE B 1 248 ? -2.936 -41.188 -15.797 1 98 248 PHE B O 1
ATOM 5559 N N . ARG B 1 249 ? -1.254 -42.094 -14.594 1 98.19 249 ARG B N 1
ATOM 5560 C CA . ARG B 1 249 ? -1.77 -41.594 -13.32 1 98.19 249 ARG B CA 1
ATOM 5561 C C . ARG B 1 249 ? -1.464 -40.125 -13.141 1 98.19 249 ARG B C 1
ATOM 5563 O O . ARG B 1 249 ? -0.396 -39.656 -13.539 1 98.19 249 ARG B O 1
ATOM 5570 N N . GLY B 1 250 ? -2.465 -39.406 -12.586 1 98 250 GLY B N 1
ATOM 5571 C CA . GLY B 1 250 ? -2.273 -38 -12.273 1 98 250 GLY B CA 1
ATOM 5572 C C . GLY B 1 250 ? -1.634 -37.781 -10.914 1 98 250 GLY B C 1
ATOM 5573 O O . GLY B 1 250 ? -2.156 -37.031 -10.094 1 98 250 GLY B O 1
ATOM 5574 N N . ASP B 1 251 ? -0.515 -38.438 -10.617 1 97.94 251 ASP B N 1
ATOM 5575 C CA . ASP B 1 251 ? 0.121 -38.438 -9.305 1 97.94 251 ASP B CA 1
ATOM 5576 C C . ASP B 1 251 ? 1.375 -37.562 -9.312 1 97.94 251 ASP B C 1
ATOM 5578 O O . ASP B 1 251 ? 2.326 -37.812 -8.578 1 97.94 251 ASP B O 1
ATOM 5582 N N . PHE B 1 252 ? 1.354 -36.5 -10.203 1 98.25 252 PHE B N 1
ATOM 5583 C CA . PHE B 1 252 ? 2.549 -35.688 -10.344 1 98.25 252 PHE B CA 1
ATOM 5584 C C . PHE B 1 252 ? 2.176 -34.219 -10.492 1 98.25 252 PHE B C 1
ATOM 5586 O O . PHE B 1 252 ? 1.028 -33.875 -10.805 1 98.25 252 PHE B O 1
ATOM 5593 N N . LEU B 1 253 ? 3.148 -33.344 -10.172 1 98.5 253 LEU B N 1
ATOM 5594 C CA . LEU B 1 253 ? 3.102 -31.906 -10.453 1 98.5 253 LEU B CA 1
ATOM 5595 C C . LEU B 1 253 ? 3.766 -31.594 -11.789 1 98.5 253 LEU B C 1
ATOM 5597 O O . LEU B 1 253 ? 4.824 -32.125 -12.109 1 98.5 253 LEU B O 1
ATOM 5601 N N . ASN B 1 254 ? 3.154 -30.75 -12.602 1 98.25 254 ASN B N 1
ATOM 5602 C CA . ASN B 1 254 ? 3.797 -30.266 -13.82 1 98.25 254 ASN B CA 1
ATOM 5603 C C . ASN B 1 254 ? 4.648 -29.016 -13.555 1 98.25 254 ASN B C 1
ATOM 5605 O O . ASN B 1 254 ? 4.184 -28.062 -12.922 1 98.25 254 ASN B O 1
ATOM 5609 N N . LEU B 1 255 ? 5.844 -29.031 -13.961 1 98.75 255 LEU B N 1
ATOM 5610 C CA . LEU B 1 255 ? 6.766 -27.906 -14 1 98.75 255 LEU B CA 1
ATOM 5611 C C . LEU B 1 255 ? 6.977 -27.422 -15.43 1 98.75 255 LEU B C 1
ATOM 5613 O O . LEU B 1 255 ? 7.668 -28.078 -16.219 1 98.75 255 LEU B O 1
ATOM 5617 N N . ILE B 1 256 ? 6.445 -26.281 -15.797 1 98.38 256 ILE B N 1
ATOM 5618 C CA . ILE B 1 256 ? 6.484 -25.75 -17.156 1 98.38 256 ILE B CA 1
ATOM 5619 C C . ILE B 1 256 ? 7.375 -24.516 -17.203 1 98.38 256 ILE B C 1
ATOM 5621 O O . ILE B 1 256 ? 7.219 -23.594 -16.391 1 98.38 256 ILE B O 1
ATOM 5625 N N . TYR B 1 257 ? 8.312 -24.453 -18.078 1 98.56 257 TYR B N 1
ATOM 5626 C CA . TYR B 1 257 ? 9.258 -23.344 -18.188 1 98.56 257 TYR B CA 1
ATOM 5627 C C . TYR B 1 257 ? 9.859 -23.266 -19.578 1 98.56 257 TYR B C 1
ATOM 5629 O O . TYR B 1 257 ? 9.719 -24.203 -20.375 1 98.56 257 TYR B O 1
ATOM 5637 N N . ARG B 1 258 ? 10.445 -22.172 -20.016 1 97.5 258 ARG B N 1
ATOM 5638 C CA . ARG B 1 258 ? 11.148 -22 -21.281 1 97.5 258 ARG B CA 1
ATOM 5639 C C . ARG B 1 258 ? 12.609 -22.422 -21.156 1 97.5 258 ARG B C 1
ATOM 5641 O O . ARG B 1 258 ? 13.344 -21.906 -20.328 1 97.5 258 ARG B O 1
ATOM 5648 N N . LYS B 1 259 ? 13.086 -23.266 -21.953 1 97.31 259 LYS B N 1
ATOM 5649 C CA . LYS B 1 259 ? 14.414 -23.875 -21.875 1 97.31 259 LYS B CA 1
ATOM 5650 C C . LYS B 1 259 ? 15.5 -22.875 -22.234 1 97.31 259 LYS B C 1
ATOM 5652 O O . LYS B 1 259 ? 16.547 -22.828 -21.594 1 97.31 259 LYS B O 1
ATOM 5657 N N . PRO B 1 260 ? 15.32 -22.016 -23.203 1 96.06 260 PRO B N 1
ATOM 5658 C CA . PRO B 1 260 ? 16.422 -21.156 -23.641 1 96.06 260 PRO B CA 1
ATOM 5659 C C . PRO B 1 260 ? 16.578 -19.906 -22.781 1 96.06 260 PRO B C 1
ATOM 5661 O O . PRO B 1 260 ? 17.453 -19.078 -23.047 1 96.06 260 PRO B O 1
ATOM 5664 N N . THR B 1 261 ? 15.758 -19.688 -21.844 1 94.94 261 THR B N 1
ATOM 5665 C CA . THR B 1 261 ? 15.773 -18.484 -21.016 1 94.94 261 THR B CA 1
ATOM 5666 C C . THR B 1 261 ? 16.219 -18.797 -19.594 1 94.94 261 THR B C 1
ATOM 5668 O O . THR B 1 261 ? 16.5 -19.953 -19.281 1 94.94 261 THR B O 1
ATOM 5671 N N . ASN B 1 262 ? 16.203 -17.781 -18.797 1 94.25 262 ASN B N 1
ATOM 5672 C CA . ASN B 1 262 ? 16.625 -17.969 -17.406 1 94.25 262 ASN B CA 1
ATOM 5673 C C . ASN B 1 262 ? 15.539 -18.688 -16.594 1 94.25 262 ASN B C 1
ATOM 5675 O O . ASN B 1 262 ? 15.75 -18.984 -15.414 1 94.25 262 ASN B O 1
ATOM 5679 N N . ASP B 1 263 ? 14.438 -19 -17.297 1 97.81 263 ASP B N 1
ATOM 5680 C CA . ASP B 1 263 ? 13.477 -19.891 -16.656 1 97.81 263 ASP B CA 1
ATOM 5681 C C . ASP B 1 263 ? 14.148 -21.188 -16.203 1 97.81 263 ASP B C 1
ATOM 5683 O O . ASP B 1 263 ? 13.797 -21.75 -15.164 1 97.81 263 ASP B O 1
ATOM 5687 N N . ALA B 1 264 ? 15.055 -21.656 -17.016 1 98.06 264 ALA B N 1
ATOM 5688 C CA . ALA B 1 264 ? 15.688 -22.953 -16.828 1 98.06 264 ALA B CA 1
ATOM 5689 C C . ALA B 1 264 ? 16.469 -23.016 -15.523 1 98.06 264 ALA B C 1
ATOM 5691 O O . ALA B 1 264 ? 16.5 -24.047 -14.859 1 98.06 264 ALA B O 1
ATOM 5692 N N . TYR B 1 265 ? 17.062 -21.922 -15.195 1 97.88 265 TYR B N 1
ATOM 5693 C CA . TYR B 1 265 ? 17.781 -21.891 -13.93 1 97.88 265 TYR B CA 1
ATOM 5694 C C . TYR B 1 265 ? 16.812 -22 -12.758 1 97.88 265 TYR B C 1
ATOM 5696 O O . TYR B 1 265 ? 17.047 -22.781 -11.828 1 97.88 265 TYR B O 1
ATOM 5704 N N . LEU B 1 266 ? 15.742 -21.234 -12.797 1 98.38 266 LEU B N 1
ATOM 5705 C CA . LEU B 1 266 ? 14.727 -21.281 -11.75 1 98.38 266 LEU B CA 1
ATOM 5706 C C . LEU B 1 266 ? 14.094 -22.672 -11.672 1 98.38 266 LEU B C 1
ATOM 5708 O O . LEU B 1 266 ? 13.875 -23.188 -10.578 1 98.38 266 LEU B O 1
ATOM 5712 N N . ALA B 1 267 ? 13.852 -23.25 -12.773 1 98.75 267 ALA B N 1
ATOM 5713 C CA . ALA B 1 267 ? 13.273 -24.594 -12.836 1 98.75 267 ALA B CA 1
ATOM 5714 C C . ALA B 1 267 ? 14.219 -25.625 -12.234 1 98.75 267 ALA B C 1
ATOM 5716 O O . ALA B 1 267 ? 13.789 -26.531 -11.5 1 98.75 267 ALA B O 1
ATOM 5717 N N . ALA B 1 268 ? 15.477 -25.5 -12.547 1 98.5 268 ALA B N 1
ATOM 5718 C CA . ALA B 1 268 ? 16.469 -26.438 -12.023 1 98.5 268 ALA B CA 1
ATOM 5719 C C . ALA B 1 268 ? 16.547 -26.359 -10.5 1 98.5 268 ALA B C 1
ATOM 5721 O O . ALA B 1 268 ? 16.672 -27.375 -9.82 1 98.5 268 ALA B O 1
ATOM 5722 N N . GLU B 1 269 ? 16.531 -25.141 -10.023 1 98.06 269 GLU B N 1
ATOM 5723 C CA . GLU B 1 269 ? 16.578 -24.953 -8.578 1 98.06 269 GLU B CA 1
ATOM 5724 C C . GLU B 1 269 ? 15.336 -25.547 -7.91 1 98.06 269 GLU B C 1
ATOM 5726 O O . GLU B 1 269 ? 15.43 -26.156 -6.848 1 98.06 269 GLU B O 1
ATOM 5731 N N . PHE B 1 270 ? 14.195 -25.328 -8.5 1 98.56 270 PHE B N 1
ATOM 5732 C CA . PHE B 1 270 ? 12.969 -25.891 -7.953 1 98.56 270 PHE B CA 1
ATOM 5733 C C . PHE B 1 270 ? 13.008 -27.406 -7.973 1 98.56 270 PHE B C 1
ATOM 5735 O O . PHE B 1 270 ? 12.633 -28.062 -6.996 1 98.56 270 PHE B O 1
ATOM 5742 N N . LEU B 1 271 ? 13.445 -27.984 -9.062 1 97.88 271 LEU B N 1
ATOM 5743 C CA . LEU B 1 271 ? 13.523 -29.422 -9.203 1 97.88 271 LEU B CA 1
ATOM 5744 C C . LEU B 1 271 ? 14.461 -30.016 -8.156 1 97.88 271 LEU B C 1
ATOM 5746 O O . LEU B 1 271 ? 14.172 -31.078 -7.59 1 97.88 271 LEU B O 1
ATOM 5750 N N . THR B 1 272 ? 15.555 -29.359 -7.93 1 97.5 272 THR B N 1
ATOM 5751 C CA . THR B 1 272 ? 16.5 -29.797 -6.906 1 97.5 272 THR B CA 1
ATOM 5752 C C . THR B 1 272 ? 15.836 -29.781 -5.531 1 97.5 272 THR B C 1
ATOM 5754 O O . THR B 1 272 ? 15.977 -30.734 -4.762 1 97.5 272 THR B O 1
ATOM 5757 N N . SER B 1 273 ? 15.086 -28.75 -5.273 1 97.25 273 SER B N 1
ATOM 5758 C CA . SER B 1 273 ? 14.383 -28.625 -4 1 97.25 273 SER B CA 1
ATOM 5759 C C . SER B 1 273 ? 13.32 -29.703 -3.85 1 97.25 273 SER B C 1
ATOM 5761 O O . SER B 1 273 ? 13.156 -30.281 -2.77 1 97.25 273 SER B O 1
ATOM 5763 N N . TRP B 1 274 ? 12.578 -29.984 -4.934 1 97.69 274 TRP B N 1
ATOM 5764 C CA . TRP B 1 274 ? 11.539 -31.016 -4.93 1 97.69 274 TRP B CA 1
ATOM 5765 C C . TRP B 1 274 ? 12.125 -32.375 -4.586 1 97.69 274 TRP B C 1
ATOM 5767 O O . TRP B 1 274 ? 11.57 -33.094 -3.76 1 97.69 274 TRP B O 1
ATOM 5777 N N . LYS B 1 275 ? 13.234 -32.719 -5.164 1 95.38 275 LYS B N 1
ATOM 5778 C CA . LYS B 1 275 ? 13.859 -34.031 -5.008 1 95.38 275 LYS B CA 1
ATOM 5779 C C . LYS B 1 275 ? 14.43 -34.188 -3.605 1 95.38 275 LYS B C 1
ATOM 5781 O O . LYS B 1 275 ? 14.43 -35.312 -3.062 1 95.38 275 LYS B O 1
ATOM 5786 N N . LYS B 1 276 ? 14.836 -33.156 -3.018 1 93.94 276 LYS B N 1
ATOM 5787 C CA . LYS B 1 276 ? 15.438 -33.188 -1.688 1 93.94 276 LYS B CA 1
ATOM 5788 C C . LYS B 1 276 ? 14.391 -33.5 -0.624 1 93.94 276 LYS B C 1
ATOM 5790 O O . LYS B 1 276 ? 14.719 -34.031 0.437 1 93.94 276 LYS B O 1
ATOM 5795 N N . LEU B 1 277 ? 13.133 -33.125 -0.773 1 93 277 LEU B N 1
ATOM 5796 C CA . LEU B 1 277 ? 12.078 -33.219 0.231 1 93 277 LEU B CA 1
ATOM 5797 C C . LEU B 1 277 ? 11.602 -34.656 0.363 1 93 277 LEU B C 1
ATOM 5799 O O . LEU B 1 277 ? 10.969 -35.031 1.358 1 93 277 LEU B O 1
ATOM 5803 N N . GLY B 1 278 ? 11.992 -35.562 -0.458 1 87.56 278 GLY B N 1
ATOM 5804 C CA . GLY B 1 278 ? 11.484 -36.938 -0.405 1 87.56 278 GLY B CA 1
ATOM 5805 C C . GLY B 1 278 ? 10.031 -37.031 -0.839 1 87.56 278 GLY B C 1
ATOM 5806 O O . GLY B 1 278 ? 9.648 -36.469 -1.865 1 87.56 278 GLY B O 1
ATOM 5807 N N . LYS B 1 279 ? 9.133 -37.969 0.002 1 90.62 279 LYS B N 1
ATOM 5808 C CA . LYS B 1 279 ? 7.746 -38.219 -0.389 1 90.62 279 LYS B CA 1
ATOM 5809 C C . LYS B 1 279 ? 7.648 -38.562 -1.871 1 90.62 279 LYS B C 1
ATOM 5811 O O . LYS B 1 279 ? 6.887 -37.938 -2.613 1 90.62 279 LYS B O 1
ATOM 5816 N N . ALA B 1 280 ? 8.219 -39.625 -2.221 1 92.38 280 ALA B N 1
ATOM 5817 C CA . ALA B 1 280 ? 8.469 -40 -3.607 1 92.38 280 ALA B CA 1
ATOM 5818 C C . ALA B 1 280 ? 7.168 -40.344 -4.328 1 92.38 280 ALA 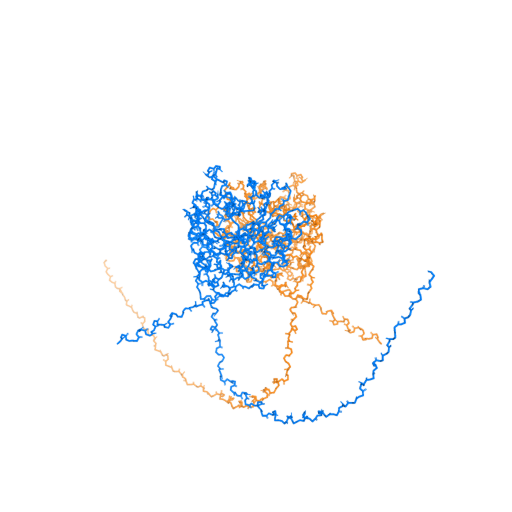B C 1
ATOM 5820 O O . ALA B 1 280 ? 7.125 -40.375 -5.559 1 92.38 280 ALA B O 1
ATOM 5821 N N . LYS B 1 281 ? 6.176 -40.594 -3.568 1 95.38 281 LYS B N 1
ATOM 5822 C CA . LYS B 1 281 ? 4.906 -40.906 -4.219 1 95.38 281 LYS B CA 1
ATOM 5823 C C . LYS B 1 281 ? 4.395 -39.719 -5.023 1 95.38 281 LYS B C 1
ATOM 5825 O O . LYS B 1 281 ? 3.65 -39.906 -5.992 1 95.38 281 LYS B O 1
ATOM 5830 N N . TYR B 1 282 ? 4.645 -38.562 -4.465 1 97.31 282 TYR B N 1
ATOM 5831 C CA . TYR B 1 282 ? 4.32 -37.344 -5.219 1 97.31 282 TYR B CA 1
ATOM 5832 C C . TYR B 1 282 ? 5.371 -37.094 -6.289 1 97.31 282 TYR B C 1
ATOM 5834 O O . TYR B 1 282 ? 6.48 -36.656 -5.977 1 97.31 282 TYR B O 1
ATOM 5842 N N . GLU B 1 283 ? 5.031 -37.281 -7.512 1 97.44 283 GLU B N 1
ATOM 5843 C CA . GLU B 1 283 ? 5.98 -37.156 -8.617 1 97.44 283 GLU B CA 1
ATOM 5844 C C . GLU B 1 283 ? 5.938 -35.781 -9.234 1 97.44 283 GLU B C 1
ATOM 5846 O O . GLU B 1 283 ? 5.117 -34.938 -8.836 1 97.44 283 GLU B O 1
ATOM 5851 N N . ILE B 1 284 ? 6.883 -35.5 -10.094 1 98.12 284 ILE B N 1
ATOM 5852 C CA . ILE B 1 284 ? 6.949 -34.219 -10.812 1 98.12 284 ILE B CA 1
ATOM 5853 C C . ILE B 1 284 ? 7.371 -34.5 -12.266 1 98.12 284 ILE B C 1
ATOM 5855 O O . ILE B 1 284 ? 8.203 -35.375 -12.531 1 98.12 284 ILE B O 1
ATOM 5859 N N . GLU B 1 285 ? 6.738 -33.844 -13.188 1 98.25 285 GLU B N 1
ATOM 5860 C CA . GLU B 1 285 ? 7.102 -33.906 -14.602 1 98.25 285 GLU B CA 1
ATOM 5861 C C . GLU B 1 285 ? 7.52 -32.531 -15.125 1 98.25 285 GLU B C 1
ATOM 5863 O O . GLU B 1 285 ? 6.762 -31.562 -15.016 1 98.25 285 GLU B O 1
ATOM 5868 N N . SER B 1 286 ? 8.727 -32.438 -15.641 1 98.06 286 SER B N 1
ATOM 5869 C CA . SER B 1 286 ? 9.234 -31.234 -16.25 1 98.06 286 SER B CA 1
ATOM 5870 C C . SER B 1 286 ? 8.812 -31.125 -17.719 1 98.06 286 SER B C 1
ATOM 5872 O O . SER B 1 286 ? 8.938 -32.094 -18.469 1 98.06 286 SER B O 1
ATOM 5874 N N . LEU B 1 287 ? 8.352 -29.984 -18.094 1 98.12 287 LEU B N 1
ATOM 5875 C CA . LEU B 1 287 ? 7.949 -29.719 -19.469 1 98.12 287 LEU B CA 1
ATOM 5876 C C . LEU B 1 287 ? 8.664 -28.469 -20 1 98.12 287 LEU B C 1
ATOM 5878 O O . LEU B 1 287 ? 8.055 -27.406 -20.125 1 98.12 287 LEU B O 1
ATOM 5882 N N . PRO B 1 288 ? 9.953 -28.594 -20.359 1 98.25 288 PRO B N 1
ATOM 5883 C CA . PRO B 1 288 ? 10.695 -27.469 -20.938 1 98.25 288 PRO B CA 1
ATOM 5884 C C . PRO B 1 288 ? 10.242 -27.125 -22.359 1 98.25 288 PRO B C 1
ATOM 5886 O O . PRO B 1 288 ? 10.211 -28 -23.219 1 98.25 288 PRO B O 1
ATOM 5889 N N . LEU B 1 289 ? 9.852 -25.938 -22.547 1 97.5 289 LEU B N 1
ATOM 5890 C CA . LEU B 1 289 ? 9.43 -25.469 -23.859 1 97.5 289 LEU B CA 1
ATOM 5891 C C . LEU B 1 289 ? 10.57 -24.781 -24.594 1 97.5 289 LEU B C 1
ATOM 5893 O O . LEU B 1 289 ? 11.328 -24.016 -23.984 1 97.5 289 LEU B O 1
ATOM 5897 N N . ASN B 1 290 ? 10.68 -25.062 -25.875 1 95.25 290 ASN B N 1
ATOM 5898 C CA . ASN B 1 290 ? 11.703 -24.438 -26.703 1 95.25 290 ASN B CA 1
ATOM 5899 C C . ASN B 1 290 ? 11.18 -23.188 -27.391 1 95.25 290 ASN B C 1
ATOM 5901 O O . ASN B 1 290 ? 11.008 -23.172 -28.609 1 95.25 290 ASN B O 1
ATOM 5905 N N . LEU B 1 291 ? 10.953 -22.156 -26.656 1 94.38 291 LEU B N 1
ATOM 5906 C CA . LEU B 1 291 ? 10.531 -20.859 -27.172 1 94.38 291 LEU B CA 1
ATOM 5907 C C . LEU B 1 291 ? 11.039 -19.734 -26.281 1 94.38 291 LEU B C 1
ATOM 5909 O O . LEU B 1 291 ? 11.445 -19.969 -25.141 1 94.38 291 LEU B O 1
ATOM 5913 N N . ILE B 1 292 ? 11.125 -18.562 -26.906 1 93.81 292 ILE B N 1
ATOM 5914 C CA . ILE B 1 292 ? 11.445 -17.359 -26.141 1 93.81 292 ILE B CA 1
ATOM 5915 C C . ILE B 1 292 ? 10.172 -16.547 -25.906 1 93.81 292 ILE B C 1
ATOM 5917 O O . ILE B 1 292 ? 9.75 -16.375 -24.75 1 93.81 292 ILE B O 1
ATOM 5921 N N . LYS B 1 293 ? 9.438 -16.203 -26.984 1 92.5 293 LYS B N 1
ATOM 5922 C CA . LYS B 1 293 ? 8.148 -15.531 -26.891 1 92.5 293 LYS B CA 1
ATOM 5923 C C . LYS B 1 293 ? 7.082 -16.281 -27.672 1 92.5 293 LYS B C 1
ATOM 5925 O O . LYS B 1 293 ? 7.32 -16.703 -28.812 1 92.5 293 LYS B O 1
ATOM 5930 N N . PHE B 1 294 ? 6 -16.484 -27.031 1 91.44 294 PHE B N 1
ATOM 5931 C CA . PHE B 1 294 ? 4.859 -17.141 -27.656 1 91.44 294 PHE B CA 1
ATOM 5932 C C . PHE B 1 294 ? 4.352 -16.344 -28.844 1 91.44 294 PHE B C 1
ATOM 5934 O O . PHE B 1 294 ? 3.977 -16.906 -29.875 1 91.44 294 PHE B O 1
ATOM 5941 N N . SER B 1 295 ? 4.375 -15.047 -28.719 1 87.88 295 SER B N 1
ATOM 5942 C CA . SER B 1 295 ? 3.83 -14.133 -29.719 1 87.88 295 SER B CA 1
ATOM 5943 C C . SER B 1 295 ? 4.625 -14.195 -31.016 1 87.88 295 SER B C 1
ATOM 5945 O O . SER B 1 295 ? 4.145 -13.766 -32.062 1 87.88 295 SER B O 1
ATOM 5947 N N . GLU B 1 296 ? 5.832 -14.773 -30.984 1 89.5 296 GLU B N 1
ATOM 5948 C CA . GLU B 1 296 ? 6.703 -14.836 -32.156 1 89.5 296 GLU B CA 1
ATOM 5949 C C . GLU B 1 296 ? 6.5 -16.141 -32.938 1 89.5 296 GLU B C 1
ATOM 5951 O O . GLU B 1 296 ? 7.023 -16.312 -34.031 1 89.5 296 GLU B O 1
ATOM 5956 N N . LYS B 1 297 ? 5.68 -17 -32.438 1 90.5 297 LYS B N 1
ATOM 5957 C CA . LYS B 1 297 ? 5.449 -18.297 -33.062 1 90.5 297 LYS B CA 1
ATOM 5958 C C . LYS B 1 297 ? 4.367 -18.219 -34.125 1 90.5 297 LYS B C 1
ATOM 5960 O O . LYS B 1 297 ? 3.516 -17.328 -34.094 1 90.5 297 LYS B O 1
ATOM 5965 N N . SER B 1 298 ? 4.434 -19.188 -35.062 1 92 298 SER B N 1
ATOM 5966 C CA . SER B 1 298 ? 3.396 -19.281 -36.094 1 92 298 SER B CA 1
ATOM 5967 C C . SER B 1 298 ? 2.053 -19.672 -35.469 1 92 298 SER B C 1
ATOM 5969 O O . SER B 1 298 ? 1.997 -20.188 -34.375 1 92 298 SER B O 1
ATOM 5971 N N . SER B 1 299 ? 1.03 -19.438 -36.188 1 89.12 299 SER B N 1
ATOM 5972 C CA . SER B 1 299 ? -0.313 -19.781 -35.75 1 89.12 299 SER B CA 1
ATOM 5973 C C . SER B 1 299 ? -0.428 -21.266 -35.438 1 89.12 299 SER B C 1
ATOM 5975 O O . SER B 1 299 ? -1.067 -21.656 -34.469 1 89.12 299 SER B O 1
ATOM 5977 N N . ASP B 1 300 ? 0.145 -22.062 -36.25 1 87.19 300 ASP B N 1
ATOM 5978 C CA . ASP B 1 300 ? 0.113 -23.516 -36.062 1 87.19 300 ASP B CA 1
ATOM 5979 C C . ASP B 1 300 ? 0.836 -23.906 -34.781 1 87.19 300 ASP B C 1
ATOM 5981 O O . ASP B 1 300 ? 0.349 -24.734 -34 1 87.19 300 ASP B O 1
ATOM 5985 N N . GLU B 1 301 ? 1.93 -23.312 -34.531 1 88.88 301 GLU B N 1
ATOM 5986 C CA . GLU B 1 301 ? 2.678 -23.578 -33.312 1 88.88 301 GLU B CA 1
ATOM 5987 C C . GLU B 1 301 ? 1.914 -23.078 -32.094 1 88.88 301 GLU B C 1
ATOM 5989 O O . GLU B 1 301 ? 1.911 -23.75 -31.047 1 88.88 301 GLU B O 1
ATOM 5994 N N . GLN B 1 302 ? 1.325 -21.922 -32.219 1 88 302 GLN B N 1
ATOM 5995 C CA . GLN B 1 302 ? 0.559 -21.359 -31.109 1 88 302 GLN B CA 1
ATOM 5996 C C . GLN B 1 302 ? -0.603 -22.266 -30.734 1 88 302 GLN B C 1
ATOM 5998 O O . GLN B 1 302 ? -0.923 -22.406 -29.547 1 88 302 GLN B O 1
ATOM 6003 N N . ASN B 1 303 ? -1.161 -22.875 -31.688 1 84.62 303 ASN B N 1
ATOM 6004 C CA . ASN B 1 303 ? -2.273 -23.781 -31.422 1 84.62 303 ASN B CA 1
ATOM 6005 C C . ASN B 1 303 ? -1.833 -24.984 -30.609 1 84.62 303 ASN B C 1
ATOM 6007 O O . ASN B 1 303 ? -2.605 -25.5 -29.797 1 84.62 303 ASN B O 1
ATOM 6011 N N . VAL B 1 304 ? -0.641 -25.375 -30.781 1 84.56 304 VAL B N 1
ATOM 6012 C CA . VAL B 1 304 ? -0.092 -26.516 -30.047 1 84.56 304 VAL B CA 1
ATOM 6013 C C . VAL B 1 304 ? 0.313 -26.078 -28.641 1 84.56 304 VAL B C 1
ATOM 6015 O O . VAL B 1 304 ? 0.13 -26.828 -27.672 1 84.56 304 VAL B O 1
ATOM 6018 N N . LEU B 1 305 ? 0.731 -24.828 -28.562 1 88.94 305 LEU B N 1
ATOM 6019 C CA . LEU B 1 305 ? 1.387 -24.359 -27.344 1 88.94 305 LEU B CA 1
ATOM 6020 C C . LEU B 1 305 ? 0.389 -23.672 -26.422 1 88.94 305 LEU B C 1
ATOM 6022 O O . LEU B 1 305 ? 0.689 -23.406 -25.25 1 88.94 305 LEU B O 1
ATOM 6026 N N . ILE B 1 306 ? -0.792 -23.422 -26.844 1 87.56 306 ILE B N 1
ATOM 6027 C CA . ILE B 1 306 ? -1.716 -22.484 -26.203 1 87.56 306 ILE B CA 1
ATOM 6028 C C . ILE B 1 306 ? -2.023 -22.969 -24.781 1 87.56 306 ILE B C 1
ATOM 6030 O O . ILE B 1 306 ? -2.195 -22.172 -23.859 1 87.56 306 ILE B O 1
ATOM 6034 N N . ASN B 1 307 ? -2.072 -24.25 -24.562 1 88.75 307 ASN B N 1
ATOM 6035 C CA . ASN B 1 307 ? -2.4 -24.781 -23.25 1 88.75 307 ASN B CA 1
ATOM 6036 C C . ASN B 1 307 ? -1.282 -24.516 -22.25 1 88.75 307 ASN B C 1
ATOM 6038 O O . ASN B 1 307 ? -1.511 -24.531 -21.031 1 88.75 307 ASN B O 1
ATOM 6042 N N . PHE B 1 308 ? -0.106 -24.25 -22.75 1 92.44 308 PHE B N 1
ATOM 6043 C CA . PHE B 1 308 ? 1.031 -23.969 -21.891 1 92.44 308 PHE B CA 1
ATOM 6044 C C . PHE B 1 308 ? 1.111 -22.484 -21.562 1 92.44 308 PHE B C 1
ATOM 6046 O O . PHE B 1 308 ? 2.055 -22.031 -20.906 1 92.44 308 PHE B O 1
ATOM 6053 N N . MET B 1 309 ? 0.1 -21.688 -21.984 1 90.38 309 MET B N 1
ATOM 6054 C CA . MET B 1 309 ? 0.095 -20.234 -21.766 1 90.38 309 MET B CA 1
ATOM 6055 C C . MET B 1 309 ? -1.119 -19.812 -20.953 1 90.38 309 MET B C 1
ATOM 6057 O O . MET B 1 309 ? -1.498 -18.641 -20.969 1 90.38 309 MET B O 1
ATOM 6061 N N . ARG B 1 310 ? -1.644 -20.672 -20.172 1 89.06 310 ARG B N 1
ATOM 6062 C CA . ARG B 1 310 ? -2.98 -20.469 -19.625 1 89.06 310 ARG B CA 1
ATOM 6063 C C . ARG B 1 310 ? -2.912 -19.828 -18.234 1 89.06 310 ARG B C 1
ATOM 6065 O O . ARG B 1 310 ? -3.916 -19.766 -17.531 1 89.06 310 ARG B O 1
ATOM 6072 N N . SER B 1 311 ? -1.797 -19.359 -17.797 1 93.12 311 SER B N 1
ATOM 6073 C CA . SER B 1 311 ? -1.712 -18.719 -16.5 1 93.12 311 SER B CA 1
ATOM 6074 C C . SER B 1 311 ? -0.859 -17.453 -16.562 1 93.12 311 SER B C 1
ATOM 6076 O O . SER B 1 311 ? -0.368 -17.078 -17.625 1 93.12 311 SER B O 1
ATOM 6078 N N . ASP B 1 312 ? -0.717 -16.828 -15.453 1 95 312 ASP B N 1
ATOM 6079 C CA . ASP B 1 312 ? -0.121 -15.508 -15.367 1 95 312 ASP B CA 1
ATOM 6080 C C . ASP B 1 312 ? 1.341 -15.523 -15.812 1 95 312 ASP B C 1
ATOM 6082 O O . ASP B 1 312 ? 1.896 -14.492 -16.188 1 95 312 ASP B O 1
ATOM 6086 N N . HIS B 1 313 ? 2.039 -16.656 -15.828 1 96.06 313 HIS B N 1
ATOM 6087 C CA . HIS B 1 313 ? 3.422 -16.75 -16.281 1 96.06 313 HIS B CA 1
ATOM 6088 C C . HIS B 1 313 ? 3.562 -16.266 -17.719 1 96.06 313 HIS B C 1
ATOM 6090 O O . HIS B 1 313 ? 4.613 -15.742 -18.109 1 96.06 313 HIS B O 1
ATOM 6096 N N . GLY B 1 314 ? 2.527 -16.469 -18.484 1 93.56 314 GLY B N 1
ATOM 6097 C CA . GLY B 1 314 ? 2.562 -16.062 -19.875 1 93.56 314 GLY B CA 1
ATOM 6098 C C . GLY B 1 314 ? 2.857 -14.586 -20.047 1 93.56 314 GLY B C 1
ATOM 6099 O O . GLY B 1 314 ? 3.631 -14.203 -20.938 1 93.56 314 GLY B O 1
ATOM 6100 N N . ASN B 1 315 ? 2.246 -13.742 -19.25 1 93.31 315 ASN B N 1
ATOM 6101 C CA . ASN B 1 315 ? 2.494 -12.312 -19.328 1 93.31 315 ASN B CA 1
ATOM 6102 C C . ASN B 1 315 ? 3.939 -11.969 -18.984 1 93.31 315 ASN B C 1
ATOM 6104 O O . ASN B 1 315 ? 4.512 -11.031 -19.531 1 93.31 315 ASN B O 1
ATOM 6108 N N . PHE B 1 316 ? 4.543 -12.727 -18.062 1 95.19 316 PHE B N 1
ATOM 6109 C CA . PHE B 1 316 ? 5.945 -12.508 -17.734 1 95.19 316 PHE B CA 1
ATOM 6110 C C . PHE B 1 316 ? 6.84 -12.883 -18.906 1 95.19 316 PHE B C 1
ATOM 6112 O O . PHE B 1 316 ? 7.789 -12.164 -19.234 1 95.19 316 PHE B O 1
ATOM 6119 N N . TRP B 1 317 ? 6.492 -13.969 -19.562 1 95.38 317 TRP B N 1
ATOM 6120 C CA . TRP B 1 317 ? 7.25 -14.406 -20.734 1 95.38 317 TRP B CA 1
ATOM 6121 C C . TRP B 1 317 ? 7.188 -13.359 -21.844 1 95.38 317 TRP B C 1
ATOM 6123 O O . TRP B 1 317 ? 8.156 -13.172 -22.578 1 95.38 317 TRP B O 1
ATOM 6133 N N . GLU B 1 318 ? 6.094 -12.641 -21.922 1 92.69 318 GLU B N 1
ATOM 6134 C CA . GLU B 1 318 ? 5.863 -11.703 -23.016 1 92.69 318 GLU B CA 1
ATOM 6135 C C . GLU B 1 318 ? 6.273 -10.289 -22.625 1 92.69 318 GLU B C 1
ATOM 6137 O O . GLU B 1 318 ? 6.156 -9.359 -23.422 1 92.69 318 GLU B O 1
ATOM 6142 N N . SER B 1 319 ? 6.742 -10.086 -21.406 1 92.44 319 SER B N 1
ATOM 6143 C CA . SER B 1 319 ? 7.008 -8.742 -20.891 1 92.44 319 SER B CA 1
ATOM 6144 C C . SER B 1 319 ? 8.055 -8.023 -21.719 1 92.44 319 SER B C 1
ATOM 6146 O O . SER B 1 319 ? 9.039 -8.625 -22.156 1 92.44 319 SER B O 1
ATOM 6148 N N . ASP B 1 320 ? 7.898 -6.684 -21.844 1 88.69 320 ASP B N 1
ATOM 6149 C CA . ASP B 1 320 ? 8.844 -5.859 -22.594 1 88.69 320 ASP B CA 1
ATOM 6150 C C . ASP B 1 320 ? 9.914 -5.277 -21.672 1 88.69 320 ASP B C 1
ATOM 6152 O O . ASP B 1 320 ? 10.766 -4.496 -22.109 1 88.69 320 ASP B O 1
ATOM 6156 N N . LEU B 1 321 ? 9.844 -5.629 -20.406 1 88.88 321 LEU B N 1
ATOM 6157 C CA . LEU B 1 321 ? 10.859 -5.145 -19.469 1 88.88 321 LEU B CA 1
ATOM 6158 C C . LEU B 1 321 ? 12.219 -5.754 -19.781 1 88.88 321 LEU B C 1
ATOM 6160 O O . LEU B 1 321 ? 13.25 -5.242 -19.328 1 88.88 321 LEU B O 1
ATOM 6164 N N . ASN B 1 322 ? 12.203 -6.812 -20.469 1 88.38 322 ASN B N 1
ATOM 6165 C CA . ASN B 1 322 ? 13.406 -7.465 -20.969 1 88.38 322 ASN B CA 1
ATOM 6166 C C . ASN B 1 322 ? 13.188 -8.047 -22.375 1 88.38 322 ASN B C 1
ATOM 6168 O O . ASN B 1 322 ? 12.102 -8.539 -22.672 1 88.38 322 ASN B O 1
ATOM 6172 N N . VAL B 1 323 ? 14.195 -8.133 -23.156 1 89.12 323 VAL B N 1
ATOM 6173 C CA . VAL B 1 323 ? 14.094 -8.578 -24.547 1 89.12 323 VAL B CA 1
ATOM 6174 C C . VAL B 1 323 ? 13.648 -10.039 -24.578 1 89.12 323 VAL B C 1
ATOM 6176 O O . VAL B 1 323 ? 12.93 -10.453 -25.484 1 89.12 323 VAL B O 1
ATOM 6179 N N . GLN B 1 324 ? 14.008 -10.797 -23.625 1 91.81 324 GLN B N 1
ATOM 6180 C CA . GLN B 1 324 ? 13.633 -12.203 -23.594 1 91.81 324 GLN B CA 1
ATOM 6181 C C . GLN B 1 324 ? 12.453 -12.43 -22.656 1 91.81 324 GLN B C 1
ATOM 6183 O O . GLN B 1 324 ? 12.141 -13.578 -22.297 1 91.81 324 GLN B O 1
ATOM 6188 N N . GLY B 1 325 ? 11.797 -11.359 -22.203 1 92.94 325 GLY B N 1
ATOM 6189 C CA . GLY B 1 325 ? 10.797 -11.5 -21.156 1 92.94 325 GLY B CA 1
ATOM 6190 C C . GLY B 1 325 ? 11.406 -11.711 -19.781 1 92.94 325 GLY B C 1
ATOM 6191 O O . GLY B 1 325 ? 12.625 -11.773 -19.641 1 92.94 325 GLY B O 1
ATOM 6192 N N . LEU B 1 326 ? 10.609 -11.758 -18.828 1 95.69 326 LEU B N 1
ATOM 6193 C CA . LEU B 1 326 ? 11.07 -12.023 -17.469 1 95.69 326 LEU B CA 1
ATOM 6194 C C . LEU B 1 326 ? 10.984 -13.508 -17.141 1 95.69 326 LEU B C 1
ATOM 6196 O O . LEU B 1 326 ? 10.031 -14.18 -17.547 1 95.69 326 LEU B O 1
ATOM 6200 N N . PRO B 1 327 ? 11.969 -14.07 -16.438 1 97.56 327 PRO B N 1
ATOM 6201 C CA . PRO B 1 327 ? 11.914 -15.492 -16.094 1 97.56 327 PRO B CA 1
ATOM 6202 C C . PRO B 1 327 ? 10.703 -15.852 -15.25 1 97.56 327 PRO B C 1
ATOM 6204 O O . PRO B 1 327 ? 10.352 -15.109 -14.328 1 97.56 327 PRO B O 1
ATOM 6207 N N . ALA B 1 328 ? 10.062 -16.953 -15.602 1 98.38 328 ALA B N 1
ATOM 6208 C CA . ALA B 1 328 ? 8.914 -17.469 -14.859 1 98.38 328 ALA B CA 1
ATOM 6209 C C . ALA B 1 328 ? 8.75 -18.969 -15.07 1 98.38 328 ALA B C 1
ATOM 6211 O O . ALA B 1 328 ? 9.008 -19.484 -16.156 1 98.38 328 ALA B O 1
ATOM 6212 N N . ILE B 1 329 ? 8.375 -19.641 -14.023 1 98.81 329 ILE B N 1
ATOM 6213 C CA . ILE B 1 329 ? 7.965 -21.031 -14.156 1 98.81 329 ILE B CA 1
ATOM 6214 C C . ILE B 1 329 ? 6.52 -21.188 -13.695 1 98.81 329 ILE B C 1
ATOM 6216 O O . ILE B 1 329 ? 6.035 -20.422 -12.867 1 98.81 329 ILE B O 1
ATOM 6220 N N . TRP B 1 330 ? 5.824 -22.141 -14.281 1 98.38 330 TRP B N 1
ATOM 6221 C CA . TRP B 1 330 ? 4.426 -22.422 -13.984 1 98.38 330 TRP B CA 1
ATOM 6222 C C . TRP B 1 330 ? 4.262 -23.812 -13.383 1 98.38 330 TRP B C 1
ATOM 6224 O O . TRP B 1 330 ? 4.699 -24.812 -13.969 1 98.38 330 TRP B O 1
ATOM 6234 N N . LEU B 1 331 ? 3.744 -23.859 -12.164 1 98.88 331 LEU B N 1
ATOM 6235 C CA . LEU B 1 331 ? 3.404 -25.094 -11.484 1 98.88 331 LEU B CA 1
ATOM 6236 C C . LEU B 1 331 ? 1.903 -25.359 -11.547 1 98.88 331 LEU B C 1
ATOM 6238 O O . LEU B 1 331 ? 1.101 -24.484 -11.227 1 98.88 331 LEU B O 1
ATOM 6242 N N . THR B 1 332 ? 1.491 -26.594 -11.953 1 98.38 332 THR B N 1
ATOM 6243 C CA . THR B 1 332 ? 0.073 -26.906 -12.117 1 98.38 332 THR B CA 1
ATOM 6244 C C . THR B 1 332 ? -0.168 -28.406 -12.062 1 98.38 332 THR B C 1
ATOM 6246 O O . THR B 1 332 ? 0.744 -29.203 -12.305 1 98.38 332 THR B O 1
ATOM 6249 N N . ASP B 1 333 ? -1.372 -28.766 -11.695 1 98.19 333 ASP B N 1
ATOM 6250 C CA . ASP B 1 333 ? -1.789 -30.156 -11.742 1 98.19 333 ASP B CA 1
ATOM 6251 C C . ASP B 1 333 ? -2.391 -30.5 -13.102 1 98.19 333 ASP B C 1
ATOM 6253 O O . ASP B 1 333 ? -2.936 -31.594 -13.281 1 98.19 333 ASP B O 1
ATOM 6257 N N . SER B 1 334 ? -2.424 -29.562 -14.031 1 96 334 SER B N 1
ATOM 6258 C CA . SER B 1 334 ? -2.863 -29.703 -15.414 1 96 334 SER B CA 1
ATOM 6259 C C . SER B 1 334 ? -4.371 -29.5 -15.539 1 96 334 SER B C 1
ATOM 6261 O O . SER B 1 334 ? -4.957 -29.797 -16.578 1 96 334 SER B O 1
ATOM 6263 N N . ALA B 1 335 ? -5.016 -29.078 -14.484 1 95.38 335 ALA B N 1
ATOM 6264 C CA . ALA B 1 335 ? 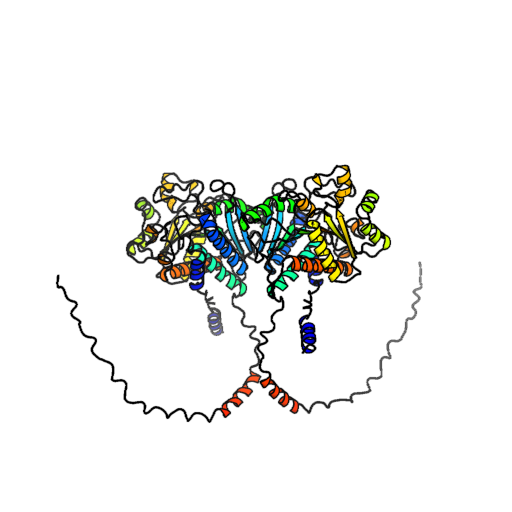-6.383 -28.578 -14.484 1 95.38 335 ALA B CA 1
ATOM 6265 C C . ALA B 1 335 ? -7.332 -29.547 -15.164 1 95.38 335 ALA B C 1
ATOM 6267 O O . ALA B 1 335 ? -7.438 -30.719 -14.766 1 95.38 335 ALA B O 1
ATOM 6268 N N . ASN B 1 336 ? -7.93 -29.125 -16.328 1 95.19 336 ASN B N 1
ATOM 6269 C CA . ASN B 1 336 ? -8.992 -29.906 -16.953 1 95.19 336 ASN B CA 1
ATOM 6270 C C . ASN B 1 336 ? -8.445 -31.172 -17.625 1 95.19 336 ASN B C 1
ATOM 6272 O O . ASN B 1 336 ? -9.172 -31.875 -18.328 1 95.19 336 ASN B O 1
ATOM 6276 N N . PHE B 1 337 ? -7.27 -31.531 -17.312 1 96.25 337 PHE B N 1
ATOM 6277 C CA . PHE B 1 337 ? -6.699 -32.75 -17.859 1 96.25 337 PHE B CA 1
ATOM 6278 C C . PHE B 1 337 ? -6.391 -33.75 -16.75 1 96.25 337 PHE B C 1
ATOM 6280 O O . PHE B 1 337 ? -5.734 -34.781 -16.984 1 96.25 337 PHE B O 1
ATOM 6287 N N . ARG B 1 338 ? -6.871 -33.5 -15.547 1 96.81 338 ARG B N 1
ATOM 6288 C CA . ARG B 1 338 ? -6.48 -34.281 -14.383 1 96.81 338 ARG B CA 1
ATOM 6289 C C . ARG B 1 338 ? -7.703 -34.781 -13.633 1 96.81 338 ARG B C 1
ATOM 6291 O O . ARG B 1 338 ? -8.461 -34 -13.055 1 96.81 338 ARG B O 1
ATOM 6298 N N . GLY B 1 339 ? -7.891 -36.031 -13.602 1 96.69 339 GLY B N 1
ATOM 6299 C CA . GLY B 1 339 ? -8.805 -36.688 -12.664 1 96.69 339 GLY B CA 1
ATOM 6300 C C . GLY B 1 339 ? -10.172 -36 -12.625 1 96.69 339 GLY B C 1
ATOM 6301 O O . GLY B 1 339 ? -10.812 -35.812 -13.664 1 96.69 339 GLY B O 1
ATOM 6302 N N . ASP B 1 340 ? -10.539 -35.594 -11.391 1 97.19 340 ASP B N 1
ATOM 6303 C CA . ASP B 1 340 ? -11.852 -35 -11.18 1 97.19 340 ASP B CA 1
ATOM 6304 C C . ASP B 1 340 ? -11.961 -33.625 -11.883 1 97.19 340 ASP B C 1
ATOM 6306 O O . ASP B 1 340 ? -13.062 -33.188 -12.227 1 97.19 340 ASP B O 1
ATOM 6310 N N . MET B 1 341 ? -10.875 -33.031 -12.109 1 97.12 341 MET B N 1
ATOM 6311 C CA . MET B 1 341 ? -10.883 -31.703 -12.703 1 97.12 341 MET B CA 1
ATOM 6312 C C . MET B 1 341 ? -11.258 -31.766 -14.18 1 97.12 341 MET B C 1
ATOM 6314 O O . MET B 1 341 ? -11.633 -30.75 -14.766 1 97.12 341 MET B O 1
ATOM 6318 N N . ILE B 1 342 ? -11.141 -32.938 -14.742 1 95.94 342 ILE B N 1
ATOM 6319 C CA . ILE B 1 342 ? -11.617 -33.094 -16.109 1 95.94 342 ILE B CA 1
ATOM 6320 C C . ILE B 1 342 ? -13.078 -32.625 -16.203 1 95.94 342 ILE B C 1
ATOM 6322 O O . ILE B 1 342 ? -13.477 -31.984 -17.172 1 95.94 342 ILE B O 1
ATOM 6326 N N . LYS B 1 343 ? -13.797 -32.938 -15.141 1 96.19 343 LYS B N 1
ATOM 6327 C CA . LYS B 1 343 ? -15.203 -32.562 -15.086 1 96.19 343 LYS B CA 1
ATOM 6328 C C . LYS B 1 343 ? -15.375 -31.25 -14.305 1 96.19 343 LYS B C 1
ATOM 6330 O O . LYS B 1 343 ? -16.234 -30.438 -14.625 1 96.19 343 LYS B O 1
ATOM 6335 N N . CYS B 1 344 ? -14.555 -31.016 -13.344 1 97.62 344 CYS B N 1
ATOM 6336 C CA . CYS B 1 344 ? -14.844 -30 -12.328 1 97.62 344 CYS B CA 1
ATOM 6337 C C . CYS B 1 344 ? -14.18 -28.672 -12.672 1 97.62 344 CYS B C 1
ATOM 6339 O O . CYS B 1 344 ? -14.5 -27.641 -12.086 1 97.62 344 CYS B O 1
ATOM 6341 N N . TYR B 1 345 ? -13.234 -28.672 -13.617 1 95.44 345 TYR B N 1
ATOM 6342 C CA . TYR B 1 345 ? -12.578 -27.422 -14 1 95.44 345 TYR B CA 1
ATOM 6343 C C . TYR B 1 345 ? -13.594 -26.391 -14.445 1 95.44 345 TYR B C 1
ATOM 6345 O O . TYR B 1 345 ? -14.359 -26.609 -15.383 1 95.44 345 TYR B O 1
ATOM 6353 N N . HIS B 1 346 ? -13.648 -25.25 -13.711 1 94.19 346 HIS B N 1
ATOM 6354 C CA . HIS B 1 346 ? -14.555 -24.141 -13.977 1 94.19 346 HIS B CA 1
ATOM 6355 C C . HIS B 1 346 ? -16 -24.531 -13.727 1 94.19 346 HIS B C 1
ATOM 6357 O O . HIS B 1 346 ? -16.922 -23.984 -14.344 1 94.19 346 HIS B O 1
ATOM 6363 N N . HIS B 1 347 ? -16.172 -25.531 -12.906 1 96.56 347 HIS B N 1
ATOM 6364 C CA . HIS B 1 347 ? -17.516 -25.953 -12.531 1 96.56 347 HIS B CA 1
ATOM 6365 C C . HIS B 1 347 ? -17.672 -26 -11.016 1 96.56 347 HIS B C 1
ATOM 6367 O O . HIS B 1 347 ? -16.688 -25.969 -10.281 1 96.56 347 HIS B O 1
ATOM 6373 N N . GLU B 1 348 ? -18.875 -26.156 -10.602 1 97.62 348 GLU B N 1
ATOM 6374 C CA . GLU B 1 348 ? -19.234 -26.047 -9.188 1 97.62 348 GLU B CA 1
ATOM 6375 C C . GLU B 1 348 ? -18.562 -27.125 -8.352 1 97.62 348 GLU B C 1
ATOM 6377 O O . GLU B 1 348 ? -18.297 -26.922 -7.172 1 97.62 348 GLU B O 1
ATOM 6382 N N . CYS B 1 349 ? -18.234 -28.203 -9.023 1 98.12 349 CYS B N 1
ATOM 6383 C CA . CYS B 1 349 ? -17.734 -29.328 -8.258 1 98.12 349 CYS B CA 1
ATOM 6384 C C . CYS B 1 349 ? -16.266 -29.141 -7.898 1 98.12 349 CYS B C 1
ATOM 6386 O O . CYS B 1 349 ? -15.688 -29.953 -7.164 1 98.12 349 CYS B O 1
ATOM 6388 N N . ASP B 1 350 ? -15.617 -28.125 -8.398 1 98.5 350 ASP B N 1
ATOM 6389 C CA . ASP B 1 350 ? -14.359 -27.703 -7.793 1 98.5 350 ASP B CA 1
ATOM 6390 C C . ASP B 1 350 ? -14.602 -27.047 -6.43 1 98.5 350 ASP B C 1
ATOM 6392 O O . ASP B 1 350 ? -14.469 -25.844 -6.285 1 98.5 350 ASP B O 1
ATOM 6396 N N . ASN B 1 351 ? -14.93 -27.906 -5.461 1 98.69 351 ASN B N 1
ATOM 6397 C CA . ASN B 1 351 ? -15.359 -27.484 -4.133 1 98.69 351 ASN B CA 1
ATOM 6398 C C . ASN B 1 351 ? -14.672 -28.297 -3.039 1 98.69 351 ASN B C 1
ATOM 6400 O O . ASN B 1 351 ? -13.766 -29.078 -3.318 1 98.69 351 ASN B O 1
ATOM 6404 N N . LEU B 1 352 ? -15.094 -28.047 -1.811 1 98.69 352 LEU B N 1
ATOM 6405 C CA . LEU B 1 352 ? -14.453 -28.672 -0.656 1 98.69 352 LEU B CA 1
ATOM 6406 C C . LEU B 1 352 ? -14.648 -30.188 -0.675 1 98.69 352 LEU B C 1
ATOM 6408 O O . LEU B 1 352 ? -13.727 -30.938 -0.36 1 98.69 352 LEU B O 1
ATOM 6412 N N . GLN B 1 353 ? -15.766 -30.609 -1.074 1 98.19 353 GLN B N 1
ATOM 6413 C CA . GLN B 1 353 ? -16.109 -32.031 -1.026 1 98.19 353 GLN B CA 1
ATOM 6414 C C . GLN B 1 353 ? -15.234 -32.844 -1.973 1 98.19 353 GLN B C 1
ATOM 6416 O O . GLN B 1 353 ? -14.789 -33.938 -1.625 1 98.19 353 GLN B O 1
ATOM 6421 N N . VAL B 1 354 ? -14.953 -32.312 -3.078 1 98.31 354 VAL B N 1
ATOM 6422 C CA . VAL B 1 354 ? -14.242 -33.062 -4.113 1 98.31 354 VAL B CA 1
ATOM 6423 C C . VAL B 1 354 ? -12.742 -32.875 -3.961 1 98.31 354 VAL B C 1
ATOM 6425 O O . VAL B 1 354 ? -11.961 -33.812 -4.082 1 98.31 354 VAL B O 1
ATOM 6428 N N . MET B 1 355 ? -12.32 -31.656 -3.65 1 98.25 355 MET B N 1
ATOM 6429 C CA . MET B 1 355 ? -10.922 -31.297 -3.834 1 98.25 355 MET B CA 1
ATOM 6430 C C . MET B 1 355 ? -10.172 -31.312 -2.504 1 98.25 355 MET B C 1
ATOM 6432 O O . MET B 1 355 ? -8.961 -31.531 -2.467 1 98.25 355 MET B O 1
ATOM 6436 N N . LEU B 1 356 ? -10.82 -31.031 -1.401 1 98.25 356 LEU B N 1
ATOM 6437 C CA . LEU B 1 356 ? -10.086 -30.891 -0.151 1 98.25 356 LEU B CA 1
ATOM 6438 C C . LEU B 1 356 ? -9.961 -32.219 0.574 1 98.25 356 LEU B C 1
ATOM 6440 O O . LEU B 1 356 ? -10.414 -32.344 1.712 1 98.25 356 LEU B O 1
ATOM 6444 N N . THR B 1 357 ? -9.25 -33.156 -0.01 1 97.56 357 THR B N 1
ATOM 6445 C CA . THR B 1 357 ? -8.93 -34.469 0.598 1 97.56 357 THR B CA 1
ATOM 6446 C C . THR B 1 357 ? -7.57 -34.406 1.287 1 97.56 357 THR B C 1
ATOM 6448 O O . THR B 1 357 ? -6.77 -33.5 1.031 1 97.56 357 THR B O 1
ATOM 6451 N N . ASP B 1 358 ? -7.285 -35.375 2.082 1 96.88 358 ASP B N 1
ATOM 6452 C CA . ASP B 1 358 ? -5.996 -35.438 2.764 1 96.88 358 ASP B CA 1
ATOM 6453 C C . ASP B 1 358 ? -4.855 -35.625 1.765 1 96.88 358 ASP B C 1
ATOM 6455 O O . ASP B 1 358 ? -3.795 -35 1.916 1 96.88 358 ASP B O 1
ATOM 6459 N N . GLU B 1 359 ? -5.055 -36.438 0.735 1 96.56 359 GLU B N 1
ATOM 6460 C CA . GLU B 1 359 ? -4.008 -36.656 -0.258 1 96.56 359 GLU B CA 1
ATOM 6461 C C . GLU B 1 359 ? -3.727 -35.375 -1.057 1 96.56 359 GLU B C 1
ATOM 6463 O O . GLU B 1 359 ? -2.566 -35.062 -1.311 1 96.56 359 GLU B O 1
ATOM 6468 N N . ASN B 1 360 ? -4.809 -34.75 -1.44 1 98.44 360 ASN B N 1
ATOM 6469 C CA . ASN B 1 360 ? -4.641 -33.5 -2.201 1 98.44 360 ASN B CA 1
ATOM 6470 C C . ASN B 1 360 ? -3.887 -32.469 -1.397 1 98.44 360 ASN B C 1
ATOM 6472 O O . ASN B 1 360 ? -2.971 -31.812 -1.913 1 98.44 360 ASN B O 1
ATOM 6476 N N . ILE B 1 361 ? -4.242 -32.25 -0.13 1 98.5 361 ILE B N 1
ATOM 6477 C CA . ILE B 1 361 ? -3.637 -31.188 0.672 1 98.5 361 ILE B CA 1
ATOM 6478 C C . ILE B 1 361 ? -2.193 -31.547 1.009 1 98.5 361 ILE B C 1
ATOM 6480 O O . ILE B 1 361 ? -1.33 -30.672 1.1 1 98.5 361 ILE B O 1
ATOM 6484 N N . ASN B 1 362 ? -1.911 -32.812 1.2 1 97.81 362 ASN B N 1
ATOM 6485 C CA . ASN B 1 362 ? -0.537 -33.25 1.426 1 97.81 362 ASN B CA 1
ATOM 6486 C C . ASN B 1 362 ? 0.324 -33.062 0.181 1 97.81 362 ASN B C 1
ATOM 6488 O O . ASN B 1 362 ? 1.495 -32.688 0.281 1 97.81 362 ASN B O 1
ATOM 6492 N N . PHE B 1 363 ? -0.249 -33.375 -0.971 1 98.25 363 PHE B N 1
ATOM 6493 C CA . PHE B 1 363 ? 0.421 -33.125 -2.24 1 98.25 363 PHE B CA 1
ATOM 6494 C C . PHE B 1 363 ? 0.739 -31.656 -2.393 1 98.25 363 PHE B C 1
ATOM 6496 O O . PHE B 1 363 ? 1.866 -31.281 -2.73 1 98.25 363 PHE B O 1
ATOM 6503 N N . LEU B 1 364 ? -0.183 -30.797 -2.055 1 98.56 364 LEU B N 1
ATOM 6504 C CA . LEU B 1 364 ? 0 -29.359 -2.074 1 98.56 364 LEU B CA 1
ATOM 6505 C C . LEU B 1 364 ? 1.064 -28.938 -1.069 1 98.56 364 LEU B C 1
ATOM 6507 O O . LEU B 1 364 ? 1.844 -28.016 -1.336 1 98.56 364 LEU B O 1
ATOM 6511 N N . GLY B 1 365 ? 1.019 -29.516 0.094 1 98.31 365 GLY B N 1
ATOM 6512 C CA . GLY B 1 365 ? 2.01 -29.219 1.118 1 98.31 365 GLY B CA 1
ATOM 6513 C C . GLY B 1 365 ? 3.436 -29.453 0.65 1 98.31 365 GLY B C 1
ATOM 6514 O O . GLY B 1 365 ? 4.324 -28.656 0.933 1 98.31 365 GLY B O 1
ATOM 6515 N N . LYS B 1 366 ? 3.654 -30.547 -0.086 1 97.94 366 LYS B N 1
ATOM 6516 C CA . LYS B 1 366 ? 4.992 -30.797 -0.614 1 97.94 366 LYS B CA 1
ATOM 6517 C C . LYS B 1 366 ? 5.41 -29.703 -1.591 1 97.94 366 LYS B C 1
ATOM 6519 O O . LYS B 1 366 ? 6.57 -29.297 -1.603 1 97.94 366 LYS B O 1
ATOM 6524 N N . THR B 1 367 ? 4.453 -29.344 -2.424 1 98.38 367 THR B N 1
ATOM 6525 C CA . THR B 1 367 ? 4.742 -28.266 -3.357 1 98.38 367 THR B CA 1
ATOM 6526 C C . THR B 1 367 ? 5.156 -27 -2.609 1 98.38 367 THR B C 1
ATOM 6528 O O . THR B 1 367 ? 6.141 -26.359 -2.971 1 98.38 367 THR B O 1
ATOM 6531 N N . ALA B 1 368 ? 4.406 -26.609 -1.571 1 98.5 368 ALA B N 1
ATOM 6532 C CA . ALA B 1 368 ? 4.742 -25.438 -0.767 1 98.5 368 ALA B CA 1
ATOM 6533 C C . ALA B 1 368 ? 6.145 -25.562 -0.177 1 98.5 368 ALA B C 1
ATOM 6535 O O . ALA B 1 368 ? 6.93 -24.609 -0.234 1 98.5 368 ALA B O 1
ATOM 6536 N N . ASP B 1 369 ? 6.445 -26.719 0.326 1 98.12 369 ASP B N 1
ATOM 6537 C CA . ASP B 1 369 ? 7.758 -26.938 0.918 1 98.12 369 ASP B CA 1
ATOM 6538 C C . ASP B 1 369 ? 8.867 -26.781 -0.12 1 98.12 369 ASP B C 1
ATOM 6540 O O . ASP B 1 369 ? 9.93 -26.234 0.181 1 98.12 369 ASP B O 1
ATOM 6544 N N . ALA B 1 370 ? 8.625 -27.281 -1.271 1 98.5 370 ALA B N 1
ATOM 6545 C CA . ALA B 1 370 ? 9.625 -27.172 -2.336 1 98.5 370 ALA B CA 1
ATOM 6546 C C . ALA B 1 370 ? 9.844 -25.703 -2.723 1 98.5 370 ALA B C 1
ATOM 6548 O O . ALA B 1 370 ? 10.977 -25.297 -2.98 1 98.5 370 ALA B O 1
ATOM 6549 N N . ILE B 1 371 ? 8.797 -24.969 -2.775 1 98.75 371 ILE B N 1
ATOM 6550 C CA . ILE B 1 371 ? 8.898 -23.547 -3.096 1 98.75 371 ILE B CA 1
ATOM 6551 C C . ILE B 1 371 ? 9.68 -22.812 -1.999 1 98.75 371 ILE B C 1
ATOM 6553 O O . ILE B 1 371 ? 10.555 -22 -2.289 1 98.75 371 ILE B O 1
ATOM 6557 N N . VAL B 1 372 ? 9.375 -23.109 -0.737 1 97.94 372 VAL B N 1
ATOM 6558 C CA . VAL B 1 372 ? 10.078 -22.5 0.389 1 97.94 372 VAL B CA 1
ATOM 6559 C C . VAL B 1 372 ? 11.578 -22.766 0.272 1 97.94 372 VAL B C 1
ATOM 6561 O O . VAL B 1 372 ? 12.391 -21.844 0.421 1 97.94 372 VAL B O 1
ATOM 6564 N N . THR B 1 373 ? 11.883 -24.031 -0.005 1 97.12 373 THR B N 1
ATOM 6565 C CA . THR B 1 373 ? 13.289 -24.422 -0.119 1 97.12 373 THR B CA 1
ATOM 6566 C C . THR B 1 373 ? 13.961 -23.688 -1.27 1 97.12 373 THR B C 1
ATOM 6568 O O . THR B 1 373 ? 15.094 -23.203 -1.131 1 97.12 373 THR B O 1
ATOM 6571 N N . THR B 1 374 ? 13.305 -23.562 -2.344 1 98.19 374 THR B N 1
ATOM 6572 C CA . THR B 1 374 ? 13.828 -22.875 -3.521 1 98.19 374 THR B CA 1
ATOM 6573 C C . THR B 1 374 ? 14.047 -21.391 -3.234 1 98.19 374 THR B C 1
ATOM 6575 O O . THR B 1 374 ? 15.133 -20.859 -3.486 1 98.19 374 THR B O 1
ATOM 6578 N N . MET B 1 375 ? 13.055 -20.734 -2.705 1 97.88 375 MET B N 1
ATOM 6579 C CA . MET B 1 375 ? 13.117 -19.297 -2.473 1 97.88 375 MET B CA 1
ATOM 6580 C C . MET B 1 375 ? 14.086 -18.969 -1.347 1 97.88 375 MET B C 1
ATOM 6582 O O . MET B 1 375 ? 14.742 -17.922 -1.375 1 97.88 375 MET B O 1
ATOM 6586 N N . HIS B 1 376 ? 14.094 -19.828 -0.379 1 95.81 376 HIS B N 1
ATOM 6587 C CA . HIS B 1 376 ? 15.086 -19.656 0.676 1 95.81 376 HIS B CA 1
ATOM 6588 C C . HIS B 1 376 ? 16.5 -19.641 0.107 1 95.81 376 HIS B C 1
ATOM 6590 O O . HIS B 1 376 ? 17.297 -18.781 0.446 1 95.81 376 HIS B O 1
ATOM 6596 N N . LYS B 1 377 ? 16.766 -20.562 -0.737 1 95.69 377 LYS B N 1
ATOM 6597 C CA . LYS B 1 377 ? 18.094 -20.641 -1.353 1 95.69 377 LYS B CA 1
ATOM 6598 C C . LYS B 1 377 ? 18.375 -19.406 -2.211 1 95.69 377 LYS B C 1
ATOM 6600 O O . LYS B 1 377 ? 19.422 -18.781 -2.072 1 95.69 377 LYS B O 1
ATOM 6605 N N . LEU B 1 378 ? 17.453 -19.062 -3.006 1 96.88 378 LEU B N 1
ATOM 6606 C CA . LEU B 1 378 ? 17.688 -18.031 -4.004 1 96.88 378 LEU B CA 1
ATOM 6607 C C . LEU B 1 378 ? 17.688 -16.641 -3.354 1 96.88 378 LEU B C 1
ATOM 6609 O O . LEU B 1 378 ? 18.188 -15.68 -3.947 1 96.88 378 LEU B O 1
ATOM 6613 N N . SER B 1 379 ? 17.125 -16.516 -2.184 1 95.12 379 SER B N 1
ATOM 6614 C CA . SER B 1 379 ? 17.188 -15.242 -1.465 1 95.12 379 SER B CA 1
ATOM 6615 C C . SER B 1 379 ? 18.516 -15.086 -0.72 1 95.12 379 SER B C 1
ATOM 6617 O O . SER B 1 379 ? 18.75 -14.07 -0.063 1 95.12 379 SER B O 1
ATOM 6619 N N . GLU B 1 380 ? 19.453 -16.062 -0.738 1 86.06 380 GLU B N 1
ATOM 6620 C CA . GLU B 1 380 ? 20.797 -16.062 -0.168 1 86.06 380 GLU B CA 1
ATOM 6621 C C . GLU B 1 380 ? 20.766 -15.68 1.309 1 86.06 380 GLU B C 1
ATOM 6623 O O . GLU B 1 380 ? 21.344 -14.656 1.7 1 86.06 380 GLU B O 1
ATOM 6628 N N . PRO B 1 381 ? 20.25 -16.578 2.012 1 82.88 381 PRO B N 1
ATOM 6629 C CA . PRO B 1 381 ? 20.109 -16.297 3.443 1 82.88 381 PRO B CA 1
ATOM 6630 C C . PRO B 1 381 ? 21.438 -16.344 4.188 1 82.88 381 PRO B C 1
ATOM 6632 O O . PRO B 1 381 ? 22.375 -17.031 3.762 1 82.88 381 PRO B O 1
ATOM 6635 N N . SER B 1 382 ? 21.578 -15.438 5.082 1 78.25 382 SER B N 1
ATOM 6636 C CA . SER B 1 382 ? 22.641 -15.516 6.07 1 78.25 382 SER B CA 1
ATOM 6637 C C . SER B 1 382 ? 22.078 -15.547 7.488 1 78.25 382 SER B C 1
ATOM 6639 O O . SER B 1 382 ? 20.922 -15.188 7.711 1 78.25 382 SER B O 1
ATOM 6641 N N . GLY B 1 383 ? 22.797 -16.031 8.414 1 69.81 383 GLY B N 1
ATOM 6642 C CA . GLY B 1 383 ? 22.359 -16.125 9.805 1 69.81 383 GLY B CA 1
ATOM 6643 C C . GLY B 1 383 ? 21.844 -17.5 10.172 1 69.81 383 GLY B C 1
ATOM 6644 O O . GLY B 1 383 ? 21.625 -18.344 9.297 1 69.81 383 GLY B O 1
ATOM 6645 N N . SER B 1 384 ? 22.016 -17.953 11.422 1 55.69 384 SER B N 1
ATOM 6646 C CA . SER B 1 384 ? 21.812 -19.328 11.875 1 55.69 384 SER B CA 1
ATOM 6647 C C . SER B 1 384 ? 20.328 -19.703 11.852 1 55.69 384 SER B C 1
ATOM 6649 O O . SER B 1 384 ? 19.984 -20.891 11.789 1 55.69 384 SER B O 1
ATOM 6651 N N . GLY B 1 385 ? 19.469 -18.719 11.438 1 54.38 385 GLY B N 1
ATOM 6652 C CA . GLY B 1 385 ? 18.047 -19.047 11.484 1 54.38 385 GLY B CA 1
ATOM 6653 C C . GLY B 1 385 ? 17.641 -19.75 12.766 1 54.38 385 GLY B C 1
ATOM 6654 O O . GLY B 1 385 ? 16.5 -20.203 12.891 1 54.38 385 GLY B O 1
ATOM 6655 N N . ILE B 1 386 ? 18.594 -20.281 13.586 1 45.47 386 ILE B N 1
ATOM 6656 C CA . ILE B 1 386 ? 18.312 -20.922 14.859 1 45.47 386 ILE B CA 1
ATOM 6657 C C . ILE B 1 386 ? 18.266 -19.875 15.969 1 45.47 386 ILE B C 1
ATOM 6659 O O . ILE B 1 386 ? 19.156 -19.016 16.062 1 45.47 386 ILE B O 1
ATOM 6663 N N . LYS B 1 387 ? 17.141 -19.875 16.438 1 46.25 387 LYS B N 1
ATOM 6664 C CA . LYS B 1 387 ? 17.078 -19.062 17.641 1 46.25 387 LYS B CA 1
ATOM 6665 C C . LYS B 1 387 ? 18.266 -19.344 18.562 1 46.25 387 LYS B C 1
ATOM 6667 O O . LYS B 1 387 ? 18.578 -20.516 18.828 1 46.25 387 LYS B O 1
ATOM 6672 N N . ASP B 1 388 ? 19.359 -18.625 18.562 1 34.84 388 ASP B N 1
ATOM 6673 C CA . ASP B 1 388 ? 20.281 -18.812 19.672 1 34.84 388 ASP B CA 1
ATOM 6674 C C . ASP B 1 388 ? 19.531 -19.062 20.984 1 34.84 388 ASP B C 1
ATOM 6676 O O . ASP B 1 388 ? 18.844 -18.172 21.5 1 34.84 388 ASP B O 1
ATOM 6680 N N . ASP B 1 389 ? 19.109 -20.188 21.062 1 34.44 389 ASP B N 1
ATOM 6681 C CA . ASP B 1 389 ? 18.672 -20.531 22.406 1 34.44 389 ASP B CA 1
ATOM 6682 C C . ASP B 1 389 ? 19.75 -20.188 23.453 1 34.44 389 ASP B C 1
ATOM 6684 O O . ASP B 1 389 ? 19.703 -20.688 24.578 1 34.44 389 ASP B O 1
ATOM 6688 N N . SER B 1 390 ? 20.906 -19.781 22.938 1 32.88 390 SER B N 1
ATOM 6689 C CA . SER B 1 390 ? 21.906 -19.703 24 1 32.88 390 SER B CA 1
ATOM 6690 C C . SER B 1 390 ? 21.453 -18.734 25.109 1 32.88 390 SER B C 1
ATOM 6692 O O . SER B 1 390 ? 22.188 -18.516 26.062 1 32.88 390 SER B O 1
ATOM 6694 N N . SER B 1 391 ? 20.719 -17.781 24.812 1 29.38 391 SER B N 1
ATOM 6695 C CA . SER B 1 391 ? 20.547 -17.062 26.078 1 29.38 391 SER B CA 1
ATOM 6696 C C . SER B 1 391 ? 19.859 -17.938 27.125 1 29.38 391 SER B C 1
ATOM 6698 O O . SER B 1 391 ? 18.672 -17.766 27.406 1 29.38 391 SER B O 1
ATOM 6700 N N . HIS B 1 392 ? 20.047 -19.281 26.922 1 27.95 392 HIS B N 1
ATOM 6701 C CA . HIS B 1 392 ? 19.875 -20.016 28.188 1 27.95 392 HIS B CA 1
ATOM 6702 C C . HIS B 1 392 ? 20.703 -19.375 29.297 1 27.95 392 HIS B C 1
ATOM 6704 O O . HIS B 1 392 ? 21.938 -19.453 29.281 1 27.95 392 HIS B O 1
ATOM 6710 N N . ASN B 1 393 ? 20.453 -18.25 29.75 1 26.84 393 ASN B N 1
ATOM 6711 C CA . ASN B 1 393 ? 20.969 -17.922 31.062 1 26.84 393 ASN B CA 1
ATOM 6712 C C . ASN B 1 393 ? 21.078 -19.172 31.953 1 26.84 393 ASN B C 1
ATOM 6714 O O . ASN B 1 393 ? 20.078 -19.875 32.156 1 26.84 393 ASN B O 1
ATOM 6718 N N . SER B 1 394 ? 22.219 -19.891 31.859 1 25.03 394 SER B N 1
ATOM 6719 C CA . SER B 1 394 ? 22.688 -20.891 32.812 1 25.03 394 SER B CA 1
ATOM 6720 C C . SER B 1 394 ? 22.172 -20.578 34.219 1 25.03 394 SER B C 1
ATOM 6722 O O . SER B 1 394 ? 22.562 -19.594 34.844 1 25.03 394 SER B O 1
ATOM 6724 N N . ILE B 1 395 ? 21 -20.625 34.344 1 27.3 395 ILE B N 1
ATOM 6725 C CA . ILE B 1 395 ? 20.609 -20.656 35.75 1 27.3 395 ILE B CA 1
ATOM 6726 C C . ILE B 1 395 ? 21.453 -21.688 36.5 1 27.3 395 ILE B C 1
ATOM 6728 O O . ILE B 1 395 ? 21.516 -22.844 36.125 1 27.3 395 ILE B O 1
ATOM 6732 N N . SER B 1 396 ? 22.672 -21.234 36.938 1 23.19 396 SER B N 1
ATOM 6733 C CA . SER B 1 396 ? 23.562 -22.031 37.781 1 23.19 396 SER B CA 1
ATOM 6734 C C . SER B 1 396 ? 22.781 -23.078 38.562 1 23.19 396 SER B C 1
ATOM 6736 O O . SER B 1 396 ? 21.766 -22.766 39.188 1 23.19 396 SER B O 1
ATOM 6738 N N . ALA B 1 397 ? 22.828 -24.25 38.094 1 29.88 397 ALA B N 1
ATOM 6739 C CA . ALA B 1 397 ? 22.281 -25.547 38.531 1 29.88 397 ALA B CA 1
ATOM 6740 C C . ALA B 1 397 ? 22.391 -25.703 40.031 1 29.88 397 ALA B C 1
ATOM 6742 O O . ALA B 1 397 ? 22.078 -26.781 40.562 1 29.88 397 ALA B O 1
ATOM 6743 N N . GLY B 1 398 ? 23.312 -24.812 40.469 1 24.69 398 GLY B N 1
ATOM 6744 C CA . GLY B 1 398 ? 23.703 -25.078 41.844 1 24.69 398 GLY B CA 1
ATOM 6745 C C . GLY B 1 398 ? 22.531 -25.297 42.781 1 24.69 398 GLY B C 1
ATOM 6746 O O . GLY B 1 398 ? 22.641 -25.984 43.781 1 24.69 398 GLY B O 1
ATOM 6747 N N . GLY B 1 399 ? 21.688 -24.328 42.5 1 24.14 399 GLY B N 1
ATOM 6748 C CA . GLY B 1 399 ? 20.891 -24.188 43.719 1 24.14 399 GLY B CA 1
ATOM 6749 C C . GLY B 1 399 ? 19.844 -25.281 43.875 1 24.14 399 GLY B C 1
ATOM 6750 O O . GLY B 1 399 ? 19.078 -25.297 44.844 1 24.14 399 GLY B O 1
ATOM 6751 N N . ILE B 1 400 ? 19.641 -25.828 42.625 1 27.98 400 ILE B N 1
ATOM 6752 C CA . ILE B 1 400 ? 18.406 -26.609 42.688 1 27.98 400 ILE B CA 1
ATOM 6753 C C . ILE B 1 400 ? 18.688 -27.953 43.375 1 27.98 400 ILE B C 1
ATOM 6755 O O . ILE B 1 400 ? 17.781 -28.781 43.5 1 27.98 400 ILE B O 1
ATOM 6759 N N . PHE B 1 401 ? 19.984 -28.266 43.219 1 27.67 401 PHE B N 1
ATOM 6760 C CA . PHE B 1 401 ? 20.234 -29.594 43.75 1 27.67 401 PHE B CA 1
ATOM 6761 C C . PHE B 1 401 ? 19.594 -29.766 45.125 1 27.67 401 PHE B C 1
ATOM 6763 O O . PHE B 1 401 ? 19.375 -30.891 45.594 1 27.67 401 PHE B O 1
ATOM 6770 N N . GLY B 1 402 ? 19.812 -28.672 45.75 1 23.34 402 GLY B N 1
ATOM 6771 C CA . GLY B 1 402 ? 19.547 -28.812 47.156 1 23.34 402 GLY B CA 1
ATOM 6772 C C . GLY B 1 402 ? 18.125 -29.234 47.469 1 23.34 402 GLY B C 1
ATOM 6773 O O . GLY B 1 402 ? 17.859 -29.797 48.531 1 23.34 402 GLY B O 1
ATOM 6774 N N . ILE B 1 403 ? 17.375 -28.578 46.562 1 24.91 403 ILE B N 1
ATOM 6775 C CA . ILE B 1 403 ? 16.047 -28.594 47.156 1 24.91 403 ILE B CA 1
ATOM 6776 C C . ILE B 1 403 ? 15.398 -29.969 46.906 1 24.91 403 ILE B C 1
ATOM 6778 O O . ILE B 1 403 ? 14.32 -30.25 47.438 1 24.91 403 ILE B O 1
ATOM 6782 N N . ILE B 1 404 ? 16.031 -30.547 45.906 1 27.39 404 ILE B N 1
ATOM 6783 C CA . ILE B 1 404 ? 15.328 -31.766 45.531 1 27.39 404 ILE B CA 1
ATOM 6784 C C . ILE B 1 404 ? 15.305 -32.75 46.688 1 27.39 404 ILE B C 1
ATOM 6786 O O . ILE B 1 404 ? 14.414 -33.594 46.781 1 27.39 404 ILE B O 1
ATOM 6790 N N . ILE B 1 405 ? 16.516 -32.688 47.25 1 25.41 405 ILE B N 1
ATOM 6791 C CA . ILE B 1 405 ? 16.656 -33.781 48.219 1 25.41 405 ILE B CA 1
ATOM 6792 C C . ILE B 1 405 ? 15.492 -33.75 49.219 1 25.41 405 ILE B C 1
ATOM 6794 O O . ILE B 1 405 ? 15.102 -34.781 49.75 1 25.41 405 ILE B O 1
ATOM 6798 N N . ALA B 1 406 ? 15.32 -32.469 49.5 1 24.66 406 ALA B N 1
ATOM 6799 C CA . ALA B 1 406 ? 14.641 -32.438 50.812 1 24.66 406 ALA B CA 1
ATOM 6800 C C . ALA B 1 406 ? 13.258 -33.062 50.719 1 24.66 406 ALA B C 1
ATOM 6802 O O . ALA B 1 406 ? 12.727 -33.531 51.719 1 24.66 406 ALA B O 1
ATOM 6803 N N . VAL B 1 407 ? 12.703 -32.688 49.531 1 26.02 407 VAL B N 1
ATOM 6804 C CA . VAL B 1 407 ? 11.281 -33 49.656 1 26.02 407 VAL B CA 1
ATOM 6805 C C . VAL B 1 407 ? 11.078 -34.531 49.594 1 26.02 407 VAL B C 1
ATOM 6807 O O . VAL B 1 407 ? 9.945 -35 49.656 1 26.02 407 VAL B O 1
ATOM 6810 N N . ILE B 1 408 ? 12.148 -35.125 49.094 1 26.62 408 ILE B N 1
ATOM 6811 C CA . ILE B 1 408 ? 11.898 -36.562 48.938 1 26.62 408 ILE B CA 1
ATOM 6812 C C . ILE B 1 408 ? 11.305 -37.125 50.219 1 26.62 408 ILE B C 1
ATOM 6814 O O . ILE B 1 408 ? 10.578 -38.125 50.188 1 26.62 408 ILE B O 1
ATOM 6818 N N . VAL B 1 409 ? 12.023 -36.625 51.25 1 24.22 409 VAL B N 1
ATOM 6819 C CA . VAL B 1 409 ? 11.898 -37.469 52.438 1 24.22 409 VAL B CA 1
ATOM 6820 C C . VAL B 1 409 ? 10.422 -37.594 52.812 1 24.22 409 VAL B C 1
ATOM 6822 O O . VAL B 1 409 ? 10.016 -38.594 53.406 1 24.22 409 VAL B O 1
ATOM 6825 N N . LEU B 1 410 ? 9.844 -36.406 52.781 1 23.22 410 LEU B N 1
ATOM 6826 C CA . LEU B 1 410 ? 8.797 -36.5 53.781 1 23.22 410 LEU B CA 1
ATOM 6827 C C . LEU B 1 410 ? 7.703 -37.469 53.312 1 23.22 410 LEU B C 1
ATOM 6829 O O . LEU B 1 410 ? 6.895 -37.938 54.125 1 23.22 410 LEU B O 1
ATOM 6833 N N . GLN B 1 411 ? 7.43 -37.25 51.969 1 22.75 411 GLN B N 1
ATOM 6834 C CA . GLN B 1 411 ? 6.09 -37.812 51.812 1 22.75 411 GLN B CA 1
ATOM 6835 C C . GLN B 1 411 ? 6.133 -39.344 51.75 1 22.75 411 GLN B C 1
ATOM 6837 O O . GLN B 1 411 ? 6.246 -39.906 50.656 1 22.75 411 GLN B O 1
ATOM 6842 N N . ILE B 1 412 ? 6.91 -39.938 52.438 1 21.31 412 ILE B N 1
ATOM 6843 C CA . ILE B 1 412 ? 6.926 -41.406 52.5 1 21.31 412 ILE B CA 1
ATOM 6844 C C . ILE B 1 412 ? 5.496 -41.938 52.531 1 21.31 412 ILE B C 1
ATOM 6846 O O . ILE B 1 412 ? 5.168 -42.906 51.875 1 21.31 412 ILE B O 1
ATOM 6850 N N . PRO B 1 413 ? 4.688 -41.406 53.5 1 19.97 413 PRO B N 1
ATOM 6851 C CA . PRO B 1 413 ? 3.814 -42.438 54.031 1 19.97 413 PRO B CA 1
ATOM 6852 C C . PRO B 1 413 ? 2.814 -42.969 53 1 19.97 413 PRO B C 1
ATOM 6854 O O . PRO B 1 413 ? 2.426 -44.125 53.062 1 19.97 413 PRO B O 1
ATOM 6857 N N . LEU B 1 414 ? 2.188 -42.062 52.188 1 22.33 414 LEU B N 1
ATOM 6858 C CA . LEU B 1 414 ? 0.83 -42.5 51.906 1 22.33 414 LEU B CA 1
ATOM 6859 C C . LEU B 1 414 ? 0.823 -43.562 50.812 1 22.33 414 LEU B C 1
ATOM 6861 O O . LEU B 1 414 ? 0.62 -43.219 49.656 1 22.33 414 LEU B O 1
ATOM 6865 N N . ILE B 1 415 ? 1.849 -44.219 50.469 1 20.75 415 ILE B N 1
ATOM 6866 C CA . ILE B 1 415 ? 1.906 -45.25 49.438 1 20.75 415 ILE B CA 1
ATOM 6867 C C . ILE B 1 415 ? 0.775 -46.25 49.656 1 20.75 415 ILE B C 1
ATOM 6869 O O . ILE B 1 415 ? 0.281 -46.844 48.688 1 20.75 415 ILE B O 1
ATOM 6873 N N . VAL B 1 416 ? 0.327 -46.75 50.906 1 18.03 416 VAL B N 1
ATOM 6874 C CA . VAL B 1 416 ? -0.09 -48.125 51.125 1 18.03 416 VAL B CA 1
ATOM 6875 C C . VAL B 1 416 ? -1.479 -48.344 50.531 1 18.03 416 VAL B C 1
ATOM 6877 O O . VAL B 1 416 ? -1.916 -49.469 50.375 1 18.03 416 VAL B O 1
ATOM 6880 N N . ALA B 1 417 ? -2.418 -47.406 50.5 1 19.73 417 ALA B N 1
ATOM 6881 C CA . ALA B 1 417 ? -3.771 -47.969 50.562 1 19.73 417 ALA B CA 1
ATOM 6882 C C . ALA B 1 417 ? -4.129 -48.688 49.281 1 19.73 417 ALA B C 1
ATOM 6884 O O . ALA B 1 417 ? -4.371 -48.031 48.25 1 19.73 417 ALA B O 1
ATOM 6885 N N . CYS B 1 418 ? -3.551 -49.875 48.812 1 18.98 418 CYS B N 1
ATOM 6886 C CA . CYS B 1 418 ? -3.459 -50.906 47.812 1 18.98 418 CYS B CA 1
ATOM 6887 C C . CYS B 1 418 ? -4.84 -51.438 47.438 1 18.98 418 CYS B C 1
ATOM 6889 O O . CYS B 1 418 ? -5.195 -51.531 46.281 1 18.98 418 CYS B O 1
ATOM 6891 N N . ILE B 1 419 ? -5.355 -52.906 47.844 1 18.53 419 ILE B N 1
ATOM 6892 C CA . ILE B 1 419 ? -5.77 -54.219 47.375 1 18.53 419 ILE B CA 1
ATOM 6893 C C . ILE B 1 419 ? -7.289 -54.344 47.469 1 18.53 419 ILE B C 1
ATOM 6895 O O . ILE B 1 419 ? -7.922 -54.906 46.562 1 18.53 419 ILE B O 1
ATOM 6899 N N . MET B 1 420 ? -8.117 -54.125 48.562 1 17.33 420 MET B N 1
ATOM 6900 C CA . MET B 1 420 ? -9.133 -55.094 48.969 1 17.33 420 MET B CA 1
ATOM 6901 C C . MET B 1 420 ? -10.422 -54.906 48.188 1 17.33 420 MET B C 1
ATOM 6903 O O . MET B 1 420 ? -11.289 -55.781 48.188 1 17.33 420 MET B O 1
ATOM 6907 N N . TRP B 1 421 ? -11.109 -53.844 47.906 1 18.88 421 TRP B N 1
ATOM 6908 C CA . TRP B 1 421 ? -12.562 -53.938 48.031 1 18.88 421 TRP B CA 1
ATOM 6909 C C . TRP B 1 421 ? -13.164 -54.625 46.812 1 18.88 421 TRP B C 1
ATOM 6911 O O . TRP B 1 421 ? -13.109 -54.094 45.688 1 18.88 421 TRP B O 1
ATOM 6921 N N . ARG B 1 422 ? -13.328 -56.188 46.625 1 17.94 422 ARG B N 1
ATOM 6922 C CA . ARG B 1 422 ? -13.742 -57.406 45.906 1 17.94 422 ARG B CA 1
ATOM 6923 C C . ARG B 1 422 ? -15.195 -57.312 45.469 1 17.94 422 ARG B C 1
ATOM 6925 O O . ARG B 1 422 ? -15.5 -57.531 44.281 1 17.94 422 ARG B O 1
ATOM 6932 N N . ARG B 1 423 ? -16.391 -58.156 46.031 1 18.22 423 ARG B N 1
ATOM 6933 C CA . ARG B 1 423 ? -17.219 -59.312 45.688 1 18.22 423 ARG B CA 1
ATOM 6934 C C . ARG B 1 423 ? -18.594 -58.875 45.219 1 18.22 423 ARG B C 1
ATOM 6936 O O . ARG B 1 423 ? -19.141 -59.438 44.281 1 18.22 423 ARG B O 1
ATOM 6943 N N . ASN B 1 424 ? -19.656 -58.281 45.938 1 16.39 424 ASN B N 1
ATOM 6944 C CA . ASN B 1 424 ? -20.969 -58.906 46.094 1 16.39 424 ASN B CA 1
ATOM 6945 C C . ASN B 1 424 ? -21.906 -58.531 44.938 1 16.39 424 ASN B C 1
ATOM 6947 O O . ASN B 1 424 ? -23.047 -59 44.875 1 16.39 424 ASN B O 1
ATOM 6951 N N . LYS B 1 425 ? -22.094 -57.375 44.406 1 18.42 425 LYS B N 1
ATOM 6952 C CA . LYS B 1 425 ? -23.5 -57.094 44.094 1 18.42 425 LYS B CA 1
ATOM 6953 C C . LYS B 1 425 ? -23.984 -57.906 42.906 1 18.42 425 LYS B C 1
ATOM 6955 O O . LYS B 1 425 ? -23.547 -57.688 41.781 1 18.42 425 LYS B O 1
ATOM 6960 N N . SER B 1 426 ? -24.641 -59.344 42.969 1 17.34 426 SER B N 1
ATOM 6961 C CA . SER B 1 426 ? -25.266 -60.5 42.375 1 17.34 426 SER B CA 1
ATOM 6962 C C . SER B 1 426 ? -26.531 -60.156 41.594 1 17.34 426 SER B C 1
ATOM 6964 O O . SER B 1 426 ? -26.703 -60.531 40.438 1 17.34 426 SER B O 1
ATOM 6966 N N . ASN B 1 427 ? -27.844 -60.094 42.188 1 17.06 427 ASN B N 1
ATOM 6967 C CA . ASN B 1 427 ? -29.016 -60.938 41.969 1 17.06 427 ASN B CA 1
ATOM 6968 C C . ASN B 1 427 ? -29.891 -60.375 40.844 1 17.06 427 ASN B C 1
ATOM 6970 O O . ASN B 1 427 ? -30.328 -61.156 39.969 1 17.06 427 ASN B O 1
ATOM 6974 N N . ASN B 1 428 ? -30.906 -59.406 41 1 16.73 428 ASN B N 1
ATOM 6975 C CA . ASN B 1 428 ? -32.344 -59.594 40.844 1 16.73 428 ASN B CA 1
ATOM 6976 C C . ASN B 1 428 ? -32.812 -59.219 39.438 1 16.73 428 ASN B C 1
ATOM 6978 O O . ASN B 1 428 ? -33.781 -58.469 39.281 1 16.73 428 ASN B O 1
ATOM 6982 N N . GLU B 1 429 ? -32.125 -59.219 38.344 1 17.36 429 GLU B N 1
ATOM 6983 C CA . GLU B 1 429 ? -32.719 -58.781 37.125 1 17.36 429 GLU B CA 1
ATOM 6984 C C . GLU B 1 429 ? -33.75 -59.781 36.594 1 17.36 429 GLU B C 1
ATOM 6986 O O . GLU B 1 429 ? -33.406 -60.625 35.75 1 17.36 429 GLU B O 1
ATOM 6991 N N . GLN B 1 430 ? -34.719 -60.438 37.25 1 15.97 430 GLN B N 1
ATOM 6992 C CA . GLN B 1 430 ? -35.656 -61.469 36.812 1 15.97 430 GLN B CA 1
ATOM 6993 C C . GLN B 1 430 ? -36.656 -60.875 35.812 1 15.97 430 GLN B C 1
ATOM 6995 O O . GLN B 1 430 ? -37.281 -61.625 35.031 1 15.97 430 GLN B O 1
ATOM 7000 N N . LYS B 1 431 ? -37.406 -59.75 36.031 1 18.78 431 LYS B N 1
ATOM 7001 C CA . LYS B 1 431 ? -38.844 -59.875 35.938 1 18.78 431 LYS B CA 1
ATOM 7002 C C . LYS B 1 431 ? -39.281 -60.031 34.469 1 18.78 431 LYS B C 1
ATOM 7004 O O . LYS B 1 431 ? -40.281 -60.719 34.188 1 18.78 431 LYS B O 1
ATOM 7009 N N . ARG B 1 432 ? -39.219 -59 33.562 1 17.36 432 ARG B N 1
ATOM 7010 C CA . ARG B 1 432 ? -40.406 -58.688 32.812 1 17.36 432 ARG B CA 1
ATOM 7011 C C . ARG B 1 432 ? -40.625 -59.625 31.641 1 17.36 432 ARG B C 1
ATOM 7013 O O . ARG B 1 432 ? -39.938 -59.5 30.625 1 17.36 432 ARG B O 1
ATOM 7020 N N . SER B 1 433 ? -40.969 -60.875 31.734 1 16.42 433 SER B N 1
ATOM 7021 C CA . SER B 1 433 ? -41.188 -61.969 30.797 1 16.42 433 SER B CA 1
ATOM 7022 C C . SER B 1 433 ? -42.344 -61.688 29.875 1 16.42 433 SER B C 1
ATOM 7024 O O . SER B 1 433 ? -42.281 -61.969 28.672 1 16.42 433 SER B O 1
ATOM 7026 N N . ASN B 1 434 ? -43.625 -61.5 30.344 1 16.58 434 ASN B N 1
ATOM 7027 C CA . ASN B 1 434 ? -44.625 -62.469 29.891 1 16.58 434 ASN B CA 1
ATOM 7028 C C . ASN B 1 434 ? -45.219 -62.062 28.531 1 16.58 434 ASN B C 1
ATOM 7030 O O . ASN B 1 434 ? -44.906 -61 28 1 16.58 434 ASN B O 1
ATOM 7034 N N . GLU B 1 435 ? -46.781 -61.875 28.344 1 16.69 435 GLU B N 1
ATOM 7035 C CA . GLU B 1 435 ? -47.875 -62.625 27.734 1 16.69 435 GLU B CA 1
ATOM 7036 C C . GLU B 1 435 ? -48.406 -61.938 26.484 1 16.69 435 GLU B C 1
ATOM 7038 O O . GLU B 1 435 ? -48.875 -60.781 26.531 1 16.69 435 GLU B O 1
ATOM 7043 N N . PHE B 1 436 ? -47.875 -62.031 25.281 1 18.47 436 PHE B N 1
ATOM 7044 C CA . PHE B 1 436 ? -48.281 -61.625 23.938 1 18.47 436 PHE B CA 1
ATOM 7045 C C . PHE B 1 436 ? -49.656 -62.25 23.578 1 18.47 436 PHE B C 1
ATOM 7047 O O . PHE B 1 436 ? -49.719 -63.219 22.812 1 18.47 436 PHE B O 1
ATOM 7054 N N . GLU B 1 437 ? -50.656 -62.469 24.359 1 16.38 437 GLU B N 1
ATOM 7055 C CA . GLU B 1 437 ? -51.719 -63.312 23.891 1 16.38 437 GLU B CA 1
ATOM 7056 C C . GLU B 1 437 ? -52.438 -62.688 22.672 1 16.38 437 GLU B C 1
ATOM 7058 O O . GLU B 1 437 ? -52.219 -61.5 22.375 1 16.38 437 GLU B O 1
ATOM 7063 N N . ASN B 1 438 ? -53.812 -62.812 22.547 1 17.02 438 ASN B N 1
ATOM 7064 C CA . ASN B 1 438 ? -54.844 -63.562 21.812 1 17.02 438 ASN B CA 1
ATOM 7065 C C . ASN B 1 438 ? -55.594 -62.688 20.828 1 17.02 438 ASN B C 1
ATOM 7067 O O . ASN B 1 438 ? -55.875 -63.094 19.703 1 17.02 438 ASN B O 1
ATOM 7071 N N . PRO B 1 439 ? -56.156 -61.375 21.031 1 19.77 439 PRO B N 1
ATOM 7072 C CA . PRO B 1 439 ? -57.594 -61.406 20.812 1 19.77 439 PRO B CA 1
ATOM 7073 C C . PRO B 1 439 ? -57.969 -61.312 19.328 1 19.77 439 PRO B C 1
ATOM 7075 O O . PRO B 1 439 ? -57.219 -60.75 18.547 1 19.77 439 PRO B O 1
ATOM 7078 N N . SER B 1 440 ? -59.031 -62.125 18.703 1 20.11 440 SER B N 1
ATOM 7079 C CA . SER B 1 440 ? -59.875 -62.625 17.594 1 20.11 440 SER B CA 1
ATOM 7080 C C . SER B 1 440 ? -60.75 -61.5 17.031 1 20.11 440 SER B C 1
ATOM 7082 O O . SER B 1 440 ? -61.594 -61.75 16.156 1 20.11 440 SER B O 1
ATOM 7084 N N . TYR B 1 441 ? -60.562 -60.312 16.922 1 21 441 TYR B N 1
ATOM 7085 C CA . TYR B 1 441 ? -61.812 -59.625 16.578 1 21 441 TYR B CA 1
ATOM 7086 C C . TYR B 1 441 ? -62.406 -60.25 15.32 1 21 441 TYR B C 1
ATOM 7088 O O . TYR B 1 441 ? -61.719 -60.531 14.344 1 21 441 TYR B O 1
ATOM 7096 N N . GLY B 1 442 ? -63.688 -61 15.266 1 19.41 442 GLY B N 1
ATOM 7097 C CA . GLY B 1 442 ? -64.938 -61.531 14.688 1 19.41 442 GLY B CA 1
ATOM 7098 C C . GLY B 1 442 ? -65.375 -60.719 13.492 1 19.41 442 GLY B C 1
ATOM 7099 O O . GLY B 1 442 ? -65.625 -61.281 12.414 1 19.41 442 GLY B O 1
ATOM 7100 N N . ASN B 1 443 ? -66.5 -59.938 13.656 1 20.17 443 ASN B N 1
ATOM 7101 C CA . ASN B 1 443 ? -67.812 -60.062 13.078 1 20.17 443 ASN B CA 1
ATOM 7102 C C . ASN B 1 443 ? -67.875 -59.688 11.609 1 20.17 443 ASN B C 1
ATOM 7104 O O . ASN B 1 443 ? -66.875 -59.094 11.102 1 20.17 443 ASN B O 1
ATOM 7108 N N . ASN B 1 444 ? -69 -58.969 11.219 1 21.48 444 ASN B N 1
ATOM 7109 C CA . ASN B 1 444 ? -70.188 -59 10.336 1 21.48 444 ASN B CA 1
ATOM 7110 C C . ASN B 1 444 ? -69.875 -58.406 8.969 1 21.48 444 ASN B C 1
ATOM 7112 O O . ASN B 1 444 ? -68.812 -57.75 8.789 1 21.48 444 ASN B O 1
ATOM 7116 N N . GLN B 1 445 ? -71 -57.5 8.469 1 20.69 445 GLN B N 1
ATOM 7117 C CA . GLN B 1 445 ? -71.812 -57.094 7.293 1 20.69 445 GLN B CA 1
ATOM 7118 C C . GLN B 1 445 ? -71 -56.125 6.426 1 20.69 445 GLN B C 1
ATOM 7120 O O . GLN B 1 445 ? -70.312 -55.219 6.945 1 20.69 445 GLN B O 1
#

Sequence (890 aa):
MVTSVFLYYVISFLLSFYCVKSADTQYMKTSIRNYFSNTRHHEPEYKDYKYAAKEYIYGEFFRYGLRTEYHTFQETSVSSTDYFQSVIGIARGTNFGTANDRIIGLGAHYDTVKETKGVDDNGAGVAAMLEVVRQLTDRNRNGVKRKNTIIFVAFDLEEYGSCRGTFDCKLPNVPLAGSRHFLKEWLPVWLSINYGNAIPPEMHGVIILDTMMEYNTSARSQMIPPQILPAFQTAFPDAYASIASDNFRGDFLNLIYRKPTNDAYLAAEFLTSWKKLGKAKYEIESLPLNLIKFSEKSSDEQNVLINFMRSDHGNFWESDLNVQGLPAIWLTDSANFRGDMIKCYHHECDNLQVMLTDENINFLGKTADAIVTTMHKLSEPSGSGIKDDSSHNSISAGGIFGIIIAVIVLQIPLIVACIMWRRNKSNNEQKRSNEFENPSYGNNQMVTSVFLYYVISFLLSFYCVKSADTQYMKTSIRNYFSNTRHHEPEYKDYKYAAKEYIYGEFFRYGLRTEYHTFQETSVSSTDYFQSVIGIARGTNFGTANDRIIGLGAHYDTVKETKGVDDNGAGVAAMLEVVRQLTDRNRNGVKRKNTIIFVAFDLEEYGSCRGTFDCKLPNVPLAGSRHFLKEWLPVWLSINYGNAIPPEMHGVIILDTMMEYNTSARSQMIPPQILPAFQTAFPDAYASIASDNFRGDFLNLIYRKPTNDAYLAAEFLTSWKKLGKAKYEIESLPLNLIKFSEKSSDEQNVLINFMRSDHGNFWESDLNVQGLPAIWLTDSANFRGDMIKCYHHECDNLQVMLTDENINFLGKTADAIVTTMHKLSEPSGSGIKDDSSHNSISAGGIFGIIIAVIVLQIPLIVACIMWRRNKSNNEQKRSNEFENPSYGNNQ

Organism: Mytilus edulis (NCBI:txid6550)

InterPro domains:
  IPR007484 Peptidase M28 [PF04389] (98-353)
  IPR045175 Peptidase M28 family [PTHR12147] (46-430)

Nearest PDB structures (foldseek):
  4fbe-assembly2_B  TM=7.541E-01  e=1.205E-11  Drosophila melanogaster
  6hc7-assembly1_A  TM=7.996E-01  e=1.014E-11  Bacillus subtilis
  4fai-assembly1_A  TM=7.250E-01  e=1.138E-11  Drosophila melanogaster
  2ek8-assembly1_A  TM=5.890E-01  e=3.605E-12  Aneurinibacillus sp. AM-1
  9fxg-assembly3_C  TM=7.293E-01  e=2.131E-10  Homo sapiens

Secondary structure (DSSP, 8-state):
--HHHHHHHHHT--------PPP-HHHHHHHHHHHSSS---SSGGGHHHHHHHHHHHHHHHHHTT-EEEEEEE--TTT-SS--EEEEEEEE--TTTTSTT---EEEEEE----TT---IIIIIIHHHHHHHHHHHHHHHHHTT-B-SS-EEEEEES-SSTT---SSS-----SS--HHHHHIIIIIHHHHHHHHHGGG--S---EEEEE-S----B-STT-B---GGGHHHHHHH-HHHHHHHHHTTT-B-EEEEEEETTSTHHHHHHHHHHHHHHT--TTSEEEEEEE--S-GGGS-HHHHHHHGGGG-STHHHHHT-TTSTT---EEEEE--GGGBTTHHHHTTSTTSSHHHH--HHHHHHHHHHHHHHHHHHHHHT--BS--S--TT------TTGGGGGGGGGGTT--STTGGGG-TT------TT---------------/--HHHHHHHHHT--------PPP-HHHHHHHHHHHSSS---SSGGGHHHHHHHHHHHHHHHHHTT-EEEEEEE--TTT-SS--EEEEEEEE--TTTTSTT---EEEEEE----TT---IIIIIIHHHHHHHHHHHHHHHHHTT-B-SS-EEEEEES-SSTT---SSS-----SS--HHHHHIIIIIHHHHHHHHHGGG--S---EEEEE-S----B-STT-B---GGGHHHHHHH-HHHHHHHHHTTT-B-EEEEEEETTSTHHHHHHHHHHHHHHT--TTSEEEEEEE--S-GGGS-HHHHHHHGGGG-STHHHHHT-TTSTT---EEEEE--GGGBTTHHHHTTSTTSSHHHH--HHHHHHHHHHHHHHHHHHHHHT--BS--S--TT------GGGGHHHHHHHHHH--STT---S--------------------------